Protein AF-A0A965Z569-F1 (afdb_monomer)

Radius of gyration: 33.49 Å; Cα contacts (8 Å, |Δi|>4): 2003; chains: 1; bounding box: 75×60×114 Å

Sequence (851 aa):
MKFLPSAARVALIMALFSPAAFAASNPAESRVYFSPFPAQPEQVRVKRDVVQWRLADEYFDEGFAMDGEPAPILVGTSQQIQRVNQTLSISMKTLGPVRGFEAQFPNICAPAPRALPKAAINITNGYHDEESVGALLTQFETNYPALAKKIQIGSTTWGRPIWALKISDHVAVEEPEPRVVIDAGIHAREYVGPEVALDIIWQLLTGYTTNAASAAWVDGMEIYVIPCLNPDGRYFCDTVDPDWRKNGRDNNRSGTMTFSSDGVDLNRNSSFDWGYDNSGSSSYIGDVDYRGPSPASEPEIQAYDALLQRVRPSLTLSIHSYWGLFYGPYGNFGIEMPSPDPFRALGDYIAEVCTNEDQSAYTFVSGPEFEYSVNGDRVDANYGLYGILAYGIEIGTISHSNQRTNYPVLRDKLVPGVRRGWQRFLAAAHTNWPKVRGWTLDTTTGQPAPVRIHSLNLTSRPNDEHWTSRADGFYECPLPTAGTYRLVFAPLDQPSLAVTQTLAVSSTARATNLAFGVAPVLGELGTGGILTWSNQSENGTALLEGAADLAGPWQPQLALASTGRVGQATLPANVAPFLRVRAAPRLFAANTNLVWIPSGAFQMGADASGNTNEAPASAIDVAGFAIDVREVTYTNWAMIRRWALTNGYHFATGQCGVVSGGGPATSSNHPVVKVGWYDAVKFCNARSQFEGLQPTYYTTAGQTNVYKSNVVNISATCVDWAANGYRLPTEAEWEKAARGGMTGREYPWGDSIAASNALYSSAGTSNVASFAANGYGVRDAAGNAAEWCWDWSGSYADRTAANPTGPATSAVRVVRGGSWSNAPAGLRCAARASLAPASSNTVVGLRCVRR

Solvent-accessible surface area (backbone atoms only — not comparable to full-atom values): 44683 Å² total; per-residue (Å²): 116,94,87,55,58,53,58,60,46,54,40,56,52,46,43,74,76,36,62,75,51,46,79,74,54,62,61,92,70,72,78,63,45,34,41,65,80,78,74,59,81,88,81,66,78,74,75,64,93,54,62,67,46,71,49,90,96,42,74,27,37,63,44,75,64,53,94,95,50,89,56,62,28,40,35,46,48,68,66,56,53,52,52,42,27,65,73,67,60,48,89,77,53,73,48,73,88,84,78,67,71,76,79,78,48,70,89,81,63,71,79,73,78,88,70,74,86,65,77,86,82,76,87,80,83,64,84,71,52,52,66,52,48,54,51,49,44,52,48,48,19,72,65,34,63,59,35,25,38,69,40,75,58,39,37,37,80,84,60,51,72,28,48,32,38,38,33,13,62,60,46,90,59,90,71,104,47,47,30,37,41,36,39,9,16,54,43,21,35,27,58,66,18,27,50,41,45,48,45,52,54,47,48,37,66,71,20,37,90,51,32,70,66,34,26,54,47,32,72,45,23,44,39,34,40,21,37,38,53,21,45,53,8,31,47,36,18,78,74,75,40,66,80,29,42,24,37,58,42,71,69,80,69,76,90,68,92,42,77,65,46,26,21,29,18,59,65,17,18,25,65,44,60,43,70,75,78,61,53,60,28,35,87,49,51,44,46,79,43,6,22,55,95,40,60,44,64,48,46,45,53,47,21,50,52,53,46,47,71,71,66,49,38,39,38,35,41,42,36,39,52,50,64,29,33,31,35,31,46,39,40,32,67,91,53,78,71,32,65,68,63,60,49,55,61,58,37,42,65,24,14,71,58,17,28,29,69,85,63,48,69,27,45,52,39,52,16,73,69,47,98,62,47,32,29,4,26,57,43,37,25,38,22,46,69,45,35,20,54,29,33,37,35,24,51,27,70,60,52,49,70,56,50,63,74,39,43,78,72,42,46,71,31,37,49,64,19,41,43,56,15,57,50,45,50,52,43,37,58,59,50,64,32,16,26,45,29,35,42,25,28,24,66,77,78,71,40,53,36,29,27,36,34,35,39,80,62,52,44,74,45,71,92,33,40,25,33,56,33,35,82,74,6,43,36,61,48,72,45,55,56,57,46,75,42,43,36,35,41,18,30,35,32,39,57,57,55,24,36,77,45,80,42,78,32,46,64,41,59,36,82,54,75,44,76,43,61,69,61,38,43,76,53,63,76,43,90,89,47,32,39,32,33,37,38,86,19,58,41,30,58,31,33,33,28,24,12,89,39,94,89,40,77,71,38,85,72,44,83,42,67,23,84,39,42,53,28,70,49,73,58,66,98,83,67,51,87,32,74,48,57,38,52,52,75,96,60,74,34,90,45,101,48,58,36,71,43,75,56,50,70,43,74,43,45,32,77,90,84,60,61,80,80,26,28,59,50,41,82,38,40,33,72,55,36,34,32,40,27,37,57,42,24,37,45,59,48,51,54,42,49,57,53,24,54,78,69,69,35,41,61,80,81,73,49,64,43,58,45,46,62,84,58,82,67,75,67,66,50,22,43,25,15,20,40,22,51,66,38,51,53,29,45,22,25,36,47,10,50,74,72,75,34,46,58,20,49,18,72,40,68,82,62,77,49,71,45,36,51,79,93,74,94,63,47,77,64,13,40,47,86,80,31,62,11,28,32,52,28,28,59,59,57,46,36,54,51,22,29,15,86,56,77,93,53,45,31,36,86,33,82,74,87,51,81,81,52,36,44,49,66,48,75,32,43,52,53,59,63,78,31,67,53,24,73,51,57,35,18,56,46,25,9,34,49,12,26,48,30,61,13,29,50,68,69,46,79,78,57,82,52,69,57,52,61,55,50,86,69,59,82,28,27,28,29,34,25,24,17,8,69,31,56,77,81,40,27,22,39,50,31,71,50,67,45,45,45,82,53,52,44,86,42,29,22,39,43,46,21,31,81

Mean predicted aligned error: 19.46 Å

Nearest PDB structures (foldseek):
  4djl-assembly1_A  TM=8.841E-01  e=8.732E-25  Thermoactinomyces vulgaris
  4iav-assembly1_A  TM=8.846E-01  e=1.156E-24  Thermoactinomyces vulgaris
  6f79-assembly1_A  TM=8.629E-01  e=2.265E-24  Thermoactinomyces vulgaris
  8qvo-assembly1_A  TM=8.537E-01  e=1.033E-24  Thermoactinomyces vulgaris
  7aqp-assembly1_A  TM=8.057E-01  e=2.025E-24  Thermoactinomyces vulgaris

Foldseek 3Di:
DQVDDQLVVQLVVVCVVDVVLSVPDDSVPQAAEEEADDDDPVVPPDFDPFVWDDQPNDTWGWDDDDPPHSDTHTYDHPVSVVVSCVVSVYDHDYDYDPPDPCVPCVPVDDDDPDDDPQPDQDLQPAQAALVRLVVSLVSLCVRQVQFWDKDFLFAFPVRHTFIKIKGANRSVDDDLAAEEEEEEALFQLQRLQLSLLVVVSCCLSVCCVRPPLSVLLRHGYTYIGGSHLANQQNVCCVPPNVNRTFHAAQQVPPPDDDLQAGGENQQQQAQFQRPVPCWAAHCHRRDSRNRDPARNPTRSSVSVVSCCQQRQHQEYEYEGADAQEKEADDLAPVDDFWPPHFQQQLRQVLQQQAAALVRDTYYYDYHVSDPTHHGNGDRHQCQQAALHRYMYDHWHRDDSVCCNVVPNSRSVRGSVRSVSSVSSVSVCSRKQAWKEKEFEAEPVPRFGQKWWKDWPRGDPPSVGNTHIAHPRRIDMHTGRAQAWIFMWTARQQGNQQIATDTDGIHSTYDYDYHYTFDFWAWDDQDPQQKTKTFDNHAFFKKFKWAAQDPVDPTHTQDIWTDRTGMGMDHHDPDGHPDIDIGRDDRAGGNDPFKFKQAWAWAFFFDDPQADPQRDDTDIATEHMWIWGLKAQWPLNQVVLVVQLVVVQAAAPVPDWFFFDQDDDRRDRQAHIAQHFQLNQLLSQQSQQVVVPWHRFAAQDLVQPHHSGYDDHDDFPSRGPQVTQTKGFAALVRLLSLQCLPDHPAFGLAGPDDDVQAEQALGRTADGMPSHAAHNRSRGLSAARAKAFHQEDRDHPVVRPDHNDRYDRDDQWTKIHRWYNNHDPNCRTSSHIDIDGSGGTDRRYGHIIMGD

Secondary structure (DSSP, 8-state):
-TTS-HHHHHHHHHHHH-HHHHTTS-TTT---EEE-PPS-TTTSSS-----EEEETTEEEEE-PPPTT-SSPPEE--HHHHHHHHHHHT--PEEPPP---GGGS-TTT-PPPP-PPPPP---S-SS---HHHHHHHHHHHHHH-TTTEEEEEEEE-TT-PEEEEEEE-TTTTS--SS-EEEEEE-SSTT-THHHHHHHHHHHHHHHHTTT-HHHHHHHSS-EEEEES-S-HHHHHHHHHT-TT--S-S--SS--SS--TTT----GGG--STTTTSSSSSSBSSTTSTTB--SSTT-SHHHHHHHHHHHHH--SEEEEEE-SSSEEEES---TTSPPPSS-SSHHHHHHHHTT-B-TTSPBPEEEEGGGSSS---S-HHHHHHHHH--EEEEEE--SS-HHHHHHTHHHHHHHHHHHTHHHHHHHHHIIIIIS-EEEEEEEETTT-SB--EEEEETTT-S-TTTS-EE--TTSEEEEE-SSSEEEEEEEEETT-GGG-EEEEEEE-SSPEE--EEE-PPPEEEEEETTTEEEEE-SSTT-EEEEEEESSTT---EEEEEEE-SSSEEEEEPPTT--SEEEEEEPPS---SSTTEEEEPPEEEEES-SSSS-GGG-S-EEEEE--EEEESSPPBHHHHHHHHHHHHHTT---SS---B--BSSS-S--TTSBPBS--HHHHHHHHHHHHHHTTPPP-BBSSTT--SB-SS------GGGB-TT-SS-BPPPHHHHHHHHHTT-SS-SBTTBS---TTT---SSSSB--TT-S---TTS---SSSSSEEEEEEEP--STT--SSS----S--SSEEEES--TTS-GGGSSTT-EEEE-TT---TTEE---EE-

Structure (mmCIF, N/CA/C/O backbone):
data_AF-A0A965Z569-F1
#
_entry.id   AF-A0A965Z569-F1
#
loop_
_atom_site.group_PDB
_atom_site.id
_atom_site.type_symbol
_atom_site.label_atom_id
_atom_site.label_alt_id
_atom_site.label_comp_id
_atom_site.label_asym_id
_atom_site.label_entity_id
_atom_site.label_seq_id
_atom_site.pdbx_PDB_ins_code
_atom_site.Cartn_x
_atom_site.Cartn_y
_atom_site.Cartn_z
_atom_site.occupancy
_atom_site.B_iso_or_equiv
_atom_site.auth_seq_id
_atom_site.auth_comp_id
_atom_site.auth_asym_id
_atom_site.auth_atom_id
_atom_site.pdbx_PDB_model_num
ATOM 1 N N . MET A 1 1 ? -7.607 -29.139 -54.595 1.00 50.00 1 MET A N 1
ATOM 2 C CA . MET A 1 1 ? -8.784 -28.342 -55.029 1.00 50.00 1 MET A CA 1
ATOM 3 C C . MET A 1 1 ? -9.061 -28.372 -56.540 1.00 50.00 1 MET A C 1
ATOM 5 O O . MET A 1 1 ? -10.229 -28.438 -56.895 1.00 50.00 1 MET A O 1
ATOM 9 N N . LYS A 1 2 ? -8.059 -28.369 -57.440 1.00 43.22 2 LYS A N 1
ATOM 10 C CA . LYS A 1 2 ? -8.247 -28.244 -58.911 1.00 43.22 2 LYS A CA 1
ATOM 11 C C . LYS A 1 2 ? -9.023 -29.369 -59.635 1.00 43.22 2 LYS A C 1
ATOM 13 O O . LYS A 1 2 ? -9.322 -29.205 -60.812 1.00 43.22 2 LYS A O 1
ATOM 18 N N . PHE A 1 3 ? -9.391 -30.456 -58.956 1.00 46.47 3 PHE A N 1
ATOM 19 C CA . PHE A 1 3 ? -10.164 -31.573 -59.529 1.00 46.47 3 PHE A CA 1
ATOM 20 C C . PHE A 1 3 ? -11.635 -31.617 -59.073 1.00 46.47 3 PHE A C 1
ATOM 22 O O . PHE A 1 3 ? -12.387 -32.477 -59.512 1.00 46.47 3 PHE A O 1
ATOM 29 N N . LEU A 1 4 ? -12.062 -30.689 -58.206 1.00 45.03 4 LEU A N 1
ATOM 30 C CA . LEU A 1 4 ? -13.451 -30.599 -57.734 1.00 45.03 4 LEU A CA 1
ATOM 31 C C . LEU A 1 4 ? -14.305 -29.725 -58.676 1.00 45.03 4 LEU A C 1
ATOM 33 O O . LEU A 1 4 ? -13.758 -28.774 -59.238 1.00 45.03 4 LEU A O 1
ATOM 37 N N . PRO A 1 5 ? -15.621 -29.962 -58.821 1.00 54.00 5 PRO A N 1
ATOM 38 C CA . PRO A 1 5 ? -16.543 -29.019 -59.464 1.00 54.00 5 PRO A CA 1
ATOM 39 C C . PRO A 1 5 ? -16.586 -27.669 -58.726 1.00 54.00 5 PRO A C 1
ATOM 41 O O . PRO A 1 5 ? -16.381 -27.627 -57.512 1.00 54.00 5 PRO A O 1
ATOM 44 N N . SER A 1 6 ? -16.877 -26.565 -59.423 1.00 50.25 6 SER A N 1
ATOM 45 C CA . SER A 1 6 ? -16.793 -25.197 -58.871 1.00 50.25 6 SER A CA 1
ATOM 46 C C . SER A 1 6 ? -17.605 -25.002 -57.582 1.00 50.25 6 SER A C 1
ATOM 48 O O . SER A 1 6 ? -17.094 -24.421 -56.629 1.00 50.25 6 SER A O 1
ATOM 50 N N . ALA A 1 7 ? -18.814 -25.569 -57.503 1.00 48.38 7 ALA A N 1
ATOM 51 C CA . ALA A 1 7 ? -19.654 -25.506 -56.302 1.00 48.38 7 ALA A CA 1
ATOM 52 C C . ALA A 1 7 ? -19.030 -26.237 -55.094 1.00 48.38 7 ALA A C 1
ATOM 54 O O . ALA A 1 7 ? -19.058 -25.734 -53.974 1.00 48.38 7 ALA A O 1
ATOM 55 N N . ALA A 1 8 ? -18.378 -27.383 -55.321 1.00 49.09 8 ALA A N 1
ATOM 56 C CA . ALA A 1 8 ? -17.707 -28.143 -54.265 1.00 49.09 8 ALA A CA 1
ATOM 57 C C . ALA A 1 8 ? -16.430 -27.448 -53.756 1.00 49.09 8 ALA A C 1
ATOM 59 O O . ALA A 1 8 ? -16.046 -27.630 -52.603 1.00 49.09 8 ALA A O 1
ATOM 60 N N . ARG A 1 9 ? -15.778 -26.620 -54.589 1.00 56.59 9 ARG A N 1
ATOM 61 C CA . ARG A 1 9 ? -14.643 -25.784 -54.154 1.00 56.59 9 ARG A CA 1
ATOM 62 C C . ARG A 1 9 ? -15.101 -24.659 -53.234 1.00 56.59 9 ARG A C 1
ATOM 64 O O . ARG A 1 9 ? -14.472 -24.453 -52.205 1.00 56.59 9 ARG A O 1
ATOM 71 N N . VAL A 1 10 ? -16.193 -23.977 -53.583 1.00 52.72 10 VAL A N 1
ATOM 72 C CA . VAL A 1 10 ? -16.781 -22.911 -52.753 1.00 52.72 10 VAL A CA 1
ATOM 73 C C . VAL A 1 10 ? -17.240 -23.473 -51.407 1.00 52.72 10 VAL A C 1
ATOM 75 O O . VAL A 1 10 ? -16.910 -22.908 -50.371 1.00 52.72 10 VAL A O 1
ATOM 78 N N . ALA A 1 11 ? -17.894 -24.636 -51.406 1.00 49.19 11 ALA A N 1
ATOM 79 C CA . ALA A 1 11 ? -18.316 -25.307 -50.180 1.00 49.19 11 ALA A CA 1
ATOM 80 C C . ALA A 1 11 ? -17.133 -25.653 -49.250 1.00 49.19 11 ALA A C 1
ATOM 82 O O . ALA A 1 11 ? -17.176 -25.367 -48.057 1.00 49.19 11 ALA A O 1
ATOM 83 N N . LEU A 1 12 ? -16.043 -26.203 -49.798 1.00 52.66 12 LEU A N 1
ATOM 84 C CA . LEU A 1 12 ? -14.842 -26.536 -49.023 1.00 52.66 12 LEU A CA 1
ATOM 85 C C . LEU A 1 12 ? -14.156 -25.290 -48.437 1.00 52.66 12 LEU A C 1
ATOM 87 O O . LEU A 1 12 ? -13.636 -25.334 -47.328 1.00 52.66 12 LEU A O 1
ATOM 91 N N . ILE A 1 13 ? -14.166 -24.184 -49.182 1.00 56.62 13 ILE A N 1
ATOM 92 C CA . ILE A 1 13 ? -13.632 -22.888 -48.754 1.00 56.62 13 ILE A CA 1
ATOM 93 C C . ILE A 1 13 ? -14.461 -22.329 -47.582 1.00 56.62 13 ILE A C 1
ATOM 95 O O . ILE A 1 13 ? -13.896 -21.964 -46.558 1.00 56.62 13 ILE A O 1
ATOM 99 N N . MET A 1 14 ? -15.794 -22.361 -47.6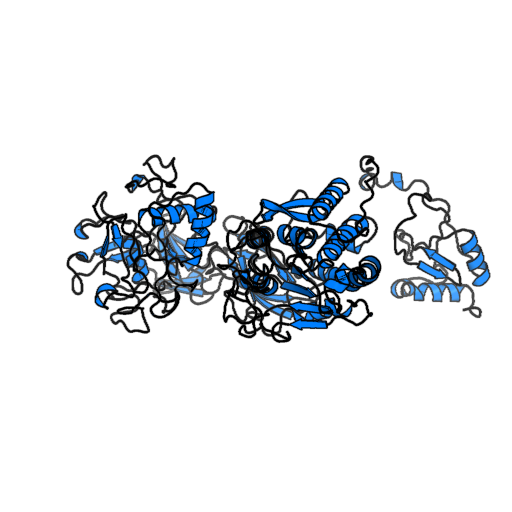69 1.00 51.59 14 MET A N 1
ATOM 100 C CA . MET A 1 14 ? -16.684 -21.889 -46.595 1.00 51.59 14 MET A CA 1
ATOM 101 C C . MET A 1 14 ? -16.578 -22.732 -45.313 1.00 51.59 14 MET A C 1
ATOM 103 O O . MET A 1 14 ? -16.583 -22.183 -44.212 1.00 51.59 14 MET A O 1
ATOM 107 N N . ALA A 1 15 ? -16.412 -24.053 -45.443 1.00 48.72 15 ALA A N 1
ATOM 108 C CA . ALA A 1 15 ? -16.213 -24.957 -44.308 1.00 48.72 15 ALA A CA 1
ATOM 109 C C . ALA A 1 15 ? -14.900 -24.699 -43.540 1.00 48.72 15 ALA A C 1
ATOM 111 O O . ALA A 1 15 ? -14.835 -24.959 -42.340 1.00 48.72 15 ALA A O 1
ATOM 112 N N . LEU A 1 16 ? -13.868 -24.177 -44.215 1.00 50.25 16 LEU A N 1
ATOM 113 C CA . LEU A 1 16 ? -12.583 -23.815 -43.605 1.00 50.25 16 LEU A CA 1
ATOM 114 C C . LEU A 1 16 ? -12.619 -22.457 -42.883 1.00 50.25 16 LEU A C 1
ATOM 116 O O . LEU A 1 16 ? -11.802 -22.236 -41.994 1.00 50.25 16 LEU A O 1
ATOM 120 N N . PHE A 1 17 ? -13.546 -21.565 -43.245 1.00 51.03 17 PHE A N 1
ATOM 121 C CA . PHE A 1 17 ? -13.627 -20.207 -42.693 1.00 51.03 17 PHE A CA 1
ATOM 122 C C . PHE A 1 17 ? -14.552 -20.083 -41.474 1.00 51.03 17 PHE A C 1
ATOM 124 O O . PHE A 1 17 ? -14.293 -19.264 -40.598 1.00 51.03 17 PHE A O 1
ATOM 131 N N . SER A 1 18 ? -15.608 -20.900 -41.378 1.00 46.41 18 SER A N 1
ATOM 132 C CA . SER A 1 18 ? -16.453 -21.006 -40.178 1.00 46.41 18 SER A CA 1
ATOM 133 C C . SER A 1 18 ? -17.260 -22.313 -40.204 1.00 46.41 18 SER A C 1
ATOM 135 O O . SER A 1 18 ? -18.275 -22.402 -40.906 1.00 46.41 18 SER A O 1
ATOM 137 N N . PRO A 1 19 ? -16.861 -23.343 -39.431 1.00 45.53 19 PRO A N 1
ATOM 138 C CA . PRO A 1 19 ? -17.552 -24.635 -39.422 1.00 45.53 19 PRO A CA 1
ATOM 139 C C . PRO A 1 19 ? -19.033 -24.526 -39.022 1.00 45.53 19 PRO A C 1
ATOM 141 O O . PRO A 1 19 ? -19.867 -25.288 -39.509 1.00 45.53 19 PRO A O 1
ATOM 144 N N . ALA A 1 20 ? -19.370 -23.548 -38.171 1.00 41.41 20 ALA A N 1
ATOM 145 C CA . ALA A 1 20 ? -20.728 -23.309 -37.686 1.00 41.41 20 ALA A CA 1
ATOM 146 C C . ALA A 1 20 ? -21.648 -22.675 -38.749 1.00 41.41 20 ALA A C 1
ATOM 148 O O . ALA A 1 20 ? -22.824 -23.027 -38.817 1.00 41.41 20 ALA A O 1
ATOM 149 N N . ALA A 1 21 ? -21.126 -21.798 -39.615 1.00 41.94 21 ALA A N 1
ATOM 150 C CA . ALA A 1 21 ? -21.900 -21.186 -40.703 1.00 41.94 21 ALA A CA 1
ATOM 151 C C . ALA A 1 21 ? -22.148 -22.164 -41.870 1.00 41.94 21 ALA A C 1
ATOM 153 O O . ALA A 1 21 ? -23.176 -22.099 -42.550 1.00 41.94 21 ALA A O 1
ATOM 154 N N . PHE A 1 22 ? -21.227 -23.111 -42.080 1.00 43.03 22 PHE A N 1
ATOM 155 C CA . PHE A 1 22 ? -21.341 -24.127 -43.126 1.00 43.03 22 PHE A CA 1
ATOM 156 C C . PHE A 1 22 ? -22.473 -25.132 -42.866 1.00 43.03 22 PHE A C 1
ATOM 158 O O . PHE A 1 22 ? -23.153 -25.548 -43.799 1.00 43.03 22 PHE A O 1
ATOM 165 N N . ALA A 1 23 ? -22.733 -25.471 -41.600 1.00 46.44 23 ALA A N 1
ATOM 166 C CA . ALA A 1 23 ? -23.830 -26.367 -41.231 1.00 46.44 23 ALA A CA 1
ATOM 167 C C . ALA A 1 23 ? -25.230 -25.770 -41.501 1.00 46.44 23 ALA A C 1
ATOM 169 O O . ALA A 1 23 ? -26.208 -26.515 -41.547 1.00 46.44 23 ALA A O 1
ATOM 170 N N . ALA A 1 24 ? -25.331 -24.447 -41.686 1.00 40.94 24 ALA A N 1
ATOM 171 C CA . ALA A 1 24 ? -26.596 -23.718 -41.763 1.00 40.94 24 ALA A CA 1
ATOM 172 C C . ALA A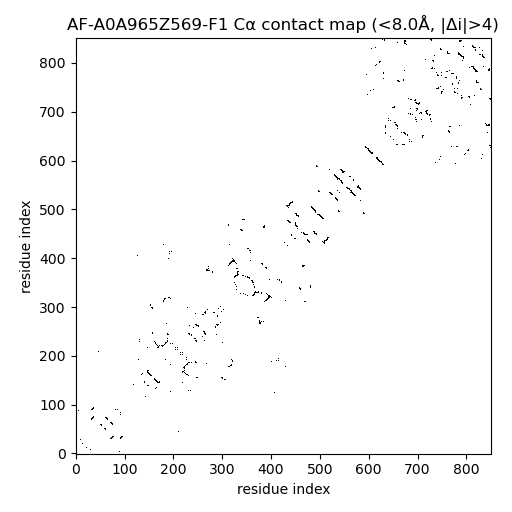 1 24 ? -27.014 -23.273 -43.180 1.00 40.94 24 ALA A C 1
ATOM 174 O O . ALA A 1 24 ? -28.109 -22.736 -43.333 1.00 40.94 24 ALA A O 1
ATOM 175 N N . SER A 1 25 ? -26.194 -23.470 -44.222 1.00 44.62 25 SER A N 1
ATOM 176 C CA . SER A 1 25 ? -26.481 -22.925 -45.562 1.00 44.62 25 SER A CA 1
ATOM 177 C C . SER A 1 25 ? -26.389 -23.955 -46.693 1.00 44.62 25 SER A C 1
ATOM 179 O O . SER A 1 25 ? -25.554 -24.856 -46.690 1.00 44.62 25 SER A O 1
ATOM 181 N N . ASN A 1 26 ? -27.279 -23.819 -47.684 1.00 44.97 26 ASN A N 1
ATOM 182 C CA . ASN A 1 26 ? -27.281 -24.625 -48.903 1.00 44.97 26 ASN A CA 1
ATOM 183 C C . ASN A 1 26 ? -26.082 -24.211 -49.788 1.00 44.97 26 ASN A C 1
ATOM 185 O O . ASN A 1 26 ? -26.042 -23.062 -50.235 1.00 44.97 26 ASN A O 1
ATOM 189 N N . PRO A 1 27 ? -25.112 -25.099 -50.084 1.00 42.34 27 PRO A N 1
ATOM 190 C CA . PRO A 1 27 ? -23.855 -24.736 -50.754 1.00 42.34 27 PRO A CA 1
ATOM 191 C C . PRO A 1 27 ? -24.016 -24.211 -52.192 1.00 42.34 27 PRO A C 1
ATOM 193 O O . PRO A 1 27 ? -23.062 -23.680 -52.760 1.00 42.34 27 PRO A O 1
ATOM 196 N N . ALA A 1 28 ? -25.204 -24.338 -52.791 1.00 41.56 28 ALA A N 1
ATOM 197 C CA . ALA A 1 28 ? -25.525 -23.737 -54.086 1.00 41.56 28 ALA A CA 1
ATOM 198 C C . ALA A 1 28 ? -25.873 -22.233 -54.006 1.00 41.56 28 ALA A C 1
ATOM 200 O O . ALA A 1 28 ? -25.882 -21.564 -55.039 1.00 41.56 28 ALA A O 1
ATOM 201 N N . GLU A 1 29 ? -26.138 -21.693 -52.810 1.00 41.81 29 GLU A N 1
ATOM 202 C CA . GLU A 1 29 ? -26.567 -20.300 -52.601 1.00 41.81 29 GLU A CA 1
ATOM 203 C C . GLU A 1 29 ? -25.577 -19.452 -51.787 1.00 41.81 29 GLU A C 1
ATOM 205 O O . GLU A 1 29 ? -25.767 -18.241 -51.675 1.00 41.81 29 GLU A O 1
ATOM 210 N N . SER A 1 30 ? -24.498 -20.040 -51.262 1.00 43.00 30 SER A N 1
ATOM 211 C CA . SER A 1 30 ? -23.474 -19.326 -50.490 1.00 43.00 30 SER A CA 1
ATOM 212 C C . SER A 1 30 ? -22.739 -18.296 -51.365 1.00 43.00 30 SER A C 1
ATOM 214 O O . SER A 1 30 ? -22.009 -18.649 -52.295 1.00 43.00 30 SER A O 1
ATOM 216 N N . ARG A 1 31 ? -22.932 -17.002 -51.078 1.00 47.94 31 ARG A N 1
ATOM 217 C CA . ARG A 1 31 ? -22.317 -15.878 -51.804 1.00 47.94 31 ARG A CA 1
ATOM 218 C C . ARG A 1 31 ? -21.105 -15.356 -51.034 1.00 47.94 31 ARG A C 1
ATOM 220 O O . ARG A 1 31 ? -21.214 -15.056 -49.855 1.00 47.94 31 ARG A O 1
ATOM 227 N N . VAL A 1 32 ? -19.968 -15.206 -51.715 1.00 47.66 32 VAL A N 1
ATOM 228 C CA . VAL A 1 32 ? -18.795 -14.482 -51.194 1.00 47.66 32 VAL A CA 1
ATOM 229 C C . VAL A 1 32 ? -18.742 -13.126 -51.892 1.00 47.66 32 VAL A C 1
ATOM 231 O O . VAL A 1 32 ? -18.714 -13.068 -53.126 1.00 47.66 32 VAL A O 1
ATOM 234 N N . TYR A 1 33 ? -18.782 -12.046 -51.113 1.00 50.25 33 TYR A N 1
ATOM 235 C CA . TYR A 1 33 ? -18.854 -10.672 -51.610 1.00 50.25 33 TYR A CA 1
ATOM 236 C C . TYR A 1 33 ? -17.480 -9.987 -51.549 1.00 50.25 33 TYR A C 1
ATOM 238 O O . TYR A 1 33 ? -16.757 -10.143 -50.566 1.00 50.25 33 TYR A O 1
ATOM 246 N N . PHE A 1 34 ? -17.143 -9.203 -52.585 1.00 50.84 34 PHE A N 1
ATOM 247 C CA . PHE A 1 34 ? -15.884 -8.447 -52.674 1.00 50.84 34 PHE A CA 1
ATOM 248 C C . PHE A 1 34 ? -16.104 -6.970 -53.035 1.00 50.84 34 PHE A C 1
ATOM 250 O O . PHE A 1 34 ? -16.943 -6.675 -53.891 1.00 50.84 34 PHE A O 1
ATOM 257 N N . SER A 1 35 ? -15.320 -6.056 -52.445 1.00 43.09 35 SER A N 1
ATOM 258 C CA . SER A 1 35 ? -15.370 -4.602 -52.711 1.00 43.09 35 SER A CA 1
ATOM 259 C C . SER A 1 35 ? -14.021 -4.052 -53.223 1.00 43.09 35 SER A C 1
ATOM 261 O O . SER A 1 35 ? -12.996 -4.339 -52.603 1.00 43.09 35 SER A O 1
ATOM 263 N N . PRO A 1 36 ? -13.991 -3.255 -54.319 1.00 38.34 36 PRO A N 1
ATOM 264 C CA . PRO A 1 36 ? -12.748 -2.810 -54.963 1.00 38.34 36 PRO A CA 1
ATOM 265 C C . PRO A 1 36 ? -12.221 -1.407 -54.571 1.00 38.34 36 PRO A C 1
ATOM 267 O O . PRO A 1 36 ? -11.292 -0.936 -55.228 1.00 38.34 36 PRO A O 1
ATOM 270 N N . PHE A 1 37 ? -12.768 -0.706 -53.565 1.00 36.66 37 PHE A N 1
ATOM 271 C CA . PHE A 1 37 ? -12.292 0.647 -53.202 1.00 36.66 37 PHE A CA 1
ATOM 272 C C . PHE A 1 37 ? -11.365 0.685 -51.972 1.00 36.66 37 PHE A C 1
ATOM 274 O O . PHE A 1 37 ? -11.731 0.146 -50.929 1.00 36.66 37 PHE A O 1
ATOM 281 N N . PRO A 1 38 ? -10.221 1.396 -52.053 1.00 36.16 38 PRO A N 1
ATOM 282 C CA . PRO A 1 38 ? -9.395 1.737 -50.902 1.00 36.16 38 PRO A CA 1
ATOM 283 C C . PRO A 1 38 ? -9.953 2.980 -50.190 1.00 36.16 38 PRO A C 1
ATOM 285 O O . PRO A 1 38 ? -10.240 3.994 -50.832 1.00 36.16 38 PRO A O 1
ATOM 288 N N . ALA A 1 39 ? -10.051 2.944 -48.859 1.00 34.72 39 ALA A N 1
ATOM 289 C CA . ALA A 1 39 ? -10.023 4.184 -48.087 1.00 34.72 39 ALA A CA 1
ATOM 290 C C . ALA A 1 39 ? -8.678 4.893 -48.367 1.00 34.72 39 ALA A C 1
ATOM 292 O O . ALA A 1 39 ? -7.659 4.236 -48.576 1.00 34.72 39 ALA A O 1
ATOM 293 N N . GLN A 1 40 ? -8.705 6.221 -48.483 1.00 30.11 40 GLN A N 1
ATOM 294 C CA . GLN A 1 40 ? -7.616 7.104 -48.938 1.00 30.11 40 GLN A CA 1
ATOM 295 C C . GLN A 1 40 ? -6.188 6.626 -48.545 1.00 30.11 40 GLN A C 1
ATOM 297 O O . GLN A 1 40 ? -5.965 6.298 -47.376 1.00 30.11 40 GLN A O 1
ATOM 302 N N . PRO A 1 41 ? -5.186 6.637 -49.459 1.00 29.59 41 PRO A N 1
ATOM 303 C CA . PRO A 1 41 ? -3.866 6.020 -49.233 1.00 29.59 41 PRO A CA 1
ATOM 304 C C . PRO A 1 41 ? -3.048 6.590 -48.064 1.00 29.59 41 PRO A C 1
ATOM 306 O O . PRO A 1 41 ? -2.113 5.935 -47.604 1.00 29.59 41 PRO A O 1
ATOM 309 N N . GLU A 1 42 ? -3.396 7.780 -47.573 1.00 32.06 42 GLU A N 1
ATOM 310 C CA . GLU A 1 42 ? -2.705 8.461 -46.469 1.00 32.06 42 GLU A CA 1
ATOM 311 C C . GLU A 1 42 ? -3.404 8.278 -45.106 1.00 32.06 42 GLU A C 1
ATOM 313 O O . GLU A 1 42 ? -2.869 8.691 -44.083 1.00 32.06 42 GLU A O 1
ATOM 318 N N . GLN A 1 43 ? -4.559 7.598 -45.063 1.00 32.00 43 GLN A N 1
ATOM 319 C CA . GLN A 1 43 ? -5.296 7.279 -43.827 1.00 32.00 43 GLN A CA 1
ATOM 320 C C . GLN A 1 43 ? -5.358 5.776 -43.505 1.00 32.00 43 GLN A C 1
ATOM 322 O O . GLN A 1 43 ? -5.911 5.395 -42.479 1.00 32.00 43 GLN A O 1
ATOM 327 N N . VAL A 1 44 ? -4.763 4.918 -44.342 1.00 31.89 44 VAL A N 1
ATOM 328 C CA . VAL A 1 44 ? -4.718 3.453 -44.126 1.00 31.89 44 VAL A CA 1
ATOM 329 C C . VAL A 1 44 ? -3.282 2.916 -44.018 1.00 31.89 44 VAL A C 1
ATOM 331 O O . VAL A 1 44 ? -3.066 1.749 -43.709 1.00 31.89 44 VAL A O 1
ATOM 334 N N . ARG A 1 45 ? -2.252 3.752 -44.199 1.00 31.36 45 ARG A N 1
ATOM 335 C CA . ARG A 1 45 ? -0.847 3.320 -44.092 1.00 31.36 45 ARG A CA 1
ATOM 336 C C . ARG A 1 45 ? -0.225 3.566 -42.721 1.00 31.36 45 ARG A C 1
ATOM 338 O O . ARG A 1 45 ? 0.854 4.129 -42.660 1.00 31.36 45 ARG A O 1
ATOM 345 N N . VAL A 1 46 ? -0.833 3.080 -41.642 1.00 31.00 46 VAL A N 1
ATOM 346 C CA . VAL A 1 46 ? -0.061 2.529 -40.511 1.00 31.00 46 VAL A CA 1
ATOM 347 C C . VAL A 1 46 ? -0.968 1.697 -39.596 1.00 31.00 46 VAL A C 1
ATOM 349 O O . VAL A 1 46 ? -1.931 2.218 -39.052 1.00 31.00 46 VAL A O 1
ATOM 352 N N . LYS A 1 47 ? -0.584 0.428 -39.389 1.00 36.34 47 LYS A N 1
ATOM 353 C CA . LYS A 1 47 ? -1.096 -0.543 -38.399 1.00 36.34 47 LYS A CA 1
ATOM 354 C C . LYS A 1 47 ? -2.556 -1.023 -38.540 1.00 36.34 47 LYS A C 1
ATOM 356 O O . LYS A 1 47 ? -3.475 -0.382 -38.044 1.00 36.34 47 LYS A O 1
ATOM 361 N N . ARG A 1 48 ? -2.727 -2.263 -39.022 1.00 31.62 48 ARG A N 1
ATOM 362 C CA . ARG A 1 48 ? -3.596 -3.280 -38.395 1.00 31.62 48 ARG A CA 1
ATOM 363 C C . ARG A 1 48 ? -3.239 -4.682 -38.890 1.00 31.62 48 ARG A C 1
ATOM 365 O O . ARG A 1 48 ? -3.024 -4.862 -40.086 1.00 31.62 48 ARG A O 1
ATOM 372 N N . ASP A 1 49 ? -3.226 -5.646 -37.971 1.00 36.06 49 ASP A N 1
ATOM 373 C CA . ASP A 1 49 ? -3.464 -7.056 -38.283 1.00 36.06 49 ASP A CA 1
ATOM 374 C C . ASP A 1 49 ? -4.904 -7.158 -38.797 1.00 36.06 49 ASP A C 1
ATOM 376 O O . ASP A 1 49 ? -5.848 -7.386 -38.041 1.00 36.06 49 ASP A O 1
ATOM 380 N N . VAL A 1 50 ? -5.099 -6.881 -40.082 1.00 41.03 50 VAL A N 1
ATOM 381 C CA . VAL A 1 50 ? -6.300 -7.345 -40.761 1.00 41.03 50 VAL A CA 1
ATOM 382 C C . VAL A 1 50 ? -6.153 -8.858 -40.863 1.00 41.03 50 VAL A C 1
ATOM 384 O O . VAL A 1 50 ? -5.072 -9.330 -41.219 1.00 41.03 50 VAL A O 1
ATOM 387 N N . VAL A 1 51 ? -7.186 -9.634 -40.518 1.00 43.91 51 VAL A N 1
ATOM 388 C CA . VAL A 1 51 ? -7.145 -11.077 -40.785 1.00 43.91 51 VAL A CA 1
ATOM 389 C C . VAL A 1 51 ? -6.977 -11.228 -42.294 1.00 43.91 51 VAL A C 1
ATOM 391 O O . VAL A 1 51 ? -7.876 -10.908 -43.072 1.00 43.91 51 VAL A O 1
ATOM 394 N N . GLN A 1 52 ? -5.768 -11.617 -42.701 1.00 47.47 52 GLN A N 1
ATOM 395 C CA . GLN A 1 52 ? -5.421 -11.785 -44.099 1.00 47.47 52 GLN A CA 1
ATOM 396 C C . GLN A 1 52 ? -5.779 -13.197 -44.525 1.00 47.47 52 GLN A C 1
ATOM 398 O O . GLN A 1 52 ? -5.143 -14.183 -44.148 1.00 47.47 52 GLN A O 1
ATOM 403 N N . TRP A 1 53 ? -6.807 -13.283 -45.349 1.00 50.94 53 TRP A N 1
ATOM 404 C CA . TRP A 1 53 ? -7.295 -14.523 -45.909 1.00 50.94 53 TRP A CA 1
ATOM 405 C C . TRP A 1 53 ? -6.547 -14.821 -47.200 1.00 50.94 53 TRP A C 1
ATOM 407 O O . TRP A 1 53 ? -6.587 -14.047 -48.159 1.00 50.94 53 TRP A O 1
ATOM 417 N N . ARG A 1 54 ? -5.861 -15.964 -47.248 1.00 61.06 54 ARG A N 1
ATOM 418 C CA . ARG A 1 54 ? -5.208 -16.429 -48.473 1.00 61.06 54 ARG A CA 1
ATOM 419 C C . ARG A 1 54 ? -6.181 -17.258 -49.309 1.00 61.06 54 ARG A C 1
ATOM 421 O O . ARG A 1 54 ? -6.620 -18.327 -48.886 1.00 61.06 54 ARG A O 1
ATOM 428 N N . LEU A 1 55 ? -6.461 -16.804 -50.528 1.00 60.47 55 LEU A N 1
ATOM 429 C CA . LEU A 1 55 ? -7.236 -17.528 -51.538 1.00 60.47 55 LEU A CA 1
ATOM 430 C C . LEU A 1 55 ? -6.360 -17.749 -52.771 1.00 60.47 55 LEU A C 1
ATOM 432 O O . LEU A 1 55 ? -5.941 -16.801 -53.431 1.00 60.47 55 LEU A O 1
ATOM 436 N N . ALA A 1 56 ? -6.090 -19.018 -53.090 1.00 69.19 56 ALA A N 1
ATOM 437 C CA . ALA A 1 56 ? -5.026 -19.389 -54.025 1.00 69.19 56 ALA A CA 1
ATOM 438 C C . ALA A 1 56 ? -3.681 -18.745 -53.617 1.00 69.19 56 ALA A C 1
ATOM 440 O O . ALA A 1 56 ? -3.196 -18.995 -52.512 1.00 69.19 56 ALA A O 1
ATOM 441 N N . ASP A 1 57 ? -3.092 -17.922 -54.483 1.00 67.69 57 ASP A N 1
ATOM 442 C CA . ASP A 1 57 ? -1.821 -17.227 -54.238 1.00 67.69 57 ASP A CA 1
ATOM 443 C C . ASP A 1 57 ? -2.003 -15.733 -53.928 1.00 67.69 57 ASP A C 1
ATOM 445 O O . ASP A 1 57 ? -1.040 -14.975 -53.942 1.00 67.69 57 ASP A O 1
ATOM 449 N N . GLU A 1 58 ? -3.234 -15.309 -53.632 1.00 64.50 58 GLU A N 1
ATOM 450 C CA . GLU A 1 58 ? -3.584 -13.921 -53.327 1.00 64.50 58 GLU A CA 1
ATOM 451 C C . GLU A 1 58 ? -4.056 -13.771 -51.879 1.00 64.50 58 GLU A C 1
ATOM 453 O O . GLU A 1 58 ? -4.689 -14.671 -51.320 1.00 64.50 58 GLU A O 1
ATOM 458 N N . TYR A 1 59 ? -3.764 -12.614 -51.289 1.00 59.19 59 TYR A N 1
ATOM 459 C CA . TYR A 1 59 ? -4.158 -12.250 -49.930 1.00 59.19 59 TYR A CA 1
ATOM 460 C C . TYR A 1 59 ? -5.255 -11.186 -49.965 1.00 59.19 59 TYR A C 1
ATOM 462 O O . TYR A 1 59 ? -5.172 -10.231 -50.743 1.00 59.19 59 TYR A O 1
ATOM 470 N N . PHE A 1 60 ? -6.268 -11.371 -49.122 1.00 59.31 60 PHE A N 1
ATOM 471 C CA . PHE A 1 60 ? -7.423 -10.491 -48.987 1.00 59.31 60 PHE A CA 1
ATOM 472 C C . PHE A 1 60 ? -7.613 -10.090 -47.536 1.00 59.31 60 PHE A C 1
ATOM 474 O O . PHE A 1 60 ? -7.447 -10.902 -46.631 1.00 59.31 60 PHE A O 1
ATOM 481 N N . ASP A 1 61 ? -8.022 -8.851 -47.347 1.00 52.84 61 ASP A N 1
ATOM 482 C CA . ASP A 1 61 ? -8.283 -8.267 -46.043 1.00 52.84 61 ASP A CA 1
ATOM 483 C C . ASP A 1 61 ? -9.744 -8.550 -45.642 1.00 52.84 61 ASP A C 1
ATOM 485 O O . ASP A 1 61 ? -10.652 -8.389 -46.460 1.00 52.84 61 ASP A O 1
ATOM 489 N N . GLU A 1 62 ? -10.009 -8.995 -44.412 1.00 53.19 62 GLU A N 1
ATOM 490 C CA . GLU A 1 62 ? -11.385 -9.145 -43.912 1.00 53.19 62 GLU A CA 1
ATOM 491 C C . GLU A 1 62 ? -12.066 -7.786 -43.681 1.00 53.19 62 GLU A C 1
ATOM 493 O O . GLU A 1 62 ? -11.515 -6.897 -43.032 1.00 53.19 62 GLU A O 1
ATOM 498 N N . GLY A 1 63 ? -13.283 -7.630 -44.197 1.00 53.12 63 GLY A N 1
ATOM 499 C CA . GLY A 1 63 ? -14.179 -6.499 -43.965 1.00 53.12 63 GLY A CA 1
ATOM 500 C C . GLY A 1 63 ? -15.360 -6.858 -43.055 1.00 53.12 63 GLY A C 1
ATOM 501 O O . GLY A 1 63 ? -15.553 -8.007 -42.669 1.00 53.12 63 GLY A O 1
ATOM 502 N N . PHE A 1 64 ? -16.181 -5.862 -42.714 1.00 43.22 64 PHE A N 1
ATOM 503 C CA . PHE A 1 64 ? -17.326 -6.023 -41.807 1.00 43.22 64 PHE A CA 1
ATOM 504 C C . PHE A 1 64 ? -18.383 -7.015 -42.345 1.00 43.22 64 PHE A C 1
ATOM 506 O O . PHE A 1 64 ? -18.674 -7.029 -43.543 1.00 43.22 64 PHE A O 1
ATOM 513 N N . ALA A 1 65 ? -18.984 -7.819 -41.459 1.00 45.38 65 ALA A N 1
ATOM 514 C CA . ALA A 1 65 ? -20.137 -8.665 -41.782 1.00 45.38 65 ALA A CA 1
ATOM 515 C C . ALA A 1 65 ? -21.404 -7.804 -41.960 1.00 45.38 65 ALA A C 1
ATOM 517 O O . ALA A 1 65 ? -21.612 -6.855 -41.205 1.00 45.38 65 ALA A O 1
ATOM 518 N N . MET A 1 66 ? -22.246 -8.114 -42.954 1.00 43.59 66 MET A N 1
ATOM 519 C CA . MET A 1 66 ? -23.542 -7.438 -43.122 1.00 43.59 66 MET A CA 1
ATOM 520 C C . MET A 1 66 ? -24.630 -8.164 -42.334 1.00 43.59 66 MET A C 1
ATOM 522 O O . MET A 1 66 ? -24.682 -9.394 -42.343 1.00 43.59 66 MET A O 1
ATOM 526 N N . ASP A 1 67 ? -25.534 -7.408 -41.711 1.00 37.34 67 ASP A N 1
ATOM 527 C CA . ASP A 1 67 ? -26.706 -7.977 -41.043 1.00 37.34 67 ASP A CA 1
ATOM 528 C C . ASP A 1 67 ? -27.529 -8.837 -42.017 1.00 37.34 67 ASP A C 1
ATOM 530 O O . ASP A 1 67 ? -27.955 -8.382 -43.080 1.00 37.34 67 ASP A O 1
ATOM 534 N N . GLY A 1 68 ? -27.750 -10.099 -41.638 1.00 46.97 68 GLY A N 1
ATOM 535 C CA . GLY A 1 68 ? -28.506 -11.081 -42.421 1.00 46.97 68 GLY A CA 1
ATOM 536 C C . GLY A 1 68 ? -27.687 -11.922 -43.407 1.00 46.97 68 GLY A C 1
ATOM 537 O O . GLY A 1 68 ? -28.262 -12.810 -44.035 1.00 46.97 68 GLY A O 1
ATOM 538 N N . GLU A 1 69 ? -26.372 -11.707 -43.525 1.00 47.44 69 GLU A N 1
ATOM 539 C CA . GLU A 1 69 ? -25.487 -12.519 -44.371 1.00 47.44 69 GLU A CA 1
ATOM 540 C C . GLU A 1 69 ? -24.514 -13.350 -43.508 1.00 47.44 69 GLU A C 1
ATOM 542 O O . GLU A 1 69 ? -23.829 -12.805 -42.643 1.00 47.44 69 GLU A O 1
ATOM 547 N N . PRO A 1 70 ? -24.414 -14.677 -43.714 1.00 44.59 70 PRO A N 1
ATOM 548 C CA . PRO A 1 70 ? -23.696 -15.571 -42.801 1.00 44.59 70 PRO A CA 1
ATOM 549 C C . PRO A 1 70 ? -22.159 -15.566 -42.957 1.00 44.59 70 PRO A C 1
ATOM 551 O O . PRO A 1 70 ? -21.501 -16.438 -42.388 1.00 44.59 70 PRO A O 1
ATOM 554 N N . ALA A 1 71 ? -21.570 -14.644 -43.733 1.00 50.84 71 ALA A N 1
ATOM 555 C CA . ALA A 1 71 ? -20.143 -14.655 -44.081 1.00 50.84 71 ALA A CA 1
ATOM 556 C C . ALA A 1 71 ? -19.501 -13.247 -44.139 1.00 50.84 71 ALA A C 1
ATOM 558 O O . ALA A 1 71 ? -20.183 -12.290 -44.516 1.00 50.84 71 ALA A O 1
ATOM 559 N N . PRO A 1 72 ? -18.193 -13.112 -43.823 1.00 50.28 72 PRO A N 1
ATOM 560 C CA . PRO A 1 72 ? -17.470 -11.840 -43.911 1.00 50.28 72 PRO A CA 1
ATOM 561 C C . PRO A 1 72 ? -17.249 -11.383 -45.365 1.00 50.28 72 PRO A C 1
ATOM 563 O O . PRO A 1 72 ? -17.143 -12.200 -46.285 1.00 50.28 72 PRO A O 1
ATOM 566 N N . ILE A 1 73 ? -17.159 -10.065 -45.583 1.00 58.25 73 ILE A N 1
ATOM 567 C CA . ILE A 1 73 ? -16.809 -9.476 -46.889 1.00 58.25 73 ILE A CA 1
ATOM 568 C C . ILE A 1 73 ? -15.288 -9.481 -47.035 1.00 58.25 73 ILE A C 1
ATOM 570 O O . ILE A 1 73 ? -14.595 -8.994 -46.154 1.00 58.25 73 ILE A O 1
ATOM 574 N N . LEU A 1 74 ? -14.756 -9.954 -48.162 1.00 57.06 74 LEU A N 1
ATOM 575 C CA . LEU A 1 74 ? -13.315 -9.907 -48.430 1.00 57.06 74 LEU A CA 1
ATOM 576 C C . LEU A 1 74 ? -12.960 -8.679 -49.280 1.00 57.06 74 LEU A C 1
ATOM 578 O O . LEU A 1 74 ? -13.560 -8.423 -50.326 1.00 57.06 74 LEU A O 1
ATOM 582 N N . VAL A 1 75 ? -11.970 -7.906 -48.845 1.00 56.09 75 VAL A N 1
ATOM 583 C CA . VAL A 1 75 ? -11.534 -6.664 -49.490 1.00 56.09 75 VAL A CA 1
ATOM 584 C C . VAL A 1 75 ? -10.240 -6.922 -50.260 1.00 56.09 75 VAL A C 1
ATOM 586 O O . VAL A 1 75 ? -9.254 -7.418 -49.720 1.00 56.09 75 VAL A O 1
ATOM 589 N N . GLY A 1 76 ? -10.246 -6.608 -51.557 1.00 56.59 76 GLY A N 1
ATOM 590 C CA . GLY A 1 76 ? -9.093 -6.795 -52.435 1.00 56.59 76 GLY A CA 1
ATOM 591 C C . GLY A 1 76 ? -9.281 -6.114 -53.785 1.00 56.59 76 GLY A C 1
ATOM 592 O O . GLY A 1 76 ? -10.386 -5.730 -54.170 1.00 56.59 76 GLY A O 1
ATOM 593 N N . THR A 1 77 ? -8.191 -5.937 -54.528 1.00 58.47 77 THR A N 1
ATOM 594 C CA . THR A 1 77 ? -8.242 -5.222 -55.810 1.00 58.47 77 THR A CA 1
ATOM 595 C C . THR A 1 77 ? -8.958 -6.038 -56.891 1.00 58.47 77 THR A C 1
ATOM 597 O O . THR A 1 77 ? -8.908 -7.271 -56.916 1.00 58.47 77 THR A O 1
ATOM 600 N N . SER A 1 78 ? -9.551 -5.352 -57.874 1.00 59.59 78 SER A N 1
ATOM 601 C CA . SER A 1 78 ? -10.211 -5.994 -59.023 1.00 59.59 78 SER A CA 1
ATOM 602 C C . SER A 1 78 ? -9.301 -6.968 -59.787 1.00 59.59 78 SER A C 1
ATOM 604 O O . SER A 1 78 ? -9.783 -7.950 -60.348 1.00 59.59 78 SER A O 1
ATOM 606 N N . GLN A 1 79 ? -7.983 -6.734 -59.793 1.00 65.25 79 GLN A N 1
ATOM 607 C CA . GLN A 1 79 ? -7.007 -7.617 -60.440 1.00 65.25 79 GLN A CA 1
ATOM 608 C C . GLN A 1 79 ? -6.745 -8.901 -59.639 1.00 65.25 79 GLN A C 1
ATOM 610 O O . GLN A 1 79 ? -6.643 -9.973 -60.234 1.00 65.25 79 GLN A O 1
ATOM 615 N N . GLN A 1 80 ? -6.681 -8.823 -58.305 1.00 63.38 80 GLN A N 1
ATOM 616 C CA . GLN A 1 80 ? -6.544 -10.004 -57.441 1.00 63.38 80 GLN A CA 1
ATOM 617 C C . GLN A 1 80 ? -7.770 -10.914 -57.569 1.00 63.38 80 GLN A C 1
ATOM 619 O O . GLN A 1 80 ? -7.641 -12.125 -57.735 1.00 63.38 80 GLN A O 1
ATOM 624 N N . ILE A 1 81 ? -8.964 -10.317 -57.619 1.00 65.50 81 ILE A N 1
ATOM 625 C CA . ILE A 1 81 ? -10.232 -11.030 -57.832 1.00 65.50 81 ILE A CA 1
ATOM 626 C C . ILE A 1 81 ? -10.238 -11.754 -59.188 1.00 65.50 81 ILE A C 1
ATOM 628 O O . ILE A 1 81 ? -10.619 -12.923 -59.266 1.00 65.50 81 ILE A O 1
ATOM 632 N N . GLN A 1 82 ? -9.774 -11.102 -60.262 1.00 67.75 82 GLN A N 1
ATOM 633 C CA . GLN A 1 82 ? -9.665 -11.735 -61.583 1.00 67.75 82 GLN A CA 1
ATOM 634 C C . GLN A 1 82 ? -8.699 -12.927 -61.582 1.00 67.75 82 GLN A C 1
ATOM 636 O O . GLN A 1 82 ? -9.026 -13.971 -62.150 1.00 67.75 82 GLN A O 1
ATOM 641 N N . ARG A 1 83 ? -7.549 -12.814 -60.904 1.00 72.62 83 ARG A N 1
ATOM 642 C CA . ARG A 1 83 ? -6.569 -13.907 -60.799 1.00 72.62 83 ARG A CA 1
ATOM 643 C C . ARG A 1 83 ? -7.085 -15.082 -59.970 1.00 72.62 83 ARG A C 1
ATOM 645 O O . ARG A 1 83 ? -6.878 -16.230 -60.367 1.00 72.62 83 ARG A O 1
ATOM 652 N N . VAL A 1 84 ? -7.822 -14.834 -58.887 1.00 67.69 84 VAL A N 1
ATOM 653 C CA . VAL A 1 84 ? -8.470 -15.901 -58.101 1.00 67.69 84 VAL A CA 1
ATOM 654 C C . VAL A 1 84 ? -9.568 -16.600 -58.904 1.00 67.69 84 VAL A C 1
ATOM 656 O O . VAL A 1 84 ? -9.587 -17.832 -58.949 1.00 67.69 84 VAL A O 1
ATOM 659 N N . ASN A 1 85 ? -10.426 -15.848 -59.604 1.00 67.25 85 ASN A N 1
ATOM 660 C CA . ASN A 1 85 ? -11.462 -16.414 -60.477 1.00 67.25 85 ASN A CA 1
ATOM 661 C C . ASN A 1 85 ? -10.855 -17.325 -61.562 1.00 67.25 85 ASN A C 1
ATOM 663 O O . ASN A 1 85 ? -11.345 -18.434 -61.780 1.00 67.25 85 ASN A O 1
ATOM 667 N N . GLN A 1 86 ? -9.750 -16.904 -62.189 1.00 71.94 86 GLN A N 1
ATOM 668 C CA . GLN A 1 86 ? -9.023 -17.706 -63.182 1.00 71.94 86 GLN A CA 1
ATOM 669 C C . GLN A 1 86 ? -8.366 -18.951 -62.562 1.00 71.94 86 GLN A C 1
ATOM 671 O O . GLN A 1 86 ? -8.494 -20.051 -63.101 1.00 71.94 86 GLN A O 1
ATOM 676 N N . THR A 1 87 ? -7.702 -18.802 -61.412 1.00 69.50 87 THR A N 1
ATOM 677 C CA . THR A 1 87 ? -6.917 -19.874 -60.771 1.00 69.50 87 THR A CA 1
ATOM 678 C C . THR A 1 87 ? -7.792 -20.962 -60.153 1.00 69.50 87 THR A C 1
ATOM 680 O O . THR A 1 87 ? -7.452 -22.148 -60.211 1.00 69.50 87 THR A O 1
ATOM 683 N N . LEU A 1 88 ? -8.924 -20.574 -59.559 1.00 62.94 88 LEU A N 1
ATOM 684 C CA . LEU A 1 88 ? -9.857 -21.492 -58.904 1.00 62.94 88 LEU A CA 1
ATOM 685 C C . LEU A 1 88 ? -11.033 -21.902 -59.802 1.00 62.94 88 LEU A C 1
ATOM 687 O O . LEU A 1 88 ? -11.764 -22.822 -59.427 1.00 62.94 88 LEU A O 1
ATOM 691 N N . SER A 1 89 ? -11.176 -21.299 -60.988 1.00 64.31 89 SER A N 1
ATOM 692 C CA . SER A 1 89 ? -12.280 -21.533 -61.935 1.00 64.31 89 SER A CA 1
ATOM 693 C C . SER A 1 89 ? -13.660 -21.322 -61.290 1.00 64.31 89 SER A C 1
ATOM 695 O O . SER A 1 89 ? -14.562 -22.160 -61.405 1.00 64.31 89 SER A O 1
ATOM 697 N N . ILE A 1 90 ? -13.793 -20.208 -60.565 1.00 60.59 90 ILE A N 1
ATOM 698 C CA . ILE A 1 90 ? -15.018 -19.760 -59.882 1.00 60.59 90 ILE A CA 1
ATOM 699 C C . ILE A 1 90 ? -15.456 -18.391 -60.423 1.00 60.59 90 ILE A C 1
ATOM 701 O O . ILE A 1 90 ? -14.653 -17.677 -61.021 1.00 60.59 90 ILE A O 1
ATOM 705 N N . SER A 1 91 ? -16.726 -18.028 -60.218 1.00 56.94 91 SER A N 1
ATOM 706 C CA . SER A 1 91 ? -17.296 -16.750 -60.666 1.00 56.94 91 SER A CA 1
ATOM 707 C C . SER A 1 91 ? -17.822 -15.959 -59.463 1.00 56.94 91 SER A C 1
ATOM 709 O O . SER A 1 91 ? -18.968 -16.131 -59.053 1.00 56.94 91 SER A O 1
ATOM 711 N N . MET A 1 92 ? -16.965 -15.135 -58.854 1.00 57.78 92 MET A N 1
ATOM 712 C CA . MET A 1 92 ? -17.299 -14.340 -57.660 1.00 57.78 92 MET A CA 1
ATOM 713 C C . MET A 1 92 ? -18.028 -13.029 -58.014 1.00 57.78 92 MET A C 1
ATOM 715 O O . MET A 1 92 ? -17.765 -12.437 -59.063 1.00 57.78 92 MET A O 1
ATOM 719 N N . LYS A 1 93 ? -18.935 -12.563 -57.140 1.00 53.44 93 LYS A N 1
ATOM 720 C CA . LYS A 1 93 ? -19.755 -11.353 -57.347 1.00 53.44 93 LYS A CA 1
ATOM 721 C C . LYS A 1 93 ? -19.123 -10.145 -56.641 1.00 53.44 93 LYS A C 1
ATOM 723 O O . LYS A 1 93 ? -18.852 -10.198 -55.445 1.00 53.44 93 LYS A O 1
ATOM 728 N N . THR A 1 94 ? -18.911 -9.050 -57.367 1.00 54.84 94 THR A N 1
ATOM 729 C CA . THR A 1 94 ? -18.402 -7.783 -56.819 1.00 54.84 94 THR A CA 1
ATOM 730 C C . THR A 1 94 ? -19.547 -6.857 -56.413 1.00 54.84 94 THR A C 1
ATOM 732 O O . THR A 1 94 ? -20.525 -6.703 -57.148 1.00 54.84 94 THR A O 1
ATOM 735 N N . LEU A 1 95 ? -19.431 -6.227 -55.244 1.00 50.22 95 LEU A N 1
ATOM 736 C CA . LEU A 1 95 ? -20.291 -5.117 -54.840 1.00 50.22 95 LEU A CA 1
ATOM 737 C C . LEU A 1 95 ? -19.663 -3.814 -55.352 1.00 50.22 95 LEU A C 1
ATOM 739 O O . LEU A 1 95 ? -18.458 -3.594 -55.225 1.00 50.22 95 LEU A O 1
ATOM 743 N N . GLY A 1 96 ? -20.470 -2.964 -55.990 1.00 45.25 96 GLY A N 1
ATOM 744 C CA . GLY A 1 96 ? -20.042 -1.618 -56.378 1.00 45.25 96 GLY A CA 1
ATOM 745 C C . GLY A 1 96 ? -19.758 -0.729 -55.154 1.00 45.25 96 GLY A C 1
ATOM 746 O O . GLY A 1 96 ? -20.028 -1.139 -54.026 1.00 45.25 96 GLY A O 1
ATOM 747 N N . PRO A 1 97 ? -19.235 0.498 -55.345 1.00 41.34 97 PRO A N 1
ATOM 748 C CA . PRO A 1 97 ? -18.952 1.421 -54.245 1.00 41.34 97 PRO A CA 1
ATOM 749 C C . PRO A 1 97 ? -20.205 1.682 -53.400 1.00 41.34 97 PRO A C 1
ATOM 751 O O . PRO A 1 97 ? -21.184 2.241 -53.896 1.00 41.34 97 PRO A O 1
ATOM 754 N N . VAL A 1 98 ? -20.162 1.309 -52.120 1.00 42.16 98 VAL A N 1
ATOM 755 C CA . VAL A 1 98 ? -21.243 1.558 -51.157 1.00 42.16 98 VAL A CA 1
ATOM 756 C C . VAL A 1 98 ? -21.194 3.034 -50.743 1.00 42.16 98 VAL A C 1
ATOM 758 O O . VAL A 1 98 ? -20.544 3.400 -49.769 1.00 42.16 98 VAL A O 1
ATOM 761 N N . ARG A 1 99 ? -21.817 3.926 -51.522 1.00 31.78 99 ARG A N 1
ATOM 762 C CA . ARG A 1 99 ? -21.982 5.343 -51.142 1.00 31.78 99 ARG A CA 1
ATOM 763 C C . ARG A 1 99 ? -23.216 5.500 -50.250 1.00 31.78 99 ARG A C 1
ATOM 765 O O . ARG A 1 99 ? -24.284 5.036 -50.634 1.00 31.78 99 ARG A O 1
ATOM 772 N N . GLY A 1 100 ? -23.086 6.208 -49.123 1.00 38.06 100 GLY A N 1
ATOM 773 C CA . GLY A 1 100 ? -24.225 6.661 -48.303 1.00 38.06 100 GLY A CA 1
ATOM 774 C C . GLY A 1 100 ? -24.369 6.053 -46.901 1.00 38.06 100 GLY A C 1
ATOM 775 O O . GLY A 1 100 ? -25.338 6.374 -46.221 1.00 38.06 100 GLY A O 1
ATOM 776 N N . PHE A 1 101 ? -23.422 5.230 -46.438 1.00 38.53 101 PHE A N 1
ATOM 777 C CA . PHE A 1 101 ? -23.470 4.609 -45.101 1.00 38.53 101 PHE A CA 1
ATOM 778 C C . PHE A 1 101 ? -23.391 5.639 -43.949 1.00 38.53 101 PHE A C 1
ATOM 780 O O . PHE A 1 101 ? -24.010 5.468 -42.903 1.00 38.53 101 PHE A O 1
ATOM 787 N N . GLU A 1 102 ? -22.715 6.770 -44.180 1.00 36.34 102 GLU A N 1
ATOM 788 C CA . GLU A 1 102 ? -22.542 7.885 -43.228 1.00 36.34 102 GLU A CA 1
ATOM 789 C C . GLU A 1 102 ? -23.864 8.586 -42.853 1.00 36.34 102 GLU A C 1
ATOM 791 O O . GLU A 1 102 ? -23.972 9.181 -41.784 1.00 36.34 102 GLU A O 1
ATOM 796 N N . ALA A 1 103 ? -24.893 8.501 -43.705 1.00 36.84 103 ALA A N 1
ATOM 797 C CA . ALA A 1 103 ? -26.173 9.180 -43.494 1.00 36.84 103 ALA A CA 1
ATOM 798 C C . ALA A 1 103 ? -27.150 8.408 -42.584 1.00 36.84 103 ALA A C 1
ATOM 800 O O . ALA A 1 103 ? -28.160 8.973 -42.167 1.00 36.84 103 ALA A O 1
ATOM 801 N N . GLN A 1 104 ? -26.880 7.131 -42.278 1.00 36.22 104 GLN A N 1
ATOM 802 C CA . GLN A 1 104 ? -27.800 6.263 -41.524 1.00 36.22 104 GLN A CA 1
ATOM 803 C C . GLN A 1 104 ? -27.466 6.123 -40.027 1.00 36.22 104 GLN A C 1
ATOM 805 O O . GLN A 1 104 ? -28.321 5.660 -39.276 1.00 36.22 104 GLN A O 1
ATOM 810 N N . PHE A 1 105 ? -26.293 6.582 -39.561 1.00 37.00 105 PHE A N 1
ATOM 811 C CA . PHE A 1 105 ? -25.869 6.470 -38.151 1.00 37.00 105 PHE A CA 1
ATOM 812 C C . PHE A 1 105 ? -25.157 7.737 -37.619 1.00 37.00 105 PHE A C 1
ATOM 814 O O . PHE A 1 105 ? -23.969 7.701 -37.293 1.00 37.00 105 PHE A O 1
ATOM 821 N N . PRO A 1 106 ? -25.858 8.880 -37.481 1.00 33.59 106 PRO A N 1
ATOM 822 C CA . PRO A 1 106 ? -25.238 10.163 -37.123 1.00 33.59 106 PRO A CA 1
ATOM 823 C C . PRO A 1 106 ? -24.643 10.229 -35.702 1.00 33.59 106 PRO A C 1
ATOM 825 O O . PRO A 1 106 ? -23.792 11.075 -35.446 1.00 33.59 106 PRO A O 1
ATOM 828 N N . ASN A 1 107 ? -25.020 9.324 -34.790 1.00 30.11 107 ASN A N 1
ATOM 829 C CA . ASN A 1 107 ? -24.526 9.324 -33.403 1.00 30.11 107 ASN A CA 1
ATOM 830 C C . ASN A 1 107 ? -23.206 8.550 -33.200 1.00 30.11 107 ASN A C 1
ATOM 832 O O . ASN A 1 107 ? -22.676 8.557 -32.095 1.00 30.11 107 ASN A O 1
ATOM 836 N N . ILE A 1 108 ? -22.667 7.900 -34.242 1.00 33.50 108 ILE A N 1
ATOM 837 C CA . ILE A 1 108 ? -21.391 7.151 -34.190 1.00 33.50 108 ILE A CA 1
ATOM 838 C C . ILE A 1 108 ? -20.262 7.913 -34.922 1.00 33.50 108 ILE A C 1
ATOM 840 O O . ILE A 1 108 ? -19.086 7.589 -34.781 1.00 33.50 108 ILE A O 1
ATOM 844 N N . CYS A 1 109 ? -20.587 8.976 -35.667 1.00 29.16 109 CYS A N 1
ATOM 845 C CA . CYS A 1 109 ? -19.633 9.726 -36.494 1.00 29.16 109 CYS A CA 1
ATOM 846 C C . CYS A 1 109 ? -19.669 11.245 -36.259 1.00 29.16 109 CYS A C 1
ATOM 848 O O . CYS A 1 109 ? -19.590 12.020 -37.212 1.00 29.16 109 CYS A O 1
ATOM 850 N N . ALA A 1 110 ? -19.743 11.703 -35.006 1.00 25.28 110 ALA A N 1
ATOM 851 C CA . ALA A 1 110 ? -19.343 13.080 -34.722 1.00 25.28 110 ALA A CA 1
ATOM 852 C C . ALA A 1 110 ? -17.830 13.207 -35.011 1.00 25.28 110 ALA A C 1
ATOM 854 O O . ALA A 1 110 ? -17.043 12.480 -34.400 1.00 25.28 110 ALA A O 1
ATOM 855 N N . PRO A 1 111 ? -17.380 14.074 -35.939 1.00 28.75 111 PRO A N 1
ATOM 856 C CA . PRO A 1 111 ? -15.956 14.264 -36.151 1.00 28.75 111 PRO A CA 1
ATOM 857 C C . PRO A 1 111 ? -15.366 14.883 -34.884 1.00 28.75 111 PRO A C 1
ATOM 859 O O . PRO A 1 111 ? -15.788 15.961 -34.458 1.00 28.75 111 PRO A O 1
ATOM 862 N N . ALA A 1 112 ? -14.379 14.209 -34.288 1.00 31.84 112 ALA A N 1
ATOM 863 C CA . ALA A 1 112 ? -13.546 14.824 -33.266 1.00 31.84 112 ALA A CA 1
ATOM 864 C C . ALA A 1 112 ? -12.981 16.147 -33.824 1.00 31.84 112 ALA A C 1
ATOM 866 O O . ALA A 1 112 ? -12.597 16.198 -35.001 1.00 31.84 112 ALA A O 1
ATOM 867 N N . PRO A 1 113 ? -12.942 17.229 -33.025 1.00 27.95 113 PRO A N 1
ATOM 868 C CA . PRO A 1 113 ? -12.402 18.505 -33.471 1.00 27.95 113 PRO A CA 1
ATOM 869 C C . PRO A 1 113 ? -10.993 18.295 -34.033 1.00 27.95 113 PRO A C 1
ATOM 871 O O . PRO A 1 113 ? -10.167 17.604 -33.439 1.00 27.95 113 PRO A O 1
ATOM 874 N N . ARG A 1 114 ? -10.751 18.858 -35.221 1.00 29.36 114 ARG A N 1
ATOM 875 C CA . ARG A 1 114 ? -9.523 18.701 -36.009 1.00 29.36 114 ARG A CA 1
ATOM 876 C C . ARG A 1 114 ? -8.301 19.096 -35.170 1.00 29.36 114 ARG A C 1
ATOM 878 O O . ARG A 1 114 ? -7.986 20.277 -35.055 1.00 29.36 114 ARG A O 1
ATOM 885 N N . ALA A 1 115 ? -7.634 18.103 -34.584 1.00 34.56 115 ALA A N 1
ATOM 886 C CA . ALA A 1 115 ? -6.416 18.296 -33.813 1.00 34.56 115 ALA A CA 1
ATOM 887 C C . ALA A 1 115 ? -5.262 18.698 -34.744 1.00 34.56 115 ALA A C 1
ATOM 889 O O . ALA A 1 115 ? -5.119 18.171 -35.850 1.00 34.56 115 ALA A O 1
ATOM 890 N N . LEU A 1 116 ? -4.438 19.640 -34.283 1.00 30.48 116 LEU A N 1
ATOM 891 C CA . LEU A 1 116 ? -3.123 19.924 -34.857 1.00 30.48 116 LEU A CA 1
ATOM 892 C C . LEU A 1 116 ? -2.302 18.616 -34.946 1.00 30.48 116 LEU A C 1
ATOM 894 O O . LEU A 1 116 ? -2.535 17.710 -34.139 1.00 30.48 116 LEU A O 1
ATOM 898 N N . PRO A 1 117 ? -1.360 18.474 -35.899 1.00 41.50 117 PRO A N 1
ATOM 899 C CA . PRO A 1 117 ? -0.537 17.270 -35.988 1.00 41.50 117 PRO A CA 1
ATOM 900 C C . PRO A 1 117 ? 0.190 17.037 -34.656 1.00 41.50 117 PRO A C 1
ATOM 902 O O . PRO A 1 117 ? 0.936 17.900 -34.194 1.00 41.50 117 PRO A O 1
ATOM 905 N N . LYS A 1 118 ? -0.067 15.880 -34.030 1.00 54.06 118 LYS A N 1
ATOM 906 C CA . LYS A 1 118 ? 0.584 15.452 -32.783 1.00 54.06 118 LYS A CA 1
ATOM 907 C C . LYS A 1 118 ? 2.102 15.485 -32.981 1.00 54.06 118 LYS A C 1
ATOM 909 O O . LYS A 1 118 ? 2.589 14.994 -34.000 1.00 54.06 118 LYS A O 1
ATOM 914 N N . ALA A 1 119 ? 2.845 16.050 -32.029 1.00 58.66 119 ALA A N 1
ATOM 915 C CA . ALA A 1 119 ? 4.305 16.046 -32.094 1.00 58.66 119 ALA A CA 1
ATOM 916 C C . ALA A 1 119 ? 4.815 14.595 -32.148 1.00 58.66 119 ALA A C 1
ATOM 918 O O . ALA A 1 119 ? 4.276 13.731 -31.452 1.00 58.66 119 ALA A O 1
ATOM 919 N N . ALA A 1 120 ? 5.825 14.315 -32.977 1.00 67.56 120 ALA A N 1
ATOM 920 C CA . ALA A 1 120 ? 6.406 12.980 -33.071 1.00 67.56 120 ALA A CA 1
ATOM 921 C C . ALA A 1 120 ? 7.084 12.620 -31.740 1.00 67.56 120 ALA A C 1
ATOM 923 O O . ALA A 1 120 ? 8.116 13.188 -31.396 1.00 67.56 120 ALA A O 1
ATOM 924 N N . ILE A 1 121 ? 6.495 11.686 -30.995 1.00 74.06 121 ILE A N 1
ATOM 925 C CA . ILE A 1 121 ? 7.113 11.126 -29.793 1.00 74.06 121 ILE A CA 1
ATOM 926 C C . ILE A 1 121 ? 8.163 10.104 -30.262 1.00 74.06 121 ILE A C 1
ATOM 928 O O . ILE A 1 121 ? 7.880 9.276 -31.130 1.00 74.06 121 ILE A O 1
ATOM 932 N N . ASN A 1 122 ? 9.372 10.156 -29.707 1.00 77.06 122 ASN A N 1
ATOM 933 C CA . ASN A 1 122 ? 10.434 9.193 -29.988 1.00 77.06 122 ASN A CA 1
ATOM 934 C C . ASN A 1 122 ? 10.926 8.592 -28.671 1.00 77.06 122 ASN A C 1
ATOM 936 O O . ASN A 1 122 ? 11.540 9.292 -27.876 1.00 77.06 122 ASN A O 1
ATOM 940 N N . ILE A 1 123 ? 10.641 7.306 -28.467 1.00 80.94 123 ILE A N 1
ATOM 941 C CA . ILE A 1 123 ? 11.049 6.544 -27.277 1.00 80.94 123 ILE A CA 1
ATOM 942 C C . ILE A 1 123 ? 12.203 5.571 -27.564 1.00 80.94 123 ILE A C 1
ATOM 944 O O . ILE A 1 123 ? 12.455 4.670 -26.771 1.00 80.94 123 ILE A O 1
ATOM 948 N N . THR A 1 124 ? 12.854 5.669 -28.727 1.00 77.06 124 THR A N 1
ATOM 949 C CA . THR A 1 124 ? 13.898 4.726 -29.173 1.00 77.06 124 THR A CA 1
ATOM 950 C C . THR A 1 124 ? 15.239 5.411 -29.445 1.00 77.06 124 THR A C 1
ATOM 952 O O . THR A 1 124 ? 16.115 4.816 -30.071 1.00 77.06 124 THR A O 1
ATOM 955 N N . ASN A 1 125 ? 15.408 6.672 -29.034 1.00 71.19 125 ASN A N 1
ATOM 956 C CA . ASN A 1 125 ? 16.599 7.474 -29.322 1.00 71.19 125 ASN A CA 1
ATOM 957 C C . ASN A 1 125 ? 17.541 7.590 -28.117 1.00 71.19 125 ASN A C 1
ATOM 959 O O . ASN A 1 125 ? 17.833 8.687 -27.648 1.00 71.19 125 ASN A O 1
ATOM 963 N N . GLY A 1 126 ? 18.021 6.453 -27.628 1.00 75.00 126 GLY A N 1
ATOM 964 C CA . GLY A 1 126 ? 18.875 6.380 -26.441 1.00 75.00 126 GLY A CA 1
ATOM 965 C C . GLY A 1 126 ? 18.093 6.059 -25.170 1.00 75.00 126 GLY A C 1
ATOM 966 O O . GLY A 1 126 ? 16.862 6.028 -25.165 1.00 75.00 126 GLY A O 1
ATOM 967 N N . TYR A 1 127 ? 18.826 5.750 -24.101 1.00 82.94 127 TYR A N 1
ATOM 968 C CA . TYR A 1 127 ? 18.222 5.649 -22.779 1.00 82.94 127 TYR A CA 1
ATOM 969 C C . TYR A 1 127 ? 17.823 7.046 -22.308 1.00 82.94 127 TYR A C 1
ATOM 971 O O . TYR A 1 127 ? 18.624 7.975 -22.395 1.00 82.94 127 TYR A O 1
ATOM 979 N N . HIS A 1 128 ? 16.609 7.190 -21.786 1.00 84.62 128 HIS A N 1
ATOM 980 C CA . HIS A 1 128 ? 16.069 8.494 -21.388 1.00 84.62 128 HIS A CA 1
ATOM 981 C C . HIS A 1 128 ? 16.419 8.800 -19.938 1.00 84.62 128 HIS A C 1
ATOM 983 O O . HIS A 1 128 ? 16.092 7.988 -19.076 1.00 84.62 128 HIS A O 1
ATOM 989 N N . ASP A 1 129 ? 17.087 9.923 -19.669 1.00 84.75 129 ASP A N 1
ATOM 990 C CA . ASP A 1 129 ? 17.336 10.440 -18.311 1.00 84.75 129 ASP A CA 1
ATOM 991 C C . ASP A 1 129 ? 16.035 10.868 -17.603 1.00 84.75 129 ASP A C 1
ATOM 993 O O . ASP A 1 129 ? 14.935 10.791 -18.165 1.00 84.75 129 ASP A O 1
ATOM 997 N N . GLU A 1 130 ? 16.130 11.273 -16.336 1.00 86.50 130 GLU A N 1
ATOM 998 C CA . GLU A 1 130 ? 14.957 11.602 -15.525 1.00 86.50 130 GLU A CA 1
ATOM 999 C C . GLU A 1 130 ? 14.176 12.813 -16.063 1.00 86.50 130 GLU A C 1
ATOM 1001 O O . GLU A 1 130 ? 12.941 12.845 -15.984 1.00 86.50 130 GLU A O 1
ATOM 1006 N N . GLU A 1 131 ? 14.870 13.787 -16.661 1.00 84.88 131 GLU A N 1
ATOM 1007 C CA . GLU A 1 131 ? 14.245 14.962 -17.274 1.00 84.88 131 GLU A CA 1
ATOM 1008 C C . GLU A 1 131 ? 13.516 14.592 -18.570 1.00 84.88 131 GLU A C 1
ATOM 1010 O O . GLU A 1 131 ? 12.356 14.973 -18.771 1.00 84.88 131 GLU A O 1
ATOM 1015 N N . SER A 1 132 ? 14.156 13.788 -19.421 1.00 85.00 132 SER A N 1
ATOM 1016 C CA . SER A 1 132 ? 13.609 13.301 -20.688 1.00 85.00 132 SER A CA 1
ATOM 1017 C C . SER A 1 132 ? 12.396 12.405 -20.466 1.00 85.00 132 SER A C 1
ATOM 1019 O O . SER A 1 132 ? 11.398 12.548 -21.176 1.00 85.00 132 SER A O 1
ATOM 1021 N N . VAL A 1 133 ? 12.418 11.538 -19.445 1.00 90.12 133 VAL A N 1
ATOM 1022 C CA . VAL A 1 133 ? 11.235 10.775 -19.011 1.00 90.12 133 VAL A CA 1
ATOM 1023 C C . VAL A 1 133 ? 10.096 11.733 -18.662 1.00 90.12 133 VAL A C 1
ATOM 1025 O O . VAL A 1 133 ? 8.986 11.599 -19.184 1.00 90.12 133 VAL A O 1
ATOM 1028 N N . GLY A 1 134 ? 10.362 12.748 -17.835 1.00 88.50 134 GLY A N 1
ATOM 1029 C CA . GLY A 1 134 ? 9.373 13.763 -17.482 1.00 88.50 134 GLY A CA 1
ATOM 1030 C C . GLY A 1 134 ? 8.806 14.495 -18.704 1.00 88.50 134 GLY A C 1
ATOM 1031 O O . GLY A 1 134 ? 7.590 14.707 -18.779 1.00 88.50 134 GLY A O 1
ATOM 1032 N N . ALA A 1 135 ? 9.656 14.857 -19.665 1.00 86.25 135 ALA A N 1
ATOM 1033 C CA . ALA A 1 135 ? 9.261 15.523 -20.902 1.00 86.25 135 ALA A CA 1
ATOM 1034 C C . ALA A 1 135 ? 8.407 14.617 -21.804 1.00 86.25 135 ALA A C 1
ATOM 1036 O O . ALA A 1 135 ? 7.393 15.074 -22.335 1.00 86.25 135 ALA A O 1
ATOM 1037 N N . LEU A 1 136 ? 8.757 13.334 -21.934 1.00 91.12 136 LEU A N 1
ATOM 1038 C CA . LEU A 1 136 ? 7.979 12.351 -22.691 1.00 91.12 136 LEU A CA 1
ATOM 1039 C C . LEU A 1 136 ? 6.578 12.170 -22.109 1.00 91.12 136 LEU A C 1
ATOM 1041 O O . LEU A 1 136 ? 5.608 12.168 -22.862 1.00 91.12 136 LEU A O 1
ATOM 1045 N N . LEU A 1 137 ? 6.439 12.093 -20.782 1.00 97.12 137 LEU A N 1
ATOM 1046 C CA . LEU A 1 137 ? 5.119 12.005 -20.148 1.00 97.12 137 LEU A CA 1
ATOM 1047 C C . LEU A 1 137 ? 4.254 13.239 -20.435 1.00 97.12 137 LEU A C 1
ATOM 1049 O O . LEU A 1 137 ? 3.067 13.098 -20.724 1.00 97.12 137 LEU A O 1
ATOM 1053 N N . THR A 1 138 ? 4.850 14.437 -20.432 1.00 95.38 138 THR A N 1
ATOM 1054 C CA . THR A 1 138 ? 4.151 15.668 -20.838 1.00 95.38 138 THR A CA 1
ATOM 1055 C C . THR A 1 138 ? 3.722 15.606 -22.309 1.00 95.38 138 THR A C 1
ATOM 1057 O O . THR A 1 138 ? 2.618 16.029 -22.656 1.00 95.38 138 THR A O 1
ATOM 1060 N N . GLN A 1 139 ? 4.567 15.063 -23.193 1.00 91.62 139 GLN A N 1
ATOM 1061 C CA . GLN A 1 139 ? 4.217 14.883 -24.604 1.00 91.62 139 GLN A CA 1
ATOM 1062 C C . GLN A 1 139 ? 3.089 13.863 -24.791 1.00 91.62 139 GLN A C 1
ATOM 1064 O O . GLN A 1 139 ? 2.190 14.111 -25.593 1.00 91.62 139 GLN A O 1
ATOM 1069 N N . PHE A 1 140 ? 3.091 12.748 -24.052 1.00 95.38 140 PHE A N 1
ATOM 1070 C CA . PHE A 1 140 ? 2.004 11.767 -24.080 1.00 95.38 140 PHE A CA 1
ATOM 1071 C C . PHE A 1 140 ? 0.674 12.383 -23.639 1.00 95.38 140 PHE A C 1
ATOM 1073 O O . PHE A 1 140 ? -0.306 12.256 -24.367 1.00 95.38 140 PHE A O 1
ATOM 1080 N N . GLU A 1 141 ? 0.644 13.104 -22.518 1.00 96.00 141 GLU A N 1
ATOM 1081 C CA . GLU A 1 141 ? -0.548 13.833 -22.060 1.00 96.00 141 GLU A CA 1
ATOM 1082 C C . GLU A 1 141 ? -1.014 14.869 -23.096 1.00 96.00 141 GLU A C 1
ATOM 1084 O O . GLU A 1 141 ? -2.186 14.904 -23.456 1.00 96.00 141 GLU A O 1
ATOM 1089 N N . THR A 1 142 ? -0.094 15.652 -23.667 1.00 93.88 142 THR A N 1
ATOM 1090 C CA . THR A 1 142 ? -0.426 16.660 -24.693 1.00 93.88 142 THR A CA 1
ATOM 1091 C C . THR A 1 142 ? -1.009 16.027 -25.960 1.00 93.88 142 THR A C 1
ATOM 1093 O O . THR A 1 142 ? -1.943 16.557 -26.561 1.00 93.88 142 THR A O 1
ATOM 1096 N N . ASN A 1 143 ? -0.465 14.884 -26.381 1.00 88.62 143 ASN A N 1
ATOM 1097 C CA . ASN A 1 143 ? -0.884 14.184 -27.592 1.00 88.62 143 ASN A CA 1
ATOM 1098 C C . ASN A 1 143 ? -2.135 13.316 -27.382 1.00 88.62 143 ASN A C 1
ATOM 1100 O O . ASN A 1 143 ? -2.827 13.007 -28.357 1.00 88.62 143 ASN A O 1
ATOM 1104 N N . TYR A 1 144 ? -2.426 12.893 -26.153 1.00 93.88 144 TYR A N 1
ATOM 1105 C CA . TYR A 1 144 ? -3.549 12.019 -25.808 1.00 93.88 144 TYR A CA 1
ATOM 1106 C C . TYR A 1 144 ? -4.299 12.527 -24.562 1.00 93.88 144 TYR A C 1
ATOM 1108 O O . TYR A 1 144 ? -4.497 11.758 -23.628 1.00 93.88 144 TYR A O 1
ATOM 1116 N N . PRO A 1 145 ? -4.778 13.785 -24.531 1.00 94.56 145 PRO A N 1
ATOM 1117 C CA . PRO A 1 145 ? -5.296 14.409 -23.306 1.00 94.56 145 PRO A CA 1
ATOM 1118 C C . PRO A 1 145 ? -6.599 13.787 -22.791 1.00 94.56 145 PRO A C 1
ATOM 1120 O O . PRO A 1 145 ? -6.955 13.975 -21.633 1.00 94.56 145 PRO A O 1
ATOM 1123 N N . ALA A 1 146 ? -7.321 13.056 -23.646 1.00 93.19 146 ALA A N 1
ATOM 1124 C CA . ALA A 1 146 ? -8.492 12.282 -23.242 1.00 93.19 146 ALA A CA 1
ATOM 1125 C C . ALA A 1 146 ? -8.119 10.953 -22.567 1.00 93.19 146 ALA A C 1
ATOM 1127 O O . ALA A 1 146 ? -8.907 10.441 -21.789 1.00 93.19 146 ALA A O 1
ATOM 1128 N N . LEU A 1 147 ? -6.929 10.415 -22.862 1.00 95.31 147 LEU A N 1
ATOM 1129 C CA . LEU A 1 147 ? -6.519 9.075 -22.442 1.00 95.31 147 LEU A CA 1
ATOM 1130 C C . LEU A 1 147 ? -5.392 9.071 -21.411 1.00 95.31 147 LEU A C 1
ATOM 1132 O O . LEU A 1 147 ? -5.176 8.061 -20.758 1.00 95.31 147 LEU A O 1
ATOM 1136 N N . ALA A 1 148 ? -4.618 10.152 -21.312 1.00 97.81 148 ALA A N 1
ATOM 1137 C CA . ALA A 1 148 ? -3.379 10.213 -20.549 1.00 97.81 148 ALA A CA 1
ATOM 1138 C C . ALA A 1 148 ? -3.331 11.465 -19.673 1.00 97.81 148 ALA A C 1
ATOM 1140 O O . ALA A 1 148 ? -3.599 12.568 -20.145 1.00 97.81 148 ALA A O 1
ATOM 1141 N N . LYS A 1 149 ? -2.929 11.290 -18.411 1.00 98.25 149 LYS A N 1
ATOM 1142 C CA . LYS A 1 149 ? -2.751 12.380 -17.449 1.00 98.25 149 LYS A CA 1
ATOM 1143 C C . LYS A 1 149 ? -1.472 12.187 -16.657 1.00 98.25 149 LYS A C 1
ATOM 1145 O O . LYS A 1 149 ? -1.286 11.154 -16.006 1.00 98.25 149 LYS A O 1
ATOM 1150 N N . LYS A 1 150 ? -0.595 13.187 -16.687 1.00 98.12 150 LYS A N 1
ATOM 1151 C CA . LYS A 1 150 ? 0.652 13.168 -15.923 1.00 98.12 150 LYS A CA 1
ATOM 1152 C C . LYS A 1 150 ? 0.354 13.577 -14.486 1.00 98.12 150 LYS A C 1
ATOM 1154 O O . LYS A 1 150 ? -0.228 14.628 -14.227 1.00 98.12 150 LYS A O 1
ATOM 1159 N N . ILE A 1 151 ? 0.755 12.740 -13.535 1.00 97.00 151 ILE A N 1
ATOM 1160 C CA . ILE A 1 151 ? 0.535 12.975 -12.108 1.00 97.00 151 ILE A CA 1
ATOM 1161 C C . ILE A 1 151 ? 1.864 12.972 -11.363 1.00 97.00 151 ILE A C 1
ATOM 1163 O O . ILE A 1 151 ? 2.706 12.098 -11.568 1.00 97.00 151 ILE A O 1
ATOM 1167 N N . GLN A 1 152 ? 2.055 13.951 -10.483 1.00 96.88 152 GLN A N 1
ATOM 1168 C CA . GLN A 1 152 ? 3.147 13.924 -9.518 1.00 96.88 152 GLN A CA 1
ATOM 1169 C C . GLN A 1 152 ? 2.694 13.104 -8.314 1.00 96.88 152 GLN A C 1
ATOM 1171 O O . GLN A 1 152 ? 1.718 13.469 -7.657 1.00 96.88 152 GLN A O 1
ATOM 1176 N N . ILE A 1 153 ? 3.381 12.002 -8.026 1.00 95.19 153 ILE A N 1
ATOM 1177 C CA . ILE A 1 153 ? 3.034 11.128 -6.892 1.00 95.19 153 ILE A CA 1
ATOM 1178 C C . ILE A 1 153 ? 3.781 11.516 -5.612 1.00 95.19 153 ILE A C 1
ATOM 1180 O O . ILE A 1 153 ? 3.362 11.170 -4.513 1.00 95.19 153 ILE A O 1
ATOM 1184 N N . GLY A 1 154 ? 4.863 12.279 -5.753 1.00 91.25 154 GLY A N 1
ATOM 1185 C CA . GLY A 1 154 ? 5.645 12.822 -4.654 1.00 91.25 154 GLY A CA 1
ATOM 1186 C C . GLY A 1 154 ? 6.890 13.535 -5.161 1.00 91.25 154 GLY A C 1
ATOM 1187 O O . GLY A 1 154 ? 6.976 13.908 -6.336 1.00 91.25 154 GLY A O 1
ATOM 1188 N N . SER A 1 155 ? 7.853 13.713 -4.267 1.00 88.25 155 SER A N 1
ATOM 1189 C CA . SER A 1 155 ? 9.160 14.280 -4.583 1.00 88.25 155 SER A CA 1
ATOM 1190 C C . SER A 1 155 ? 10.262 13.444 -3.948 1.00 88.25 155 SER A C 1
ATOM 1192 O O . SER A 1 155 ? 10.060 12.872 -2.879 1.00 88.25 155 SER A O 1
ATOM 1194 N N . THR A 1 156 ? 11.414 13.393 -4.604 1.00 86.62 156 THR A N 1
ATOM 1195 C CA . THR A 1 156 ? 12.623 12.726 -4.120 1.00 86.62 156 THR A CA 1
ATOM 1196 C C . THR A 1 156 ? 13.271 13.483 -2.961 1.00 86.62 156 THR A C 1
ATOM 1198 O O . THR A 1 156 ? 12.840 14.578 -2.580 1.00 86.62 156 THR A O 1
ATOM 1201 N N . THR A 1 157 ? 14.359 12.929 -2.427 1.00 80.94 157 THR A N 1
ATOM 1202 C CA . THR A 1 157 ? 15.182 13.578 -1.395 1.00 80.94 157 THR A CA 1
ATOM 1203 C C . THR A 1 157 ? 15.707 14.957 -1.822 1.00 80.94 157 THR A C 1
ATOM 1205 O O . THR A 1 157 ? 15.753 15.870 -0.997 1.00 80.94 157 THR A O 1
ATOM 1208 N N . TRP A 1 158 ? 16.043 15.151 -3.102 1.00 81.56 158 TRP A N 1
ATOM 1209 C CA . TRP A 1 158 ? 16.471 16.446 -3.657 1.00 81.56 158 TRP A CA 1
ATOM 1210 C C . TRP A 1 158 ? 15.309 17.306 -4.169 1.00 81.56 158 TRP A C 1
ATOM 1212 O O . TRP A 1 158 ? 15.523 18.363 -4.762 1.00 81.56 158 TRP A O 1
ATOM 1222 N N . GLY A 1 159 ? 14.067 16.872 -3.952 1.00 79.94 159 GLY A N 1
ATOM 1223 C CA . GLY A 1 159 ? 12.876 17.602 -4.369 1.00 79.94 159 GLY A CA 1
ATOM 1224 C C . GLY A 1 159 ? 12.496 17.412 -5.839 1.00 79.94 159 GLY A C 1
ATOM 1225 O O . GLY A 1 159 ? 11.552 18.066 -6.290 1.00 79.94 159 GLY A O 1
ATOM 1226 N N . ARG A 1 160 ? 13.161 16.516 -6.589 1.00 87.44 160 ARG A N 1
ATOM 1227 C CA . ARG A 1 160 ? 12.750 16.193 -7.963 1.00 87.44 160 ARG A CA 1
ATOM 1228 C C . ARG A 1 160 ? 11.367 15.541 -7.940 1.00 87.44 160 ARG A C 1
ATOM 1230 O O . ARG A 1 160 ? 11.101 14.706 -7.079 1.00 87.44 160 ARG A O 1
ATOM 1237 N N . PRO A 1 161 ? 10.459 15.908 -8.850 1.00 86.38 161 PRO A N 1
ATOM 1238 C CA . PRO A 1 161 ? 9.142 15.292 -8.907 1.00 86.38 161 PRO A CA 1
ATOM 1239 C C . PRO A 1 161 ? 9.239 13.827 -9.347 1.00 86.38 161 PRO A C 1
ATOM 1241 O O . PRO A 1 161 ? 9.942 13.501 -10.301 1.00 86.38 161 PRO A O 1
ATOM 1244 N N . ILE A 1 162 ? 8.478 12.959 -8.682 1.00 97.62 162 ILE A N 1
ATOM 1245 C CA . ILE A 1 162 ? 8.286 11.569 -9.102 1.00 97.62 162 ILE A CA 1
ATOM 1246 C C . ILE A 1 162 ? 6.996 11.518 -9.915 1.00 97.62 162 ILE A C 1
ATOM 1248 O O . ILE A 1 162 ? 5.921 11.863 -9.411 1.00 97.62 162 ILE A O 1
ATOM 1252 N N . TRP A 1 163 ? 7.105 11.121 -11.180 1.00 98.31 163 TRP A N 1
ATOM 1253 C CA . TRP A 1 163 ? 5.997 11.153 -12.128 1.00 98.31 163 TRP A CA 1
ATOM 1254 C C . TRP A 1 163 ? 5.406 9.769 -12.369 1.00 98.31 163 TRP A C 1
ATOM 1256 O O . TRP A 1 163 ? 6.134 8.808 -12.603 1.00 98.31 163 TRP A O 1
ATOM 1266 N N . ALA A 1 164 ? 4.079 9.710 -12.424 1.00 98.69 164 ALA A N 1
ATOM 1267 C CA . ALA A 1 164 ? 3.355 8.624 -13.064 1.00 98.69 164 ALA A CA 1
ATOM 1268 C C . ALA A 1 164 ? 2.509 9.165 -14.224 1.00 98.69 164 ALA A C 1
ATOM 1270 O O . ALA A 1 164 ? 2.133 10.341 -14.241 1.00 98.69 164 ALA A O 1
ATOM 1271 N N . LEU A 1 165 ? 2.172 8.302 -15.178 1.00 98.75 165 LEU A N 1
ATOM 1272 C CA . LEU A 1 165 ? 1.145 8.563 -16.180 1.00 98.75 165 LEU A CA 1
ATOM 1273 C C . LEU A 1 165 ? -0.067 7.683 -15.873 1.00 98.75 165 LEU A C 1
ATOM 1275 O O . LEU A 1 165 ? 0.056 6.459 -15.870 1.00 98.75 165 LEU A O 1
ATOM 1279 N N . LYS A 1 166 ? -1.218 8.308 -15.603 1.00 98.56 166 LYS A N 1
ATOM 1280 C CA . LYS A 1 166 ? -2.516 7.620 -15.581 1.00 98.56 166 LYS A CA 1
ATOM 1281 C C . LYS A 1 166 ? -2.985 7.463 -17.026 1.00 98.56 166 LYS A C 1
ATOM 1283 O O . LYS A 1 166 ? -2.995 8.457 -17.752 1.00 98.56 166 LYS A O 1
ATOM 1288 N N . ILE A 1 167 ? -3.371 6.251 -17.413 1.00 98.50 167 ILE A N 1
ATOM 1289 C CA . ILE A 1 167 ? -3.954 5.917 -18.713 1.00 98.50 167 ILE A CA 1
ATOM 1290 C C . ILE A 1 167 ? -5.336 5.285 -18.489 1.00 98.50 167 ILE A C 1
ATOM 1292 O O . ILE A 1 167 ? -5.428 4.316 -17.739 1.00 98.50 167 ILE A O 1
ATOM 1296 N N . SER A 1 168 ? -6.382 5.852 -19.094 1.00 95.88 168 SER A N 1
ATOM 1297 C CA . SER A 1 168 ? -7.788 5.389 -19.039 1.00 95.88 168 SER A CA 1
ATOM 1298 C C . SER A 1 168 ? -8.623 6.188 -20.050 1.00 95.88 168 SER A C 1
ATOM 1300 O O . SER A 1 168 ? -8.252 7.319 -20.364 1.00 95.88 168 SER A O 1
ATOM 1302 N N . ASP A 1 169 ? -9.726 5.642 -20.560 1.00 91.19 169 ASP A N 1
ATOM 1303 C CA . ASP A 1 169 ? -10.660 6.343 -21.455 1.00 91.19 169 ASP A CA 1
ATOM 1304 C C . ASP A 1 169 ? -11.373 7.548 -20.798 1.00 91.19 169 ASP A C 1
ATOM 1306 O O . ASP A 1 169 ? -11.644 8.541 -21.482 1.00 91.19 169 ASP A O 1
ATOM 1310 N N . HIS A 1 170 ? -11.562 7.536 -19.470 1.00 89.19 170 HIS A N 1
ATOM 1311 C CA . HIS A 1 170 ? -11.999 8.693 -18.674 1.00 89.19 170 HIS A CA 1
ATOM 1312 C C . HIS A 1 170 ? -10.946 9.152 -17.661 1.00 89.19 170 HIS A C 1
ATOM 1314 O O . HIS A 1 170 ? -11.214 9.385 -16.479 1.00 89.19 170 HIS A O 1
ATOM 1320 N N . VAL A 1 171 ? -9.737 9.428 -18.151 1.00 91.94 171 VAL A N 1
ATOM 1321 C CA . VAL A 1 171 ? -8.558 9.782 -17.341 1.00 91.94 171 VAL A CA 1
ATOM 1322 C C . VAL A 1 171 ? -8.753 10.920 -16.312 1.00 91.94 171 VAL A C 1
ATOM 1324 O O . VAL A 1 171 ? -7.992 11.045 -15.345 1.00 91.94 171 VAL A O 1
ATOM 1327 N N . ALA A 1 172 ? -9.751 11.786 -16.507 1.00 86.94 172 ALA A N 1
ATOM 1328 C CA . ALA A 1 172 ? -10.040 12.924 -15.637 1.00 86.94 172 ALA A CA 1
ATOM 1329 C C . ALA A 1 172 ? -10.793 12.562 -14.346 1.00 86.94 172 ALA A C 1
ATOM 1331 O O . ALA A 1 172 ? -10.711 13.326 -13.379 1.00 86.94 172 ALA A O 1
ATOM 1332 N N . VAL A 1 173 ? -11.505 11.436 -14.326 1.00 83.81 173 VAL A N 1
ATOM 1333 C CA . VAL A 1 173 ? -12.309 10.970 -13.189 1.00 83.81 173 VAL A CA 1
ATOM 1334 C C . VAL A 1 173 ? -11.796 9.620 -12.704 1.00 83.81 173 VAL A C 1
ATOM 1336 O O . VAL A 1 173 ? -10.910 9.033 -13.313 1.00 83.81 173 VAL A O 1
ATOM 1339 N N . GLU A 1 174 ? -12.261 9.191 -11.538 1.00 80.12 174 GLU A N 1
ATOM 1340 C CA . GLU A 1 174 ? -11.922 7.889 -10.969 1.00 80.12 174 GLU A CA 1
ATOM 1341 C C . GLU A 1 174 ? -13.138 6.976 -11.122 1.00 80.12 174 GLU A C 1
ATOM 1343 O O . GLU A 1 174 ? -14.235 7.342 -10.694 1.00 80.12 174 GLU A O 1
ATOM 1348 N N . GLU A 1 175 ? -12.945 5.811 -11.735 1.00 76.50 175 GLU A N 1
ATOM 1349 C CA . GLU A 1 175 ? -14.037 4.919 -12.139 1.00 76.50 175 GLU A CA 1
ATOM 1350 C C . GLU A 1 175 ? -13.986 3.558 -11.432 1.00 76.50 175 GLU A C 1
ATOM 1352 O O . GLU A 1 175 ? -12.944 3.161 -10.899 1.00 76.50 175 GLU A O 1
ATOM 1357 N N . PRO A 1 176 ? -15.097 2.797 -11.380 1.00 72.31 176 PRO A N 1
ATOM 1358 C CA . PRO A 1 176 ? -15.138 1.425 -10.870 1.00 72.31 176 PRO A CA 1
ATOM 1359 C C . PRO A 1 176 ? -14.528 0.389 -11.804 1.00 72.31 176 PRO A C 1
ATOM 1361 O O . PRO A 1 176 ? -15.116 -0.655 -12.084 1.00 72.31 176 PRO A O 1
ATOM 1364 N N . GLU A 1 177 ? -13.305 0.677 -12.221 1.00 81.94 177 GLU A N 1
ATOM 1365 C CA . GLU A 1 177 ? -12.486 -0.180 -13.051 1.00 81.94 177 GLU A CA 1
ATOM 1366 C C . GLU A 1 177 ? -11.370 -0.854 -12.242 1.00 81.94 177 GLU A C 1
ATOM 1368 O O . GLU A 1 177 ? -10.934 -0.324 -11.209 1.00 81.94 177 GLU A O 1
ATOM 1373 N N . PRO A 1 178 ? -10.887 -2.024 -12.701 1.00 82.69 178 PRO A N 1
ATOM 1374 C CA . PRO A 1 178 ? -9.618 -2.578 -12.264 1.00 82.69 178 PRO A CA 1
ATOM 1375 C C . PRO A 1 178 ? -8.492 -1.556 -12.396 1.00 82.69 178 PRO A C 1
ATOM 1377 O O . PRO A 1 178 ? -8.434 -0.771 -13.343 1.00 82.69 178 PRO A O 1
ATOM 1380 N N . ARG A 1 179 ? -7.567 -1.596 -11.440 1.00 89.88 179 ARG A N 1
ATOM 1381 C CA . ARG A 1 179 ? -6.434 -0.674 -11.392 1.00 89.88 179 ARG A CA 1
ATOM 1382 C C . ARG A 1 179 ? -5.140 -1.444 -11.346 1.00 89.88 179 ARG A C 1
ATOM 1384 O O . ARG A 1 179 ? -5.016 -2.420 -10.600 1.00 89.88 179 ARG A O 1
ATOM 1391 N N . VAL A 1 180 ? -4.171 -0.964 -12.108 1.00 95.25 180 VAL A N 1
ATOM 1392 C CA . VAL A 1 180 ? -2.845 -1.567 -12.209 1.00 95.25 180 VAL A CA 1
ATOM 1393 C C . VAL A 1 180 ? -1.799 -0.496 -11.968 1.00 95.25 180 VAL A C 1
ATOM 1395 O O . VAL A 1 180 ? -1.916 0.613 -12.489 1.00 95.25 180 VAL A O 1
ATOM 1398 N N . VAL A 1 181 ? -0.768 -0.831 -11.195 1.00 98.44 181 VAL A N 1
ATOM 1399 C CA . VAL A 1 181 ? 0.411 0.024 -11.025 1.00 98.44 181 VAL A CA 1
ATOM 1400 C C . VAL A 1 181 ? 1.634 -0.708 -11.565 1.00 98.44 181 VAL A C 1
ATOM 1402 O O . VAL A 1 181 ? 1.910 -1.841 -11.182 1.00 98.44 181 VAL A O 1
ATOM 1405 N N . ILE A 1 182 ? 2.352 -0.061 -12.474 1.00 98.81 182 ILE A N 1
ATOM 1406 C CA . ILE A 1 182 ? 3.598 -0.556 -13.056 1.00 98.81 182 ILE A CA 1
ATOM 1407 C C . ILE A 1 182 ? 4.684 0.452 -12.715 1.00 98.81 182 ILE A C 1
ATOM 1409 O O . ILE A 1 182 ? 4.527 1.636 -13.011 1.00 98.81 182 ILE A O 1
ATOM 1413 N N . ASP A 1 183 ? 5.778 0.006 -12.115 1.00 98.69 183 ASP A N 1
ATOM 1414 C CA . ASP A 1 183 ? 6.912 0.863 -11.784 1.00 98.69 183 ASP A CA 1
ATOM 1415 C C . ASP A 1 183 ? 8.218 0.348 -12.371 1.00 98.69 183 ASP A C 1
ATOM 1417 O O . ASP A 1 183 ? 8.375 -0.834 -12.659 1.00 98.69 183 ASP A O 1
ATOM 1421 N N . ALA A 1 184 ? 9.139 1.277 -12.596 1.00 98.62 184 ALA A N 1
ATOM 1422 C CA . ALA A 1 184 ? 10.470 1.005 -13.095 1.00 98.62 184 ALA A CA 1
ATOM 1423 C C . ALA A 1 184 ? 11.477 2.006 -12.524 1.00 98.62 184 ALA A C 1
ATOM 1425 O O . ALA A 1 184 ? 11.128 3.089 -12.036 1.00 98.62 184 ALA A O 1
ATOM 1426 N N . GLY A 1 185 ? 12.759 1.650 -12.619 1.00 97.75 185 GLY A N 1
ATOM 1427 C CA . GLY A 1 185 ? 13.851 2.546 -12.249 1.00 97.75 185 GLY A CA 1
ATOM 1428 C C . GLY A 1 185 ? 13.871 2.878 -10.759 1.00 97.75 185 GLY A C 1
ATOM 1429 O O . GLY A 1 185 ? 14.208 4.000 -10.392 1.00 97.75 185 GLY A O 1
ATOM 1430 N N . ILE A 1 186 ? 13.476 1.932 -9.901 1.00 98.44 186 ILE A N 1
ATOM 1431 C CA . ILE A 1 186 ? 13.706 2.021 -8.453 1.00 98.44 186 ILE A CA 1
ATOM 1432 C C . ILE A 1 186 ? 15.207 1.921 -8.139 1.00 98.44 186 ILE A C 1
ATOM 1434 O O . ILE A 1 186 ? 15.726 2.678 -7.317 1.00 98.44 186 ILE A O 1
ATOM 1438 N N . HIS A 1 187 ? 15.934 1.070 -8.870 1.00 98.06 187 HIS A N 1
ATOM 1439 C CA . HIS A 1 187 ? 17.389 1.117 -8.938 1.00 98.06 187 HIS A CA 1
ATOM 1440 C C . HIS A 1 187 ? 17.825 1.925 -10.155 1.00 98.06 187 HIS A C 1
ATOM 1442 O O . HIS A 1 187 ? 17.396 1.670 -11.280 1.00 98.06 187 HIS A O 1
ATOM 1448 N N . ALA A 1 188 ? 18.713 2.887 -9.936 1.00 95.62 188 ALA A N 1
ATOM 1449 C CA . ALA A 1 188 ? 19.057 3.870 -10.957 1.00 95.62 188 ALA A CA 1
ATOM 1450 C C . ALA A 1 188 ? 19.801 3.290 -12.173 1.00 95.62 188 ALA A C 1
ATOM 1452 O O . ALA A 1 188 ? 19.478 3.634 -13.308 1.00 95.62 188 ALA A O 1
ATOM 1453 N N . ARG A 1 189 ? 20.742 2.366 -11.945 1.00 94.38 189 ARG A N 1
ATOM 1454 C CA . ARG A 1 189 ? 21.551 1.712 -12.992 1.00 94.38 189 ARG A CA 1
ATOM 1455 C C . ARG A 1 189 ? 20.808 0.710 -13.877 1.00 94.38 189 ARG A C 1
ATOM 1457 O O . ARG A 1 189 ? 21.414 0.102 -14.756 1.00 94.38 189 ARG A O 1
ATOM 1464 N N . GLU A 1 190 ? 19.520 0.483 -13.650 1.00 95.25 190 GLU A N 1
ATOM 1465 C CA . GLU A 1 190 ? 18.706 -0.486 -14.394 1.00 95.25 190 GLU A CA 1
ATOM 1466 C C . GLU A 1 190 ? 18.039 0.195 -15.601 1.00 95.25 190 GLU A C 1
ATOM 1468 O O . GLU A 1 190 ? 16.818 0.273 -15.711 1.00 95.25 190 GLU A O 1
ATOM 1473 N N . TYR A 1 191 ? 18.871 0.716 -16.514 1.00 91.62 191 TYR A N 1
ATOM 1474 C CA . TYR A 1 191 ? 18.481 1.606 -17.621 1.00 91.62 191 TYR A CA 1
ATOM 1475 C C . TYR A 1 191 ? 17.367 1.053 -18.532 1.00 91.62 191 TYR A C 1
ATOM 1477 O O . TYR A 1 191 ? 16.579 1.829 -19.068 1.00 91.62 191 TYR A O 1
ATOM 1485 N N . VAL A 1 192 ? 17.269 -0.271 -18.713 1.00 92.31 192 VAL A N 1
ATOM 1486 C CA . VAL A 1 192 ? 16.247 -0.890 -19.579 1.00 92.31 192 VAL A CA 1
ATOM 1487 C C . VAL A 1 192 ? 14.844 -0.874 -18.968 1.00 92.31 192 VAL A C 1
ATOM 1489 O O . VAL A 1 192 ? 13.862 -0.855 -19.709 1.00 92.31 192 VAL A O 1
ATOM 1492 N N . GLY A 1 193 ? 14.724 -0.836 -17.638 1.00 94.75 193 GLY A N 1
ATOM 1493 C CA . GLY A 1 193 ? 13.428 -0.839 -16.959 1.00 94.75 193 GLY A CA 1
ATOM 1494 C C . GLY A 1 193 ? 12.547 0.352 -17.362 1.00 94.75 193 GLY A C 1
ATOM 1495 O O . GLY A 1 193 ? 11.436 0.139 -17.859 1.00 94.75 193 GLY A O 1
ATOM 1496 N N . PRO A 1 194 ? 13.040 1.602 -17.235 1.00 95.75 194 PRO A N 1
ATOM 1497 C CA . PRO A 1 194 ? 12.337 2.792 -17.716 1.00 95.75 194 PRO A CA 1
ATOM 1498 C C . PRO A 1 194 ? 11.919 2.717 -19.192 1.00 95.75 194 PRO A C 1
ATOM 1500 O O . PRO A 1 194 ? 10.834 3.171 -19.551 1.00 95.75 194 PRO A O 1
ATOM 1503 N N . GLU A 1 195 ? 12.728 2.095 -20.055 1.00 92.94 195 GLU A N 1
ATOM 1504 C CA . GLU A 1 195 ? 12.410 1.937 -21.481 1.00 92.94 195 GLU A CA 1
ATOM 1505 C C . GLU A 1 195 ? 11.235 0.986 -21.724 1.00 92.94 195 GLU A C 1
ATOM 1507 O O . GLU A 1 195 ? 10.407 1.243 -22.600 1.00 92.94 195 GLU A O 1
ATOM 1512 N N . VAL A 1 196 ? 11.124 -0.095 -20.943 1.00 96.38 196 VAL A N 1
ATOM 1513 C CA . VAL A 1 196 ? 9.958 -0.990 -20.992 1.00 96.38 196 VAL A CA 1
ATOM 1514 C C . VAL A 1 196 ? 8.707 -0.264 -20.503 1.00 96.38 196 VAL A C 1
ATOM 1516 O O . VAL A 1 196 ? 7.663 -0.364 -21.146 1.00 96.38 196 VAL A O 1
ATOM 1519 N N . ALA A 1 197 ? 8.805 0.524 -19.429 1.00 98.38 197 ALA A N 1
ATOM 1520 C CA . ALA A 1 197 ? 7.690 1.343 -18.952 1.00 98.38 197 ALA A CA 1
ATOM 1521 C C . ALA A 1 197 ? 7.217 2.358 -20.016 1.00 98.38 197 ALA A C 1
ATOM 1523 O O . ALA A 1 197 ? 6.014 2.515 -20.238 1.00 98.38 197 ALA A O 1
ATOM 1524 N N . LEU A 1 198 ? 8.148 2.999 -20.732 1.00 96.38 198 LEU A N 1
ATOM 1525 C CA . LEU A 1 198 ? 7.830 3.887 -21.855 1.00 96.38 198 LEU A CA 1
ATOM 1526 C C . LEU A 1 198 ? 7.237 3.134 -23.062 1.00 96.38 198 LEU A C 1
ATOM 1528 O O . LEU A 1 198 ? 6.319 3.659 -23.695 1.00 96.38 198 LEU A O 1
ATOM 1532 N N . ASP A 1 199 ? 7.696 1.912 -23.372 1.00 94.62 199 ASP A N 1
ATOM 1533 C CA . ASP A 1 199 ? 7.077 1.064 -24.409 1.00 94.62 199 ASP A CA 1
ATOM 1534 C C . ASP A 1 199 ? 5.636 0.706 -24.039 1.00 94.62 199 ASP A C 1
ATOM 1536 O O . ASP A 1 199 ? 4.763 0.830 -24.890 1.00 94.62 199 ASP A O 1
ATOM 1540 N N . ILE A 1 200 ? 5.349 0.354 -22.782 1.00 98.12 200 ILE A N 1
ATOM 1541 C CA . ILE A 1 200 ? 3.978 0.082 -22.318 1.00 98.12 200 ILE A CA 1
ATOM 1542 C C . ILE A 1 200 ? 3.074 1.292 -22.583 1.00 98.12 200 ILE A C 1
ATOM 1544 O O . ILE A 1 200 ? 2.045 1.158 -23.250 1.00 98.12 200 ILE A O 1
ATOM 1548 N N . ILE A 1 201 ? 3.486 2.484 -22.136 1.00 98.50 201 ILE A N 1
ATOM 1549 C CA . ILE A 1 201 ? 2.748 3.738 -22.367 1.00 98.50 201 ILE A CA 1
ATOM 1550 C C . ILE A 1 201 ? 2.517 3.961 -23.867 1.00 98.50 201 ILE A C 1
ATOM 1552 O O . ILE A 1 201 ? 1.397 4.233 -24.308 1.00 98.50 201 ILE A O 1
ATOM 1556 N N . TRP A 1 202 ? 3.573 3.818 -24.667 1.00 93.62 202 TRP A N 1
ATOM 1557 C CA . TRP A 1 202 ? 3.513 4.005 -26.110 1.00 93.62 202 TRP A CA 1
ATOM 1558 C C . TRP A 1 202 ? 2.553 3.028 -26.791 1.00 93.62 202 TRP A C 1
ATOM 1560 O O . TRP A 1 202 ? 1.749 3.442 -27.630 1.00 93.62 202 TRP A O 1
ATOM 1570 N N . GLN A 1 203 ? 2.626 1.737 -26.459 1.00 92.12 203 GLN A N 1
ATOM 1571 C CA . GLN A 1 203 ? 1.782 0.703 -27.055 1.00 92.12 203 GLN A CA 1
ATOM 1572 C C . GLN A 1 203 ? 0.312 0.916 -26.691 1.00 92.12 203 GLN A C 1
ATOM 1574 O O . GLN A 1 203 ? -0.535 0.788 -27.570 1.00 92.12 203 GLN A O 1
ATOM 1579 N N . LEU A 1 204 ? 0.005 1.298 -25.448 1.00 94.06 204 LEU A N 1
ATOM 1580 C CA . LEU A 1 204 ? -1.366 1.589 -25.020 1.00 94.06 204 LEU A CA 1
ATOM 1581 C C . LEU A 1 204 ? -1.942 2.801 -25.765 1.00 94.06 204 LEU A C 1
ATOM 1583 O O . LEU A 1 204 ? -2.990 2.696 -26.398 1.00 94.06 204 LEU A O 1
ATOM 1587 N N . LEU A 1 205 ? -1.227 3.929 -25.775 1.00 93.44 205 LEU A N 1
ATOM 1588 C CA . LEU A 1 205 ? -1.746 5.181 -26.337 1.00 93.44 205 LEU A CA 1
ATOM 1589 C C . LEU A 1 205 ? -1.760 5.195 -27.871 1.00 93.44 205 LEU A C 1
ATOM 1591 O O . LEU A 1 205 ? -2.748 5.600 -28.483 1.00 93.44 205 LEU A O 1
ATOM 1595 N N . THR A 1 206 ? -0.686 4.731 -28.520 1.00 85.62 206 THR A N 1
ATOM 1596 C CA . THR A 1 206 ? -0.648 4.653 -29.995 1.00 85.62 206 THR A CA 1
ATOM 1597 C C . THR A 1 206 ? -1.476 3.486 -30.530 1.00 85.62 206 THR A C 1
ATOM 1599 O O . THR A 1 206 ? -1.960 3.530 -31.663 1.00 85.62 206 THR A O 1
ATOM 1602 N N . GLY A 1 207 ? -1.636 2.437 -29.720 1.00 80.62 207 GLY A N 1
ATOM 1603 C CA . GLY A 1 207 ? -2.445 1.268 -30.028 1.00 80.62 207 GLY A CA 1
ATOM 1604 C C . GLY A 1 207 ? -3.937 1.494 -29.827 1.00 80.62 207 GLY A C 1
ATOM 1605 O O . GLY A 1 207 ? -4.700 0.802 -30.479 1.00 80.62 207 GLY A O 1
ATOM 1606 N N . TYR A 1 208 ? -4.372 2.470 -29.026 1.00 82.00 208 TYR A N 1
ATOM 1607 C CA . TYR A 1 208 ? -5.784 2.653 -28.659 1.00 82.00 208 TYR A CA 1
ATOM 1608 C C . TYR A 1 208 ? -6.773 2.574 -29.838 1.00 82.00 208 TYR A C 1
ATOM 1610 O O . TYR A 1 208 ? -7.773 1.875 -29.777 1.00 82.00 208 TYR A O 1
ATOM 1618 N N . THR A 1 209 ? -6.469 3.215 -30.971 1.00 76.00 209 THR A N 1
ATOM 1619 C CA . THR A 1 209 ? -7.355 3.193 -32.156 1.00 76.00 209 THR A CA 1
ATOM 1620 C C . THR A 1 209 ? -7.064 2.055 -33.140 1.00 76.00 209 THR A C 1
ATOM 1622 O O . THR A 1 209 ? -7.878 1.772 -34.021 1.00 76.00 209 THR A O 1
ATOM 1625 N N . THR A 1 210 ? -5.914 1.387 -33.018 1.00 70.25 210 THR A N 1
ATOM 1626 C CA . THR A 1 210 ? -5.402 0.427 -34.017 1.00 70.25 210 THR A CA 1
ATOM 1627 C C . THR A 1 210 ? -5.320 -1.012 -33.503 1.00 70.25 210 THR A C 1
ATOM 1629 O O . THR A 1 210 ? -5.407 -1.946 -34.296 1.00 70.25 210 THR A O 1
ATOM 1632 N N . ASN A 1 211 ? -5.248 -1.227 -32.192 1.00 78.81 211 ASN A N 1
ATOM 1633 C CA . ASN A 1 211 ? -5.108 -2.515 -31.526 1.00 78.81 211 ASN A CA 1
ATOM 1634 C C . ASN A 1 211 ? -6.279 -2.731 -30.554 1.00 78.81 211 ASN A C 1
ATOM 1636 O O . ASN A 1 211 ? -6.441 -1.988 -29.590 1.00 78.81 211 ASN A O 1
ATOM 1640 N N . ALA A 1 212 ? -7.080 -3.769 -30.804 1.00 78.06 212 ALA A N 1
ATOM 1641 C CA . ALA A 1 212 ? -8.280 -4.052 -30.018 1.00 78.06 212 ALA A CA 1
ATOM 1642 C C . ALA A 1 212 ? -7.984 -4.417 -28.552 1.00 78.06 212 ALA A C 1
ATOM 1644 O O . ALA A 1 212 ? -8.786 -4.097 -27.683 1.00 78.06 212 ALA A O 1
ATOM 1645 N N . ALA A 1 213 ? -6.842 -5.050 -28.262 1.00 81.31 213 ALA A N 1
ATOM 1646 C CA . ALA A 1 213 ? -6.452 -5.360 -26.888 1.00 81.31 213 ALA A CA 1
ATOM 1647 C C . ALA A 1 213 ? -6.053 -4.089 -26.125 1.00 81.31 213 ALA A C 1
ATOM 1649 O O . ALA A 1 213 ? -6.504 -3.892 -25.004 1.00 81.31 213 ALA A O 1
ATOM 1650 N N . SER A 1 214 ? -5.276 -3.196 -26.750 1.00 80.12 214 SER A N 1
ATOM 1651 C CA . SER A 1 214 ? -4.941 -1.892 -26.166 1.00 80.12 214 SER A CA 1
ATOM 1652 C C . SER A 1 214 ? -6.185 -1.046 -25.904 1.00 80.12 214 SER A C 1
ATOM 1654 O O . SER A 1 214 ? -6.279 -0.465 -24.831 1.00 80.12 214 SER A O 1
ATOM 1656 N N . ALA A 1 215 ? -7.137 -1.010 -26.844 1.00 78.19 215 ALA A N 1
ATOM 1657 C CA . ALA A 1 215 ? -8.425 -0.345 -26.647 1.00 78.19 215 ALA A CA 1
ATOM 1658 C C . ALA A 1 215 ? -9.158 -0.926 -25.433 1.00 78.19 215 ALA A C 1
ATOM 1660 O O . ALA A 1 215 ? -9.418 -0.211 -24.477 1.00 78.19 215 ALA A O 1
ATOM 1661 N N . ALA A 1 216 ? -9.355 -2.249 -25.411 1.00 80.25 216 ALA A N 1
ATOM 1662 C CA . ALA A 1 216 ? -10.062 -2.930 -24.329 1.00 80.25 216 ALA A CA 1
ATOM 1663 C C . ALA A 1 216 ? -9.410 -2.738 -22.950 1.00 80.25 216 ALA A C 1
ATOM 1665 O O . ALA A 1 216 ? -10.108 -2.707 -21.946 1.00 80.25 216 ALA A O 1
ATOM 1666 N N . TRP A 1 217 ? -8.081 -2.633 -22.879 1.00 90.12 217 TRP A N 1
ATOM 1667 C CA . TRP A 1 217 ? -7.395 -2.364 -21.616 1.00 90.12 217 TRP A CA 1
ATOM 1668 C C . TRP A 1 217 ? -7.539 -0.919 -21.152 1.00 90.12 217 TRP A C 1
ATOM 1670 O O . TRP A 1 217 ? -7.612 -0.701 -19.953 1.00 90.12 217 TRP A O 1
ATOM 1680 N N . VAL A 1 218 ? -7.549 0.048 -22.070 1.00 90.31 218 VAL A N 1
ATOM 1681 C CA . VAL A 1 218 ? -7.699 1.474 -21.739 1.00 90.31 218 VAL A CA 1
ATOM 1682 C C . VAL A 1 218 ? -9.157 1.828 -21.428 1.00 90.31 218 VAL A C 1
ATOM 1684 O O . VAL A 1 218 ? -9.380 2.654 -20.556 1.00 90.31 218 VAL A O 1
ATOM 1687 N N . ASP A 1 219 ? -10.114 1.183 -22.101 1.00 84.88 219 ASP A N 1
ATOM 1688 C CA . ASP A 1 219 ? -11.568 1.346 -21.904 1.00 84.88 219 ASP A CA 1
ATOM 1689 C C . ASP A 1 219 ? -12.114 0.593 -20.678 1.00 84.88 219 ASP A C 1
ATOM 1691 O O . ASP A 1 219 ? -13.315 0.616 -20.420 1.00 84.88 219 ASP A O 1
ATOM 1695 N N . GLY A 1 220 ? -11.283 -0.224 -20.030 1.00 81.69 220 GLY A N 1
ATOM 1696 C CA . GLY A 1 220 ? -11.741 -1.147 -18.993 1.00 81.69 220 GLY A CA 1
ATOM 1697 C C . GLY A 1 220 ? -10.831 -1.227 -17.780 1.00 81.69 220 GLY A C 1
ATOM 1698 O O . GLY A 1 220 ? -11.011 -2.145 -16.975 1.00 81.69 220 GLY A O 1
ATOM 1699 N N . MET A 1 221 ? -9.821 -0.357 -17.678 1.00 89.69 221 MET A N 1
ATOM 1700 C CA . MET A 1 221 ? -8.890 -0.271 -16.551 1.00 89.69 221 MET A CA 1
ATOM 1701 C C . MET A 1 221 ? -8.305 1.136 -16.409 1.00 89.69 221 MET A C 1
ATOM 1703 O O . MET A 1 221 ? -7.987 1.804 -17.393 1.00 89.69 221 MET A O 1
ATOM 1707 N N . GLU A 1 222 ? -7.936 1.488 -15.175 1.00 94.25 222 GLU A N 1
ATOM 1708 C CA . GLU A 1 222 ? -7.026 2.605 -14.922 1.00 94.25 222 GLU A CA 1
ATOM 1709 C C . GLU A 1 222 ? -5.598 2.082 -14.713 1.00 94.25 222 GLU A C 1
ATOM 1711 O O . GLU A 1 222 ? -5.278 1.398 -13.732 1.00 94.25 222 GLU A O 1
ATOM 1716 N N . ILE A 1 223 ? -4.710 2.425 -15.644 1.00 98.38 223 ILE A N 1
ATOM 1717 C CA . ILE A 1 223 ? -3.324 1.955 -15.663 1.00 98.38 223 ILE A CA 1
ATOM 1718 C C . ILE A 1 223 ? -2.413 3.104 -15.237 1.00 98.38 223 ILE A C 1
ATOM 1720 O O . ILE A 1 223 ? -2.367 4.150 -15.882 1.00 98.38 223 ILE A O 1
ATOM 1724 N N . TYR A 1 224 ? -1.659 2.911 -14.159 1.00 98.62 224 TYR A N 1
ATOM 1725 C CA . TYR A 1 224 ? -0.684 3.876 -13.660 1.00 98.62 224 TYR A CA 1
ATOM 1726 C C . TYR A 1 224 ? 0.721 3.354 -13.938 1.00 98.62 224 TYR A C 1
ATOM 1728 O O . TYR A 1 224 ? 1.099 2.296 -13.440 1.00 98.62 224 TYR A O 1
ATOM 1736 N N . VAL A 1 225 ? 1.508 4.101 -14.710 1.00 98.88 225 VAL A N 1
ATOM 1737 C CA . VAL A 1 225 ? 2.895 3.732 -15.029 1.00 98.88 225 VAL A CA 1
ATOM 1738 C C . VAL A 1 225 ? 3.851 4.766 -14.443 1.00 98.88 225 VAL A C 1
ATOM 1740 O O . VAL A 1 225 ? 3.708 5.951 -14.738 1.00 98.88 225 VAL A O 1
ATOM 1743 N N . ILE A 1 226 ? 4.821 4.328 -13.636 1.00 98.88 226 ILE A N 1
ATOM 1744 C CA . ILE A 1 226 ? 5.905 5.127 -13.042 1.00 98.88 226 ILE A CA 1
ATOM 1745 C C . ILE A 1 226 ? 7.217 4.730 -13.738 1.00 98.88 226 ILE A C 1
ATOM 1747 O O . ILE A 1 226 ? 7.849 3.760 -13.326 1.00 98.88 226 ILE A O 1
ATOM 1751 N N . PRO A 1 227 ? 7.664 5.437 -14.792 1.00 98.38 227 PRO A N 1
ATOM 1752 C CA . PRO A 1 227 ? 8.849 5.005 -15.534 1.00 98.38 227 PRO A CA 1
ATOM 1753 C C . PRO A 1 227 ? 10.168 5.206 -14.778 1.00 98.38 227 PRO A C 1
ATOM 1755 O O . PRO A 1 227 ? 11.162 4.577 -15.120 1.00 98.38 227 PRO A O 1
ATOM 1758 N N . CYS A 1 228 ? 10.203 6.100 -13.786 1.00 98.06 228 CYS A N 1
ATOM 1759 C CA . CYS A 1 228 ? 11.393 6.370 -12.983 1.00 98.06 228 CYS A CA 1
ATOM 1760 C C . CYS A 1 228 ? 10.986 6.705 -11.542 1.00 98.06 228 CYS A C 1
ATOM 1762 O O . CYS A 1 228 ? 10.616 7.841 -11.240 1.00 98.06 228 CYS A O 1
ATOM 1764 N N . LEU A 1 229 ? 11.024 5.700 -10.660 1.00 98.56 229 LEU A N 1
ATOM 1765 C CA . LEU A 1 229 ? 10.728 5.867 -9.232 1.00 98.56 229 LEU A CA 1
ATOM 1766 C C . LEU A 1 229 ? 11.881 6.540 -8.465 1.00 98.56 229 LEU A C 1
ATOM 1768 O O . LEU A 1 229 ? 11.637 7.228 -7.475 1.00 98.56 229 LEU A O 1
ATOM 1772 N N . ASN A 1 230 ? 13.120 6.412 -8.955 1.00 98.50 230 ASN A N 1
ATOM 1773 C CA . ASN A 1 230 ? 14.318 7.019 -8.373 1.00 98.50 230 ASN A CA 1
ATOM 1774 C C . ASN A 1 230 ? 14.973 8.091 -9.284 1.00 98.50 230 ASN A C 1
ATOM 1776 O O . ASN A 1 230 ? 16.091 7.878 -9.767 1.00 98.50 230 ASN A O 1
ATOM 1780 N N . PRO A 1 231 ? 14.324 9.254 -9.525 1.00 96.06 231 PRO A N 1
ATOM 1781 C CA . PRO A 1 231 ? 14.898 10.328 -10.342 1.00 96.06 231 PRO A CA 1
ATOM 1782 C C . PRO A 1 231 ? 16.267 10.827 -9.863 1.00 96.06 231 PRO A C 1
ATOM 1784 O O . PRO A 1 231 ? 17.140 11.092 -10.683 1.00 96.06 231 PRO A O 1
ATOM 1787 N N . ASP A 1 232 ? 16.483 10.937 -8.547 1.00 93.50 232 ASP A N 1
ATOM 1788 C CA . ASP A 1 232 ? 17.770 11.392 -8.003 1.00 93.50 232 ASP A CA 1
ATOM 1789 C C . ASP A 1 232 ? 18.887 10.393 -8.296 1.00 93.50 232 ASP A C 1
ATOM 1791 O O . ASP A 1 232 ? 19.948 10.770 -8.785 1.00 93.50 232 ASP A O 1
ATOM 1795 N N . GLY A 1 233 ? 18.649 9.108 -8.020 1.00 94.44 233 GLY A N 1
ATOM 1796 C CA . GLY A 1 233 ? 19.610 8.065 -8.340 1.00 94.44 233 GLY A CA 1
ATOM 1797 C C . GLY A 1 233 ? 19.904 8.026 -9.835 1.00 94.44 233 GLY A C 1
ATOM 1798 O O . GLY A 1 233 ? 21.063 7.868 -10.216 1.00 94.44 233 GLY A O 1
ATOM 1799 N N . ARG A 1 234 ? 18.881 8.205 -10.685 1.00 91.69 234 ARG A N 1
ATOM 1800 C CA . ARG A 1 234 ? 19.066 8.220 -12.138 1.00 91.69 234 ARG A CA 1
ATOM 1801 C C . ARG A 1 234 ? 19.982 9.360 -12.587 1.00 91.69 234 ARG A C 1
ATOM 1803 O O . ARG A 1 234 ? 20.928 9.107 -13.327 1.00 91.69 234 ARG A O 1
ATOM 1810 N N . TYR A 1 235 ? 19.775 10.560 -12.055 1.00 89.25 235 TYR A N 1
ATOM 1811 C CA . TYR A 1 235 ? 20.676 11.689 -12.270 1.00 89.25 235 TYR A CA 1
ATOM 1812 C C . TYR A 1 235 ? 22.127 11.356 -11.874 1.00 89.25 235 TYR A C 1
ATOM 1814 O O . TYR A 1 235 ? 23.063 11.677 -12.607 1.00 89.25 235 TYR A O 1
ATOM 1822 N N . PHE A 1 236 ? 22.346 10.684 -10.735 1.00 86.62 236 PHE A N 1
ATOM 1823 C CA . PHE A 1 236 ? 23.698 10.298 -10.301 1.00 86.62 236 PHE A CA 1
ATOM 1824 C C . PHE A 1 236 ? 24.325 9.204 -11.158 1.00 86.62 236 PHE A C 1
ATOM 1826 O O . PHE A 1 236 ? 25.534 9.238 -11.377 1.00 86.62 236 PHE A O 1
ATOM 1833 N N . CYS A 1 237 ? 23.519 8.293 -11.694 1.00 86.56 237 CYS A N 1
ATOM 1834 C CA . CYS A 1 237 ? 23.952 7.363 -12.731 1.00 86.56 237 CYS A CA 1
ATOM 1835 C C . CYS A 1 237 ? 24.528 8.100 -13.950 1.00 86.56 237 CYS A C 1
ATOM 1837 O O . CYS A 1 237 ? 25.613 7.780 -14.430 1.00 86.56 237 CYS A O 1
ATOM 1839 N N . ASP A 1 238 ? 23.835 9.137 -14.414 1.00 82.88 238 ASP A N 1
ATOM 1840 C CA . ASP A 1 238 ? 24.214 9.844 -15.639 1.00 82.88 238 ASP A CA 1
ATOM 1841 C C . ASP A 1 238 ? 25.332 10.886 -15.429 1.00 82.88 238 ASP A C 1
ATOM 1843 O O . ASP A 1 238 ? 26.019 11.250 -16.385 1.00 82.88 238 ASP A O 1
ATOM 1847 N N . THR A 1 239 ? 25.558 11.352 -14.193 1.00 82.88 239 THR A N 1
ATOM 1848 C CA . THR A 1 239 ? 26.479 12.474 -13.909 1.00 82.88 239 THR A CA 1
ATOM 1849 C C . THR A 1 239 ? 27.636 12.171 -12.958 1.00 82.88 239 THR A C 1
ATOM 1851 O O . THR A 1 239 ? 28.620 12.912 -12.969 1.00 82.88 239 THR A O 1
ATOM 1854 N N . VAL A 1 240 ? 27.547 11.123 -12.133 1.00 81.81 240 VAL A N 1
ATOM 1855 C CA . VAL A 1 240 ? 28.523 10.841 -11.064 1.00 81.81 240 VAL A CA 1
ATOM 1856 C C . VAL A 1 240 ? 29.157 9.468 -11.231 1.00 81.81 240 VAL A C 1
ATOM 1858 O O . VAL A 1 240 ? 30.365 9.375 -11.437 1.00 81.81 240 VAL A O 1
ATOM 1861 N N . ASP A 1 241 ? 28.358 8.410 -11.132 1.00 84.94 241 ASP A N 1
ATOM 1862 C CA . ASP A 1 241 ? 28.824 7.029 -11.203 1.00 84.94 241 ASP A CA 1
ATOM 1863 C C . ASP A 1 241 ? 27.765 6.195 -11.921 1.00 84.94 241 ASP A C 1
ATOM 1865 O O . ASP A 1 241 ? 26.665 6.026 -11.394 1.00 84.94 241 ASP A O 1
ATOM 1869 N N . PRO A 1 242 ? 28.065 5.635 -13.098 1.00 86.12 242 PRO A N 1
ATOM 1870 C CA . PRO A 1 242 ? 27.053 4.972 -13.898 1.00 86.12 242 PRO A CA 1
ATOM 1871 C C . PRO A 1 242 ? 26.643 3.598 -13.337 1.00 86.12 242 PRO A C 1
ATOM 1873 O O . PRO A 1 242 ? 25.720 2.975 -13.871 1.00 86.12 242 PRO A O 1
ATOM 1876 N N . ASP A 1 243 ? 27.286 3.129 -12.261 1.00 87.69 243 ASP A N 1
ATOM 1877 C CA . ASP A 1 243 ? 26.889 1.944 -11.498 1.00 87.69 243 ASP A CA 1
ATOM 1878 C C . ASP A 1 243 ? 26.089 2.301 -10.223 1.00 87.69 243 ASP A C 1
ATOM 1880 O O . ASP A 1 243 ? 25.774 1.414 -9.413 1.00 87.69 243 ASP A O 1
ATOM 1884 N N . TRP A 1 244 ? 25.696 3.575 -10.062 1.00 93.19 244 TRP A N 1
ATOM 1885 C CA . TRP A 1 244 ? 24.858 4.055 -8.962 1.00 93.19 244 TRP A CA 1
ATOM 1886 C C . TRP A 1 244 ? 23.520 3.311 -8.902 1.00 93.19 244 TRP A C 1
ATOM 1888 O O . TRP A 1 244 ? 22.748 3.272 -9.854 1.00 93.19 244 TRP A O 1
ATOM 1898 N N . ARG A 1 245 ? 23.210 2.705 -7.756 1.00 95.00 245 ARG A N 1
ATOM 1899 C CA . ARG A 1 245 ? 21.971 1.928 -7.562 1.00 95.00 245 ARG A CA 1
ATOM 1900 C C . ARG A 1 245 ? 20.934 2.680 -6.733 1.00 95.00 245 ARG A C 1
ATOM 1902 O O . ARG A 1 245 ? 19.751 2.651 -7.062 1.00 95.00 245 ARG A O 1
ATOM 1909 N N . LYS A 1 246 ? 21.398 3.297 -5.647 1.00 97.69 246 LYS A N 1
ATOM 1910 C CA . LYS A 1 246 ? 20.609 3.818 -4.524 1.00 97.69 246 LYS A CA 1
ATOM 1911 C C . LYS A 1 246 ? 19.933 5.159 -4.852 1.00 97.69 246 LYS A C 1
ATOM 1913 O O . LYS A 1 246 ? 20.076 5.678 -5.958 1.00 97.69 246 LYS A O 1
ATOM 1918 N N . ASN A 1 247 ? 19.164 5.725 -3.924 1.00 97.06 247 ASN A N 1
ATOM 1919 C CA . ASN A 1 247 ? 18.608 7.077 -4.082 1.00 97.06 247 ASN A CA 1
ATOM 1920 C C . ASN A 1 247 ? 19.640 8.190 -3.809 1.00 97.06 247 ASN A C 1
ATOM 1922 O O . ASN A 1 247 ? 20.832 7.925 -3.653 1.00 97.06 247 ASN A O 1
ATOM 1926 N N . GLY A 1 248 ? 19.175 9.443 -3.758 1.00 90.50 248 GLY A N 1
ATOM 1927 C CA . GLY A 1 248 ? 20.003 10.635 -3.558 1.00 90.50 248 GLY A CA 1
ATOM 1928 C C . GLY A 1 248 ? 20.236 11.077 -2.115 1.00 90.50 248 GLY A C 1
ATOM 1929 O O . GLY A 1 248 ? 20.469 12.263 -1.881 1.00 90.50 248 GLY A O 1
ATOM 1930 N N . ARG A 1 249 ? 20.120 10.190 -1.124 1.00 91.12 249 ARG A N 1
ATOM 1931 C CA . ARG A 1 249 ? 20.293 10.565 0.284 1.00 91.12 249 ARG A CA 1
ATOM 1932 C C . ARG A 1 249 ? 21.758 10.829 0.644 1.00 91.12 249 ARG A C 1
ATOM 1934 O O . ARG A 1 249 ? 22.569 9.919 0.581 1.00 91.12 249 ARG A O 1
ATOM 1941 N N . ASP A 1 250 ? 22.070 12.026 1.136 1.00 87.00 250 ASP A N 1
ATOM 1942 C CA . ASP A 1 250 ? 23.384 12.335 1.724 1.00 87.00 250 ASP A CA 1
ATOM 1943 C C . ASP A 1 250 ? 23.443 11.769 3.154 1.00 87.00 250 ASP A C 1
ATOM 1945 O O . ASP A 1 250 ? 22.891 12.347 4.101 1.00 87.00 250 ASP A O 1
ATOM 1949 N N . ASN A 1 251 ? 24.039 10.586 3.312 1.00 84.38 251 ASN A N 1
ATOM 1950 C CA . ASN A 1 251 ? 24.048 9.882 4.595 1.00 84.38 251 ASN A CA 1
ATOM 1951 C C . ASN A 1 251 ? 25.070 10.498 5.554 1.00 84.38 251 ASN A C 1
ATOM 1953 O O . ASN A 1 251 ? 24.814 10.580 6.760 1.00 84.38 251 ASN A O 1
ATOM 1957 N N . ASN A 1 252 ? 26.222 10.920 5.023 1.00 83.69 252 ASN A N 1
ATOM 1958 C CA . ASN A 1 252 ? 27.337 11.447 5.809 1.00 83.69 252 ASN A CA 1
ATOM 1959 C C . ASN A 1 252 ? 27.282 12.977 5.990 1.00 83.69 252 ASN A C 1
ATOM 1961 O O . ASN A 1 252 ? 28.038 13.519 6.799 1.00 83.69 252 ASN A O 1
ATOM 1965 N N . ARG A 1 253 ? 26.350 13.656 5.306 1.00 86.19 253 ARG A N 1
ATOM 1966 C CA . ARG A 1 253 ? 26.153 15.116 5.313 1.00 86.19 253 ARG A CA 1
ATOM 1967 C C . ARG A 1 253 ? 27.378 15.882 4.823 1.00 86.19 253 ARG A C 1
ATOM 1969 O O . ARG A 1 253 ? 27.645 16.989 5.295 1.00 86.19 253 ARG A O 1
ATOM 1976 N N . SER A 1 254 ? 28.144 15.285 3.917 1.00 83.62 254 SER A N 1
ATOM 1977 C CA . SER A 1 254 ? 29.331 15.915 3.337 1.00 83.62 254 SER A CA 1
ATOM 1978 C C . SER A 1 254 ? 28.980 16.952 2.269 1.00 83.62 254 SER A C 1
ATOM 1980 O O . SER A 1 254 ? 29.833 17.761 1.902 1.00 83.62 254 SER A O 1
ATOM 1982 N N . GLY A 1 255 ? 27.745 16.931 1.752 1.00 81.88 255 GLY A N 1
ATOM 1983 C CA . GLY A 1 255 ? 27.323 17.726 0.602 1.00 81.88 255 GLY A CA 1
ATOM 1984 C C . GLY A 1 255 ? 27.889 17.233 -0.734 1.00 81.88 255 GLY A C 1
ATOM 1985 O O . GLY A 1 255 ? 27.643 17.869 -1.756 1.00 81.88 255 GLY A O 1
ATOM 1986 N N . THR A 1 256 ? 28.641 16.126 -0.749 1.00 83.44 256 THR A N 1
ATOM 1987 C CA . THR A 1 256 ? 29.210 15.513 -1.957 1.00 83.44 256 THR A CA 1
ATOM 1988 C C . THR A 1 256 ? 28.743 14.069 -2.060 1.00 83.44 256 THR A C 1
ATOM 1990 O O . THR A 1 256 ? 29.019 13.271 -1.174 1.00 83.44 256 THR A O 1
ATOM 1993 N N . MET A 1 257 ? 28.073 13.723 -3.158 1.00 85.56 257 MET A N 1
ATOM 1994 C CA . MET A 1 257 ? 27.521 12.380 -3.336 1.00 85.56 257 MET A CA 1
ATOM 1995 C C . MET A 1 257 ? 28.584 11.376 -3.761 1.00 85.56 257 MET A C 1
ATOM 1997 O O . MET A 1 257 ? 29.236 11.549 -4.791 1.00 85.56 257 MET A O 1
ATOM 2001 N N . THR A 1 258 ? 28.724 10.304 -2.981 1.00 87.25 258 THR A N 1
ATOM 2002 C CA . THR A 1 258 ? 29.660 9.209 -3.252 1.00 87.25 258 THR A CA 1
ATOM 2003 C C . THR A 1 258 ? 28.991 7.849 -3.094 1.00 87.25 258 THR A C 1
ATOM 2005 O O . THR A 1 258 ? 28.274 7.603 -2.126 1.00 87.25 258 THR A O 1
ATOM 2008 N N . PHE A 1 259 ? 29.264 6.927 -4.021 1.00 85.31 259 PHE A N 1
ATOM 2009 C CA . PHE A 1 259 ? 28.622 5.607 -4.031 1.00 85.31 259 PHE A CA 1
ATOM 2010 C C . PHE A 1 259 ? 28.856 4.821 -2.728 1.00 85.31 259 PHE A C 1
ATOM 2012 O O . PHE A 1 259 ? 27.965 4.134 -2.233 1.00 85.31 259 PHE A O 1
ATOM 2019 N N . SER A 1 260 ? 30.052 4.957 -2.147 1.00 88.00 260 SER A N 1
ATOM 2020 C CA . SER A 1 260 ? 30.490 4.230 -0.951 1.00 88.00 260 SER A CA 1
ATOM 2021 C C . SER A 1 260 ? 30.007 4.815 0.375 1.00 88.00 260 SER A C 1
ATOM 2023 O O . SER A 1 260 ? 30.302 4.240 1.419 1.00 88.00 260 SER A O 1
ATOM 2025 N N . SER A 1 261 ? 29.320 5.959 0.373 1.00 89.12 261 SER A N 1
ATOM 2026 C CA . SER A 1 261 ? 28.826 6.578 1.611 1.00 89.12 261 SER A CA 1
ATOM 2027 C C . SER A 1 261 ? 27.354 6.951 1.550 1.00 89.12 261 SER A C 1
ATOM 2029 O O . SER A 1 261 ? 26.702 6.960 2.591 1.00 89.12 261 SER A O 1
ATOM 2031 N N . ASP A 1 262 ? 26.815 7.222 0.364 1.00 92.44 262 ASP A N 1
ATOM 2032 C CA . ASP A 1 262 ? 25.530 7.896 0.196 1.00 92.44 262 ASP A CA 1
ATOM 2033 C C . ASP A 1 262 ? 24.497 7.026 -0.514 1.00 92.44 262 ASP A C 1
ATOM 2035 O O . ASP A 1 262 ? 24.809 6.004 -1.123 1.00 92.44 262 ASP A O 1
ATOM 2039 N N . GLY A 1 263 ? 23.238 7.427 -0.387 1.00 95.88 263 GLY A N 1
ATOM 2040 C CA . GLY A 1 263 ? 22.069 6.740 -0.906 1.00 95.88 263 GLY A CA 1
ATOM 2041 C C . GLY A 1 263 ? 21.579 5.601 -0.014 1.00 95.88 263 GLY A C 1
ATOM 2042 O O . GLY A 1 263 ? 22.330 5.003 0.762 1.00 95.88 263 GLY A O 1
ATOM 2043 N N . VAL A 1 264 ? 20.295 5.292 -0.166 1.00 97.50 264 VAL A N 1
ATOM 2044 C CA . VAL A 1 264 ? 19.582 4.137 0.396 1.00 97.50 264 VAL A CA 1
ATOM 2045 C C . VAL A 1 264 ? 19.077 3.260 -0.747 1.00 97.50 264 VAL A C 1
ATOM 2047 O O . VAL A 1 264 ? 18.605 3.779 -1.763 1.00 97.50 264 VAL A O 1
ATOM 2050 N N . ASP A 1 265 ? 19.189 1.940 -0.600 1.00 98.31 265 ASP A N 1
ATOM 2051 C CA . ASP A 1 265 ? 18.531 1.004 -1.508 1.00 98.31 265 ASP A CA 1
ATOM 2052 C C . ASP A 1 265 ? 17.020 1.067 -1.259 1.00 98.31 265 ASP A C 1
ATOM 2054 O O . ASP A 1 265 ? 16.506 0.621 -0.229 1.00 98.31 265 ASP A O 1
ATOM 2058 N N . LEU A 1 266 ? 16.306 1.668 -2.211 1.00 98.19 266 LEU A N 1
ATOM 2059 C CA . LEU A 1 266 ? 14.861 1.836 -2.147 1.00 98.19 266 LEU A CA 1
ATOM 2060 C C . LEU A 1 266 ? 14.140 0.484 -2.091 1.00 98.19 266 LEU A C 1
ATOM 2062 O O . LEU A 1 266 ? 13.145 0.365 -1.380 1.00 98.19 266 LEU A O 1
ATOM 2066 N N . ASN A 1 267 ? 14.681 -0.557 -2.733 1.00 97.56 267 ASN A N 1
ATOM 2067 C CA . ASN A 1 267 ? 14.120 -1.906 -2.689 1.00 97.56 267 ASN A CA 1
ATOM 2068 C C . ASN A 1 267 ? 14.597 -2.713 -1.467 1.00 97.56 267 ASN A C 1
ATOM 2070 O O . ASN A 1 267 ? 14.584 -3.941 -1.492 1.00 97.56 267 ASN A O 1
ATOM 2074 N N . ARG A 1 268 ? 15.063 -2.027 -0.417 1.00 96.50 268 ARG A N 1
ATOM 2075 C CA . ARG A 1 268 ? 15.281 -2.545 0.947 1.00 96.50 268 ARG A CA 1
ATOM 2076 C C . ARG A 1 268 ? 14.607 -1.674 2.009 1.00 96.50 268 ARG A C 1
ATOM 2078 O O . ARG A 1 268 ? 14.721 -1.941 3.203 1.00 96.50 268 ARG A O 1
ATOM 2085 N N . ASN A 1 269 ? 13.939 -0.595 1.597 1.00 95.75 269 ASN A N 1
ATOM 2086 C CA . ASN A 1 269 ? 13.427 0.436 2.491 1.00 95.75 269 ASN A CA 1
ATOM 2087 C C . ASN A 1 269 ? 11.920 0.321 2.771 1.00 95.75 269 ASN A C 1
ATOM 2089 O O . ASN A 1 269 ? 11.383 1.158 3.494 1.00 95.75 269 ASN A O 1
ATOM 2093 N N . SER A 1 270 ? 11.219 -0.695 2.260 1.00 89.44 270 SER A N 1
ATOM 2094 C CA . SER A 1 270 ? 9.812 -0.926 2.612 1.00 89.44 270 SER A CA 1
ATOM 2095 C C . SER A 1 270 ? 9.632 -1.120 4.115 1.00 89.44 270 SER A C 1
ATOM 2097 O O . SER A 1 270 ? 10.533 -1.579 4.806 1.00 89.44 270 SER A O 1
ATOM 2099 N N . SER A 1 271 ? 8.450 -0.780 4.635 1.00 85.00 271 SER A N 1
ATOM 2100 C CA . SER A 1 271 ? 8.136 -1.000 6.054 1.00 85.00 271 SER A CA 1
ATOM 2101 C C . SER A 1 271 ? 7.837 -2.460 6.400 1.00 85.00 271 SER A C 1
ATOM 2103 O O . SER A 1 271 ? 8.013 -2.860 7.552 1.00 85.00 271 SER A O 1
ATOM 2105 N N . PHE A 1 272 ? 7.416 -3.248 5.410 1.00 82.94 272 PHE A N 1
ATOM 2106 C CA . PHE A 1 272 ? 7.243 -4.686 5.545 1.00 82.94 272 PHE A CA 1
ATOM 2107 C C . PHE A 1 272 ? 8.599 -5.358 5.711 1.00 82.94 272 PHE A C 1
ATOM 2109 O O . PHE A 1 272 ? 9.492 -5.141 4.896 1.00 82.94 272 PHE A O 1
ATOM 2116 N N . ASP A 1 273 ? 8.735 -6.153 6.770 1.00 83.56 273 ASP A N 1
ATOM 2117 C CA . ASP A 1 273 ? 9.906 -6.999 7.012 1.00 83.56 273 ASP A CA 1
ATOM 2118 C C . ASP A 1 273 ? 11.263 -6.261 7.040 1.00 83.56 273 ASP A C 1
ATOM 2120 O O . ASP A 1 273 ? 12.331 -6.831 6.848 1.00 83.56 273 ASP A O 1
ATOM 2124 N N . TRP A 1 274 ? 11.250 -4.956 7.305 1.00 88.25 274 TRP A N 1
ATOM 2125 C CA . TRP A 1 274 ? 12.454 -4.133 7.255 1.00 88.25 274 TRP A CA 1
ATOM 2126 C C . TRP A 1 274 ? 13.524 -4.593 8.253 1.00 88.25 274 TRP A C 1
ATOM 2128 O O . TRP A 1 274 ? 13.311 -4.540 9.468 1.00 88.25 274 TRP A O 1
ATOM 2138 N N . GLY A 1 275 ? 14.703 -4.976 7.752 1.00 84.81 275 GLY A N 1
ATOM 2139 C CA . GLY A 1 275 ? 15.852 -5.323 8.591 1.00 84.81 275 GLY A CA 1
ATOM 2140 C C . GLY A 1 275 ? 15.606 -6.518 9.517 1.00 84.81 275 GLY A C 1
ATOM 2141 O O . GLY A 1 275 ? 16.144 -6.529 10.624 1.00 84.81 275 GLY A O 1
ATOM 2142 N N . TYR A 1 276 ? 14.795 -7.483 9.074 1.00 81.06 276 TYR A N 1
ATOM 2143 C CA . TYR A 1 276 ? 14.359 -8.647 9.850 1.00 81.06 276 TYR A CA 1
ATOM 2144 C C . TYR A 1 276 ? 15.513 -9.431 10.496 1.00 81.06 276 TYR A C 1
ATOM 2146 O O . TYR A 1 276 ? 15.506 -9.659 11.706 1.00 81.06 276 TYR A O 1
ATOM 2154 N N . ASP A 1 277 ? 16.524 -9.808 9.711 1.00 76.06 277 ASP A N 1
ATOM 2155 C CA . ASP A 1 277 ? 17.615 -10.695 10.146 1.00 76.06 277 ASP A CA 1
ATOM 2156 C C . ASP A 1 277 ? 19.006 -10.281 9.624 1.00 76.06 277 ASP A C 1
ATOM 2158 O O . ASP A 1 277 ? 19.962 -11.049 9.722 1.00 76.06 277 ASP A O 1
ATOM 2162 N N . ASN A 1 278 ? 19.145 -9.055 9.099 1.00 80.25 278 ASN A N 1
ATOM 2163 C CA . ASN A 1 278 ? 20.336 -8.570 8.376 1.00 80.25 278 ASN A CA 1
ATOM 2164 C C . ASN A 1 278 ? 20.749 -9.434 7.165 1.00 80.25 278 ASN A C 1
ATOM 2166 O O . ASN A 1 278 ? 21.848 -9.249 6.645 1.00 80.25 278 ASN A O 1
ATOM 2170 N N . SER A 1 279 ? 19.906 -10.366 6.716 1.00 82.44 279 SER A N 1
ATOM 2171 C CA . SER A 1 279 ? 20.121 -11.134 5.494 1.00 82.44 279 SER A CA 1
ATOM 2172 C C . SER A 1 279 ? 19.482 -10.400 4.323 1.00 82.44 279 SER A C 1
ATOM 2174 O O . SER A 1 279 ? 18.393 -9.847 4.452 1.00 82.44 279 SER A O 1
ATOM 2176 N N . GLY A 1 280 ? 20.169 -10.320 3.186 1.00 85.69 280 GLY A N 1
ATOM 2177 C CA . GLY A 1 280 ? 19.623 -9.677 1.990 1.00 85.69 280 GLY A CA 1
ATOM 2178 C C . GLY A 1 280 ? 19.479 -8.156 2.039 1.00 85.69 280 GLY A C 1
ATOM 2179 O O . GLY A 1 280 ? 19.042 -7.582 1.047 1.00 85.69 280 GLY A O 1
ATOM 2180 N N . SER A 1 281 ? 19.825 -7.498 3.149 1.00 91.44 281 SER A N 1
ATOM 2181 C CA . SER A 1 281 ? 19.903 -6.040 3.284 1.00 91.44 281 SER A CA 1
ATOM 2182 C C . SER A 1 281 ? 20.929 -5.652 4.353 1.00 91.44 281 SER A C 1
ATOM 2184 O O . SER A 1 281 ? 21.158 -6.410 5.303 1.00 91.44 281 SER A O 1
ATOM 2186 N N . SER A 1 282 ? 21.484 -4.436 4.290 1.00 93.12 282 SER A N 1
ATOM 2187 C CA . SER A 1 282 ? 22.541 -3.986 5.212 1.00 93.12 282 SER A CA 1
ATOM 2188 C C . SER A 1 282 ? 22.168 -2.765 6.066 1.00 93.12 282 SER A C 1
ATOM 2190 O O . SER A 1 282 ? 21.455 -1.867 5.623 1.00 93.12 282 SER A O 1
ATOM 2192 N N . SER A 1 283 ? 22.680 -2.700 7.306 1.00 91.94 283 SER A N 1
ATOM 2193 C CA . SER A 1 283 ? 22.651 -1.495 8.164 1.00 91.94 283 SER A CA 1
ATOM 2194 C C . SER A 1 283 ? 23.821 -0.544 7.922 1.00 91.94 283 SER A C 1
ATOM 2196 O O . SER A 1 283 ? 23.838 0.546 8.497 1.00 91.94 283 SER A O 1
ATOM 2198 N N . TYR A 1 284 ? 24.825 -0.949 7.148 1.00 92.44 284 TYR A N 1
ATOM 2199 C CA . TYR A 1 284 ? 26.024 -0.151 6.927 1.00 92.44 284 TYR A CA 1
ATOM 2200 C C . TYR A 1 284 ? 25.813 0.789 5.740 1.00 92.44 284 TYR A C 1
ATOM 2202 O O . TYR A 1 284 ? 25.510 0.351 4.638 1.00 92.44 284 TYR A O 1
ATOM 2210 N N . ILE A 1 285 ? 25.988 2.095 5.967 1.00 89.38 285 ILE A N 1
ATOM 2211 C CA . ILE A 1 285 ? 25.643 3.157 4.999 1.00 89.38 285 ILE A CA 1
ATOM 2212 C C . ILE A 1 285 ? 26.358 3.035 3.644 1.00 89.38 285 ILE A C 1
ATOM 2214 O O . ILE A 1 285 ? 25.846 3.512 2.631 1.00 89.38 285 ILE A O 1
ATOM 2218 N N . GLY A 1 286 ? 27.539 2.413 3.634 1.00 86.56 286 GLY A N 1
ATOM 2219 C CA . GLY A 1 286 ? 28.355 2.253 2.436 1.00 86.56 286 GLY A CA 1
ATOM 2220 C C . GLY A 1 286 ? 28.003 1.043 1.584 1.00 86.56 286 GLY A C 1
ATOM 2221 O O . GLY A 1 286 ? 28.482 0.943 0.456 1.00 86.56 286 GLY A O 1
ATOM 2222 N N . ASP A 1 287 ? 27.148 0.153 2.084 1.00 92.81 287 ASP A N 1
ATOM 2223 C CA . ASP A 1 287 ? 26.758 -1.031 1.338 1.00 92.81 287 ASP A CA 1
ATOM 2224 C C . ASP A 1 287 ? 25.734 -0.674 0.252 1.00 92.81 287 ASP A C 1
ATOM 2226 O O . ASP A 1 287 ? 24.953 0.286 0.352 1.00 92.81 287 ASP A O 1
ATOM 2230 N N . VAL A 1 288 ? 25.766 -1.450 -0.831 1.00 92.56 288 VAL A N 1
ATOM 2231 C CA . VAL A 1 288 ? 24.909 -1.251 -2.008 1.00 92.56 288 VAL A CA 1
ATOM 2232 C C . VAL A 1 288 ? 23.437 -1.546 -1.712 1.00 92.56 288 VAL A C 1
ATOM 2234 O O . VAL A 1 288 ? 22.564 -0.961 -2.345 1.00 92.56 288 VAL A O 1
ATOM 2237 N N . ASP A 1 289 ? 23.184 -2.403 -0.727 1.00 93.44 289 ASP A N 1
ATOM 2238 C CA . ASP A 1 289 ? 21.886 -2.837 -0.210 1.00 93.44 289 ASP A CA 1
ATOM 2239 C C . ASP A 1 289 ? 21.568 -2.187 1.153 1.00 93.44 289 ASP A C 1
ATOM 2241 O O . ASP A 1 289 ? 20.801 -2.728 1.957 1.00 93.44 289 ASP A O 1
ATOM 2245 N N . TYR A 1 290 ? 22.165 -1.020 1.436 1.00 95.69 290 TYR A N 1
ATOM 2246 C CA . TYR A 1 290 ? 21.879 -0.258 2.649 1.00 95.69 290 TYR A CA 1
ATOM 2247 C C . TYR A 1 290 ? 20.390 0.096 2.728 1.00 95.69 290 TYR A C 1
ATOM 2249 O O . TYR A 1 290 ? 19.890 0.907 1.949 1.00 95.69 290 TYR A O 1
ATOM 2257 N N . ARG A 1 291 ? 19.691 -0.460 3.721 1.00 94.56 291 ARG A N 1
ATOM 2258 C CA . ARG A 1 291 ? 18.226 -0.372 3.875 1.00 94.56 291 ARG A CA 1
ATOM 2259 C C . ARG A 1 291 ? 17.698 0.957 4.411 1.00 94.56 291 ARG A C 1
ATOM 2261 O O . ARG A 1 291 ? 16.491 1.109 4.606 1.00 94.56 291 ARG A O 1
ATOM 2268 N N . GLY A 1 292 ? 18.584 1.906 4.698 1.00 91.38 292 GLY A N 1
ATOM 2269 C CA . GLY A 1 292 ? 18.241 3.192 5.297 1.00 91.38 292 GLY A CA 1
ATOM 2270 C C . GLY A 1 292 ? 18.242 3.186 6.829 1.00 91.38 292 GLY A C 1
ATOM 2271 O O . GLY A 1 292 ? 18.546 2.176 7.464 1.00 91.38 292 GLY A O 1
ATOM 2272 N N . PRO A 1 293 ? 17.957 4.338 7.458 1.00 86.06 293 PRO A N 1
ATOM 2273 C CA . PRO A 1 293 ? 17.987 4.487 8.916 1.00 86.06 293 PRO A CA 1
ATOM 2274 C C . PRO A 1 293 ? 16.721 3.997 9.635 1.00 86.06 293 PRO A C 1
ATOM 2276 O O . PRO A 1 293 ? 16.747 3.835 10.854 1.00 86.06 293 PRO A O 1
ATOM 2279 N N . SER A 1 294 ? 15.606 3.824 8.923 1.00 83.25 294 SER A N 1
ATOM 2280 C CA . SER A 1 294 ? 14.333 3.340 9.470 1.00 83.25 294 SER A CA 1
ATOM 2281 C C . SER A 1 294 ? 13.449 2.790 8.341 1.00 83.25 294 SER A C 1
ATOM 2283 O O . SER A 1 294 ? 13.647 3.193 7.193 1.00 83.25 294 SER A O 1
ATOM 2285 N N . PRO A 1 295 ? 12.442 1.946 8.638 1.00 82.81 295 PRO A N 1
ATOM 2286 C CA . PRO A 1 295 ? 11.462 1.520 7.639 1.00 82.81 295 PRO A CA 1
ATOM 2287 C C . PRO A 1 295 ? 10.782 2.725 6.985 1.00 82.81 295 PRO A C 1
ATOM 2289 O O . PRO A 1 295 ? 10.439 3.691 7.676 1.00 82.81 295 PRO A O 1
ATOM 2292 N N . ALA A 1 296 ? 10.595 2.657 5.667 1.00 84.81 296 ALA A N 1
ATOM 2293 C CA . ALA A 1 296 ? 10.031 3.709 4.823 1.00 84.81 296 ALA A CA 1
ATOM 2294 C C . ALA A 1 296 ? 10.632 5.095 5.115 1.00 84.81 296 ALA A C 1
ATOM 2296 O O . ALA A 1 296 ? 9.914 6.093 5.191 1.00 84.81 296 ALA A O 1
ATOM 2297 N N . SER A 1 297 ? 11.946 5.179 5.354 1.00 85.25 297 SER A N 1
ATOM 2298 C CA . SER A 1 297 ? 12.627 6.450 5.628 1.00 85.25 297 SER A CA 1
ATOM 2299 C C . SER A 1 297 ? 12.672 7.371 4.414 1.00 85.25 297 SER A C 1
ATOM 2301 O O . SER A 1 297 ? 12.667 8.598 4.594 1.00 85.25 297 SER A O 1
ATOM 2303 N N . GLU A 1 298 ? 12.705 6.787 3.216 1.00 93.12 298 GLU A N 1
ATOM 2304 C CA . GLU A 1 298 ? 12.934 7.494 1.964 1.00 93.12 298 GLU A CA 1
ATOM 2305 C C . GLU A 1 298 ? 11.630 8.080 1.394 1.00 93.12 298 GLU A C 1
ATOM 2307 O O . GLU A 1 298 ? 10.591 7.409 1.382 1.00 93.12 298 GLU A O 1
ATOM 2312 N N . PRO A 1 299 ? 11.644 9.348 0.942 1.00 84.12 299 PRO A N 1
ATOM 2313 C CA . PRO A 1 299 ? 10.453 10.006 0.414 1.00 84.12 299 PRO A CA 1
ATOM 2314 C C . PRO A 1 299 ? 9.932 9.349 -0.873 1.00 84.12 299 PRO A C 1
ATOM 2316 O O . PRO A 1 299 ? 8.726 9.381 -1.115 1.00 84.12 299 PRO A O 1
ATOM 2319 N N . GLU A 1 300 ? 10.797 8.694 -1.653 1.00 97.56 300 GLU A N 1
ATOM 2320 C CA . GLU A 1 300 ? 10.407 7.932 -2.842 1.00 97.56 300 GLU A CA 1
ATOM 2321 C C . GLU A 1 300 ? 9.492 6.749 -2.476 1.00 97.56 300 GLU A C 1
ATOM 2323 O O . GLU A 1 300 ? 8.441 6.561 -3.092 1.00 97.56 300 GLU A O 1
ATOM 2328 N N . ILE A 1 301 ? 9.830 6.009 -1.412 1.00 95.69 301 ILE A N 1
ATOM 2329 C CA . ILE A 1 301 ? 9.003 4.902 -0.903 1.00 95.69 301 ILE A CA 1
ATOM 2330 C C . ILE A 1 301 ? 7.700 5.417 -0.297 1.00 95.69 301 ILE A C 1
ATOM 2332 O O . ILE A 1 301 ? 6.635 4.864 -0.564 1.00 95.69 301 ILE A O 1
ATOM 2336 N N . GLN A 1 302 ? 7.750 6.522 0.452 1.00 88.88 302 GLN A N 1
ATOM 2337 C CA . GLN A 1 302 ? 6.545 7.147 1.010 1.00 88.88 302 GLN A CA 1
ATOM 2338 C C . GLN A 1 302 ? 5.565 7.588 -0.089 1.00 88.88 302 GLN A C 1
ATOM 2340 O O . GLN A 1 302 ? 4.356 7.410 0.059 1.00 88.88 302 GLN A O 1
ATOM 2345 N N . ALA A 1 303 ? 6.074 8.145 -1.192 1.00 87.62 303 ALA A N 1
ATOM 2346 C CA . ALA A 1 303 ? 5.265 8.554 -2.338 1.00 87.62 303 ALA A CA 1
ATOM 2347 C C . ALA A 1 303 ? 4.607 7.355 -3.039 1.00 87.62 303 ALA A C 1
ATOM 2349 O O . ALA A 1 303 ? 3.422 7.405 -3.379 1.00 87.62 303 ALA A O 1
ATOM 2350 N N . TYR A 1 304 ? 5.356 6.264 -3.216 1.00 96.94 304 TYR A N 1
ATOM 2351 C CA . TYR A 1 304 ? 4.845 5.028 -3.801 1.00 96.94 304 TYR A CA 1
ATOM 2352 C C . TYR A 1 304 ? 3.754 4.383 -2.929 1.00 96.94 304 TYR A C 1
ATOM 2354 O O . TYR A 1 304 ? 2.663 4.088 -3.417 1.00 96.94 304 TYR A O 1
ATOM 2362 N N . ASP A 1 305 ? 3.990 4.249 -1.621 1.00 87.56 305 ASP A N 1
ATOM 2363 C CA . ASP A 1 305 ? 3.009 3.689 -0.682 1.00 87.56 305 ASP A CA 1
ATOM 2364 C C . ASP A 1 305 ? 1.731 4.542 -0.615 1.00 87.56 305 ASP A C 1
ATOM 2366 O O . ASP A 1 305 ? 0.618 4.006 -0.596 1.00 87.56 305 ASP A O 1
ATOM 2370 N N . ALA A 1 306 ? 1.862 5.873 -0.642 1.00 83.75 306 ALA A N 1
ATOM 2371 C CA . ALA A 1 306 ? 0.716 6.779 -0.702 1.00 83.75 306 ALA A CA 1
ATOM 2372 C C . ALA A 1 306 ? -0.102 6.593 -1.993 1.00 83.75 306 ALA A C 1
ATOM 2374 O O . ALA A 1 306 ? -1.336 6.641 -1.956 1.00 83.75 306 ALA A O 1
ATOM 2375 N N . LEU A 1 307 ? 0.559 6.335 -3.130 1.00 91.50 307 LEU A N 1
ATOM 2376 C CA . LEU A 1 307 ? -0.125 6.008 -4.379 1.00 91.50 307 LEU A CA 1
ATOM 2377 C C . LEU A 1 307 ? -0.901 4.694 -4.257 1.00 91.50 307 LEU A C 1
ATOM 2379 O O . LEU A 1 307 ? -2.088 4.678 -4.584 1.00 91.50 307 LEU A O 1
ATOM 2383 N N . LEU A 1 308 ? -0.276 3.618 -3.769 1.00 89.69 308 LEU A N 1
ATOM 2384 C CA . LEU A 1 308 ? -0.939 2.316 -3.632 1.00 89.69 308 LEU A CA 1
ATOM 2385 C C . LEU A 1 308 ? -2.142 2.376 -2.686 1.00 89.69 308 LEU A C 1
ATOM 2387 O O . LEU A 1 308 ? -3.191 1.807 -2.985 1.00 89.69 308 LEU A O 1
ATOM 2391 N N . GLN A 1 309 ? -2.040 3.120 -1.584 1.00 83.81 309 GLN A N 1
ATOM 2392 C CA . GLN A 1 309 ? -3.150 3.309 -0.645 1.00 83.81 309 GLN A CA 1
ATOM 2393 C C . GLN A 1 309 ? -4.310 4.113 -1.245 1.00 83.81 309 GLN A C 1
ATOM 2395 O O . GLN A 1 309 ? -5.470 3.847 -0.919 1.00 83.81 309 GLN A O 1
ATOM 2400 N N . ARG A 1 310 ? -4.010 5.082 -2.121 1.00 82.88 310 ARG A N 1
ATOM 2401 C CA . ARG A 1 310 ? -5.018 5.888 -2.823 1.00 82.88 310 ARG A CA 1
ATOM 2402 C C . ARG A 1 310 ? -5.697 5.104 -3.944 1.00 82.88 310 ARG A C 1
ATOM 2404 O O . ARG A 1 310 ? -6.914 5.165 -4.083 1.00 82.88 310 ARG A O 1
ATOM 2411 N N . VAL A 1 311 ? -4.906 4.405 -4.754 1.00 87.00 311 VAL A N 1
ATOM 2412 C CA . VAL A 1 311 ? -5.364 3.739 -5.981 1.00 87.00 311 VAL A CA 1
ATOM 2413 C C . VAL A 1 311 ? -5.973 2.372 -5.671 1.00 87.00 311 VAL A C 1
ATOM 2415 O O . VAL A 1 311 ? -7.009 2.053 -6.246 1.00 87.00 311 VAL A O 1
ATOM 2418 N N . ARG A 1 312 ? -5.393 1.610 -4.731 1.00 85.94 312 ARG A N 1
ATOM 2419 C CA . ARG A 1 312 ? -5.748 0.214 -4.402 1.00 85.94 312 ARG A CA 1
ATOM 2420 C C . ARG A 1 312 ? -5.744 -0.696 -5.643 1.00 85.94 312 ARG A C 1
ATOM 2422 O O . ARG A 1 312 ? -6.795 -1.223 -6.007 1.00 85.94 312 ARG A O 1
ATOM 2429 N N . PRO A 1 313 ? -4.595 -0.842 -6.331 1.00 89.69 313 PRO A N 1
ATOM 2430 C CA . PRO A 1 313 ? -4.520 -1.689 -7.514 1.00 89.69 313 PRO A CA 1
ATOM 2431 C C . PRO A 1 313 ? -4.690 -3.165 -7.162 1.00 89.69 313 PRO A C 1
ATOM 2433 O O . PRO A 1 313 ? -4.327 -3.604 -6.074 1.00 89.69 313 PRO A O 1
ATOM 2436 N N . SER A 1 314 ? -5.219 -3.938 -8.103 1.00 83.19 314 SER A N 1
ATOM 2437 C CA . SER A 1 314 ? -5.379 -5.387 -7.945 1.00 83.19 314 SER A CA 1
ATOM 2438 C C . SER A 1 314 ? -4.080 -6.131 -8.248 1.00 83.19 314 SER A C 1
ATOM 2440 O O . SER A 1 314 ? -3.807 -7.166 -7.639 1.00 83.19 314 SER A O 1
ATOM 2442 N N . LEU A 1 315 ? -3.281 -5.601 -9.179 1.00 91.50 315 LEU A N 1
ATOM 2443 C CA . LEU A 1 315 ? -1.982 -6.139 -9.566 1.00 91.50 315 LEU A CA 1
ATOM 2444 C C . LEU A 1 315 ? -0.926 -5.028 -9.623 1.00 91.50 315 LEU A C 1
ATOM 2446 O O . LEU A 1 315 ? -1.214 -3.907 -10.057 1.00 91.50 315 LEU A O 1
ATOM 2450 N N . THR A 1 316 ? 0.311 -5.368 -9.253 1.00 96.75 316 THR A N 1
ATOM 2451 C CA . THR A 1 316 ? 1.488 -4.510 -9.467 1.00 96.75 316 THR A CA 1
ATOM 2452 C C . THR A 1 316 ? 2.587 -5.244 -10.222 1.00 96.75 316 THR A C 1
ATOM 2454 O O . THR A 1 316 ? 2.810 -6.427 -9.961 1.00 96.75 316 THR A O 1
ATOM 2457 N N . LEU A 1 317 ? 3.299 -4.531 -11.096 1.00 98.19 317 LEU A N 1
ATOM 2458 C CA . LEU A 1 317 ? 4.504 -5.019 -11.771 1.00 98.19 317 LEU A CA 1
ATOM 2459 C C . LEU A 1 317 ? 5.675 -4.068 -11.499 1.00 98.19 317 LEU A C 1
ATOM 2461 O O . LEU A 1 317 ? 5.638 -2.926 -11.954 1.00 98.19 317 LEU A O 1
ATOM 2465 N N . SER A 1 318 ? 6.707 -4.547 -10.803 1.00 98.06 318 SER A N 1
ATOM 2466 C CA . SER A 1 318 ? 7.949 -3.799 -10.581 1.00 98.06 318 SER A CA 1
ATOM 2467 C C . SER A 1 318 ? 9.034 -4.273 -11.549 1.00 98.06 318 SER A C 1
ATOM 2469 O O . SER A 1 318 ? 9.346 -5.464 -11.634 1.00 98.06 318 SER A O 1
ATOM 2471 N N . ILE A 1 319 ? 9.561 -3.347 -12.346 1.00 98.50 319 ILE A N 1
ATOM 2472 C CA . ILE A 1 319 ? 10.465 -3.639 -13.455 1.00 98.50 319 ILE A CA 1
ATOM 2473 C C . ILE A 1 319 ? 11.908 -3.360 -13.046 1.00 98.50 319 ILE A C 1
ATOM 2475 O O . ILE A 1 319 ? 12.307 -2.207 -12.850 1.0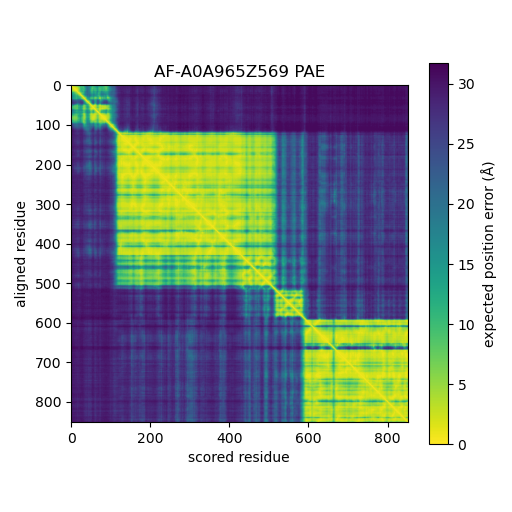0 98.50 319 ILE A O 1
ATOM 2479 N N . HIS A 1 320 ? 12.691 -4.432 -13.028 1.00 97.19 320 HIS A N 1
ATOM 2480 C CA . HIS A 1 320 ? 14.113 -4.464 -12.737 1.00 97.19 320 HIS A CA 1
ATOM 2481 C C . HIS A 1 320 ? 14.922 -5.037 -13.908 1.00 97.19 320 HIS A C 1
ATOM 2483 O O . HIS A 1 320 ? 14.403 -5.475 -14.940 1.00 97.19 320 HIS A O 1
ATOM 2489 N N . SER A 1 321 ? 16.236 -5.001 -13.753 1.00 94.06 321 SER A N 1
ATOM 2490 C CA . SER A 1 321 ? 17.181 -5.805 -14.526 1.00 94.06 321 SER A CA 1
ATOM 2491 C C . SER A 1 321 ? 18.341 -6.164 -13.607 1.00 94.06 321 SER A C 1
ATOM 2493 O O . SER A 1 321 ? 18.561 -5.476 -12.617 1.00 94.06 321 SER A O 1
ATOM 2495 N N . TYR A 1 322 ? 19.151 -7.181 -13.871 1.00 92.19 322 TYR A N 1
ATOM 2496 C CA . TYR A 1 322 ? 18.997 -8.229 -14.882 1.00 92.19 322 TYR A CA 1
ATOM 2497 C C . TYR A 1 322 ? 18.670 -9.543 -14.171 1.00 92.19 322 TYR A C 1
ATOM 2499 O O . TYR A 1 322 ? 18.568 -9.522 -12.952 1.00 92.19 322 TYR A O 1
ATOM 2507 N N . TRP A 1 323 ? 18.505 -10.637 -14.921 1.00 90.88 323 TRP A N 1
ATOM 2508 C CA . TRP A 1 323 ? 18.643 -12.071 -14.578 1.00 90.88 323 TRP A CA 1
ATOM 2509 C C . TRP A 1 323 ? 17.738 -12.975 -15.442 1.00 90.88 323 TRP A C 1
ATOM 2511 O O . TRP A 1 323 ? 17.927 -14.188 -15.468 1.00 90.88 323 TRP A O 1
ATOM 2521 N N . GLY A 1 324 ? 16.804 -12.408 -16.209 1.00 94.12 324 GLY A N 1
ATOM 2522 C CA . GLY A 1 324 ? 15.999 -13.138 -17.189 1.00 94.12 324 GLY A CA 1
ATOM 2523 C C . GLY A 1 324 ? 14.859 -13.940 -16.564 1.00 94.12 324 GLY A C 1
ATOM 2524 O O . GLY A 1 324 ? 14.574 -15.055 -17.004 1.00 94.12 324 GLY A O 1
ATOM 2525 N N . LEU A 1 325 ? 14.221 -13.391 -15.526 1.00 94.06 325 LEU A N 1
ATOM 2526 C CA . LEU A 1 325 ? 13.161 -14.064 -14.772 1.00 94.06 325 LEU A CA 1
ATOM 2527 C C . LEU A 1 325 ? 12.011 -13.125 -14.391 1.00 94.06 325 LEU A C 1
ATOM 2529 O O . LEU A 1 325 ? 12.159 -11.904 -14.361 1.00 94.06 325 LEU A O 1
ATOM 2533 N N . PHE A 1 326 ? 10.850 -13.711 -14.111 1.00 95.50 326 PHE A N 1
ATOM 2534 C CA . PHE A 1 326 ? 9.791 -13.086 -13.322 1.00 95.50 326 PHE A CA 1
ATOM 2535 C C . PHE A 1 326 ? 9.818 -13.658 -11.913 1.00 95.50 326 PHE A C 1
ATOM 2537 O O . PHE A 1 326 ? 10.215 -14.804 -11.711 1.00 95.50 326 PHE A O 1
ATOM 2544 N N . TYR A 1 327 ? 9.345 -12.886 -10.945 1.00 94.44 327 TYR A N 1
ATOM 2545 C CA . TYR A 1 327 ? 9.283 -13.344 -9.571 1.00 94.44 327 TYR A CA 1
ATOM 2546 C C . TYR A 1 327 ? 8.080 -12.817 -8.806 1.00 94.44 327 TYR A C 1
ATOM 2548 O O . TYR A 1 327 ? 7.461 -11.825 -9.195 1.00 94.44 327 TYR A O 1
ATOM 2556 N N . GLY A 1 328 ? 7.747 -13.510 -7.722 1.00 93.06 328 GLY A N 1
ATOM 2557 C CA . GLY A 1 328 ? 6.728 -13.105 -6.763 1.00 93.06 328 GLY A CA 1
ATOM 2558 C C . GLY A 1 328 ? 7.211 -13.249 -5.317 1.00 93.06 328 GLY A C 1
ATOM 2559 O O . GLY A 1 328 ? 8.281 -13.822 -5.086 1.00 93.06 328 GLY A O 1
ATOM 2560 N N . PRO A 1 329 ? 6.422 -12.749 -4.351 1.00 90.88 329 PRO A N 1
ATOM 2561 C CA . PRO A 1 329 ? 6.707 -12.869 -2.924 1.00 90.88 329 PRO A CA 1
ATOM 2562 C C . PRO A 1 329 ? 6.859 -14.327 -2.466 1.00 90.88 329 PRO A C 1
ATOM 2564 O O . PRO A 1 329 ? 6.469 -15.248 -3.183 1.00 90.88 329 PRO A O 1
ATOM 2567 N N . TYR A 1 330 ? 7.364 -14.599 -1.264 1.00 88.38 330 TYR A N 1
ATOM 2568 C CA . TYR A 1 330 ? 8.103 -13.694 -0.386 1.00 88.38 330 TYR A CA 1
ATOM 2569 C C . TYR A 1 330 ? 9.597 -13.926 -0.564 1.00 88.38 330 TYR A C 1
ATOM 2571 O O . TYR A 1 330 ? 10.069 -15.056 -0.426 1.00 88.38 330 TYR A O 1
ATOM 2579 N N . GLY A 1 331 ? 10.343 -12.865 -0.838 1.00 86.81 331 GLY A N 1
ATOM 2580 C CA . GLY A 1 331 ? 11.791 -12.912 -0.954 1.00 86.81 331 GLY A CA 1
ATOM 2581 C C . GLY A 1 331 ? 12.506 -13.264 0.357 1.00 86.81 331 GLY A C 1
ATOM 2582 O O . GLY A 1 331 ? 13.627 -13.771 0.310 1.00 86.81 331 GLY A O 1
ATOM 2583 N N . ASN A 1 332 ? 11.877 -13.064 1.523 1.00 84.56 332 ASN A N 1
ATOM 2584 C CA . ASN A 1 332 ? 12.432 -13.515 2.805 1.00 84.56 332 ASN A CA 1
ATOM 2585 C C . ASN A 1 332 ? 12.138 -15.003 3.071 1.00 84.56 332 ASN A C 1
ATOM 2587 O O . ASN A 1 332 ? 10.996 -15.396 3.314 1.00 84.56 332 ASN A O 1
ATOM 2591 N N . PHE A 1 333 ? 13.184 -15.828 3.169 1.00 83.62 333 PHE A N 1
ATOM 2592 C CA . PHE A 1 333 ? 13.062 -17.272 3.434 1.00 83.62 333 PHE A CA 1
ATOM 2593 C C . PHE A 1 333 ? 12.535 -17.617 4.836 1.00 83.62 333 PHE A C 1
ATOM 2595 O O . PHE A 1 333 ? 12.101 -18.742 5.082 1.00 83.62 333 PHE A O 1
ATOM 2602 N N . GLY A 1 334 ? 12.571 -16.665 5.771 1.00 78.81 334 GLY A N 1
ATOM 2603 C CA . GLY A 1 334 ? 11.938 -16.775 7.084 1.00 78.81 334 GLY A CA 1
ATOM 2604 C C . GLY A 1 334 ? 10.417 -16.591 7.055 1.00 78.81 334 GLY A C 1
ATOM 2605 O O . GLY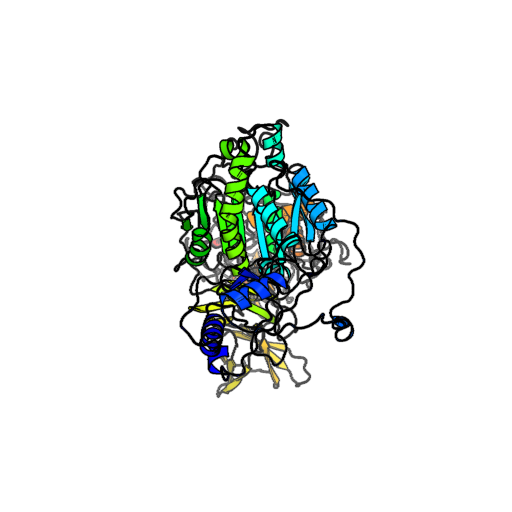 A 1 334 ? 9.765 -16.738 8.094 1.00 78.81 334 GLY A O 1
ATOM 2606 N N . ILE A 1 335 ? 9.837 -16.255 5.898 1.00 78.69 335 ILE A N 1
ATOM 2607 C CA . ILE A 1 335 ? 8.400 -16.069 5.719 1.00 78.69 335 ILE A CA 1
ATOM 2608 C C . ILE A 1 335 ? 7.790 -17.288 5.030 1.00 78.69 335 ILE A C 1
ATOM 2610 O O . ILE A 1 335 ? 8.186 -17.690 3.941 1.00 78.69 335 ILE A O 1
ATOM 2614 N N . GLU A 1 336 ? 6.790 -17.881 5.682 1.00 79.00 336 GLU A N 1
ATOM 2615 C CA . GLU A 1 336 ? 6.054 -19.013 5.130 1.00 79.00 336 GLU A CA 1
ATOM 2616 C C . GLU A 1 336 ? 5.099 -18.551 4.024 1.00 79.00 336 GLU A C 1
ATOM 2618 O O . GLU A 1 336 ? 4.162 -17.783 4.270 1.00 79.00 336 GLU A O 1
ATOM 2623 N N . MET A 1 337 ? 5.333 -19.059 2.813 1.00 78.38 337 MET A N 1
ATOM 2624 C CA . MET A 1 337 ? 4.474 -18.837 1.654 1.00 78.38 337 MET A CA 1
ATOM 2625 C C . MET A 1 337 ? 3.070 -19.410 1.862 1.00 78.38 337 MET A C 1
ATOM 2627 O O . MET A 1 337 ? 2.937 -20.519 2.390 1.00 78.38 337 MET A O 1
ATOM 2631 N N . PRO A 1 338 ? 2.010 -18.724 1.398 1.00 77.69 338 PRO A N 1
ATOM 2632 C CA . PRO A 1 338 ? 0.686 -19.320 1.376 1.00 77.69 338 PRO A CA 1
ATOM 2633 C C . PRO A 1 338 ? 0.646 -20.588 0.519 1.00 77.69 338 PRO A C 1
ATOM 2635 O O . PRO A 1 338 ? 1.345 -20.702 -0.487 1.00 77.69 338 PRO A O 1
ATOM 2638 N N . SER A 1 339 ? -0.203 -21.539 0.913 1.00 76.50 339 SER A N 1
ATOM 2639 C CA . SER A 1 339 ? -0.393 -22.801 0.198 1.00 76.50 339 SER A CA 1
ATOM 2640 C C . SER A 1 339 ? -1.857 -22.969 -0.220 1.00 76.50 339 SER A C 1
ATOM 2642 O O . SER A 1 339 ? -2.730 -22.982 0.654 1.00 76.50 339 SER A O 1
ATOM 2644 N N . PRO A 1 340 ? -2.153 -23.127 -1.527 1.00 79.69 340 PRO A N 1
ATOM 2645 C CA . PRO A 1 340 ? -1.217 -23.091 -2.661 1.00 79.69 340 PRO A CA 1
ATOM 2646 C C . PRO A 1 340 ? -0.610 -21.696 -2.903 1.00 79.69 340 PRO A C 1
ATOM 2648 O O . PRO A 1 340 ? -1.232 -20.696 -2.546 1.00 79.69 340 PRO A O 1
ATOM 2651 N N . ASP A 1 341 ? 0.561 -21.648 -3.552 1.00 85.19 341 ASP A N 1
ATOM 2652 C CA . ASP A 1 341 ? 1.232 -20.394 -3.924 1.00 85.19 341 ASP A CA 1
ATOM 2653 C C . ASP A 1 341 ? 0.314 -19.538 -4.822 1.00 85.19 341 ASP A C 1
ATOM 2655 O O . ASP A 1 341 ? -0.049 -19.977 -5.925 1.00 85.19 341 ASP A O 1
ATOM 2659 N N . PRO A 1 342 ? -0.078 -18.328 -4.378 1.00 82.62 342 PRO A N 1
ATOM 2660 C CA . PRO A 1 342 ? -0.999 -17.493 -5.123 1.00 82.62 342 PRO A CA 1
ATOM 2661 C C . PRO A 1 342 ? -0.398 -16.885 -6.404 1.00 82.62 342 PRO A C 1
ATOM 2663 O O . PRO A 1 342 ? -1.162 -16.418 -7.252 1.00 82.62 342 PRO A O 1
ATOM 2666 N N . PHE A 1 343 ? 0.931 -16.897 -6.570 1.00 89.00 343 PHE A N 1
ATOM 2667 C CA . PHE A 1 343 ? 1.629 -16.217 -7.668 1.00 89.00 343 PHE A CA 1
ATOM 2668 C C . PHE A 1 343 ? 2.022 -17.145 -8.822 1.00 89.00 343 PHE A C 1
ATOM 2670 O O . PHE A 1 343 ? 2.041 -16.707 -9.974 1.00 89.00 343 PHE A O 1
ATOM 2677 N N . ARG A 1 344 ? 2.288 -18.430 -8.541 1.00 90.75 344 ARG A N 1
ATOM 2678 C CA . ARG A 1 344 ? 2.841 -19.396 -9.509 1.00 90.75 344 ARG A CA 1
ATOM 2679 C C . ARG A 1 344 ? 2.118 -19.433 -10.848 1.00 90.75 344 ARG A C 1
ATOM 2681 O O . ARG A 1 344 ? 2.741 -19.252 -11.886 1.00 90.75 344 ARG A O 1
ATOM 2688 N N . ALA A 1 345 ? 0.803 -19.640 -10.836 1.00 88.75 345 ALA A N 1
ATOM 2689 C CA . ALA A 1 345 ? 0.050 -19.896 -12.063 1.00 88.75 345 ALA A CA 1
ATOM 2690 C C . ALA A 1 345 ? 0.072 -18.706 -13.041 1.00 88.75 345 ALA A C 1
ATOM 2692 O O . ALA A 1 345 ? 0.248 -18.899 -14.244 1.00 88.75 345 ALA A O 1
ATOM 2693 N N . LEU A 1 346 ? -0.107 -17.478 -12.539 1.00 88.19 346 LEU A N 1
ATOM 2694 C CA . LEU A 1 346 ? -0.045 -16.277 -13.376 1.00 88.19 346 LEU A CA 1
ATOM 2695 C C . LEU A 1 346 ? 1.403 -15.940 -13.740 1.00 88.19 346 LEU A C 1
ATOM 2697 O O . LEU A 1 346 ? 1.665 -15.543 -14.873 1.00 88.19 346 LEU A O 1
ATOM 2701 N N . GLY A 1 347 ? 2.334 -16.137 -12.806 1.00 92.94 347 GLY A N 1
ATOM 2702 C CA . GLY A 1 347 ? 3.763 -15.965 -13.027 1.00 92.94 347 GLY A CA 1
ATOM 2703 C C . GLY A 1 347 ? 4.283 -16.810 -14.190 1.00 92.94 347 GLY A C 1
ATOM 2704 O O . GLY A 1 347 ? 4.844 -16.258 -15.137 1.00 92.94 347 GLY A O 1
ATOM 2705 N N . ASP A 1 348 ? 4.014 -18.118 -14.177 1.00 93.56 348 ASP A N 1
ATOM 2706 C CA . ASP A 1 348 ? 4.378 -19.045 -15.257 1.00 93.56 348 ASP A CA 1
ATOM 2707 C C . ASP A 1 348 ? 3.731 -18.632 -16.586 1.00 93.56 348 ASP A C 1
ATOM 2709 O O . ASP A 1 348 ? 4.404 -18.546 -17.616 1.00 93.56 348 ASP A O 1
ATOM 2713 N N . TYR A 1 349 ? 2.435 -18.288 -16.555 1.00 90.44 349 TYR A N 1
ATOM 2714 C CA . TYR A 1 349 ? 1.706 -17.808 -17.729 1.00 90.44 349 TYR A CA 1
ATOM 2715 C C . TYR A 1 349 ? 2.312 -16.522 -18.309 1.00 90.44 349 TYR A C 1
ATOM 2717 O O . TYR A 1 349 ? 2.288 -16.318 -19.519 1.00 90.44 349 TYR A O 1
ATOM 2725 N N . ILE A 1 350 ? 2.865 -15.626 -17.499 1.00 93.31 350 ILE A N 1
ATOM 2726 C CA . ILE A 1 350 ? 3.520 -14.414 -18.002 1.00 93.31 350 ILE A CA 1
ATOM 2727 C C . ILE A 1 350 ? 4.926 -14.731 -18.531 1.00 93.31 350 ILE A C 1
ATOM 2729 O O . ILE A 1 350 ? 5.291 -14.274 -19.620 1.00 93.31 350 ILE A O 1
ATOM 2733 N N . ALA A 1 351 ? 5.706 -15.510 -17.781 1.00 96.12 351 ALA A N 1
ATOM 2734 C CA . ALA A 1 351 ? 7.108 -15.782 -18.076 1.00 96.12 351 ALA A CA 1
ATOM 2735 C C . ALA A 1 351 ? 7.297 -16.599 -19.363 1.00 96.12 351 ALA A C 1
ATOM 2737 O O . ALA A 1 351 ? 8.196 -16.292 -20.144 1.00 96.12 351 ALA A O 1
ATOM 2738 N N . GLU A 1 352 ? 6.419 -17.569 -19.652 1.00 94.69 352 GLU A N 1
ATOM 2739 C CA . GLU A 1 352 ? 6.593 -18.505 -20.778 1.00 94.69 352 GLU A CA 1
ATOM 2740 C C . GLU A 1 352 ? 6.616 -17.851 -22.176 1.00 94.69 352 GLU A C 1
ATOM 2742 O O . GLU A 1 352 ? 7.044 -18.472 -23.149 1.00 94.69 352 GLU A O 1
ATOM 2747 N N . VAL A 1 353 ? 6.150 -16.602 -22.308 1.00 94.25 353 VAL A N 1
ATOM 2748 C CA . VAL A 1 353 ? 6.177 -15.840 -23.574 1.00 94.25 353 VAL A CA 1
ATOM 2749 C C . VAL A 1 353 ? 7.254 -14.768 -23.630 1.00 94.25 353 VAL A C 1
ATOM 2751 O O . VAL A 1 353 ? 7.334 -14.051 -24.633 1.00 94.25 353 VAL A O 1
ATOM 2754 N N . CYS A 1 354 ? 8.047 -14.634 -22.571 1.00 95.38 354 CYS A N 1
ATOM 2755 C CA . CYS A 1 354 ? 9.151 -13.694 -22.525 1.00 95.38 354 CYS A CA 1
ATOM 2756 C C . CYS A 1 354 ? 10.439 -14.345 -23.023 1.00 95.38 354 CYS A C 1
ATOM 2758 O O . CYS A 1 354 ? 10.712 -15.516 -22.754 1.00 95.38 354 CYS A O 1
ATOM 2760 N N . THR A 1 355 ? 11.248 -13.565 -23.734 1.00 95.50 355 THR A N 1
ATOM 2761 C CA . THR A 1 355 ? 12.541 -14.011 -24.261 1.00 95.50 355 THR A CA 1
ATOM 2762 C C . THR A 1 355 ? 13.646 -13.033 -23.908 1.00 95.50 355 THR A C 1
ATOM 2764 O O . THR A 1 355 ? 13.465 -11.819 -24.035 1.00 95.50 355 THR A O 1
ATOM 2767 N N . ASN A 1 356 ? 14.801 -13.558 -23.517 1.00 93.69 356 ASN A N 1
ATOM 2768 C CA . ASN A 1 356 ? 16.019 -12.784 -23.313 1.00 93.69 356 ASN A CA 1
ATOM 2769 C C . ASN A 1 356 ? 16.620 -12.340 -24.658 1.00 93.69 356 ASN A C 1
ATOM 2771 O O . ASN A 1 356 ? 16.176 -12.718 -25.744 1.00 93.69 356 ASN A O 1
ATOM 2775 N N . GLU A 1 357 ? 17.664 -11.527 -24.590 1.00 90.88 357 GLU A N 1
ATOM 2776 C CA . GLU A 1 357 ? 18.445 -11.027 -25.721 1.00 90.88 357 GLU A CA 1
ATOM 2777 C C . GLU A 1 357 ? 19.105 -12.123 -26.580 1.00 90.88 357 GLU A C 1
ATOM 2779 O O . GLU A 1 357 ? 19.439 -11.885 -27.748 1.00 90.88 357 GLU A O 1
ATOM 2784 N N . ASP A 1 358 ? 19.283 -13.317 -26.017 1.00 91.12 358 ASP A N 1
ATOM 2785 C CA . ASP A 1 358 ? 19.771 -14.528 -26.681 1.00 91.12 358 ASP A CA 1
ATOM 2786 C C . ASP A 1 358 ? 18.634 -15.479 -27.109 1.00 91.12 358 ASP A C 1
ATOM 2788 O O . ASP A 1 358 ? 18.900 -16.561 -27.624 1.00 91.12 358 ASP A O 1
ATOM 2792 N N . GLN A 1 359 ? 17.376 -15.047 -26.948 1.00 90.12 359 GLN A N 1
ATOM 2793 C CA . GLN A 1 359 ? 16.140 -15.797 -27.197 1.00 90.12 359 GLN A CA 1
ATOM 2794 C C . GLN A 1 359 ? 15.838 -16.932 -26.207 1.00 90.12 359 GLN A C 1
ATOM 2796 O O . GLN A 1 359 ? 14.852 -17.645 -26.404 1.00 90.12 359 GLN A O 1
ATOM 2801 N N . SER A 1 360 ? 16.620 -17.092 -25.134 1.00 93.62 360 SER A N 1
ATOM 2802 C CA . SER A 1 360 ? 16.265 -18.014 -24.051 1.00 93.62 360 SER A CA 1
ATOM 2803 C C . SER A 1 360 ? 14.967 -17.576 -23.362 1.00 93.62 360 SER A C 1
ATOM 2805 O O . SER A 1 360 ? 14.654 -16.384 -23.291 1.00 93.62 360 SER A O 1
ATOM 2807 N N . ALA A 1 361 ? 14.178 -18.546 -22.900 1.00 92.94 361 ALA A N 1
ATOM 2808 C CA . ALA A 1 361 ? 12.903 -18.284 -22.241 1.00 92.94 361 ALA A CA 1
ATOM 2809 C C . ALA A 1 361 ? 13.109 -17.779 -20.808 1.00 92.94 361 ALA A C 1
ATOM 2811 O O . ALA A 1 361 ? 14.041 -18.205 -20.125 1.00 92.94 361 ALA A O 1
ATOM 2812 N N . TYR A 1 362 ? 12.206 -16.916 -20.346 1.00 96.38 362 TYR A N 1
ATOM 2813 C CA . TYR A 1 362 ? 12.136 -16.557 -18.931 1.00 96.38 362 TYR A CA 1
ATOM 2814 C C . TYR A 1 362 ? 11.535 -17.710 -18.128 1.00 96.38 362 TYR A C 1
ATOM 2816 O O . TYR A 1 362 ? 10.768 -18.528 -18.642 1.00 96.38 362 TYR A O 1
ATOM 2824 N N . THR A 1 363 ? 11.838 -17.723 -16.836 1.00 94.12 363 THR A N 1
ATOM 2825 C CA . THR A 1 363 ? 11.154 -18.565 -15.850 1.00 94.12 363 THR A CA 1
ATOM 2826 C C . THR A 1 363 ? 10.485 -17.687 -14.801 1.00 94.12 363 THR A C 1
ATOM 2828 O O . THR A 1 363 ? 10.837 -16.515 -14.654 1.00 94.12 363 THR A O 1
ATOM 2831 N N . PHE A 1 364 ? 9.492 -18.235 -14.103 1.00 95.38 364 PHE A N 1
ATOM 2832 C CA . PHE A 1 364 ? 8.932 -17.612 -12.913 1.00 95.38 364 PHE A CA 1
ATOM 2833 C C . PHE A 1 364 ? 9.473 -18.305 -11.665 1.00 95.38 364 PHE A C 1
ATOM 2835 O O . PHE A 1 364 ? 9.480 -19.535 -11.603 1.00 95.38 364 PHE A O 1
ATOM 2842 N N . VAL A 1 365 ? 9.877 -17.520 -10.668 1.00 92.88 365 VAL A N 1
ATOM 2843 C CA . VAL A 1 365 ? 10.320 -18.019 -9.361 1.00 92.88 365 VAL A CA 1
ATOM 2844 C C . VAL A 1 365 ? 9.456 -17.444 -8.241 1.00 92.88 365 VAL A C 1
ATOM 2846 O O . VAL A 1 365 ? 9.165 -16.249 -8.205 1.00 92.88 365 VAL A O 1
ATOM 2849 N N . SER A 1 366 ? 9.030 -18.298 -7.315 1.00 84.38 366 SER A N 1
ATOM 2850 C CA . SER A 1 366 ? 8.283 -17.876 -6.123 1.00 84.38 366 SER A CA 1
ATOM 2851 C C . SER A 1 366 ? 9.193 -17.855 -4.901 1.00 84.38 366 SER A C 1
ATOM 2853 O O . SER A 1 366 ? 9.831 -18.871 -4.619 1.00 84.38 366 SER A O 1
ATOM 2855 N N . GLY A 1 367 ? 9.208 -16.752 -4.153 1.00 75.12 367 GLY A N 1
ATOM 2856 C CA . GLY A 1 367 ? 9.852 -16.615 -2.844 1.00 75.12 367 GLY A CA 1
ATOM 2857 C C . GLY A 1 367 ? 11.130 -17.442 -2.606 1.00 75.12 367 GLY A C 1
ATOM 2858 O O . GLY A 1 367 ? 12.180 -17.070 -3.119 1.00 75.12 367 GLY A O 1
ATOM 2859 N N . PRO A 1 368 ? 11.076 -18.575 -1.871 1.00 70.25 368 PRO A N 1
ATOM 2860 C CA . PRO A 1 368 ? 12.245 -19.395 -1.510 1.00 70.25 368 PRO A CA 1
ATOM 2861 C C . PRO A 1 368 ? 12.975 -20.063 -2.687 1.00 70.25 368 PRO A C 1
ATOM 2863 O O . PRO A 1 368 ? 14.025 -20.668 -2.487 1.00 70.25 368 PRO A O 1
ATOM 2866 N N . GLU A 1 369 ? 12.429 -19.986 -3.901 1.00 82.75 369 GLU A N 1
ATOM 2867 C CA . GLU A 1 369 ? 13.111 -20.405 -5.130 1.00 82.75 369 GLU A CA 1
ATOM 2868 C C . GLU A 1 369 ? 14.169 -19.386 -5.590 1.00 82.75 369 GLU A C 1
ATOM 2870 O O . GLU A 1 369 ? 14.956 -19.694 -6.486 1.00 82.75 369 GLU A O 1
ATOM 2875 N N . PHE A 1 370 ? 14.211 -18.190 -4.987 1.00 78.25 370 PHE A N 1
ATOM 2876 C CA . PHE A 1 370 ? 15.301 -17.242 -5.204 1.00 78.25 370 PHE A CA 1
ATOM 2877 C C . PHE A 1 370 ? 16.641 -17.803 -4.718 1.00 78.25 370 PHE A C 1
ATOM 2879 O O . PHE A 1 370 ? 16.717 -18.577 -3.768 1.00 78.25 370 PHE A O 1
ATOM 2886 N N . GLU A 1 371 ? 17.735 -17.349 -5.329 1.00 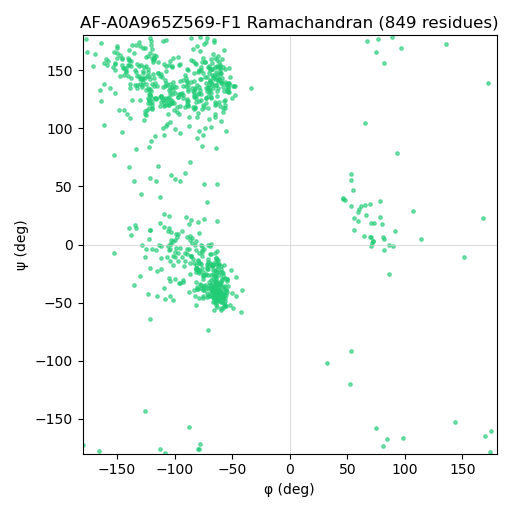76.88 371 GLU A N 1
ATOM 2887 C CA . GLU A 1 371 ? 19.083 -17.762 -4.916 1.00 76.88 371 GLU A CA 1
ATOM 2888 C C . GLU A 1 371 ? 19.509 -17.176 -3.559 1.00 76.88 371 GLU A C 1
ATOM 2890 O O . GLU A 1 371 ? 20.455 -17.666 -2.939 1.00 76.88 371 GLU A O 1
ATOM 2895 N N . TYR A 1 372 ? 18.834 -16.124 -3.087 1.00 82.56 372 TYR A N 1
ATOM 2896 C CA . TYR A 1 372 ? 19.161 -15.443 -1.840 1.00 82.56 372 TYR A CA 1
ATOM 2897 C C . TYR A 1 372 ? 17.929 -14.801 -1.197 1.00 82.56 372 TYR A C 1
ATOM 2899 O O . TYR A 1 372 ? 17.004 -14.376 -1.883 1.00 82.56 372 TYR A O 1
ATOM 2907 N N . SER A 1 373 ? 17.950 -14.718 0.135 1.00 87.00 373 SER A N 1
ATOM 2908 C CA . SER A 1 373 ? 16.905 -14.048 0.912 1.00 87.00 373 SER A CA 1
ATOM 2909 C C . SER A 1 373 ? 17.001 -12.532 0.735 1.00 87.00 373 SER A C 1
ATOM 2911 O O . SER A 1 373 ? 18.111 -11.996 0.682 1.00 87.00 373 SER A O 1
ATOM 2913 N N . VAL A 1 374 ? 15.866 -11.835 0.699 1.00 87.81 374 VAL A N 1
ATOM 2914 C CA . VAL A 1 374 ? 15.769 -10.365 0.749 1.00 87.81 374 VAL A CA 1
ATOM 2915 C C . VAL A 1 374 ? 14.779 -9.934 1.821 1.00 87.81 374 VAL A C 1
ATOM 2917 O O . VAL A 1 374 ? 13.889 -10.692 2.179 1.00 87.81 374 VAL A O 1
ATOM 2920 N N . ASN A 1 375 ? 14.936 -8.719 2.349 1.00 87.38 375 ASN A N 1
ATOM 2921 C CA . ASN A 1 375 ? 13.949 -8.121 3.242 1.00 87.38 375 ASN A CA 1
ATOM 2922 C C . ASN A 1 375 ? 13.807 -6.616 2.975 1.00 87.38 375 ASN A C 1
ATOM 2924 O O . ASN A 1 375 ? 14.739 -5.961 2.492 1.00 87.38 375 ASN A O 1
ATOM 2928 N N . GLY A 1 376 ? 12.620 -6.074 3.254 1.00 89.38 376 GLY A N 1
ATOM 2929 C CA . GLY A 1 376 ? 12.288 -4.680 2.956 1.00 89.38 376 GLY A CA 1
ATOM 2930 C C . GLY A 1 376 ? 12.121 -4.358 1.465 1.00 89.38 376 GLY A C 1
ATOM 2931 O O . GLY A 1 376 ? 12.193 -3.180 1.105 1.00 89.38 376 GLY A O 1
ATOM 2932 N N . ASP A 1 377 ? 11.916 -5.347 0.592 1.00 93.00 377 ASP A N 1
ATOM 2933 C CA . ASP A 1 377 ? 11.673 -5.121 -0.837 1.00 93.00 377 ASP A CA 1
ATOM 2934 C C . ASP A 1 377 ? 10.219 -4.722 -1.140 1.00 93.00 377 ASP A C 1
ATOM 2936 O O . ASP A 1 377 ? 9.345 -4.682 -0.266 1.00 93.00 377 ASP A O 1
ATOM 2940 N N . ARG A 1 378 ? 9.965 -4.309 -2.385 1.00 92.12 378 ARG A N 1
ATOM 2941 C CA . ARG A 1 378 ? 8.661 -3.805 -2.823 1.00 92.12 378 ARG A CA 1
ATOM 2942 C C . ARG A 1 378 ? 7.657 -4.890 -3.148 1.00 92.12 378 ARG A C 1
ATOM 2944 O O . ARG A 1 378 ? 6.473 -4.670 -2.902 1.00 92.12 378 ARG A O 1
ATOM 2951 N N . VAL A 1 379 ? 8.092 -6.001 -3.729 1.00 93.69 379 VAL A N 1
ATOM 2952 C CA . VAL A 1 379 ? 7.181 -7.056 -4.179 1.00 93.69 379 VAL A CA 1
ATOM 2953 C C . VAL A 1 379 ? 6.549 -7.712 -2.953 1.00 93.69 379 VAL A C 1
ATOM 2955 O O . VAL A 1 379 ? 5.319 -7.793 -2.876 1.00 93.69 379 VAL A O 1
ATOM 2958 N N . ASP A 1 380 ? 7.357 -7.998 -1.931 1.00 91.06 380 ASP A N 1
ATOM 2959 C CA . ASP A 1 380 ? 6.887 -8.486 -0.634 1.00 91.06 380 ASP A CA 1
ATOM 2960 C C . ASP A 1 380 ? 5.978 -7.473 0.059 1.00 91.06 380 ASP A C 1
ATOM 2962 O O . ASP A 1 380 ? 4.900 -7.830 0.525 1.00 91.06 380 ASP A O 1
ATOM 2966 N N . ALA A 1 381 ? 6.358 -6.191 0.095 1.00 89.38 381 ALA A N 1
ATOM 2967 C CA . ALA A 1 381 ? 5.551 -5.159 0.743 1.00 89.38 381 ALA A CA 1
ATOM 2968 C C . ALA A 1 381 ? 4.196 -4.932 0.056 1.00 89.38 381 ALA A C 1
ATOM 2970 O O . ALA A 1 381 ? 3.190 -4.720 0.735 1.00 89.38 381 ALA A O 1
ATOM 2971 N N . ASN A 1 382 ? 4.146 -4.990 -1.278 1.00 91.81 382 ASN A N 1
ATOM 2972 C CA . ASN A 1 382 ? 2.906 -4.825 -2.034 1.00 91.81 382 ASN A CA 1
ATOM 2973 C C . ASN A 1 382 ? 1.887 -5.914 -1.673 1.00 91.81 382 ASN A C 1
ATOM 2975 O O . ASN A 1 382 ? 0.700 -5.616 -1.516 1.00 91.81 382 ASN A O 1
ATOM 2979 N N . TYR A 1 383 ? 2.344 -7.150 -1.473 1.00 87.31 383 TYR A N 1
ATOM 2980 C CA . TYR A 1 383 ? 1.473 -8.233 -1.033 1.00 87.31 383 TYR A CA 1
ATOM 2981 C C . TYR A 1 383 ? 1.239 -8.227 0.484 1.00 87.31 383 TYR A C 1
ATOM 2983 O O . TYR A 1 383 ? 0.097 -8.188 0.932 1.00 87.31 383 TYR A O 1
ATOM 2991 N N . GLY A 1 384 ? 2.299 -8.192 1.284 1.00 80.31 384 GLY A N 1
ATOM 2992 C CA . GLY A 1 384 ? 2.245 -8.331 2.738 1.00 80.31 384 GLY A CA 1
ATOM 2993 C C . GLY A 1 384 ? 1.651 -7.137 3.495 1.00 80.31 384 GLY A C 1
ATOM 2994 O O . GLY A 1 384 ? 1.240 -7.299 4.639 1.00 80.31 384 GLY A O 1
ATOM 2995 N N . LEU A 1 385 ? 1.586 -5.936 2.902 1.00 77.75 385 LEU A N 1
ATOM 2996 C CA . LEU A 1 385 ? 0.904 -4.780 3.517 1.00 77.75 385 LEU A CA 1
ATOM 2997 C C . LEU A 1 385 ? -0.448 -4.463 2.886 1.00 77.75 385 LEU A C 1
ATOM 2999 O O . LEU A 1 385 ? -1.302 -3.868 3.548 1.00 77.75 385 LEU A O 1
ATOM 3003 N N . TYR A 1 386 ? -0.623 -4.773 1.599 1.00 79.56 386 TYR A N 1
ATOM 3004 C CA . TYR A 1 386 ? -1.772 -4.298 0.822 1.00 79.56 386 TYR A CA 1
ATOM 3005 C C . TYR A 1 386 ? -2.581 -5.419 0.155 1.00 79.56 386 TYR A C 1
ATOM 3007 O O . TYR A 1 386 ? -3.611 -5.129 -0.461 1.00 79.56 386 TYR A O 1
ATOM 3015 N N . GLY A 1 387 ? -2.133 -6.672 0.266 1.00 78.56 387 GLY A N 1
ATOM 3016 C CA . GLY A 1 387 ? -2.744 -7.847 -0.354 1.00 78.56 387 GLY A CA 1
ATOM 3017 C C . GLY A 1 387 ? -2.602 -7.892 -1.873 1.00 78.56 387 GLY A C 1
ATOM 3018 O O . GLY A 1 387 ? -3.198 -8.746 -2.511 1.00 78.56 387 GLY A O 1
ATOM 3019 N N . ILE A 1 388 ? -1.858 -6.977 -2.494 1.00 86.31 388 ILE A N 1
ATOM 3020 C CA . ILE A 1 388 ? -1.821 -6.838 -3.954 1.00 86.31 388 ILE A CA 1
ATOM 3021 C C . ILE A 1 388 ? -1.081 -8.033 -4.557 1.00 86.31 388 ILE A C 1
ATOM 3023 O O . ILE A 1 388 ? -0.004 -8.386 -4.079 1.00 86.31 388 ILE A O 1
ATOM 3027 N N . LEU A 1 389 ? -1.609 -8.631 -5.634 1.00 87.75 389 LEU A N 1
ATOM 3028 C CA . LEU A 1 389 ? -0.828 -9.616 -6.381 1.00 87.75 389 LEU A CA 1
ATOM 3029 C C . LEU A 1 389 ? 0.327 -8.914 -7.093 1.00 87.75 389 LEU A C 1
ATOM 3031 O O . LEU A 1 389 ? 0.143 -8.261 -8.124 1.00 87.75 389 LEU A O 1
ATOM 3035 N N . ALA A 1 390 ? 1.507 -9.027 -6.496 1.00 92.25 390 ALA A N 1
ATOM 3036 C CA . ALA A 1 390 ? 2.698 -8.319 -6.909 1.00 92.25 390 ALA A CA 1
ATOM 3037 C C . ALA A 1 390 ? 3.657 -9.237 -7.661 1.00 92.25 390 ALA A C 1
ATOM 3039 O O . ALA A 1 390 ? 3.922 -10.356 -7.230 1.00 92.25 390 ALA A O 1
ATOM 3040 N N . TYR A 1 391 ? 4.184 -8.733 -8.773 1.00 95.69 391 TYR A N 1
ATOM 3041 C CA . TYR A 1 391 ? 5.182 -9.413 -9.584 1.00 95.69 391 TYR A CA 1
ATOM 3042 C C . TYR A 1 391 ? 6.365 -8.483 -9.815 1.00 95.69 391 TYR A C 1
ATOM 3044 O O . TYR A 1 391 ? 6.191 -7.282 -10.032 1.00 95.69 391 TYR A O 1
ATOM 3052 N N . GLY A 1 392 ? 7.560 -9.052 -9.804 1.00 96.00 392 GLY A N 1
ATOM 3053 C CA . GLY A 1 392 ? 8.764 -8.412 -10.300 1.00 96.00 392 GLY A CA 1
ATOM 3054 C C . GLY A 1 392 ? 9.231 -9.055 -11.602 1.00 96.00 392 GLY A C 1
ATOM 3055 O O . GLY A 1 392 ? 8.934 -10.219 -11.876 1.00 96.00 392 GLY A O 1
ATOM 3056 N N . ILE A 1 393 ? 9.963 -8.299 -12.414 1.00 96.62 393 ILE A N 1
ATOM 3057 C CA . ILE A 1 393 ? 10.687 -8.821 -13.579 1.00 96.62 393 ILE A CA 1
ATOM 3058 C C . ILE A 1 393 ? 12.138 -8.371 -13.518 1.00 96.62 393 ILE A C 1
ATOM 3060 O O . ILE A 1 393 ? 12.406 -7.202 -13.277 1.00 96.62 393 ILE A O 1
ATOM 3064 N N . GLU A 1 394 ? 13.054 -9.287 -13.797 1.00 95.19 394 GLU A N 1
ATOM 3065 C CA . GLU A 1 394 ? 14.473 -9.028 -13.993 1.00 95.19 394 GLU A CA 1
ATOM 3066 C C . GLU A 1 394 ? 14.823 -9.163 -15.482 1.00 95.19 394 GLU A C 1
ATOM 3068 O O . GLU A 1 394 ? 14.931 -10.270 -16.014 1.00 95.19 394 GLU A O 1
ATOM 3073 N N . ILE A 1 395 ? 14.967 -8.039 -16.189 1.00 96.25 395 ILE A N 1
ATOM 3074 C CA . ILE A 1 395 ? 15.107 -8.023 -17.651 1.00 96.25 395 ILE A CA 1
ATOM 3075 C C . ILE A 1 395 ? 16.513 -8.419 -18.118 1.00 96.25 395 ILE A C 1
ATOM 3077 O O . ILE A 1 395 ? 17.502 -7.745 -17.819 1.00 96.25 395 ILE A O 1
ATOM 3081 N N . GLY A 1 396 ? 16.562 -9.432 -18.982 1.00 94.38 396 GLY A N 1
ATOM 3082 C CA . GLY A 1 396 ? 17.745 -9.878 -19.716 1.00 94.38 396 GLY A CA 1
ATOM 3083 C C . GLY A 1 396 ? 18.725 -10.648 -18.844 1.00 94.38 396 GLY A C 1
ATOM 3084 O O . GLY A 1 396 ? 18.640 -10.597 -17.627 1.00 94.38 396 GLY A O 1
ATOM 3085 N N . THR A 1 397 ? 19.688 -11.343 -19.438 1.00 93.75 397 THR A N 1
ATOM 3086 C CA . THR A 1 397 ? 20.707 -12.106 -18.678 1.00 93.75 397 THR A CA 1
ATOM 3087 C C . THR A 1 397 ? 22.053 -11.390 -18.594 1.00 93.75 397 THR A C 1
ATOM 3089 O O . THR A 1 397 ? 22.890 -11.688 -17.744 1.00 93.75 397 THR A O 1
ATOM 3092 N N . ILE A 1 398 ? 22.261 -10.412 -19.470 1.00 89.31 398 ILE A N 1
ATOM 3093 C CA . ILE A 1 398 ? 23.467 -9.597 -19.543 1.00 89.31 398 ILE A CA 1
ATOM 3094 C C . ILE A 1 398 ? 23.477 -8.511 -18.457 1.00 89.31 398 ILE A C 1
ATOM 3096 O O . ILE A 1 398 ? 22.460 -7.878 -18.185 1.00 89.31 398 ILE A O 1
ATOM 3100 N N . SER A 1 399 ? 24.661 -8.235 -17.899 1.00 88.56 399 SER A N 1
ATOM 3101 C CA . SER A 1 399 ? 24.874 -7.229 -16.851 1.00 88.56 399 SER A CA 1
ATOM 3102 C C . SER A 1 399 ? 24.402 -5.818 -17.222 1.00 88.56 399 SER A C 1
ATOM 3104 O O . SER A 1 399 ? 24.506 -5.398 -18.377 1.00 88.56 399 SER A O 1
ATOM 3106 N N . HIS A 1 400 ? 24.003 -5.025 -16.218 1.00 85.50 400 HIS A N 1
ATOM 3107 C CA . HIS A 1 400 ? 23.562 -3.627 -16.385 1.00 85.50 400 HIS A CA 1
ATOM 3108 C C . HIS A 1 400 ? 24.540 -2.775 -17.195 1.00 85.50 400 HIS A C 1
ATOM 3110 O O . HIS A 1 400 ? 24.138 -2.017 -18.071 1.00 85.50 400 HIS A O 1
ATOM 3116 N N . SER A 1 401 ? 25.841 -2.934 -16.941 1.00 83.25 401 SER A N 1
ATOM 3117 C CA . SER A 1 401 ? 26.905 -2.213 -17.646 1.00 83.25 401 SER A CA 1
ATOM 3118 C C . SER A 1 401 ? 26.898 -2.481 -19.153 1.00 83.25 401 SER A C 1
ATOM 3120 O O . SER A 1 401 ? 27.040 -1.556 -19.957 1.00 83.25 401 SER A O 1
ATOM 3122 N N . ASN A 1 402 ? 26.685 -3.734 -19.549 1.00 82.19 402 ASN A N 1
ATOM 3123 C CA . ASN A 1 402 ? 26.592 -4.141 -20.945 1.00 82.19 402 ASN A CA 1
ATOM 3124 C C . ASN A 1 402 ? 25.258 -3.718 -21.573 1.00 82.19 402 ASN A C 1
ATOM 3126 O O . ASN A 1 402 ? 25.258 -3.258 -22.716 1.00 82.19 402 ASN A O 1
ATOM 3130 N N . GLN A 1 403 ? 24.147 -3.809 -20.828 1.00 80.31 403 GLN A N 1
ATOM 3131 C CA . GLN A 1 403 ? 22.845 -3.275 -21.249 1.00 80.31 403 GLN A CA 1
ATOM 3132 C C . GLN A 1 403 ? 22.920 -1.764 -21.527 1.00 80.31 403 GLN A C 1
ATOM 3134 O O . GLN A 1 403 ? 22.414 -1.306 -22.553 1.00 80.31 403 GLN A O 1
ATOM 3139 N N . ARG A 1 404 ? 23.607 -1.001 -20.664 1.00 82.38 404 ARG A N 1
ATOM 3140 C CA . ARG A 1 404 ? 23.832 0.451 -20.782 1.00 82.38 404 ARG A CA 1
ATOM 3141 C C . ARG A 1 404 ? 24.652 0.812 -22.025 1.00 82.38 404 ARG A C 1
ATOM 3143 O O . ARG A 1 404 ? 24.288 1.704 -22.784 1.00 82.38 404 ARG A O 1
ATOM 3150 N N . THR A 1 405 ? 25.770 0.118 -22.234 1.00 80.19 405 THR A N 1
ATOM 3151 C CA . THR A 1 405 ? 26.771 0.462 -23.266 1.00 80.19 405 THR A CA 1
ATOM 3152 C C . THR A 1 405 ? 26.412 0.006 -24.681 1.00 80.19 405 THR A C 1
ATOM 3154 O O . THR A 1 405 ? 26.899 0.598 -25.641 1.00 80.19 405 THR A O 1
ATOM 3157 N N . ASN A 1 406 ? 25.524 -0.981 -24.835 1.00 78.38 406 ASN A N 1
ATOM 3158 C CA . ASN A 1 406 ? 25.108 -1.519 -26.138 1.00 78.38 406 ASN A CA 1
ATOM 3159 C C . ASN A 1 406 ? 23.637 -1.206 -26.466 1.00 78.38 406 ASN A C 1
ATOM 3161 O O . ASN A 1 406 ? 22.919 -2.056 -27.000 1.00 78.38 406 ASN A O 1
ATOM 3165 N N . TYR A 1 407 ? 23.196 0.017 -26.145 1.00 69.50 407 TYR A N 1
ATOM 3166 C CA . TYR A 1 407 ? 21.794 0.450 -26.200 1.00 69.50 407 TYR A CA 1
ATOM 3167 C C . TYR A 1 407 ? 21.016 -0.009 -27.449 1.00 69.50 407 TYR A C 1
ATOM 3169 O O . TYR A 1 407 ? 20.025 -0.716 -27.266 1.00 69.50 407 TYR A O 1
ATOM 3177 N N . PRO A 1 408 ? 21.421 0.300 -28.704 1.00 63.34 408 PRO A N 1
ATOM 3178 C CA . PRO A 1 408 ? 20.559 0.013 -29.854 1.00 63.34 408 PRO A CA 1
ATOM 3179 C C . PRO A 1 408 ? 20.366 -1.490 -30.069 1.00 63.34 408 PRO A C 1
ATOM 3181 O O . PRO A 1 408 ? 19.295 -1.946 -30.444 1.00 63.34 408 PRO A O 1
ATOM 3184 N N . VAL A 1 409 ? 21.409 -2.280 -29.802 1.00 73.75 409 VAL A N 1
ATOM 3185 C CA . VAL A 1 409 ? 21.413 -3.720 -30.086 1.00 73.75 409 VAL A CA 1
ATOM 3186 C C . VAL A 1 409 ? 20.673 -4.506 -29.008 1.00 73.75 409 VAL A C 1
ATOM 3188 O O . VAL A 1 409 ? 19.999 -5.485 -29.326 1.00 73.75 409 VAL A O 1
ATOM 3191 N N . LEU A 1 410 ? 20.809 -4.109 -27.740 1.00 81.69 410 LEU A N 1
ATOM 3192 C CA . LEU A 1 410 ? 20.190 -4.829 -26.628 1.00 81.69 410 LEU A CA 1
ATOM 3193 C C . LEU A 1 410 ? 18.764 -4.359 -26.353 1.00 81.69 410 LEU A C 1
ATOM 3195 O O . LEU A 1 410 ? 17.896 -5.209 -26.173 1.00 81.69 410 LEU A O 1
ATOM 3199 N N . ARG A 1 411 ? 18.466 -3.054 -26.409 1.00 82.56 411 ARG A N 1
ATOM 3200 C CA . ARG A 1 411 ? 17.094 -2.557 -26.205 1.00 82.56 411 ARG A CA 1
ATOM 3201 C C . ARG A 1 411 ? 16.115 -3.174 -27.202 1.00 82.56 411 ARG A C 1
ATOM 3203 O O . ARG A 1 411 ? 15.049 -3.634 -26.797 1.00 82.56 411 ARG A O 1
ATOM 3210 N N . ASP A 1 412 ? 16.489 -3.225 -28.480 1.00 81.94 412 ASP A N 1
ATOM 3211 C CA . ASP A 1 412 ? 15.629 -3.738 -29.556 1.00 81.94 412 ASP A CA 1
ATOM 3212 C C . ASP A 1 412 ? 15.385 -5.251 -29.475 1.00 81.94 412 ASP A C 1
ATOM 3214 O O . ASP A 1 412 ? 14.525 -5.781 -30.178 1.00 81.94 412 ASP A O 1
ATOM 3218 N N . LYS A 1 413 ? 16.089 -5.949 -28.580 1.00 87.44 413 LYS A N 1
ATOM 3219 C CA . LYS A 1 413 ? 15.809 -7.343 -28.230 1.00 87.44 413 LYS A CA 1
ATOM 3220 C C . LYS A 1 413 ? 15.058 -7.457 -26.907 1.00 87.44 413 LYS A C 1
ATOM 3222 O O . LYS A 1 413 ? 14.038 -8.134 -26.851 1.00 87.44 413 LYS A O 1
ATOM 3227 N N . LEU A 1 414 ? 15.529 -6.763 -25.873 1.00 89.56 414 LEU A N 1
ATOM 3228 C CA . LEU A 1 414 ? 15.003 -6.841 -24.510 1.00 89.56 414 LEU A CA 1
ATOM 3229 C C . LEU A 1 414 ? 13.576 -6.289 -24.405 1.00 89.56 414 LEU A C 1
ATOM 3231 O O . LEU A 1 414 ? 12.692 -6.977 -23.899 1.00 89.56 414 LEU A O 1
ATOM 3235 N N . VAL A 1 415 ? 13.319 -5.086 -24.935 1.00 89.81 415 VAL A N 1
ATOM 3236 C CA . VAL A 1 415 ? 11.996 -4.444 -24.836 1.00 89.81 415 VAL A CA 1
ATOM 3237 C C . VAL A 1 415 ? 10.926 -5.253 -25.588 1.00 89.81 415 VAL A C 1
ATOM 3239 O O . VAL A 1 415 ? 9.890 -5.560 -24.996 1.00 89.81 415 VAL A O 1
ATOM 3242 N N . PRO A 1 416 ? 11.134 -5.680 -26.854 1.00 88.31 416 PRO A N 1
ATOM 3243 C CA . PRO A 1 416 ? 10.193 -6.589 -27.509 1.00 88.31 416 PRO A CA 1
ATOM 3244 C C . PRO A 1 416 ? 10.109 -7.969 -26.850 1.00 88.31 416 PRO A C 1
ATOM 3246 O O . PRO A 1 416 ? 9.028 -8.558 -26.853 1.00 88.31 416 PRO A O 1
ATOM 3249 N N . GLY A 1 417 ? 11.215 -8.463 -26.286 1.00 90.12 417 GLY A N 1
ATOM 3250 C CA . GLY A 1 417 ? 11.312 -9.777 -25.653 1.00 90.12 417 GLY A CA 1
ATOM 3251 C C . GLY A 1 417 ? 10.386 -9.944 -24.453 1.00 90.12 417 GLY A C 1
ATOM 3252 O O . GLY A 1 417 ? 9.816 -11.015 -24.279 1.00 90.12 417 GLY A O 1
ATOM 3253 N N . VAL A 1 418 ? 10.141 -8.879 -23.687 1.00 95.94 418 VAL A N 1
ATOM 3254 C CA . VAL A 1 418 ? 9.209 -8.900 -22.541 1.00 95.94 418 VAL A CA 1
ATOM 3255 C C . VAL A 1 418 ? 7.798 -8.419 -22.892 1.00 95.94 418 VAL A C 1
ATOM 3257 O O . VAL A 1 418 ? 6.894 -8.459 -22.054 1.00 95.94 418 VAL A O 1
ATOM 3260 N N . ARG A 1 419 ? 7.569 -7.983 -24.143 1.00 93.44 419 ARG A N 1
ATOM 3261 C CA . ARG A 1 419 ? 6.317 -7.330 -24.551 1.00 93.44 419 ARG A CA 1
ATOM 3262 C C . ARG A 1 419 ? 5.094 -8.213 -24.365 1.00 93.44 419 ARG A C 1
ATOM 3264 O O . ARG A 1 419 ? 4.078 -7.778 -23.832 1.00 93.44 419 ARG A O 1
ATOM 3271 N N . ARG A 1 420 ? 5.197 -9.470 -24.792 1.00 91.06 420 ARG A N 1
ATOM 3272 C CA . ARG A 1 420 ? 4.095 -10.431 -24.659 1.00 91.06 420 ARG A CA 1
ATOM 3273 C C . ARG A 1 420 ? 3.797 -10.765 -23.197 1.00 91.06 420 ARG A C 1
ATOM 3275 O O . ARG A 1 420 ? 2.639 -11.015 -22.873 1.00 91.06 420 ARG A O 1
ATOM 3282 N N . GLY A 1 421 ? 4.804 -10.718 -22.324 1.00 92.12 421 GLY A N 1
ATOM 3283 C CA . GLY A 1 421 ? 4.636 -10.940 -20.890 1.00 92.12 421 GLY A CA 1
ATOM 3284 C C . GLY A 1 421 ? 3.797 -9.856 -20.233 1.00 92.12 421 GLY A C 1
ATOM 3285 O O . GLY A 1 421 ? 2.743 -10.152 -19.671 1.00 92.12 421 GLY A O 1
ATOM 3286 N N . TRP A 1 422 ? 4.194 -8.585 -20.362 1.00 95.25 422 TRP A N 1
ATOM 3287 C CA . TRP A 1 422 ? 3.401 -7.505 -19.763 1.00 95.25 422 TRP A CA 1
ATOM 3288 C C . TRP A 1 422 ? 2.008 -7.381 -20.406 1.00 95.25 422 TRP A C 1
ATOM 3290 O O . TRP A 1 422 ? 1.050 -6.998 -19.738 1.00 95.25 422 TRP A O 1
ATOM 3300 N N . GLN A 1 423 ? 1.842 -7.774 -21.676 1.00 93.38 423 GLN A N 1
ATOM 3301 C CA . GLN A 1 423 ? 0.523 -7.873 -22.314 1.00 93.38 423 GLN A CA 1
ATOM 3302 C C . GLN A 1 423 ? -0.362 -8.940 -21.653 1.00 93.38 423 GLN A C 1
ATOM 3304 O O . GLN A 1 423 ? -1.547 -8.698 -21.427 1.00 93.38 423 GLN A O 1
ATOM 3309 N N . ARG A 1 424 ? 0.195 -10.108 -21.299 1.00 91.44 424 ARG A N 1
ATOM 3310 C CA . ARG A 1 424 ? -0.522 -11.137 -20.525 1.00 91.44 424 ARG A CA 1
ATOM 3311 C C . ARG A 1 424 ? -0.855 -10.666 -19.113 1.00 91.44 424 ARG A C 1
ATOM 3313 O O . ARG A 1 424 ? -1.958 -10.929 -18.643 1.00 91.44 424 ARG A O 1
ATOM 3320 N N . PHE A 1 425 ? 0.046 -9.916 -18.483 1.00 93.69 425 PHE A N 1
ATOM 3321 C CA . PHE A 1 425 ? -0.201 -9.279 -17.191 1.00 93.69 425 PHE A CA 1
ATOM 3322 C C . PHE A 1 425 ? -1.400 -8.313 -17.243 1.00 93.69 425 PHE A C 1
ATOM 3324 O O . PHE A 1 425 ? -2.327 -8.447 -16.446 1.00 93.69 425 PHE A O 1
ATOM 3331 N N . LEU A 1 426 ? -1.456 -7.407 -18.229 1.00 92.81 426 LEU A N 1
ATOM 3332 C CA . LEU A 1 426 ? -2.609 -6.510 -18.413 1.00 92.81 426 LEU A CA 1
ATOM 3333 C C . LEU A 1 426 ? -3.892 -7.271 -18.772 1.00 92.81 426 LEU A C 1
ATOM 3335 O O . LEU A 1 426 ? -4.970 -6.945 -18.280 1.00 92.81 426 LEU A O 1
ATOM 3339 N N . ALA A 1 427 ? -3.793 -8.326 -19.582 1.00 86.94 427 ALA A N 1
ATOM 3340 C CA . ALA A 1 427 ? -4.933 -9.178 -19.905 1.00 86.94 427 ALA A CA 1
ATOM 3341 C C . ALA A 1 427 ? -5.526 -9.859 -18.656 1.00 86.94 427 ALA A C 1
ATOM 3343 O O . ALA A 1 427 ? -6.751 -9.905 -18.500 1.00 86.94 427 ALA A O 1
ATOM 3344 N N . ALA A 1 428 ? -4.666 -10.354 -17.761 1.00 84.44 428 ALA A N 1
ATOM 3345 C CA . ALA A 1 428 ? -5.059 -10.931 -16.479 1.00 84.44 428 ALA A CA 1
ATOM 3346 C C . ALA A 1 428 ? -5.713 -9.882 -15.563 1.00 84.44 428 ALA A C 1
ATOM 3348 O O . ALA A 1 428 ? -6.777 -10.130 -14.985 1.00 84.44 428 ALA A O 1
ATOM 3349 N N . ALA A 1 429 ? -5.125 -8.684 -15.495 1.00 85.81 429 ALA A N 1
ATOM 3350 C CA . ALA A 1 429 ? -5.667 -7.568 -14.731 1.00 85.81 429 ALA A CA 1
ATOM 3351 C C . ALA A 1 429 ? -7.023 -7.071 -15.253 1.00 85.81 429 ALA A C 1
ATOM 3353 O O . ALA A 1 429 ? -7.861 -6.699 -14.445 1.00 85.81 429 ALA A O 1
ATOM 3354 N N . HIS A 1 430 ? -7.296 -7.142 -16.557 1.00 79.75 430 HIS A N 1
ATOM 3355 C CA . HIS A 1 430 ? -8.580 -6.728 -17.123 1.00 79.75 430 HIS A CA 1
ATOM 3356 C C . HIS A 1 430 ? -9.701 -7.711 -16.737 1.00 79.75 430 HIS A C 1
ATOM 3358 O O . HIS A 1 430 ? -10.511 -7.437 -15.851 1.00 79.75 430 HIS A O 1
ATOM 3364 N N . THR A 1 431 ? -9.738 -8.907 -17.330 1.00 69.56 431 THR A N 1
ATOM 3365 C CA . THR A 1 431 ? -10.824 -9.886 -17.083 1.00 69.56 431 THR A CA 1
ATOM 3366 C C . THR A 1 431 ? -10.432 -11.355 -17.276 1.00 69.56 431 THR A C 1
ATOM 3368 O O . THR A 1 431 ? -11.214 -12.235 -16.909 1.00 69.56 431 THR A O 1
ATOM 3371 N N . ASN A 1 432 ? -9.230 -11.644 -17.787 1.00 62.81 432 ASN A N 1
ATOM 3372 C CA . ASN A 1 432 ? -8.844 -12.997 -18.209 1.00 62.81 432 ASN A CA 1
ATOM 3373 C C . ASN A 1 432 ? -8.274 -13.876 -17.084 1.00 62.81 432 ASN A C 1
ATOM 3375 O O . ASN A 1 432 ? -7.790 -14.971 -17.365 1.00 62.81 432 ASN A O 1
ATOM 3379 N N . TRP A 1 433 ? -8.309 -13.410 -15.833 1.00 72.81 433 TRP A N 1
ATOM 3380 C CA . TRP A 1 433 ? -7.819 -14.158 -14.676 1.00 72.81 433 TRP A CA 1
ATOM 3381 C C . TRP A 1 433 ? -8.903 -14.329 -13.603 1.00 72.81 433 TRP A C 1
ATOM 3383 O O . TRP A 1 433 ? -9.711 -13.407 -13.416 1.00 72.81 433 TRP A O 1
ATOM 3393 N N . PRO A 1 434 ? -8.936 -15.468 -12.879 1.00 74.25 434 PRO A N 1
ATOM 3394 C CA . PRO A 1 434 ? -9.831 -15.673 -11.746 1.00 74.25 434 PRO A CA 1
ATOM 3395 C C . PRO A 1 434 ? -9.765 -14.516 -10.747 1.00 74.25 434 PRO A C 1
ATOM 3397 O O . PRO A 1 434 ? -8.701 -14.135 -10.263 1.00 74.25 434 PRO A O 1
ATOM 3400 N N . LYS A 1 435 ? -10.926 -13.938 -10.443 1.00 76.44 435 LYS A N 1
ATOM 3401 C CA . LYS A 1 435 ? -11.057 -12.817 -9.507 1.00 76.44 435 LYS A CA 1
ATOM 3402 C C . LYS A 1 435 ? -12.475 -12.707 -8.966 1.00 76.44 435 LYS A C 1
ATOM 3404 O O . LYS A 1 435 ? -13.438 -13.100 -9.635 1.00 76.44 435 LYS A O 1
ATOM 3409 N N . VAL A 1 436 ? -12.602 -12.121 -7.780 1.00 75.50 436 VAL A N 1
ATOM 3410 C CA . VAL A 1 436 ? -13.878 -11.678 -7.209 1.00 75.50 436 VAL A CA 1
ATOM 3411 C C . VAL A 1 436 ? -13.886 -10.162 -7.180 1.00 75.50 436 VAL A C 1
ATOM 3413 O O . VAL A 1 436 ? -12.991 -9.550 -6.603 1.00 75.50 436 VAL A O 1
ATOM 3416 N N . ARG A 1 437 ? -14.917 -9.561 -7.771 1.00 77.06 437 ARG A N 1
ATOM 3417 C CA . ARG A 1 437 ? -15.117 -8.114 -7.721 1.00 77.06 437 ARG A CA 1
ATOM 3418 C C . ARG A 1 437 ? -16.546 -7.755 -7.360 1.00 77.06 437 ARG A C 1
ATOM 3420 O O . ARG A 1 437 ? -17.474 -8.523 -7.631 1.00 77.06 437 ARG A O 1
ATOM 3427 N N . GLY A 1 438 ? -16.732 -6.573 -6.803 1.00 72.25 438 GLY A N 1
ATOM 3428 C CA . GLY A 1 438 ? -18.055 -6.060 -6.490 1.00 72.25 438 GLY A CA 1
ATOM 3429 C C . GLY A 1 438 ? -17.993 -4.811 -5.638 1.00 72.25 438 GLY A C 1
ATOM 3430 O O . GLY A 1 438 ? -16.948 -4.184 -5.497 1.00 72.25 438 GLY A O 1
ATOM 3431 N N . TRP A 1 439 ? -19.139 -4.476 -5.065 1.00 68.50 439 TRP A N 1
ATOM 3432 C CA . TRP A 1 439 ? -19.290 -3.341 -4.168 1.00 68.50 439 TRP A CA 1
ATOM 3433 C C . TRP A 1 439 ? -19.584 -3.804 -2.755 1.00 68.50 439 TRP A C 1
ATOM 3435 O O . TRP A 1 439 ? -20.300 -4.790 -2.558 1.00 68.50 439 TRP A O 1
ATOM 3445 N N . THR A 1 440 ? -19.066 -3.058 -1.790 1.00 64.44 440 THR A N 1
ATOM 3446 C CA . THR A 1 440 ? -19.399 -3.172 -0.380 1.00 64.44 440 THR A CA 1
ATOM 3447 C C . THR A 1 440 ? -20.134 -1.920 0.070 1.00 64.44 440 THR A C 1
ATOM 3449 O O . THR A 1 440 ? -19.636 -0.798 -0.024 1.00 64.44 440 THR A O 1
ATOM 3452 N N . LEU A 1 441 ? -21.365 -2.111 0.532 1.00 58.50 441 LEU A N 1
ATOM 3453 C CA . LEU A 1 441 ? -22.263 -1.026 0.917 1.00 58.50 441 LEU A CA 1
ATOM 3454 C C . LEU A 1 441 ? -22.771 -1.237 2.332 1.00 58.50 441 LEU A C 1
ATOM 3456 O O . LEU A 1 441 ? -22.921 -2.366 2.794 1.00 58.50 441 LEU A O 1
ATOM 3460 N N . ASP A 1 442 ? -23.097 -0.140 2.992 1.00 56.47 442 ASP A N 1
ATOM 3461 C CA . ASP A 1 442 ? -23.925 -0.130 4.174 1.00 56.47 442 ASP A CA 1
ATOM 3462 C C . ASP A 1 442 ? -25.405 -0.173 3.820 1.00 56.47 442 ASP A C 1
ATOM 3464 O O . ASP A 1 442 ? -25.934 0.773 3.249 1.00 56.47 442 ASP A O 1
ATOM 3468 N N . THR A 1 443 ? -26.122 -1.210 4.231 1.00 51.66 443 THR A N 1
ATOM 3469 C CA . THR A 1 443 ? -27.576 -1.278 4.046 1.00 51.66 443 THR A CA 1
ATOM 3470 C C . THR A 1 443 ? -28.357 -0.321 4.945 1.00 51.66 443 THR A C 1
ATOM 3472 O O . THR A 1 443 ? -29.523 -0.062 4.672 1.00 51.66 443 THR A O 1
ATOM 3475 N N . THR A 1 444 ? -27.747 0.204 6.009 1.00 47.62 444 THR A N 1
ATOM 3476 C CA . THR A 1 444 ? -28.371 1.158 6.940 1.00 47.62 444 THR A CA 1
ATOM 3477 C C . THR A 1 444 ? -28.304 2.586 6.407 1.00 47.62 444 THR A C 1
ATOM 3479 O O . THR A 1 444 ? -29.288 3.317 6.484 1.00 47.62 444 THR A O 1
ATOM 3482 N N . THR A 1 445 ? -27.151 2.999 5.873 1.00 49.03 445 THR A N 1
ATOM 3483 C CA . THR A 1 445 ? -26.929 4.372 5.379 1.00 49.03 445 THR A CA 1
ATOM 3484 C C . THR A 1 445 ? -26.946 4.494 3.854 1.00 49.03 445 THR A C 1
ATOM 3486 O O . THR A 1 445 ? -27.015 5.607 3.334 1.00 49.03 445 THR A O 1
ATOM 3489 N N . GLY A 1 446 ? -26.866 3.378 3.126 1.00 51.38 446 GLY A N 1
ATOM 3490 C CA . GLY A 1 446 ? -26.704 3.347 1.670 1.00 51.38 446 GLY A CA 1
ATOM 3491 C C . GLY A 1 446 ? -25.315 3.776 1.182 1.00 51.38 446 GLY A C 1
ATOM 3492 O O . GLY A 1 446 ? -25.097 3.831 -0.025 1.00 51.38 446 GLY A O 1
ATOM 3493 N N . GLN A 1 447 ? -24.387 4.100 2.088 1.00 62.09 447 GLN A N 1
ATOM 3494 C CA . GLN A 1 447 ? -23.047 4.580 1.749 1.00 62.09 447 GLN A CA 1
ATOM 3495 C C . GLN A 1 447 ? -22.073 3.422 1.496 1.00 62.09 447 GLN A C 1
ATOM 3497 O O . GLN A 1 447 ? -22.298 2.314 1.988 1.00 62.09 447 GLN A O 1
ATOM 3502 N N . PRO A 1 448 ? -20.963 3.658 0.777 1.00 64.19 448 PRO A N 1
ATOM 3503 C CA . PRO A 1 448 ? -19.836 2.736 0.739 1.00 64.19 448 PRO A CA 1
ATOM 3504 C C . PRO A 1 448 ? -19.406 2.246 2.122 1.00 64.19 448 PRO A C 1
ATOM 3506 O O . PRO A 1 448 ? -19.276 3.034 3.058 1.00 64.19 448 PRO A O 1
ATOM 3509 N N . ALA A 1 449 ? -19.140 0.948 2.242 1.00 64.62 449 ALA A N 1
ATOM 3510 C CA . ALA A 1 449 ? -18.602 0.341 3.455 1.00 64.62 449 ALA A CA 1
ATOM 3511 C C . ALA A 1 449 ? -17.286 -0.361 3.115 1.00 64.62 449 ALA A C 1
ATOM 3513 O O . ALA A 1 449 ? -17.316 -1.556 2.820 1.00 64.62 449 ALA A O 1
ATOM 3514 N N . PRO A 1 450 ? -16.143 0.348 3.087 1.00 74.50 450 PRO A N 1
ATOM 3515 C CA . PRO A 1 450 ? -14.876 -0.264 2.725 1.00 74.50 450 PRO A CA 1
ATOM 3516 C C . PRO A 1 450 ? -14.551 -1.466 3.615 1.00 74.50 450 PRO A C 1
ATOM 3518 O O . PRO A 1 450 ? -14.773 -1.426 4.824 1.00 74.50 450 PRO A O 1
ATOM 3521 N N . VAL A 1 451 ? -14.020 -2.534 3.032 1.00 68.44 451 VAL A N 1
ATOM 3522 C CA . VAL A 1 451 ? -13.735 -3.803 3.707 1.00 68.44 451 VAL A CA 1
ATOM 3523 C C . VAL A 1 451 ? -12.271 -4.195 3.568 1.00 68.44 451 VAL A C 1
ATOM 3525 O O . VAL A 1 451 ? -11.628 -3.961 2.546 1.00 68.44 451 VAL A O 1
ATOM 3528 N N . ARG A 1 452 ? -11.769 -4.880 4.587 1.00 79.25 452 ARG A N 1
ATOM 3529 C CA . ARG A 1 452 ? -10.645 -5.797 4.490 1.00 79.25 452 ARG A CA 1
ATOM 3530 C C . ARG A 1 452 ? -11.149 -7.145 3.986 1.00 79.25 452 ARG A C 1
ATOM 3532 O O . ARG A 1 452 ? -12.145 -7.658 4.489 1.00 79.25 452 ARG A O 1
ATOM 3539 N N . ILE A 1 453 ? -10.450 -7.732 3.028 1.00 75.12 453 ILE A N 1
ATOM 3540 C CA . ILE A 1 453 ? -10.784 -9.027 2.441 1.00 75.12 453 ILE A CA 1
ATOM 3541 C C . ILE A 1 453 ? -9.586 -9.941 2.644 1.00 75.12 453 ILE A C 1
ATOM 3543 O O . ILE A 1 453 ? -8.471 -9.553 2.324 1.00 75.12 453 ILE A O 1
ATOM 3547 N N . HIS A 1 454 ? -9.794 -11.142 3.165 1.00 74.88 454 HIS A N 1
ATOM 3548 C CA . HIS A 1 454 ? -8.766 -12.186 3.174 1.00 74.88 454 HIS A CA 1
ATOM 3549 C C . HIS A 1 454 ? -9.395 -13.538 2.849 1.00 74.88 454 HIS A C 1
ATOM 3551 O O . HIS A 1 454 ? -10.607 -13.729 2.989 1.00 74.88 454 HIS A O 1
ATOM 3557 N N . SER A 1 455 ? -8.579 -14.480 2.390 1.00 73.94 455 SER A N 1
ATOM 3558 C CA . SER A 1 455 ? -9.035 -15.808 1.990 1.00 73.94 455 SER A CA 1
ATOM 3559 C C . SER A 1 455 ? -8.650 -16.828 3.051 1.00 73.94 455 SER A C 1
ATOM 3561 O O . SER A 1 455 ? -7.473 -17.079 3.269 1.00 73.94 455 SER A O 1
ATOM 3563 N N . LEU A 1 456 ? -9.618 -17.519 3.656 1.00 69.75 456 LEU A N 1
ATOM 3564 C CA . LEU A 1 456 ? -9.307 -18.615 4.590 1.00 69.75 456 LEU A CA 1
ATOM 3565 C C . LEU A 1 456 ? -8.579 -19.785 3.910 1.00 69.75 456 LEU A C 1
ATOM 3567 O O . LEU A 1 456 ? -8.082 -20.677 4.589 1.00 69.75 456 LEU A O 1
ATOM 3571 N N . ASN A 1 457 ? -8.569 -19.812 2.575 1.00 68.56 457 ASN A N 1
ATOM 3572 C CA . ASN A 1 457 ? -7.937 -20.855 1.779 1.00 68.56 457 ASN A CA 1
ATOM 3573 C C . ASN A 1 457 ? -6.528 -20.497 1.294 1.00 68.56 457 ASN A C 1
ATOM 3575 O O . ASN A 1 457 ? -5.862 -21.388 0.787 1.00 68.56 457 ASN A O 1
ATOM 3579 N N . LEU A 1 458 ? -6.111 -19.227 1.367 1.00 64.44 458 LEU A N 1
ATOM 3580 C CA . LEU A 1 458 ? -4.876 -18.734 0.729 1.00 64.44 458 LEU A CA 1
ATOM 3581 C C . LEU A 1 458 ? -4.039 -17.852 1.655 1.00 64.44 458 LEU A C 1
ATOM 3583 O O . LEU A 1 458 ? -3.216 -17.081 1.178 1.00 64.44 458 LEU A O 1
ATOM 3587 N N . THR A 1 459 ? -4.289 -17.897 2.958 1.00 62.69 459 THR A N 1
ATOM 3588 C CA . THR A 1 459 ? -3.692 -16.946 3.888 1.00 62.69 459 THR A CA 1
ATOM 3589 C C . THR A 1 459 ? -2.977 -17.691 5.009 1.00 62.69 459 THR A C 1
ATOM 3591 O O . THR A 1 459 ? -3.623 -18.352 5.823 1.00 62.69 459 THR A O 1
ATOM 3594 N N . SER A 1 460 ? -1.647 -17.584 5.044 1.00 58.72 460 SER A N 1
ATOM 3595 C CA . SER A 1 460 ? -0.796 -18.055 6.144 1.00 58.72 460 SER A CA 1
ATOM 3596 C C . SER A 1 460 ? -0.674 -16.984 7.238 1.00 58.72 460 SER A C 1
ATOM 3598 O O . SER A 1 460 ? -0.500 -17.315 8.414 1.00 58.72 460 SER A O 1
ATOM 3600 N N . ARG A 1 461 ? -0.849 -15.697 6.885 1.00 63.62 461 ARG A N 1
ATOM 3601 C CA . ARG A 1 461 ? -0.753 -14.542 7.800 1.00 63.62 461 ARG A CA 1
ATOM 3602 C C . ARG A 1 461 ? -1.925 -13.565 7.630 1.00 63.62 461 ARG A C 1
ATOM 3604 O O . ARG A 1 461 ? -1.779 -12.526 6.997 1.00 63.62 461 ARG A O 1
ATOM 3611 N N . PRO A 1 462 ? -3.095 -13.810 8.247 1.00 50.53 462 PRO A N 1
ATOM 3612 C CA . PRO A 1 462 ? -4.316 -13.025 8.000 1.00 50.53 462 PRO A CA 1
ATOM 3613 C C . PRO A 1 462 ? -4.272 -11.554 8.422 1.00 50.53 462 PRO A C 1
ATOM 3615 O O . PRO A 1 462 ? -5.116 -10.767 7.992 1.00 50.53 462 PRO A O 1
ATOM 3618 N N . ASN A 1 463 ? -3.297 -11.164 9.243 1.00 52.53 463 ASN A N 1
ATOM 3619 C CA . ASN A 1 463 ? -3.089 -9.762 9.600 1.00 52.53 463 ASN A CA 1
ATOM 3620 C C . ASN A 1 463 ? -2.304 -8.981 8.536 1.00 52.53 463 ASN A C 1
ATOM 3622 O O . ASN A 1 463 ? -2.454 -7.761 8.481 1.00 52.53 463 ASN A O 1
ATOM 3626 N N . ASP A 1 464 ? -1.554 -9.683 7.687 1.00 55.38 464 ASP A N 1
ATOM 3627 C CA . ASP A 1 464 ? -0.649 -9.126 6.678 1.00 55.38 464 ASP A CA 1
ATOM 3628 C C . ASP A 1 464 ? -1.245 -9.341 5.269 1.00 55.38 464 ASP A C 1
ATOM 3630 O O . ASP A 1 464 ? -1.447 -8.405 4.505 1.00 55.38 464 ASP A O 1
ATOM 3634 N N . GLU A 1 465 ? -1.720 -10.552 4.981 1.00 67.75 465 GLU A N 1
ATOM 3635 C CA . GLU A 1 465 ? -2.221 -10.994 3.672 1.00 67.75 465 GLU A CA 1
ATOM 3636 C C . GLU A 1 465 ? -3.702 -10.667 3.480 1.00 67.75 465 GLU A C 1
ATOM 3638 O O . GLU A 1 465 ? -4.584 -11.535 3.511 1.00 67.75 465 GLU A O 1
ATOM 3643 N N . HIS A 1 466 ? -3.990 -9.378 3.320 1.00 71.06 466 HIS A N 1
ATOM 3644 C CA . HIS A 1 466 ? -5.350 -8.900 3.147 1.00 71.06 466 HIS A CA 1
ATOM 3645 C C . HIS A 1 466 ? -5.463 -7.805 2.091 1.00 71.06 466 HIS A C 1
ATOM 3647 O O . HIS A 1 466 ? -4.735 -6.816 2.096 1.00 71.06 466 HIS A O 1
ATOM 3653 N N . TRP A 1 467 ? -6.467 -7.931 1.229 1.00 75.06 467 TRP A N 1
ATOM 3654 C CA . TRP A 1 467 ? -6.882 -6.852 0.344 1.00 75.06 467 TRP A CA 1
ATOM 3655 C C . TRP A 1 467 ? -7.683 -5.824 1.126 1.00 75.06 467 TRP A C 1
ATOM 3657 O O . TRP A 1 467 ? -8.370 -6.134 2.101 1.00 75.06 467 TRP A O 1
ATOM 3667 N N . THR A 1 468 ? -7.651 -4.587 0.658 1.00 78.25 468 THR A N 1
ATOM 3668 C CA . THR A 1 468 ? -8.534 -3.535 1.152 1.00 78.25 468 THR A CA 1
ATOM 3669 C C . THR A 1 468 ? -9.309 -2.971 -0.022 1.00 78.25 468 THR A C 1
ATOM 3671 O O . THR A 1 468 ? -8.706 -2.566 -1.016 1.00 78.25 468 THR A O 1
ATOM 3674 N N . SER A 1 469 ? -10.637 -2.947 0.082 1.00 76.06 469 SER A N 1
ATOM 3675 C CA . SER A 1 469 ? -11.475 -2.295 -0.918 1.00 76.06 469 SER A CA 1
ATOM 3676 C C . SER A 1 469 ? -11.179 -0.799 -0.975 1.00 76.06 469 SER A C 1
ATOM 3678 O O . SER A 1 469 ? -10.640 -0.192 -0.045 1.00 76.06 469 SER A O 1
ATOM 3680 N N . ARG A 1 470 ? -11.600 -0.171 -2.062 1.00 74.62 470 ARG A N 1
ATOM 3681 C CA . ARG A 1 470 ? -11.529 1.275 -2.222 1.00 74.62 470 ARG A CA 1
ATOM 3682 C C . ARG A 1 470 ? -12.457 1.987 -1.238 1.00 74.62 470 ARG A C 1
ATOM 3684 O O . ARG A 1 470 ? -13.369 1.387 -0.664 1.00 74.62 470 ARG A O 1
ATOM 3691 N N . ALA A 1 471 ? -12.227 3.289 -1.074 1.00 71.81 471 ALA A N 1
ATOM 3692 C CA . ALA A 1 471 ? -13.042 4.154 -0.222 1.00 71.81 471 ALA A CA 1
ATOM 3693 C C . ALA A 1 471 ? -14.509 4.235 -0.683 1.00 71.81 471 ALA A C 1
ATOM 3695 O O . ALA A 1 471 ? -15.398 4.445 0.133 1.00 71.81 471 ALA A O 1
ATOM 3696 N N . ASP A 1 472 ? -14.764 4.021 -1.974 1.00 68.75 472 ASP A N 1
ATOM 3697 C CA . ASP A 1 472 ? -16.108 3.930 -2.546 1.00 68.75 472 ASP A CA 1
ATOM 3698 C C . ASP A 1 472 ? -16.726 2.523 -2.437 1.00 68.75 472 ASP A C 1
ATOM 3700 O O . ASP A 1 472 ? -17.832 2.291 -2.915 1.00 68.75 472 ASP A O 1
ATOM 3704 N N . GLY A 1 473 ? -16.056 1.592 -1.750 1.00 68.12 473 GLY A N 1
ATOM 3705 C CA . GLY A 1 473 ? -16.555 0.245 -1.483 1.00 68.12 473 GLY A CA 1
ATOM 3706 C C . GLY A 1 473 ? -16.359 -0.727 -2.643 1.00 68.12 473 GLY A C 1
ATOM 3707 O O . GLY A 1 473 ? -16.623 -1.918 -2.494 1.00 68.12 473 GLY A O 1
ATOM 3708 N N . PHE A 1 474 ? -15.868 -0.278 -3.797 1.00 76.00 474 PHE A N 1
ATOM 3709 C CA . PHE A 1 474 ? -15.511 -1.207 -4.860 1.00 76.00 474 PHE A CA 1
ATOM 3710 C C . PHE A 1 474 ? -14.268 -2.007 -4.465 1.00 76.00 474 PHE A C 1
ATOM 3712 O O . PHE A 1 474 ? -13.292 -1.471 -3.930 1.00 76.00 474 PHE A O 1
ATOM 3719 N N . TYR A 1 475 ? -14.293 -3.304 -4.733 1.00 76.88 475 TYR A N 1
ATOM 3720 C CA . TYR A 1 475 ? -13.163 -4.189 -4.511 1.00 76.88 475 TYR A CA 1
ATOM 3721 C C . TYR A 1 475 ? -12.951 -5.103 -5.705 1.00 76.88 475 TYR A C 1
ATOM 3723 O O . TYR A 1 475 ? -13.900 -5.519 -6.372 1.00 76.88 475 TYR A O 1
ATOM 3731 N N . GLU A 1 476 ? -11.693 -5.476 -5.906 1.00 76.69 476 GLU A N 1
ATOM 3732 C CA . GLU A 1 476 ? -11.296 -6.524 -6.827 1.00 76.69 476 GLU A CA 1
ATOM 3733 C C . GLU A 1 476 ? -10.148 -7.331 -6.209 1.00 76.69 476 GLU A C 1
ATOM 3735 O O . GLU A 1 476 ? -9.046 -6.828 -5.999 1.00 76.69 476 GLU A O 1
ATOM 3740 N N . CYS A 1 477 ? -10.452 -8.586 -5.891 1.00 77.38 477 CYS A N 1
ATOM 3741 C CA . CYS A 1 477 ? -9.577 -9.559 -5.255 1.00 77.38 477 CYS A CA 1
ATOM 3742 C C . CYS A 1 477 ? -9.227 -10.631 -6.302 1.00 77.38 477 CYS A C 1
ATOM 3744 O O . CYS A 1 477 ? -10.072 -11.485 -6.607 1.00 77.38 477 CYS A O 1
ATOM 3746 N N . PRO A 1 478 ? -8.044 -10.562 -6.932 1.00 75.50 478 PRO A N 1
ATOM 3747 C CA . PRO A 1 478 ? -7.586 -11.608 -7.837 1.00 75.50 478 PRO A CA 1
ATOM 3748 C C . PRO A 1 478 ? -7.264 -12.897 -7.066 1.00 75.50 478 PRO A C 1
ATOM 3750 O O . PRO A 1 478 ? -6.890 -12.868 -5.896 1.00 75.50 478 PRO A O 1
ATOM 3753 N N . LEU A 1 479 ? -7.438 -14.040 -7.727 1.00 77.88 479 LEU A N 1
ATOM 3754 C CA . LEU A 1 479 ? -7.298 -15.373 -7.145 1.00 77.88 479 LEU A CA 1
ATOM 3755 C C . LEU A 1 479 ? -6.331 -16.223 -7.980 1.00 77.88 479 LEU A C 1
ATOM 3757 O O . LEU A 1 479 ? -6.281 -16.049 -9.195 1.00 77.88 479 LEU A O 1
ATOM 3761 N N . PRO A 1 480 ? -5.591 -17.167 -7.373 1.00 74.75 480 PRO A N 1
ATOM 3762 C CA . PRO A 1 480 ? -4.581 -17.949 -8.080 1.00 74.75 480 PRO A CA 1
ATOM 3763 C C . PRO A 1 480 ? -5.137 -18.778 -9.228 1.00 74.75 480 PRO A C 1
ATOM 3765 O O . PRO A 1 480 ? -4.508 -18.888 -10.272 1.00 74.75 480 PRO A O 1
ATOM 3768 N N . THR A 1 481 ? -6.298 -19.400 -9.036 1.00 75.12 481 THR A N 1
ATOM 3769 C CA . THR A 1 481 ? -6.875 -20.335 -10.001 1.00 75.12 481 THR A CA 1
ATOM 3770 C C . THR A 1 481 ? -8.400 -20.311 -9.938 1.00 75.12 481 THR A C 1
ATOM 3772 O O . THR A 1 481 ? -9.015 -19.683 -9.075 1.00 75.12 481 THR A O 1
ATOM 3775 N N . ALA A 1 482 ? -9.044 -20.972 -10.900 1.00 77.50 482 ALA A N 1
ATOM 3776 C CA . ALA A 1 482 ? -10.463 -21.272 -10.784 1.00 77.50 482 ALA A CA 1
ATOM 3777 C C . ALA A 1 482 ? -10.664 -22.264 -9.628 1.00 77.50 482 ALA A C 1
ATOM 3779 O O . ALA A 1 482 ? -9.937 -23.250 -9.506 1.00 77.50 482 ALA A O 1
ATOM 3780 N N . GLY A 1 483 ? -11.655 -22.019 -8.780 1.00 75.00 483 GLY A N 1
ATOM 3781 C CA . GLY A 1 483 ? -11.828 -22.793 -7.560 1.00 75.00 483 GLY A CA 1
ATOM 3782 C C . GLY A 1 483 ? -12.931 -22.254 -6.667 1.00 75.00 483 GLY A C 1
ATOM 3783 O O . GLY A 1 483 ? -13.623 -21.297 -7.005 1.00 75.00 483 GLY A O 1
ATOM 3784 N N . THR A 1 484 ? -13.118 -22.894 -5.516 1.00 75.50 484 THR A N 1
ATOM 3785 C CA . THR A 1 484 ? -14.043 -22.411 -4.487 1.00 75.50 484 THR A CA 1
ATOM 3786 C C . THR A 1 484 ? -13.251 -21.812 -3.337 1.00 75.50 484 THR A C 1
ATOM 3788 O O . THR A 1 484 ? -12.442 -22.503 -2.725 1.00 75.50 484 THR A O 1
ATOM 3791 N N . TYR A 1 485 ? -13.515 -20.544 -3.033 1.00 72.19 485 TYR A N 1
ATOM 3792 C CA . TYR A 1 485 ? -12.796 -19.774 -2.024 1.00 72.19 485 TYR A CA 1
ATOM 3793 C C . TYR A 1 485 ? -13.739 -19.296 -0.926 1.00 72.19 485 TYR A C 1
ATOM 3795 O O . TYR A 1 485 ? -14.848 -18.834 -1.196 1.00 72.19 485 TYR A O 1
ATOM 3803 N N . ARG A 1 486 ? -13.288 -19.391 0.323 1.00 75.19 486 ARG A N 1
ATOM 3804 C CA . ARG A 1 486 ? -13.927 -18.809 1.501 1.00 75.19 486 ARG A CA 1
ATOM 3805 C C . ARG A 1 486 ? -13.279 -17.460 1.773 1.00 75.19 486 ARG A C 1
ATOM 3807 O O . ARG A 1 486 ? -12.226 -17.388 2.403 1.00 75.19 486 ARG A O 1
ATOM 3814 N N . LEU A 1 487 ? -13.912 -16.407 1.276 1.00 72.94 487 LEU A N 1
ATOM 3815 C CA . LEU A 1 487 ? -13.460 -15.037 1.465 1.00 72.94 487 LEU A CA 1
ATOM 3816 C C . LEU A 1 487 ? -14.167 -14.423 2.667 1.00 72.94 487 LEU A C 1
ATOM 3818 O O . LEU A 1 487 ? -15.393 -14.480 2.773 1.00 72.94 487 LEU A O 1
ATOM 3822 N N . VAL A 1 488 ? -13.387 -13.838 3.564 1.00 73.75 488 VAL A N 1
ATOM 3823 C CA . VAL A 1 488 ? -13.877 -13.075 4.707 1.00 73.75 488 VAL A CA 1
ATOM 3824 C C . VAL A 1 488 ? -13.824 -11.609 4.335 1.00 73.75 488 VAL A C 1
ATOM 3826 O O . VAL A 1 488 ? -12.749 -11.073 4.085 1.00 73.75 488 VAL A O 1
ATOM 3829 N N . PHE A 1 489 ? -14.983 -10.967 4.320 1.00 70.88 489 PHE A N 1
ATOM 3830 C CA . PHE A 1 489 ? -15.123 -9.537 4.098 1.00 70.88 489 PHE A CA 1
ATOM 3831 C C . PHE A 1 489 ? -15.420 -8.875 5.434 1.00 70.88 489 PHE A C 1
ATOM 3833 O O . PHE A 1 489 ? -16.524 -9.006 5.960 1.00 70.88 489 PHE A O 1
ATOM 3840 N N . ALA A 1 490 ? -14.432 -8.196 5.994 1.00 67.88 490 ALA A N 1
ATOM 3841 C CA . ALA A 1 490 ? -14.517 -7.499 7.264 1.00 67.88 490 ALA A CA 1
ATOM 3842 C C . ALA A 1 490 ? -14.593 -5.993 6.997 1.00 67.88 490 ALA A C 1
ATOM 3844 O O . ALA A 1 490 ? -13.603 -5.445 6.517 1.00 67.88 490 ALA A O 1
ATOM 3845 N N . PRO A 1 491 ? -15.714 -5.305 7.280 1.00 62.50 491 PRO A N 1
ATOM 3846 C CA . PRO A 1 491 ? -15.760 -3.847 7.218 1.00 62.50 491 PRO A CA 1
ATOM 3847 C C . PRO A 1 491 ? -14.564 -3.257 7.954 1.00 62.50 491 PRO A C 1
ATOM 3849 O O . PRO A 1 491 ? -14.285 -3.652 9.090 1.00 62.50 491 PRO A O 1
ATOM 3852 N N . LEU A 1 492 ? -13.835 -2.350 7.294 1.00 60.94 492 LEU A N 1
ATOM 3853 C CA . LEU A 1 492 ? -12.688 -1.679 7.901 1.00 60.94 492 LEU A CA 1
ATOM 3854 C C . LEU A 1 492 ? -13.103 -1.025 9.208 1.00 60.94 492 LEU A C 1
ATOM 3856 O O . LEU A 1 492 ? -12.267 -0.962 10.103 1.00 60.94 492 LEU A O 1
ATOM 3860 N N . ASP A 1 493 ? -14.376 -0.614 9.287 1.00 48.81 493 ASP A N 1
ATOM 3861 C CA . ASP A 1 493 ? -15.017 0.062 10.401 1.00 48.81 493 ASP A CA 1
ATOM 3862 C C . ASP A 1 493 ? -15.747 -0.779 11.403 1.00 48.81 493 ASP A C 1
ATOM 3864 O O . ASP A 1 493 ? -16.073 -0.267 12.462 1.00 48.81 493 ASP A O 1
ATOM 3868 N N . GLN A 1 494 ? -15.960 -2.053 11.122 1.00 49.94 494 GLN A N 1
ATOM 3869 C CA . GLN A 1 494 ? -16.507 -2.988 12.087 1.00 49.94 494 GLN A CA 1
ATOM 3870 C C . GLN A 1 494 ? -16.006 -4.387 11.741 1.00 49.94 494 GLN A C 1
ATOM 3872 O O . GLN A 1 494 ? -16.767 -5.194 11.202 1.00 49.94 494 GLN A O 1
ATOM 3877 N N . PRO A 1 495 ? -14.743 -4.726 12.061 1.00 55.78 495 PRO A N 1
ATOM 3878 C CA . PRO A 1 495 ? -14.205 -6.041 11.725 1.00 55.78 495 PRO A CA 1
ATOM 3879 C C . PRO A 1 495 ? -15.012 -7.200 12.333 1.00 55.78 495 PRO A C 1
ATOM 3881 O O . PRO A 1 495 ? -15.027 -8.294 11.780 1.00 55.78 495 PRO A O 1
ATOM 3884 N N . SER A 1 496 ? -15.734 -6.964 13.436 1.00 47.41 496 SER A N 1
ATOM 3885 C CA . SER A 1 496 ? -16.663 -7.926 14.052 1.00 47.41 496 SER A CA 1
ATOM 3886 C C . SER A 1 496 ? -17.909 -8.234 13.209 1.00 47.41 496 SER A C 1
ATOM 3888 O O . SER A 1 496 ? -18.564 -9.247 13.437 1.00 47.41 496 SER A O 1
ATOM 3890 N N . LEU A 1 497 ? -18.244 -7.402 12.219 1.00 52.97 497 LEU A N 1
ATOM 3891 C CA . LEU A 1 497 ? -19.300 -7.674 11.239 1.00 52.97 497 LEU A CA 1
ATOM 3892 C C . LEU A 1 497 ? -18.792 -8.453 10.022 1.00 52.97 497 LEU A C 1
ATOM 3894 O O . LEU A 1 497 ? -19.458 -8.473 8.985 1.00 52.97 497 LEU A O 1
ATOM 3898 N N . ALA A 1 498 ? -17.625 -9.088 10.130 1.00 60.03 498 ALA A N 1
ATOM 3899 C CA . ALA A 1 498 ? -17.072 -9.873 9.048 1.00 60.03 498 ALA A CA 1
ATOM 3900 C C . ALA A 1 498 ? -18.067 -10.921 8.531 1.00 60.03 498 ALA A C 1
ATOM 3902 O O . ALA A 1 498 ? -18.668 -11.687 9.288 1.00 60.03 498 ALA A O 1
ATOM 3903 N N . VAL A 1 499 ? -18.225 -10.959 7.212 1.00 59.06 499 VAL A N 1
ATOM 3904 C CA . VAL A 1 499 ? -19.048 -11.950 6.526 1.00 59.06 499 VAL A CA 1
ATOM 3905 C C . VAL A 1 499 ? -18.128 -12.879 5.761 1.00 59.06 499 VAL A C 1
ATOM 3907 O O . VAL A 1 499 ? -17.357 -12.446 4.907 1.00 59.06 499 VAL A O 1
ATOM 3910 N N . THR A 1 500 ? -18.249 -14.172 6.033 1.00 67.94 500 THR A N 1
ATOM 3911 C CA . THR A 1 500 ? -17.582 -15.200 5.239 1.00 67.94 500 THR A CA 1
ATOM 3912 C C . THR A 1 500 ? -18.494 -15.616 4.093 1.00 67.94 500 THR A C 1
ATOM 3914 O O . THR A 1 500 ? -19.601 -16.109 4.321 1.00 67.94 500 THR A O 1
ATOM 3917 N N . GLN A 1 501 ? -18.025 -15.462 2.857 1.00 61.06 501 GLN A N 1
ATOM 3918 C CA . GLN A 1 501 ? -18.687 -15.991 1.671 1.00 61.06 501 GLN A CA 1
ATOM 3919 C C . GLN A 1 501 ? -17.886 -17.132 1.070 1.00 61.06 501 GLN A C 1
ATOM 3921 O O . GLN A 1 501 ? -16.676 -17.039 0.897 1.00 61.06 501 GLN A O 1
ATOM 3926 N N . THR A 1 502 ? -18.589 -18.201 0.712 1.00 72.25 502 THR A N 1
ATOM 3927 C CA . THR A 1 502 ? -18.020 -19.282 -0.092 1.00 72.25 502 THR A CA 1
ATOM 3928 C C . THR A 1 502 ? -18.390 -19.032 -1.547 1.00 72.25 502 THR A C 1
ATOM 3930 O O . THR A 1 502 ? -19.565 -19.077 -1.912 1.00 72.25 502 THR A O 1
ATOM 3933 N N . LEU A 1 503 ? -17.392 -18.729 -2.370 1.00 67.00 503 LEU A N 1
ATOM 3934 C CA . LEU A 1 503 ? -17.559 -18.325 -3.757 1.00 67.00 503 LEU A CA 1
ATOM 3935 C C . LEU A 1 503 ? -16.851 -19.320 -4.672 1.00 67.00 503 LEU A C 1
ATOM 3937 O O . LEU A 1 503 ? -15.635 -19.455 -4.626 1.00 67.00 503 LEU A O 1
ATOM 3941 N N . ALA A 1 504 ? -17.614 -19.987 -5.533 1.00 66.62 504 ALA A N 1
ATOM 3942 C CA . ALA A 1 504 ? -17.075 -20.644 -6.718 1.00 66.62 504 ALA A CA 1
ATOM 3943 C C . ALA A 1 504 ? -16.689 -19.583 -7.759 1.00 66.62 504 ALA A C 1
ATOM 3945 O O . ALA A 1 504 ? -17.520 -18.738 -8.106 1.00 66.62 504 ALA A O 1
ATOM 3946 N N . VAL A 1 505 ? -15.450 -19.623 -8.234 1.00 68.44 505 VAL A N 1
ATOM 3947 C CA . VAL A 1 505 ? -14.862 -18.700 -9.206 1.00 68.44 505 VAL A CA 1
ATOM 3948 C C . VAL A 1 505 ? -14.377 -19.514 -10.401 1.00 68.44 505 VAL A C 1
ATOM 3950 O O . VAL A 1 505 ? -13.638 -20.484 -10.247 1.00 68.44 505 VAL A O 1
ATOM 3953 N N . SER A 1 506 ? -14.850 -19.148 -11.590 1.00 65.75 506 SER A N 1
ATOM 3954 C CA . SER A 1 506 ? -14.457 -19.746 -12.869 1.00 65.75 506 SER A CA 1
ATOM 3955 C C . SER A 1 506 ? -13.114 -19.200 -13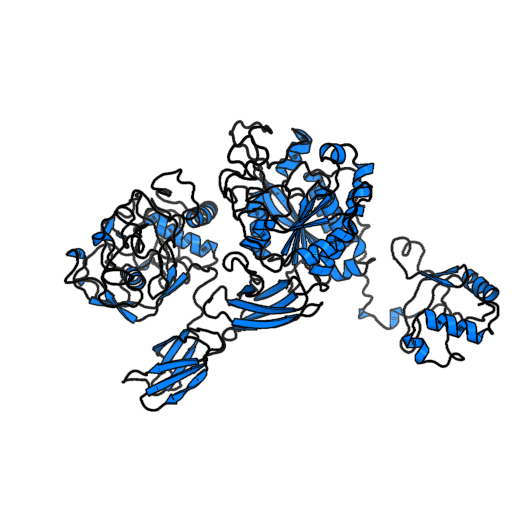.370 1.00 65.75 506 SER A C 1
ATOM 3957 O O . SER A 1 506 ? -12.485 -18.373 -12.716 1.00 65.75 506 SER A O 1
ATOM 3959 N N . SER A 1 507 ? -12.691 -19.612 -14.568 1.00 56.50 507 SER A N 1
ATOM 3960 C CA . SER A 1 507 ? -11.529 -19.037 -15.266 1.00 56.50 507 SER A CA 1
ATOM 3961 C C . SER A 1 507 ? -11.679 -17.545 -15.610 1.00 56.50 507 SER A C 1
ATOM 3963 O O . SER A 1 507 ? -10.694 -16.902 -15.949 1.00 56.50 507 SER A O 1
ATOM 3965 N N . THR A 1 508 ? -12.891 -16.987 -15.519 1.00 48.34 508 THR A N 1
ATOM 3966 C CA . THR A 1 508 ? -13.203 -15.557 -15.683 1.00 48.34 508 THR A CA 1
ATOM 3967 C C . THR A 1 508 ? -13.801 -14.956 -14.407 1.00 48.34 508 THR A C 1
ATOM 3969 O O . THR A 1 508 ? -14.344 -15.682 -13.567 1.00 48.34 508 THR A O 1
ATOM 3972 N N . ALA A 1 509 ? -13.735 -13.625 -14.291 1.00 46.81 509 ALA A N 1
ATOM 3973 C CA . ALA A 1 509 ? -14.199 -12.842 -13.142 1.00 46.81 509 ALA A CA 1
ATOM 3974 C C . ALA A 1 509 ? -15.630 -13.180 -12.679 1.00 46.81 509 ALA A C 1
ATOM 3976 O O . ALA A 1 509 ? -16.559 -13.253 -13.487 1.00 46.81 509 ALA A O 1
ATOM 3977 N N . ARG A 1 510 ? -15.830 -13.292 -11.357 1.00 44.47 510 ARG A N 1
ATOM 3978 C CA . ARG A 1 510 ? -17.158 -13.370 -10.731 1.00 44.47 510 ARG A CA 1
ATOM 3979 C C . ARG A 1 510 ? -17.525 -12.026 -10.100 1.00 44.47 510 ARG A C 1
ATOM 3981 O O . ARG A 1 510 ? -16.846 -11.560 -9.186 1.00 44.47 510 ARG A O 1
ATOM 3988 N N . ALA A 1 511 ? -18.640 -11.442 -10.536 1.00 45.69 511 ALA A N 1
ATOM 3989 C CA . ALA A 1 511 ? -19.244 -10.286 -9.878 1.00 45.69 511 ALA A CA 1
ATOM 3990 C C . ALA A 1 511 ? -20.088 -10.743 -8.674 1.00 45.69 511 ALA A C 1
ATOM 3992 O O . ALA A 1 511 ? -21.001 -11.552 -8.834 1.00 45.69 511 ALA A O 1
ATOM 3993 N N . THR A 1 512 ? -19.786 -10.252 -7.470 1.00 42.94 512 THR A N 1
ATOM 3994 C CA . THR A 1 512 ? -20.596 -10.497 -6.263 1.00 42.94 512 THR A CA 1
ATOM 3995 C C . THR A 1 512 ? -20.707 -9.205 -5.452 1.00 42.94 512 THR A C 1
ATOM 3997 O O . THR A 1 512 ? -19.738 -8.761 -4.844 1.00 42.94 512 THR A O 1
ATOM 4000 N N . ASN A 1 513 ? -21.890 -8.588 -5.430 1.00 34.16 513 ASN A N 1
ATOM 4001 C CA . ASN A 1 513 ? -22.143 -7.416 -4.588 1.00 34.16 513 ASN A CA 1
ATOM 4002 C C . ASN A 1 513 ? -22.441 -7.854 -3.152 1.00 34.16 513 ASN A C 1
ATOM 4004 O O . ASN A 1 513 ? -23.178 -8.819 -2.940 1.00 34.16 513 ASN A O 1
ATOM 4008 N N . LEU A 1 514 ? -21.877 -7.142 -2.177 1.00 37.78 514 LEU A N 1
ATOM 4009 C CA . LEU A 1 514 ? -22.016 -7.435 -0.757 1.00 37.78 514 LEU A CA 1
ATOM 4010 C C . LEU A 1 514 ? -22.621 -6.245 -0.029 1.00 37.78 514 LEU A C 1
ATOM 4012 O O . LEU A 1 514 ? -22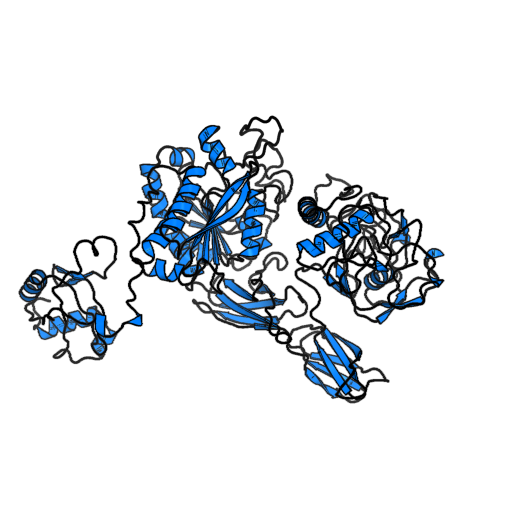.158 -5.112 -0.133 1.00 37.78 514 LEU A O 1
ATOM 4016 N N . ALA A 1 515 ? -23.665 -6.524 0.735 1.00 32.03 515 ALA A N 1
ATOM 4017 C CA . ALA A 1 515 ? -24.355 -5.534 1.534 1.00 32.03 515 ALA A CA 1
ATOM 4018 C C . ALA A 1 515 ? -24.105 -5.855 3.015 1.00 32.03 515 ALA A C 1
ATOM 4020 O O . ALA A 1 515 ? -24.377 -6.966 3.470 1.00 32.03 515 ALA A O 1
ATOM 4021 N N . PHE A 1 516 ? -23.546 -4.899 3.751 1.00 36.53 516 PHE A N 1
ATOM 4022 C CA . PHE A 1 516 ? -23.210 -5.001 5.169 1.00 36.53 516 PHE A CA 1
ATOM 4023 C C . PHE A 1 516 ? -24.201 -4.174 5.982 1.00 36.53 516 PHE A C 1
ATOM 4025 O O . PHE A 1 516 ? -24.491 -3.037 5.629 1.00 36.53 516 PHE A O 1
ATOM 4032 N N . GLY A 1 517 ? -24.678 -4.704 7.108 1.00 38.72 517 GLY A N 1
ATOM 4033 C CA . GLY A 1 517 ? -25.622 -3.993 7.981 1.00 38.72 517 GLY A CA 1
ATOM 4034 C C . GLY A 1 517 ? -27.058 -4.512 7.943 1.00 38.72 517 GLY A C 1
ATOM 4035 O O . GLY A 1 517 ? -27.993 -3.744 8.178 1.00 38.72 517 GLY A O 1
ATOM 4036 N N . VAL A 1 518 ? -27.274 -5.797 7.656 1.00 41.28 518 VAL A N 1
ATOM 4037 C CA . VAL A 1 518 ? -28.605 -6.373 7.864 1.00 41.28 518 VAL A CA 1
ATOM 4038 C C . VAL A 1 518 ? -28.908 -6.325 9.360 1.00 41.28 518 VAL A C 1
ATOM 4040 O O . VAL A 1 518 ? -28.149 -6.864 10.169 1.00 41.28 518 VAL A O 1
ATOM 4043 N N . ALA A 1 519 ? -29.997 -5.642 9.718 1.00 44.97 519 ALA A N 1
ATOM 4044 C CA . ALA A 1 519 ? -30.454 -5.558 11.094 1.00 44.97 519 ALA A CA 1
ATOM 4045 C C . ALA A 1 519 ? -30.612 -6.981 11.664 1.00 44.97 519 ALA A C 1
ATOM 4047 O O . ALA A 1 519 ? -31.157 -7.850 10.974 1.00 44.97 519 ALA A O 1
ATOM 4048 N N . PRO A 1 520 ? -30.144 -7.243 12.894 1.00 54.66 520 PRO A N 1
ATOM 4049 C CA . PRO A 1 520 ? -30.408 -8.510 13.555 1.00 54.66 520 PRO A CA 1
ATOM 4050 C C . PRO A 1 520 ? -31.917 -8.757 13.574 1.00 54.66 520 PRO A C 1
ATOM 4052 O O . PRO A 1 520 ? -32.695 -7.864 13.918 1.00 54.66 520 PRO A O 1
ATOM 4055 N N . VAL A 1 521 ? -32.337 -9.956 13.182 1.00 58.28 521 VAL A N 1
ATOM 4056 C CA . VAL A 1 521 ? -33.757 -10.318 13.172 1.00 58.28 521 VAL A CA 1
ATOM 4057 C C . VAL A 1 521 ? -34.097 -10.901 14.532 1.00 58.28 521 VAL A C 1
ATOM 4059 O O . VAL A 1 521 ? -33.445 -11.842 14.987 1.00 58.28 521 VAL A O 1
ATOM 4062 N N . LEU A 1 522 ? -35.105 -10.331 15.189 1.00 59.88 522 LEU A N 1
ATOM 4063 C CA . LEU A 1 522 ? -35.676 -10.907 16.400 1.00 59.88 522 LEU A CA 1
ATOM 4064 C C . LEU A 1 522 ? -36.306 -12.266 16.079 1.00 59.88 522 LEU A C 1
ATOM 4066 O O . LEU A 1 522 ? -37.109 -12.378 15.155 1.00 59.88 522 LEU A O 1
ATOM 4070 N N . GLY A 1 523 ? -35.918 -13.284 16.842 1.00 63.66 523 GLY A N 1
ATOM 4071 C CA . GLY A 1 523 ? -36.568 -14.589 16.858 1.00 63.66 523 GLY A CA 1
ATOM 4072 C C . GLY A 1 523 ? -37.730 -14.624 17.854 1.00 63.66 523 GLY A C 1
ATOM 4073 O O . GLY A 1 523 ? -38.294 -13.593 18.220 1.00 63.66 523 GLY A O 1
ATOM 4074 N N . GLU A 1 524 ? -38.093 -15.821 18.312 1.00 63.47 524 GLU A N 1
ATOM 4075 C CA . GLU A 1 524 ? -39.166 -16.005 19.292 1.00 63.47 524 GLU A CA 1
ATOM 4076 C C . GLU A 1 524 ? -38.742 -15.559 20.702 1.00 63.47 524 GLU A C 1
ATOM 4078 O O . GLU A 1 524 ? -37.594 -15.758 21.122 1.00 63.47 524 GLU A O 1
ATOM 4083 N N . LEU A 1 525 ? -39.698 -14.985 21.445 1.00 62.41 525 LEU A N 1
ATOM 4084 C CA . LEU A 1 525 ? -39.602 -14.797 22.891 1.00 62.41 525 LEU A CA 1
ATOM 4085 C C . LEU A 1 525 ? -40.128 -16.064 23.579 1.00 62.41 525 LEU A C 1
ATOM 4087 O O . LEU A 1 525 ? -41.335 -16.293 23.650 1.00 62.41 525 LEU A O 1
ATOM 4091 N N . GLY A 1 526 ? -39.210 -16.898 24.057 1.00 61.66 526 GLY A N 1
ATOM 4092 C CA . GLY A 1 526 ? -39.526 -18.171 24.696 1.00 61.66 526 GLY A CA 1
ATOM 4093 C C . GLY A 1 526 ? -40.016 -18.029 26.140 1.00 61.66 526 GLY A C 1
ATOM 4094 O O . GLY A 1 526 ? -39.847 -17.000 26.804 1.00 61.66 526 GLY A O 1
ATOM 4095 N N . THR A 1 527 ? -40.585 -19.113 26.670 1.00 61.34 527 THR A N 1
ATOM 4096 C CA . THR A 1 527 ? -40.937 -19.242 28.093 1.00 61.34 527 THR A CA 1
ATOM 4097 C C . THR A 1 527 ? -39.733 -18.946 28.992 1.00 61.34 527 THR A C 1
ATOM 4099 O O . THR A 1 527 ? -38.648 -19.476 28.768 1.00 61.34 527 THR A O 1
ATOM 4102 N N . GLY A 1 528 ? -39.926 -18.111 30.020 1.00 67.44 528 GLY A N 1
ATOM 4103 C CA . GLY A 1 528 ? -38.856 -17.694 30.939 1.00 67.44 528 GLY A CA 1
ATOM 4104 C C . GLY A 1 528 ? -38.114 -16.411 30.541 1.00 67.44 528 GLY A C 1
ATOM 4105 O O . GLY A 1 528 ? -37.082 -16.113 31.134 1.00 67.44 528 GLY A O 1
ATOM 4106 N N . GLY A 1 529 ? -38.621 -15.646 29.563 1.00 70.31 529 GLY A N 1
ATOM 4107 C CA . GLY A 1 529 ? -38.033 -14.361 29.160 1.00 70.31 529 GLY A CA 1
ATOM 4108 C C . GLY A 1 529 ? -36.802 -14.507 28.266 1.00 70.31 529 GLY A C 1
ATOM 4109 O O . GLY A 1 529 ? -35.958 -13.620 28.222 1.00 70.31 529 GLY A O 1
ATOM 4110 N N . ILE A 1 530 ? -36.671 -15.634 27.572 1.00 74.69 530 ILE A N 1
ATOM 4111 C CA . ILE A 1 530 ? -35.538 -15.913 26.694 1.00 74.69 530 ILE A CA 1
ATOM 4112 C C . ILE A 1 530 ? -35.791 -15.268 25.330 1.00 74.69 530 ILE A C 1
ATOM 4114 O O . ILE A 1 530 ? -36.717 -15.654 24.623 1.00 74.69 530 ILE A O 1
ATOM 4118 N N . LEU A 1 531 ? -34.945 -14.313 24.954 1.00 73.75 531 LEU A N 1
ATOM 4119 C CA . LEU A 1 531 ? -34.932 -13.691 23.637 1.00 73.75 531 LEU A CA 1
ATOM 4120 C C . LEU A 1 531 ? -33.936 -14.415 22.732 1.00 73.75 531 LEU A C 1
ATOM 4122 O O . LEU A 1 531 ? -32.770 -14.576 23.101 1.00 73.75 531 LEU A O 1
ATOM 4126 N N . THR A 1 532 ? -34.373 -14.787 21.532 1.00 74.38 532 THR A N 1
ATOM 4127 C CA . THR A 1 532 ? -33.480 -15.245 20.460 1.00 74.38 532 THR A CA 1
ATOM 4128 C C . THR A 1 532 ? -33.365 -14.184 19.372 1.00 74.38 532 THR A C 1
ATOM 4130 O O . THR A 1 532 ? -34.294 -13.411 19.137 1.00 74.38 532 THR A O 1
ATOM 4133 N N . TRP A 1 533 ? -32.216 -14.115 18.707 1.00 70.38 533 TRP A N 1
ATOM 4134 C CA . TRP A 1 533 ? -32.033 -13.280 17.520 1.00 70.38 533 TRP A CA 1
ATOM 4135 C C . TRP A 1 533 ? -31.075 -13.951 16.545 1.00 70.38 533 TRP A C 1
ATOM 4137 O O . TRP A 1 533 ? -30.215 -14.739 16.942 1.00 70.38 533 TRP A O 1
ATOM 4147 N N . SER A 1 534 ? -31.202 -13.618 15.264 1.00 62.56 534 SER A N 1
ATOM 4148 C CA . SER A 1 534 ? -30.252 -14.037 14.238 1.00 62.56 534 SER A CA 1
ATOM 4149 C C . SER A 1 534 ? -29.463 -12.852 13.694 1.00 62.56 534 SER A C 1
ATOM 4151 O O . SER A 1 534 ? -30.046 -11.865 13.238 1.00 62.56 534 SER A O 1
ATOM 4153 N N . ASN A 1 535 ? -28.140 -12.988 13.702 1.00 56.00 535 ASN A N 1
ATOM 4154 C CA . ASN A 1 535 ? -27.189 -12.104 13.043 1.00 56.00 535 ASN A CA 1
ATOM 4155 C C . ASN A 1 535 ? -26.909 -12.615 11.621 1.00 56.00 535 ASN A C 1
ATOM 4157 O O . ASN A 1 535 ? -26.873 -13.823 11.376 1.00 56.00 535 ASN A O 1
ATOM 4161 N N . GLN A 1 536 ? -26.683 -11.704 10.672 1.00 49.34 536 GLN A N 1
ATOM 4162 C CA . GLN A 1 536 ? -26.252 -12.091 9.321 1.00 49.34 536 GLN A CA 1
ATOM 4163 C C . GLN A 1 536 ? -24.747 -12.380 9.220 1.00 49.34 536 GLN A C 1
ATOM 4165 O O . GLN A 1 536 ? -24.337 -13.120 8.325 1.00 49.34 536 GLN A O 1
ATOM 4170 N N . SER A 1 537 ? -23.942 -11.875 10.161 1.00 45.16 537 SER A N 1
ATOM 4171 C CA . SER A 1 537 ? -22.542 -12.262 10.359 1.00 45.16 537 SER A CA 1
ATOM 4172 C C . SER A 1 537 ? -22.398 -13.329 11.452 1.00 45.16 537 SER A C 1
ATOM 4174 O O . SER A 1 537 ? -23.228 -13.449 12.357 1.00 45.16 537 SER A O 1
ATOM 4176 N N . GLU A 1 538 ? -21.326 -14.119 11.377 1.00 44.56 538 GLU A N 1
ATOM 4177 C CA . GLU A 1 538 ? -20.905 -14.976 12.487 1.00 44.56 538 GLU A CA 1
ATOM 4178 C C . GLU A 1 538 ? -20.311 -14.086 13.591 1.00 44.56 538 GLU A C 1
ATOM 4180 O O . GLU A 1 538 ? -19.408 -13.302 13.325 1.00 44.56 538 GLU A O 1
ATOM 4185 N N . ASN A 1 539 ? -20.811 -14.207 14.826 1.00 46.41 539 ASN A N 1
ATOM 4186 C CA . ASN A 1 539 ? -20.331 -13.467 16.007 1.00 46.41 539 ASN A CA 1
ATOM 4187 C C . ASN A 1 539 ? -20.623 -11.948 16.036 1.00 46.41 539 ASN A C 1
ATOM 4189 O O . ASN A 1 539 ? -19.829 -11.164 16.556 1.00 46.41 539 ASN A O 1
ATOM 4193 N N . GLY A 1 540 ? -21.772 -11.519 15.505 1.00 46.69 540 GLY A N 1
ATOM 4194 C CA . GLY A 1 540 ? -22.194 -10.114 15.543 1.00 46.69 540 GLY A CA 1
ATOM 4195 C C . GLY A 1 540 ? -22.584 -9.603 16.941 1.00 46.69 540 GLY A C 1
ATOM 4196 O O . GLY A 1 540 ? -23.153 -10.332 17.760 1.00 46.69 540 GLY A O 1
ATOM 4197 N N . THR A 1 541 ? -22.334 -8.316 17.193 1.00 49.47 541 THR A N 1
ATOM 4198 C CA . THR A 1 541 ? -22.850 -7.589 18.361 1.00 49.47 541 THR A CA 1
ATOM 4199 C C . THR A 1 541 ? -24.058 -6.735 17.977 1.00 49.47 541 THR A C 1
ATOM 4201 O O . THR A 1 541 ? -24.08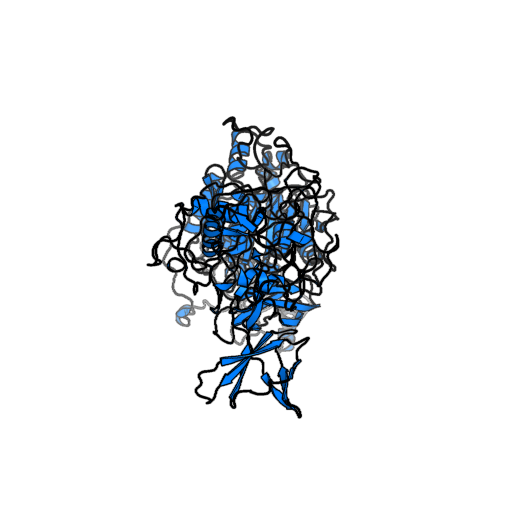6 -6.060 16.946 1.00 49.47 541 THR A O 1
ATOM 4204 N N . ALA A 1 542 ? -25.083 -6.766 18.818 1.00 56.84 542 ALA A N 1
ATOM 4205 C CA . ALA A 1 542 ? -26.322 -6.031 18.634 1.00 56.84 542 ALA A CA 1
ATOM 4206 C C . ALA A 1 542 ? -26.744 -5.355 19.941 1.00 56.84 542 ALA A C 1
ATOM 4208 O O . ALA A 1 542 ? -26.247 -5.676 21.020 1.00 56.84 542 ALA A O 1
ATOM 4209 N N . LEU A 1 543 ? -27.665 -4.404 19.849 1.00 59.00 543 LEU A N 1
ATOM 4210 C CA . LEU A 1 543 ? -28.234 -3.716 20.996 1.00 59.00 543 LEU A CA 1
ATOM 4211 C C . LEU A 1 543 ? -29.740 -3.951 21.026 1.00 59.00 543 LEU A C 1
ATOM 4213 O O . LEU A 1 543 ? -30.445 -3.616 20.073 1.00 59.00 543 LEU A O 1
ATOM 4217 N N . LEU A 1 544 ? -30.232 -4.509 22.127 1.00 65.56 544 LEU A N 1
ATOM 4218 C CA . LEU A 1 544 ? -31.649 -4.493 22.451 1.00 65.56 544 LEU A CA 1
ATOM 4219 C C . LEU A 1 544 ? -32.001 -3.090 22.943 1.00 65.56 544 LEU A C 1
ATOM 4221 O O . LEU A 1 544 ? -31.444 -2.629 23.939 1.00 65.56 544 LEU A O 1
ATOM 4225 N N . GLU A 1 545 ? -32.923 -2.425 22.259 1.00 67.62 545 GLU A N 1
ATOM 4226 C CA . GLU A 1 545 ? -33.492 -1.143 22.667 1.00 67.62 545 GLU A CA 1
ATOM 4227 C C . GLU A 1 545 ? -34.961 -1.326 23.058 1.00 67.62 545 GLU A C 1
ATOM 4229 O O . GLU A 1 545 ? -35.685 -2.113 22.445 1.00 67.62 545 GLU A O 1
ATOM 4234 N N . GLY A 1 546 ? -35.398 -0.574 24.065 1.00 72.88 546 GLY A N 1
ATOM 4235 C CA . GLY A 1 546 ? -36.746 -0.589 24.610 1.00 72.88 546 GLY A CA 1
ATOM 4236 C C . GLY A 1 546 ? -37.405 0.785 24.540 1.00 72.88 546 GLY A C 1
ATOM 4237 O O . GLY A 1 546 ? -36.735 1.806 24.703 1.00 72.88 546 GLY A O 1
ATOM 4238 N N . ALA A 1 547 ? -38.715 0.816 24.313 1.00 65.56 547 ALA A N 1
ATOM 4239 C CA . ALA A 1 547 ? -39.527 2.028 24.350 1.00 65.56 547 ALA A CA 1
ATOM 4240 C C . ALA A 1 547 ? -40.893 1.770 25.002 1.00 65.56 547 ALA A C 1
ATOM 4242 O O . ALA A 1 547 ? -41.410 0.651 24.988 1.00 65.56 547 ALA A O 1
ATOM 4243 N N . ALA A 1 548 ? -41.484 2.825 25.566 1.00 74.81 548 ALA A N 1
ATOM 4244 C CA . ALA A 1 548 ? -42.851 2.792 26.086 1.00 74.81 548 ALA A CA 1
ATOM 4245 C C . ALA A 1 548 ? -43.914 2.838 24.968 1.00 74.81 548 ALA A C 1
ATOM 4247 O O . ALA A 1 548 ? -45.043 2.415 25.194 1.00 74.81 548 ALA A O 1
ATOM 4248 N N . ASP A 1 549 ? -43.537 3.313 23.775 1.00 75.31 549 ASP A N 1
ATOM 4249 C CA . ASP A 1 549 ? -44.374 3.453 22.576 1.00 75.31 549 ASP A CA 1
ATOM 4250 C C . ASP A 1 549 ? -43.537 3.141 21.314 1.00 75.31 549 ASP A C 1
ATOM 4252 O O . ASP A 1 549 ? -42.324 3.373 21.303 1.00 75.31 549 ASP A O 1
ATOM 4256 N N . LEU A 1 550 ? -44.169 2.657 20.236 1.00 66.69 550 LEU A N 1
ATOM 4257 C CA . LEU A 1 550 ? -43.546 2.451 18.918 1.00 66.69 550 LEU A CA 1
ATOM 4258 C C . LEU A 1 550 ? -42.902 3.726 18.344 1.00 66.69 550 LEU A C 1
ATOM 4260 O O . LEU A 1 550 ? -41.917 3.638 17.606 1.00 66.69 550 LEU A O 1
ATOM 4264 N N . ALA A 1 551 ? -43.418 4.907 18.695 1.00 64.12 551 ALA A N 1
ATOM 4265 C CA . ALA A 1 551 ? -42.854 6.195 18.295 1.00 64.12 551 ALA A CA 1
ATOM 4266 C C . ALA A 1 551 ? -41.514 6.524 18.991 1.00 64.12 551 ALA A C 1
ATOM 4268 O O . ALA A 1 551 ? -40.799 7.431 18.561 1.00 64.12 551 ALA A O 1
ATOM 4269 N N . GLY A 1 552 ? -41.134 5.774 20.032 1.00 69.44 552 GLY A N 1
ATOM 4270 C CA . GLY A 1 552 ? -39.980 6.068 20.879 1.00 69.44 552 GLY A CA 1
ATOM 4271 C C . GLY A 1 552 ? -40.299 7.070 22.004 1.00 69.44 552 GLY A C 1
ATOM 4272 O O . GLY A 1 552 ? -41.464 7.349 22.275 1.00 69.44 552 GLY A O 1
ATOM 4273 N N . PRO A 1 553 ? -39.278 7.617 22.692 1.00 48.97 553 PRO A N 1
ATOM 4274 C CA . PRO A 1 553 ? -37.851 7.418 22.450 1.00 48.97 553 PRO A CA 1
ATOM 4275 C C . PRO A 1 553 ? -37.395 5.997 22.803 1.00 48.97 553 PRO A C 1
ATOM 4277 O O . PRO A 1 553 ? -37.824 5.413 23.794 1.00 48.97 553 PRO A O 1
ATOM 4280 N N . TRP A 1 554 ? -36.501 5.455 21.980 1.00 59.50 554 TRP A N 1
ATOM 4281 C CA . TRP A 1 554 ? -35.924 4.122 22.151 1.00 59.50 554 TRP A CA 1
ATOM 4282 C C . TRP A 1 554 ? -34.621 4.218 22.945 1.00 59.50 554 TRP A C 1
ATOM 4284 O O . TRP A 1 554 ? -33.734 4.980 22.565 1.00 59.50 554 TRP A O 1
ATOM 4294 N N . GLN A 1 555 ? -34.513 3.459 24.033 1.00 59.47 555 GLN A N 1
ATOM 4295 C CA . GLN A 1 555 ? -33.383 3.486 24.964 1.00 59.47 555 GLN A CA 1
ATOM 4296 C C . GLN A 1 555 ? -32.676 2.124 25.000 1.00 59.47 555 GLN A C 1
ATOM 4298 O O . GLN A 1 555 ? -33.360 1.102 24.956 1.00 59.47 555 GLN A O 1
ATOM 4303 N N . PRO A 1 556 ? -31.339 2.064 25.121 1.00 59.28 556 PRO A N 1
ATOM 4304 C CA . PRO A 1 556 ? -30.614 0.807 25.311 1.00 59.28 556 PRO A CA 1
ATOM 4305 C C . PRO A 1 556 ? -31.147 0.006 26.511 1.00 59.28 556 PRO A C 1
ATOM 4307 O O . PRO A 1 556 ? -31.435 0.573 27.563 1.00 59.28 556 PRO A O 1
ATOM 4310 N N . GLN A 1 557 ? -31.283 -1.311 26.360 1.00 57.84 557 GLN A N 1
ATOM 4311 C CA . GLN A 1 557 ? -31.746 -2.233 27.408 1.00 57.84 557 GLN A CA 1
ATOM 4312 C C . GLN A 1 557 ? -30.729 -3.341 27.684 1.00 57.84 557 GLN A C 1
ATOM 4314 O O . GLN A 1 557 ? -30.494 -3.681 28.841 1.00 57.84 557 GLN A O 1
ATOM 4319 N N . LEU A 1 558 ? -30.130 -3.917 26.636 1.00 59.25 558 LEU A N 1
ATOM 4320 C CA . LEU A 1 558 ? -29.195 -5.035 26.770 1.00 59.25 558 LEU A CA 1
ATOM 4321 C C . LEU A 1 558 ? -28.249 -5.111 25.566 1.00 59.25 558 LEU A C 1
ATOM 4323 O O . LEU A 1 558 ? -28.691 -5.030 24.422 1.00 59.25 558 LEU A O 1
ATOM 4327 N N . ALA A 1 559 ? -26.953 -5.304 25.812 1.00 57.75 559 ALA A N 1
ATOM 4328 C CA . ALA A 1 559 ? -26.012 -5.675 24.760 1.00 57.75 559 ALA A CA 1
ATOM 4329 C C . ALA A 1 559 ? -26.169 -7.166 24.436 1.00 57.75 559 ALA A C 1
ATOM 4331 O O . ALA A 1 559 ? -26.161 -8.012 25.329 1.00 57.75 559 ALA A O 1
ATOM 4332 N N . LEU A 1 560 ? -26.315 -7.478 23.155 1.00 58.34 560 LEU A N 1
ATOM 4333 C CA . LEU A 1 560 ? -26.527 -8.822 22.643 1.00 58.34 560 LEU A CA 1
ATOM 4334 C C . LEU A 1 560 ? -25.257 -9.273 21.917 1.00 58.34 560 LEU A C 1
ATOM 4336 O O . LEU A 1 560 ? -24.820 -8.631 20.963 1.00 58.34 560 LEU A O 1
ATOM 4340 N N . ALA A 1 561 ? -24.666 -10.377 22.364 1.00 53.81 561 ALA A N 1
ATOM 4341 C CA . ALA A 1 561 ? -23.513 -11.004 21.726 1.00 53.81 561 ALA A CA 1
ATOM 4342 C C . ALA A 1 561 ? -23.868 -12.449 21.371 1.00 53.81 561 ALA A C 1
ATOM 4344 O O . ALA A 1 561 ? -24.446 -13.158 22.196 1.00 53.81 561 ALA A O 1
ATOM 4345 N N . SER A 1 562 ? -23.565 -12.880 20.147 1.00 53.66 562 SER A N 1
ATOM 4346 C CA . SER A 1 562 ? -23.755 -14.270 19.727 1.00 53.66 562 SER A CA 1
ATOM 4347 C C . SER A 1 562 ? -22.413 -14.955 19.494 1.00 53.66 562 SER A C 1
ATOM 4349 O O . SER A 1 562 ? -21.463 -14.338 19.022 1.00 53.66 562 SER A O 1
ATOM 4351 N N . THR A 1 563 ? -22.347 -16.251 19.785 1.00 45.56 563 THR A N 1
ATOM 4352 C CA . THR A 1 563 ? -21.334 -17.162 19.245 1.00 45.56 563 THR A CA 1
ATOM 4353 C C . THR A 1 563 ? -21.978 -17.916 18.081 1.00 45.56 563 THR A C 1
ATOM 4355 O O . THR A 1 563 ? -22.763 -18.840 18.271 1.00 45.56 563 THR A O 1
ATOM 4358 N N . GLY A 1 564 ? -21.715 -17.471 16.852 1.00 47.44 564 GLY A N 1
ATOM 4359 C CA . GLY A 1 564 ? -22.384 -17.936 15.631 1.00 47.44 564 GLY A CA 1
ATOM 4360 C C . GLY A 1 564 ? -23.512 -17.014 15.150 1.00 47.44 564 GLY A C 1
ATOM 4361 O O . GLY A 1 564 ? -23.612 -15.860 15.572 1.00 47.44 564 GLY A O 1
ATOM 4362 N N . ARG A 1 565 ? -24.337 -17.505 14.213 1.00 57.84 565 ARG A N 1
ATOM 4363 C CA . ARG A 1 565 ? -25.409 -16.724 13.553 1.00 57.84 565 ARG A CA 1
ATOM 4364 C C . ARG A 1 565 ? -26.669 -16.543 14.395 1.00 57.84 565 ARG A C 1
ATOM 4366 O O . ARG A 1 565 ? -27.488 -15.698 14.062 1.00 57.84 565 ARG A O 1
ATOM 4373 N N . VAL A 1 566 ? -26.842 -17.321 15.459 1.00 58.69 566 VAL A N 1
ATOM 4374 C CA . VAL A 1 566 ? -27.997 -17.233 16.360 1.00 58.69 566 VAL A CA 1
ATOM 4375 C C . VAL A 1 566 ? -27.482 -16.956 17.763 1.00 58.69 566 VAL A C 1
ATOM 4377 O O . VAL A 1 566 ? -26.576 -17.640 18.233 1.00 58.69 566 VAL A O 1
ATOM 4380 N N . GLY A 1 567 ? -28.027 -15.929 18.405 1.00 65.06 567 GLY A N 1
ATOM 4381 C CA . GLY A 1 567 ? -27.752 -15.601 19.796 1.00 65.06 567 GLY A CA 1
ATOM 4382 C C . GLY A 1 567 ? -28.992 -15.770 20.662 1.00 65.06 567 GLY A C 1
ATOM 4383 O O . GLY A 1 567 ? -30.124 -15.738 20.173 1.00 65.06 567 GLY A O 1
ATOM 4384 N N . GLN A 1 568 ? -28.761 -15.964 21.958 1.00 74.38 568 GLN A N 1
ATOM 4385 C CA . GLN A 1 568 ? -29.809 -16.091 22.958 1.00 74.38 568 GLN A CA 1
ATOM 4386 C C . GLN A 1 568 ? -29.413 -15.328 24.224 1.00 74.38 568 GLN A C 1
ATOM 4388 O O . GLN A 1 568 ? -28.265 -15.392 24.659 1.00 74.38 568 GLN A O 1
ATOM 4393 N N . ALA A 1 569 ? -30.365 -14.615 24.822 1.00 69.81 569 ALA A N 1
ATOM 4394 C CA . ALA A 1 569 ? -30.165 -13.873 26.059 1.00 69.81 569 ALA A CA 1
ATOM 4395 C C . ALA A 1 569 ? -31.450 -13.865 26.884 1.00 69.81 569 ALA A C 1
ATOM 4397 O O . ALA A 1 569 ? -32.552 -13.799 26.341 1.00 69.81 569 ALA A O 1
ATOM 4398 N N . THR A 1 570 ? -31.308 -13.909 28.204 1.00 77.56 570 THR A N 1
ATOM 4399 C CA . THR A 1 570 ? -32.441 -13.749 29.116 1.00 77.56 570 THR A CA 1
ATOM 4400 C C . THR A 1 570 ? -32.721 -12.265 29.311 1.00 77.56 570 THR A C 1
ATOM 4402 O O . THR A 1 570 ? -31.826 -11.497 29.666 1.00 77.56 570 THR A O 1
ATOM 4405 N N . LEU A 1 571 ? -33.965 -11.862 29.079 1.00 67.75 571 LEU A N 1
ATOM 4406 C CA . LEU A 1 571 ? -34.427 -10.504 29.303 1.00 67.75 571 LEU A CA 1
ATOM 4407 C C . LEU A 1 571 ? -34.430 -10.163 30.806 1.00 67.75 571 LEU A C 1
ATOM 4409 O O . LEU A 1 571 ? -34.834 -10.993 31.624 1.00 67.75 571 LEU A O 1
ATOM 4413 N N . PRO A 1 572 ? -34.011 -8.945 31.194 1.00 67.06 572 PRO A N 1
ATOM 4414 C CA . PRO A 1 572 ? -34.113 -8.486 32.576 1.00 67.06 572 PRO A CA 1
ATOM 4415 C C . PRO A 1 572 ? -35.579 -8.357 33.026 1.00 67.06 572 PRO A C 1
ATOM 4417 O O . PRO A 1 572 ? -36.485 -8.234 32.214 1.00 67.06 572 PRO A O 1
ATOM 4420 N N . ALA A 1 573 ? -35.842 -8.345 34.334 1.00 66.12 573 ALA A N 1
ATOM 4421 C CA . ALA A 1 573 ? -37.214 -8.355 34.864 1.00 66.12 573 ALA A CA 1
ATOM 4422 C C . ALA A 1 573 ? -38.073 -7.122 34.484 1.00 66.12 573 ALA A C 1
ATOM 4424 O O . ALA A 1 573 ? -39.295 -7.191 34.559 1.00 66.12 573 ALA A O 1
ATOM 4425 N N . ASN A 1 574 ? -37.450 -6.015 34.057 1.00 68.00 574 ASN A N 1
ATOM 4426 C CA . ASN A 1 574 ? -38.101 -4.728 33.779 1.00 68.00 574 ASN A CA 1
ATOM 4427 C C . ASN A 1 574 ? -37.890 -4.277 32.323 1.00 68.00 574 ASN A C 1
ATOM 4429 O O . ASN A 1 574 ? -37.332 -3.208 32.079 1.00 68.00 574 ASN A O 1
ATOM 4433 N N . VAL A 1 575 ? -38.285 -5.099 31.350 1.00 61.41 575 VAL A N 1
ATOM 4434 C CA . VAL A 1 575 ? -38.127 -4.754 29.928 1.00 61.41 575 VAL A CA 1
ATOM 4435 C C . VAL A 1 575 ? -39.275 -3.874 29.438 1.00 61.41 575 VAL A C 1
ATOM 4437 O O . VAL A 1 575 ? -40.431 -4.073 29.809 1.00 61.41 575 VAL A O 1
ATOM 4440 N N . ALA A 1 576 ? -38.953 -2.896 28.592 1.00 70.12 576 ALA A N 1
ATOM 4441 C CA . ALA A 1 576 ? -39.934 -2.017 27.967 1.00 70.12 576 ALA A CA 1
ATOM 4442 C C . ALA A 1 576 ? -40.958 -2.790 27.096 1.00 70.12 576 ALA A C 1
ATOM 4444 O O . ALA A 1 576 ? -40.607 -3.816 26.509 1.00 70.12 576 ALA A O 1
ATOM 4445 N N . PRO A 1 577 ? -42.206 -2.294 26.963 1.00 72.00 577 PRO A N 1
ATOM 4446 C CA . PRO A 1 577 ? -43.277 -2.986 26.237 1.00 72.00 577 PRO A CA 1
ATOM 4447 C C . PRO A 1 577 ? -43.028 -3.102 24.728 1.00 72.00 577 PRO A C 1
ATOM 4449 O O . PRO A 1 577 ? -43.535 -4.028 24.099 1.00 72.00 577 PRO A O 1
ATOM 4452 N N . PHE A 1 578 ? -42.234 -2.198 24.148 1.00 70.94 578 PHE A N 1
ATOM 4453 C CA . PHE A 1 578 ? -41.784 -2.294 22.764 1.00 70.94 578 PHE A CA 1
ATOM 4454 C C . PHE A 1 578 ? -40.286 -2.531 22.727 1.00 70.94 578 PHE A C 1
ATOM 4456 O O . PHE A 1 578 ? -39.515 -1.774 23.316 1.00 70.94 578 PHE A O 1
ATOM 4463 N N . LEU A 1 579 ? -39.883 -3.573 22.004 1.00 70.69 579 LEU A N 1
ATOM 4464 C CA . LEU A 1 579 ? -38.492 -3.965 21.845 1.00 70.69 579 LEU A CA 1
ATOM 4465 C C . LEU A 1 579 ? -38.105 -3.950 20.380 1.00 70.69 579 LEU A C 1
ATOM 4467 O O . LEU A 1 579 ? -38.871 -4.369 19.513 1.00 70.69 579 LEU A O 1
ATOM 4471 N N . ARG A 1 580 ? -36.877 -3.521 20.115 1.00 67.12 580 ARG A N 1
ATOM 4472 C CA . ARG A 1 580 ? -36.225 -3.750 18.830 1.00 67.12 580 ARG A CA 1
ATOM 4473 C C . ARG A 1 580 ? -34.782 -4.138 19.055 1.00 67.12 580 ARG A C 1
ATOM 4475 O O . ARG A 1 580 ? -34.165 -3.729 20.036 1.00 67.12 580 ARG A O 1
ATOM 4482 N N . VAL A 1 581 ? -34.233 -4.878 18.107 1.00 61.81 581 VAL A N 1
ATOM 4483 C CA . VAL A 1 581 ? -32.799 -5.131 18.061 1.00 61.81 581 VAL A CA 1
ATOM 4484 C C . VAL A 1 581 ? -32.204 -4.284 16.954 1.00 61.81 581 VAL A C 1
ATOM 4486 O O . VAL A 1 581 ? -32.673 -4.291 15.818 1.00 61.81 581 VAL A O 1
ATOM 4489 N N . ARG A 1 582 ? -31.178 -3.518 17.306 1.00 54.62 582 ARG A N 1
ATOM 4490 C CA . ARG A 1 582 ? -30.403 -2.709 16.375 1.00 54.62 582 ARG A CA 1
ATOM 4491 C C . ARG A 1 582 ? -29.025 -3.345 16.214 1.00 54.62 582 ARG A C 1
ATOM 4493 O O . ARG A 1 582 ? -28.452 -3.819 17.195 1.00 54.62 582 ARG A O 1
ATOM 4500 N N . ALA A 1 583 ? -28.472 -3.331 15.002 1.00 51.12 583 ALA A N 1
ATOM 4501 C CA . ALA A 1 583 ? -27.036 -3.545 14.840 1.00 51.12 583 ALA A CA 1
ATOM 4502 C C . ALA A 1 583 ? -26.291 -2.530 15.725 1.00 51.12 583 ALA A C 1
ATOM 4504 O O . ALA A 1 583 ? -26.727 -1.375 15.825 1.00 51.12 583 ALA A O 1
ATOM 4505 N N . ALA A 1 584 ? -25.222 -2.951 16.408 1.00 46.25 584 ALA A N 1
ATOM 4506 C CA . ALA A 1 584 ? -24.428 -2.017 17.202 1.00 46.25 584 ALA A CA 1
ATOM 4507 C C . ALA A 1 584 ? -24.002 -0.824 16.310 1.00 46.25 584 ALA A C 1
ATOM 4509 O O . ALA A 1 584 ? -23.618 -1.051 15.159 1.00 46.25 584 ALA A O 1
ATOM 4510 N N . PRO A 1 585 ? -24.123 0.437 16.776 1.00 36.25 585 PRO A N 1
ATOM 4511 C CA . PRO A 1 585 ? -23.845 1.615 15.956 1.00 36.25 585 PRO A CA 1
ATOM 4512 C C . PRO A 1 585 ? -22.507 1.519 15.208 1.00 36.25 585 PRO A C 1
ATOM 4514 O O . PRO A 1 585 ? -21.507 1.131 15.809 1.00 36.25 585 PRO A O 1
ATOM 4517 N N . ARG A 1 586 ? -22.521 1.906 13.918 1.00 37.72 586 ARG A N 1
ATOM 4518 C CA . ARG A 1 586 ? -21.402 2.037 12.951 1.00 37.72 586 ARG A CA 1
ATOM 4519 C C . ARG A 1 586 ? -20.355 3.072 13.325 1.00 37.72 586 ARG A C 1
ATOM 4521 O O . ARG A 1 586 ? -20.010 3.970 12.566 1.00 37.72 586 ARG A O 1
ATOM 4528 N N . LEU A 1 587 ? -19.856 2.965 14.532 1.00 32.47 587 LEU A N 1
ATOM 4529 C CA . LEU A 1 587 ? -18.696 3.708 14.945 1.00 32.47 587 LEU A CA 1
ATOM 4530 C C . LEU A 1 587 ? -17.564 2.670 15.022 1.00 32.47 587 LEU A C 1
ATOM 4532 O O . LEU A 1 587 ? -17.780 1.559 15.497 1.00 32.47 587 LEU A O 1
ATOM 4536 N N . PHE A 1 588 ? -16.373 3.050 14.555 1.00 32.28 588 PHE A N 1
ATOM 4537 C CA . PHE A 1 588 ? -15.060 2.454 14.877 1.00 32.28 588 PHE A CA 1
ATOM 4538 C C . PHE A 1 588 ? -14.463 1.357 14.007 1.00 32.28 588 PHE A C 1
ATOM 4540 O O . PHE A 1 588 ? -14.316 0.225 14.462 1.00 32.28 588 PHE A O 1
ATOM 4547 N N . ALA A 1 589 ? -13.889 1.771 12.874 1.00 31.08 589 ALA A N 1
ATOM 4548 C CA . ALA A 1 589 ? -12.502 1.465 12.495 1.00 31.08 589 ALA A CA 1
ATOM 4549 C C . ALA A 1 589 ? -12.178 1.909 11.038 1.00 31.08 589 ALA A C 1
ATOM 4551 O O . ALA A 1 589 ? -12.923 1.813 10.085 1.00 31.08 589 ALA A O 1
ATOM 4552 N N . ALA A 1 590 ? -11.013 2.472 10.811 1.00 28.61 590 ALA A N 1
ATOM 4553 C CA . ALA A 1 590 ? -10.296 2.199 9.564 1.00 28.61 590 ALA A CA 1
ATOM 4554 C C . ALA A 1 590 ? -9.031 1.407 9.926 1.00 28.61 590 ALA A C 1
ATOM 4556 O O . ALA A 1 590 ? -8.054 1.363 9.195 1.00 28.61 590 ALA A O 1
ATOM 4557 N N . ASN A 1 591 ? -9.050 0.817 11.123 1.00 34.00 591 ASN A N 1
ATOM 4558 C CA . ASN A 1 591 ? -7.903 0.443 11.914 1.00 34.00 591 ASN A CA 1
ATOM 4559 C C . ASN A 1 591 ? -8.271 -0.802 12.712 1.00 34.00 591 ASN A C 1
ATOM 4561 O O . ASN A 1 591 ? -9.068 -0.729 13.645 1.00 34.00 591 ASN A O 1
ATOM 4565 N N . THR A 1 592 ? -7.599 -1.915 12.441 1.00 46.50 592 THR A N 1
ATOM 4566 C CA . THR A 1 592 ? -7.609 -3.143 13.259 1.00 46.50 592 THR A CA 1
ATOM 4567 C C . THR A 1 592 ? -7.028 -2.965 14.667 1.00 46.50 592 THR A C 1
ATOM 4569 O O . THR A 1 592 ? -6.611 -3.926 15.302 1.00 46.50 592 THR A O 1
ATOM 4572 N N . ASN A 1 593 ? -6.970 -1.731 15.161 1.00 68.06 593 ASN A N 1
ATOM 4573 C CA . ASN A 1 593 ? -6.313 -1.361 16.399 1.00 68.06 593 ASN A CA 1
ATOM 4574 C C . ASN A 1 593 ? -7.293 -0.919 17.484 1.00 68.06 593 ASN A C 1
ATOM 4576 O O . ASN A 1 593 ? -6.800 -0.624 18.556 1.00 68.06 593 ASN A O 1
ATOM 4580 N N . LEU A 1 594 ? -8.614 -0.873 17.263 1.00 70.94 594 LEU A N 1
ATOM 4581 C CA . LEU A 1 594 ? -9.596 -0.463 18.278 1.00 70.94 594 LEU A CA 1
ATOM 4582 C C . LEU A 1 594 ? -10.527 -1.615 18.684 1.00 70.94 594 LEU A C 1
ATOM 4584 O O . LEU A 1 594 ? -10.896 -2.440 17.853 1.00 70.94 594 LEU A O 1
ATOM 4588 N N . VAL A 1 595 ? -10.957 -1.627 19.945 1.00 66.44 595 VAL A N 1
ATOM 4589 C CA . VAL A 1 595 ? -12.013 -2.507 20.457 1.00 66.44 595 VAL A CA 1
ATOM 4590 C C . VAL A 1 595 ? -13.083 -1.704 21.188 1.00 66.44 595 VAL A C 1
ATOM 4592 O O . VAL A 1 595 ? -12.784 -0.715 21.858 1.00 66.44 595 VAL A O 1
ATOM 4595 N N . TRP A 1 596 ? -14.344 -2.106 21.031 1.00 76.56 596 TRP A N 1
ATOM 4596 C CA . TRP A 1 596 ? -15.489 -1.440 21.648 1.00 76.56 596 TRP A CA 1
ATOM 4597 C C . TRP A 1 596 ? -15.693 -1.891 23.095 1.00 76.56 596 TRP A C 1
ATOM 4599 O O . TRP A 1 596 ? -15.824 -3.083 23.372 1.00 76.56 596 TRP A O 1
ATOM 4609 N N . ILE A 1 597 ? -15.793 -0.924 24.003 1.00 74.94 597 ILE A N 1
ATOM 4610 C CA . ILE A 1 597 ? -16.153 -1.126 25.403 1.00 74.94 597 ILE A CA 1
ATOM 4611 C C . ILE A 1 597 ? -17.623 -0.717 25.578 1.00 74.94 597 ILE A C 1
ATOM 4613 O O . ILE A 1 597 ? -17.973 0.431 25.284 1.00 74.94 597 ILE A O 1
ATOM 4617 N N . PRO A 1 598 ? -18.507 -1.618 26.046 1.00 63.53 598 PRO A N 1
ATOM 4618 C CA . PRO A 1 598 ? -19.938 -1.338 26.132 1.00 63.53 598 PRO A CA 1
ATOM 4619 C C . PRO A 1 598 ? -20.250 -0.265 27.179 1.00 63.53 598 PRO A C 1
ATOM 4621 O O . PRO A 1 598 ? -19.559 -0.149 28.191 1.00 63.53 598 PRO A O 1
ATOM 4624 N N . SER A 1 599 ? -21.334 0.490 26.978 1.00 71.75 599 SER A N 1
ATOM 4625 C CA . SER A 1 599 ? -21.868 1.399 27.999 1.00 71.75 599 SER A CA 1
ATOM 4626 C C . SER A 1 599 ? -22.332 0.640 29.243 1.00 71.75 599 SER A C 1
ATOM 4628 O O . SER A 1 599 ? -22.735 -0.517 29.146 1.00 71.75 599 SER A O 1
ATOM 4630 N N . GLY A 1 600 ? -22.324 1.297 30.398 1.00 76.75 600 GLY A N 1
ATOM 4631 C CA . GLY A 1 600 ? -22.913 0.769 31.626 1.00 76.75 600 GLY A CA 1
ATOM 4632 C C . GLY A 1 600 ? -22.034 0.958 32.854 1.00 76.75 600 GLY A C 1
ATOM 4633 O O . GLY A 1 600 ? -20.860 1.342 32.758 1.00 76.75 600 GLY A O 1
ATOM 4634 N N . ALA A 1 601 ? -22.610 0.637 34.008 1.00 83.31 601 ALA A N 1
ATOM 4635 C CA . ALA A 1 601 ? -21.940 0.736 35.291 1.00 83.31 601 ALA A CA 1
ATOM 4636 C C . ALA A 1 601 ? -20.829 -0.311 35.445 1.00 83.31 601 ALA A C 1
ATOM 4638 O O . ALA A 1 601 ? -20.984 -1.472 35.065 1.00 83.31 601 ALA A O 1
ATOM 4639 N N . PHE A 1 602 ? -19.717 0.091 36.055 1.00 90.19 602 PHE A N 1
ATOM 4640 C CA . PHE A 1 602 ? -18.684 -0.818 36.545 1.00 90.19 602 PHE A CA 1
ATOM 4641 C C . PHE A 1 602 ? -18.193 -0.357 37.919 1.00 90.19 602 PHE A C 1
ATOM 4643 O O . PHE A 1 602 ? -18.337 0.811 38.281 1.00 90.19 602 PHE A O 1
ATOM 4650 N N . GLN A 1 603 ? -17.616 -1.272 38.696 1.00 90.94 603 GLN A N 1
ATOM 4651 C CA . GLN A 1 603 ? -17.005 -0.922 39.974 1.00 90.94 603 GLN A CA 1
ATOM 4652 C C . GLN A 1 603 ? -15.608 -0.341 39.729 1.00 90.94 603 GLN A C 1
ATOM 4654 O O . GLN A 1 603 ? -14.698 -1.068 39.326 1.00 90.94 603 GLN A O 1
ATOM 4659 N N . MET A 1 604 ? -15.457 0.961 39.963 1.00 91.12 604 MET A N 1
ATOM 4660 C CA . MET A 1 604 ? -14.188 1.682 39.900 1.00 91.12 604 MET A CA 1
ATOM 4661 C C . MET A 1 604 ? -13.534 1.719 41.284 1.00 91.12 604 MET A C 1
ATOM 4663 O O . MET A 1 604 ? -14.233 1.923 42.273 1.00 91.12 604 MET A O 1
ATOM 4667 N N . GLY A 1 605 ? -12.210 1.578 41.357 1.00 90.94 605 GLY A N 1
ATOM 4668 C CA . GLY A 1 605 ? -11.451 1.626 42.609 1.00 90.94 605 GLY A CA 1
ATOM 4669 C C . GLY A 1 605 ? -11.446 0.328 43.416 1.00 90.94 605 GLY A C 1
ATOM 4670 O O . GLY A 1 605 ? -11.894 -0.724 42.950 1.00 90.94 605 GLY A O 1
ATOM 4671 N N . ALA A 1 606 ? -10.879 0.397 44.622 1.00 88.75 606 ALA A N 1
ATOM 4672 C CA . ALA A 1 606 ? -10.750 -0.733 45.541 1.00 88.75 606 ALA A CA 1
ATOM 4673 C C . ALA A 1 606 ? -10.733 -0.269 47.010 1.00 88.75 606 ALA A C 1
ATOM 4675 O O . ALA A 1 606 ? -9.948 0.604 47.366 1.00 88.75 606 ALA A O 1
ATOM 4676 N N . ASP A 1 607 ? -11.554 -0.895 47.865 1.00 82.06 607 ASP A N 1
ATOM 4677 C CA . ASP A 1 607 ? -11.638 -0.568 49.303 1.00 82.06 607 ASP A CA 1
ATOM 4678 C C . ASP A 1 607 ? -10.720 -1.426 50.187 1.00 82.06 607 ASP A C 1
ATOM 4680 O O . ASP A 1 607 ? -10.248 -0.967 51.224 1.00 82.06 607 ASP A O 1
ATOM 4684 N N . ALA A 1 608 ? -10.481 -2.685 49.804 1.00 66.12 608 ALA A N 1
ATOM 4685 C CA . ALA A 1 608 ? -9.877 -3.697 50.681 1.00 66.12 608 ALA A CA 1
ATOM 4686 C C . ALA A 1 608 ? -8.458 -4.143 50.276 1.00 66.12 608 ALA A C 1
ATOM 4688 O O . ALA A 1 608 ? -7.796 -4.830 51.049 1.00 66.12 608 ALA A O 1
ATOM 4689 N N . SER A 1 609 ? -7.987 -3.778 49.078 1.00 59.66 609 SER A N 1
ATOM 4690 C CA . SER A 1 609 ? -6.770 -4.340 48.461 1.00 59.66 609 SER A CA 1
ATOM 4691 C C . SER A 1 609 ? -5.809 -3.294 47.869 1.00 59.66 609 SER A C 1
ATOM 4693 O O . SER A 1 609 ? -4.922 -3.651 47.095 1.00 59.66 609 SER A O 1
ATOM 4695 N N . GLY A 1 610 ? -5.971 -2.001 48.187 1.00 60.12 610 GLY A N 1
ATOM 4696 C CA . GLY A 1 610 ? -5.288 -0.908 47.479 1.00 60.12 610 GLY A CA 1
ATOM 4697 C C . GLY A 1 610 ? -4.694 0.209 48.335 1.00 60.12 610 GLY A C 1
ATOM 4698 O O . GLY A 1 610 ? -4.910 0.290 49.543 1.00 60.12 610 GLY A O 1
ATOM 4699 N N . ASN A 1 611 ? -3.928 1.088 47.678 1.00 67.62 611 ASN A N 1
ATOM 4700 C CA . ASN A 1 611 ? -3.463 2.347 48.262 1.00 67.62 611 ASN A CA 1
ATOM 4701 C C . ASN A 1 611 ? -4.663 3.263 48.557 1.00 67.62 611 ASN A C 1
ATOM 4703 O O . ASN A 1 611 ? -5.673 3.230 47.857 1.00 67.62 611 ASN A O 1
ATOM 4707 N N . THR A 1 612 ? -4.543 4.152 49.545 1.00 76.56 612 THR A N 1
ATOM 4708 C CA . THR A 1 612 ? -5.648 5.032 49.978 1.00 76.56 612 THR A CA 1
ATOM 4709 C C . THR A 1 612 ? -6.184 5.968 48.887 1.00 76.56 612 THR A C 1
ATOM 4711 O O . THR A 1 612 ? -7.296 6.471 49.009 1.00 76.56 612 THR A O 1
ATOM 4714 N N . ASN A 1 613 ? -5.430 6.199 47.807 1.00 84.25 613 ASN A N 1
ATOM 4715 C CA . ASN A 1 613 ? -5.835 7.029 46.668 1.00 84.25 613 ASN A CA 1
ATOM 4716 C C . ASN A 1 613 ? -6.719 6.299 45.633 1.00 84.25 613 ASN A C 1
ATOM 4718 O O . ASN A 1 613 ? -7.116 6.920 44.643 1.00 84.25 613 ASN A O 1
ATOM 4722 N N . GLU A 1 614 ? -7.013 5.016 45.854 1.00 88.31 614 GLU A N 1
ATOM 4723 C CA . GLU A 1 614 ? -7.850 4.148 45.008 1.00 88.31 614 GLU A CA 1
ATOM 4724 C C . GLU A 1 614 ? -9.252 3.920 45.606 1.00 88.31 614 GLU A C 1
ATOM 4726 O O . GLU A 1 614 ? -10.095 3.274 44.979 1.00 88.31 614 GLU A O 1
ATOM 4731 N N . ALA A 1 615 ? -9.491 4.457 46.807 1.00 87.62 615 ALA A N 1
ATOM 4732 C CA . ALA A 1 615 ? -10.729 4.358 47.570 1.00 87.62 615 ALA A CA 1
ATOM 4733 C C . ALA A 1 615 ? -11.496 5.703 47.582 1.00 87.62 615 ALA A C 1
ATOM 4735 O O . ALA A 1 615 ? -10.871 6.767 47.486 1.00 87.62 615 ALA A O 1
ATOM 4736 N N . PRO A 1 616 ? -12.832 5.693 47.751 1.00 89.31 616 PRO A N 1
ATOM 4737 C CA . PRO A 1 616 ? -13.677 4.506 47.893 1.00 89.31 616 PRO A CA 1
ATOM 4738 C C . PRO A 1 616 ? -13.970 3.825 46.550 1.00 89.31 616 PRO A C 1
ATOM 4740 O O . PRO A 1 616 ? -14.061 4.492 45.514 1.00 89.31 616 PRO A O 1
ATOM 4743 N N . ALA A 1 617 ? -14.173 2.508 46.568 1.00 88.75 617 ALA A N 1
ATOM 4744 C CA . ALA A 1 617 ? -14.699 1.792 45.419 1.00 88.75 617 ALA A CA 1
ATOM 4745 C C . ALA A 1 617 ? -16.162 2.194 45.191 1.00 88.75 617 ALA A C 1
ATOM 4747 O O . ALA A 1 617 ? -16.972 2.214 46.115 1.00 88.75 617 ALA A O 1
ATOM 4748 N N . SER A 1 618 ? -16.510 2.546 43.957 1.00 89.56 618 SER A N 1
ATOM 4749 C CA . SER A 1 618 ? -17.829 3.095 43.623 1.00 89.56 618 SER A CA 1
ATOM 4750 C C . SER A 1 618 ? -18.321 2.577 42.277 1.00 89.56 618 SER A C 1
ATOM 4752 O O . SER A 1 618 ? -17.530 2.323 41.369 1.00 89.56 618 SER A O 1
ATOM 4754 N N . ALA A 1 619 ? -19.638 2.424 42.132 1.00 89.88 619 ALA A N 1
ATOM 4755 C CA . ALA A 1 619 ? -20.252 2.111 40.846 1.00 89.88 619 ALA A CA 1
ATOM 4756 C C . ALA A 1 619 ? -20.288 3.374 39.972 1.00 89.88 619 ALA A C 1
ATOM 4758 O O . ALA A 1 619 ? -20.954 4.346 40.320 1.00 89.88 619 ALA A O 1
ATOM 4759 N N . ILE A 1 620 ? -19.579 3.351 38.843 1.00 90.31 620 ILE A N 1
ATOM 4760 C CA . ILE A 1 620 ? -19.476 4.473 37.906 1.00 90.31 620 ILE A CA 1
ATOM 4761 C C . ILE A 1 620 ? -20.084 4.067 36.574 1.00 90.31 620 ILE A C 1
ATOM 4763 O O . ILE A 1 620 ? -19.678 3.063 35.986 1.00 90.31 620 ILE A O 1
ATOM 4767 N N . ASP A 1 621 ? -21.030 4.864 36.082 1.00 85.81 621 ASP A N 1
ATOM 4768 C CA . ASP A 1 621 ? -21.569 4.691 34.738 1.00 85.81 621 ASP A CA 1
ATOM 4769 C C . ASP A 1 621 ? -20.662 5.356 33.699 1.00 85.81 621 ASP A C 1
ATOM 4771 O O . ASP A 1 621 ? -20.281 6.523 33.824 1.00 85.81 621 ASP A O 1
ATOM 4775 N N . VAL A 1 622 ? -20.298 4.592 32.672 1.00 86.56 622 VAL A N 1
ATOM 4776 C CA . VAL A 1 622 ? -19.428 5.027 31.575 1.00 86.56 622 VAL A CA 1
ATOM 4777 C C . VAL A 1 622 ? -20.114 4.667 30.268 1.00 86.56 622 VAL A C 1
ATOM 4779 O O . VAL A 1 622 ? -20.440 3.498 30.041 1.00 86.56 622 VAL A O 1
ATOM 4782 N N . ALA A 1 623 ? -20.313 5.663 29.410 1.00 80.12 623 ALA A N 1
ATOM 4783 C CA . ALA A 1 623 ? -20.833 5.515 28.058 1.00 80.12 623 ALA A CA 1
ATOM 4784 C C . ALA A 1 623 ? -19.935 4.591 27.229 1.00 80.12 623 ALA A C 1
ATOM 4786 O O . ALA A 1 623 ? -18.778 4.369 27.568 1.00 80.12 623 ALA A O 1
ATOM 4787 N N . GLY A 1 624 ? -20.466 4.037 26.142 1.00 75.56 624 GLY A N 1
ATOM 4788 C CA . GLY A 1 624 ? -19.662 3.204 25.256 1.00 75.56 624 GLY A CA 1
ATOM 4789 C C . GLY A 1 624 ? -18.580 4.027 24.553 1.00 75.56 624 GLY A C 1
ATOM 4790 O O . GLY A 1 624 ? -18.802 5.191 24.213 1.00 75.56 624 GLY A O 1
ATOM 4791 N N . PHE A 1 625 ? -17.411 3.429 24.353 1.00 80.75 625 PHE A N 1
ATOM 4792 C CA . PHE A 1 625 ? -16.289 4.035 23.633 1.00 80.75 625 PHE A CA 1
ATOM 4793 C C . PHE A 1 625 ? -15.438 2.944 22.984 1.00 80.75 625 PHE A C 1
ATOM 4795 O O . PHE A 1 625 ? -15.413 1.805 23.451 1.00 80.75 625 PHE A O 1
ATOM 4802 N N . ALA A 1 626 ? -14.713 3.291 21.925 1.00 77.94 626 ALA A N 1
ATOM 4803 C CA . ALA A 1 626 ? -13.669 2.432 21.389 1.00 77.94 626 ALA A CA 1
ATOM 4804 C C . ALA A 1 626 ? -12.310 2.830 21.957 1.00 77.94 626 ALA A C 1
ATOM 4806 O O . ALA A 1 626 ? -12.024 4.018 22.091 1.00 77.94 626 ALA A O 1
ATOM 4807 N N . ILE A 1 627 ? -11.471 1.847 22.266 1.00 89.69 627 ILE A N 1
ATOM 4808 C CA . ILE A 1 627 ? -10.119 2.025 22.807 1.00 89.69 627 ILE A CA 1
ATOM 4809 C C . ILE A 1 627 ? -9.109 1.255 21.978 1.00 89.69 627 ILE A C 1
ATOM 4811 O O . ILE A 1 627 ? -9.443 0.194 21.455 1.00 89.69 627 ILE A O 1
ATOM 4815 N N . ASP A 1 628 ? -7.879 1.760 21.870 1.00 90.56 628 ASP A N 1
ATOM 4816 C CA . ASP A 1 628 ? -6.816 0.989 21.239 1.00 90.56 628 ASP A CA 1
ATOM 4817 C C . ASP A 1 628 ? -6.633 -0.364 21.956 1.00 90.56 628 ASP A C 1
ATOM 4819 O O . ASP A 1 628 ? -6.547 -0.447 23.184 1.00 90.56 628 ASP A O 1
ATOM 4823 N N . VAL A 1 629 ? -6.570 -1.438 21.165 1.00 83.69 629 VAL A N 1
ATOM 4824 C CA . VAL A 1 629 ? -6.360 -2.825 21.606 1.00 83.69 629 VAL A CA 1
ATOM 4825 C C . VAL A 1 629 ? -5.037 -2.964 22.359 1.00 83.69 629 VAL A C 1
ATOM 4827 O O . VAL A 1 629 ? -4.931 -3.810 23.238 1.00 83.69 629 VAL A O 1
ATOM 4830 N N . ARG A 1 630 ? -4.039 -2.143 22.025 1.00 86.19 630 ARG A N 1
ATOM 4831 C CA . ARG A 1 630 ? -2.672 -2.138 22.568 1.00 86.19 630 ARG A CA 1
ATOM 4832 C C . ARG A 1 630 ? -2.184 -0.702 22.771 1.00 86.19 630 ARG A C 1
ATOM 4834 O O . ARG A 1 630 ? -2.792 0.222 22.231 1.00 86.19 630 ARG A O 1
ATOM 4841 N N . GLU A 1 631 ? -1.084 -0.508 23.492 1.00 92.12 631 GLU A N 1
ATOM 4842 C CA . GLU A 1 631 ? -0.451 0.811 23.590 1.00 92.12 631 GLU A CA 1
ATOM 4843 C C . GLU A 1 631 ? -0.010 1.317 22.207 1.00 92.12 631 GLU A C 1
ATOM 4845 O O . GLU A 1 631 ? 0.298 0.537 21.294 1.00 92.12 631 GLU A O 1
ATOM 4850 N N . VAL A 1 632 ? 0.067 2.641 22.045 1.00 90.62 632 VAL A N 1
ATOM 4851 C CA . VAL A 1 632 ? 0.619 3.248 20.828 1.00 90.62 632 VAL A CA 1
ATOM 4852 C C . VAL A 1 632 ? 2.078 2.820 20.684 1.00 90.62 632 VAL A C 1
ATOM 4854 O O . VAL A 1 632 ? 2.904 3.068 21.564 1.00 90.62 632 VAL A O 1
ATOM 4857 N N . THR A 1 633 ? 2.421 2.189 19.561 1.00 83.12 633 THR A N 1
ATOM 4858 C CA . THR A 1 633 ? 3.805 1.781 19.292 1.00 83.12 633 THR A CA 1
ATOM 4859 C C . THR A 1 633 ? 4.680 2.976 18.942 1.00 83.12 633 THR A C 1
ATOM 4861 O O . THR A 1 633 ? 4.199 3.989 18.429 1.00 83.12 633 THR A O 1
ATOM 4864 N N . TYR A 1 634 ? 5.993 2.840 19.135 1.00 77.50 634 TYR A N 1
ATOM 4865 C CA . TYR A 1 634 ? 6.953 3.846 18.676 1.00 77.50 634 TYR A CA 1
ATOM 4866 C C . TYR A 1 634 ? 6.819 4.140 17.174 1.00 77.50 634 TYR A C 1
ATOM 4868 O O . TYR A 1 634 ? 6.861 5.300 16.771 1.00 77.50 634 TYR A O 1
ATOM 4876 N N . THR A 1 635 ? 6.582 3.119 16.349 1.00 65.94 635 THR A N 1
ATOM 4877 C CA . THR A 1 635 ? 6.404 3.287 14.896 1.00 65.94 635 THR A CA 1
ATOM 4878 C C . THR A 1 635 ? 5.143 4.068 14.556 1.00 65.94 635 THR A C 1
ATOM 4880 O O . THR A 1 635 ? 5.202 5.009 13.764 1.00 65.94 635 THR A O 1
ATOM 4883 N N . ASN A 1 636 ? 4.011 3.741 15.190 1.00 73.06 636 ASN A N 1
ATOM 4884 C CA . ASN A 1 636 ? 2.782 4.507 14.998 1.00 73.06 636 ASN A CA 1
ATOM 4885 C C . ASN A 1 636 ? 2.968 5.957 15.464 1.00 73.06 636 ASN A C 1
ATOM 4887 O O . ASN A 1 636 ? 2.598 6.889 14.747 1.00 73.06 636 ASN A O 1
ATOM 4891 N N . TRP A 1 637 ? 3.628 6.148 16.611 1.00 82.12 637 TRP A N 1
ATOM 4892 C CA . TRP A 1 637 ? 3.968 7.472 17.110 1.00 82.12 637 TRP A CA 1
ATOM 4893 C C . TRP A 1 637 ? 4.797 8.276 16.103 1.00 82.12 637 TRP A C 1
ATOM 4895 O O . TRP A 1 637 ? 4.442 9.402 15.756 1.00 82.12 637 TRP A O 1
ATOM 4905 N N . ALA A 1 638 ? 5.898 7.696 15.621 1.00 70.56 638 ALA A N 1
ATOM 4906 C CA . ALA A 1 638 ? 6.833 8.338 14.706 1.00 70.56 638 ALA A CA 1
ATOM 4907 C C . ALA A 1 638 ? 6.169 8.721 13.375 1.00 70.56 638 ALA A C 1
ATOM 4909 O O . ALA A 1 638 ? 6.373 9.840 12.898 1.00 70.56 638 ALA A O 1
ATOM 4910 N N . MET A 1 639 ? 5.334 7.835 12.823 1.00 70.00 639 MET A N 1
ATOM 4911 C CA . MET A 1 639 ? 4.582 8.065 11.588 1.00 70.00 639 MET A CA 1
ATOM 4912 C C . MET A 1 639 ? 3.648 9.276 11.709 1.00 70.00 639 MET A C 1
ATOM 4914 O O . MET A 1 639 ? 3.774 10.243 10.954 1.00 70.00 639 MET A O 1
ATOM 4918 N N . ILE A 1 640 ? 2.756 9.270 12.704 1.00 73.38 640 ILE A N 1
ATOM 4919 C CA . ILE A 1 640 ? 1.797 10.364 12.906 1.00 73.38 640 ILE A CA 1
ATOM 4920 C C . ILE A 1 640 ? 2.522 11.652 13.294 1.00 73.38 640 ILE A C 1
ATOM 4922 O O . ILE A 1 640 ? 2.176 12.721 12.800 1.00 73.38 640 ILE A O 1
ATOM 4926 N N . ARG A 1 641 ? 3.561 11.581 14.137 1.00 79.12 641 ARG A N 1
ATOM 4927 C CA . ARG A 1 641 ? 4.360 12.754 14.515 1.00 79.12 641 ARG A CA 1
ATOM 4928 C C . ARG A 1 641 ? 5.023 13.396 13.298 1.00 79.12 641 ARG A C 1
ATOM 4930 O O . ARG A 1 641 ? 5.038 14.621 13.213 1.00 79.12 641 ARG A O 1
ATOM 4937 N N . ARG A 1 642 ? 5.552 12.608 12.356 1.00 67.69 642 ARG A N 1
ATOM 4938 C CA . ARG A 1 642 ? 6.162 13.125 11.120 1.00 67.69 642 ARG A CA 1
ATOM 4939 C C . ARG A 1 642 ? 5.138 13.877 10.269 1.00 67.69 642 ARG A C 1
ATOM 4941 O O . ARG A 1 642 ? 5.422 15.000 9.863 1.00 67.69 642 ARG A O 1
ATOM 4948 N N . TRP A 1 643 ? 3.942 13.316 10.084 1.00 81.56 643 TRP A N 1
ATOM 4949 C CA . TRP A 1 643 ? 2.836 14.018 9.424 1.00 81.56 643 TRP A CA 1
ATOM 4950 C C . TRP A 1 643 ? 2.400 15.276 10.193 1.00 81.56 643 TRP A C 1
ATOM 4952 O O . TRP A 1 643 ? 2.169 16.330 9.608 1.00 81.56 643 TRP A O 1
ATOM 4962 N N . ALA A 1 644 ? 2.330 15.204 11.520 1.00 69.62 644 ALA A N 1
ATOM 4963 C CA . ALA A 1 644 ? 1.891 16.313 12.357 1.00 69.62 644 ALA A CA 1
ATOM 4964 C C . ALA A 1 644 ? 2.821 17.530 12.217 1.00 69.62 644 ALA A C 1
ATOM 4966 O O . ALA A 1 644 ? 2.346 18.659 12.083 1.00 69.62 644 ALA A O 1
ATOM 4967 N N . LEU A 1 645 ? 4.140 17.299 12.194 1.00 70.62 645 LEU A N 1
ATOM 4968 C CA . LEU A 1 645 ? 5.146 18.353 12.036 1.00 70.62 645 LEU A CA 1
ATOM 4969 C C . LEU A 1 645 ? 5.009 19.098 10.698 1.00 70.62 645 LEU A C 1
ATOM 4971 O O . LEU A 1 645 ? 5.193 20.312 10.667 1.00 70.62 645 LEU A O 1
ATOM 4975 N N . THR A 1 646 ? 4.631 18.412 9.614 1.00 64.94 646 THR A N 1
ATOM 4976 C CA . THR A 1 646 ? 4.366 19.056 8.314 1.00 64.94 646 THR A CA 1
ATOM 4977 C C . THR A 1 646 ? 2.979 19.706 8.235 1.00 64.94 646 THR A C 1
ATOM 4979 O O . THR A 1 646 ? 2.742 20.535 7.363 1.00 64.94 646 THR A O 1
ATOM 4982 N N . ASN A 1 647 ? 2.081 19.398 9.178 1.00 74.00 647 ASN A N 1
ATOM 4983 C CA . ASN A 1 647 ? 0.703 19.905 9.248 1.00 74.00 647 ASN A CA 1
ATOM 4984 C C . ASN A 1 647 ? 0.476 20.905 10.403 1.00 74.00 647 ASN A C 1
ATOM 4986 O O . ASN A 1 647 ? -0.646 21.079 10.910 1.00 74.00 647 ASN A O 1
ATOM 4990 N N . GLY A 1 648 ? 1.553 21.588 10.809 1.00 80.25 648 GLY A N 1
ATOM 4991 C CA . GLY A 1 648 ? 1.528 22.722 11.735 1.00 80.25 648 GLY A CA 1
ATOM 4992 C C . GLY A 1 648 ? 1.425 22.356 13.217 1.00 80.25 648 GLY A C 1
ATOM 4993 O O . GLY A 1 648 ? 1.050 23.214 14.015 1.00 80.25 648 GLY A O 1
ATOM 4994 N N . TYR A 1 649 ? 1.713 21.107 13.598 1.00 90.12 649 TYR A N 1
ATOM 4995 C CA . TYR A 1 649 ? 1.839 20.719 15.004 1.00 90.12 649 TYR A CA 1
ATOM 4996 C C . TYR A 1 649 ? 3.248 20.980 15.529 1.00 90.12 649 TYR A C 1
ATOM 4998 O O . TYR A 1 649 ? 4.245 20.663 14.882 1.00 90.12 649 TYR A O 1
ATOM 5006 N N . HIS A 1 650 ? 3.321 21.466 16.766 1.00 89.38 650 HIS A N 1
ATOM 5007 C CA . HIS A 1 650 ? 4.568 21.611 17.506 1.00 89.38 650 HIS A CA 1
ATOM 5008 C C . HIS A 1 650 ? 4.450 20.894 18.853 1.00 89.38 650 HIS A C 1
ATOM 5010 O O . HIS A 1 650 ? 3.654 21.270 19.718 1.00 89.38 650 HIS A O 1
ATOM 5016 N N . PHE A 1 651 ? 5.245 19.840 19.026 1.00 85.44 651 PHE A N 1
ATOM 5017 C CA . PHE A 1 651 ? 5.315 19.066 20.265 1.00 85.44 651 PHE A CA 1
ATOM 5018 C C . PHE A 1 651 ? 6.168 19.815 21.298 1.00 85.44 651 PHE A C 1
ATOM 5020 O O . PHE A 1 651 ? 7.208 20.372 20.960 1.00 85.44 651 PHE A O 1
ATOM 5027 N N . ALA A 1 652 ? 5.689 19.862 22.539 1.00 80.81 652 ALA A N 1
ATOM 5028 C CA . ALA A 1 652 ? 6.231 20.623 23.654 1.00 80.81 652 ALA A CA 1
ATOM 5029 C C . ALA A 1 652 ? 7.642 20.172 24.043 1.00 80.81 652 ALA A C 1
ATOM 5031 O O . ALA A 1 652 ? 8.546 21.000 24.100 1.00 80.81 652 ALA A O 1
ATOM 5032 N N . THR A 1 653 ? 7.838 18.875 24.302 1.00 73.56 653 THR A N 1
ATOM 5033 C CA . THR A 1 653 ? 9.180 18.318 24.534 1.00 73.56 653 THR A CA 1
ATOM 5034 C C . THR A 1 653 ? 9.659 17.560 23.306 1.00 73.56 653 THR A C 1
ATOM 5036 O O . THR A 1 653 ? 10.858 17.511 23.036 1.00 73.56 653 THR A O 1
ATOM 5039 N N . GLY A 1 654 ? 8.729 16.950 22.557 1.00 61.31 654 GLY A N 1
ATOM 5040 C CA . GLY A 1 654 ? 9.046 16.104 21.412 1.00 61.31 654 GLY A CA 1
ATOM 5041 C C . GLY A 1 654 ? 9.814 14.837 21.792 1.00 61.31 654 GLY A C 1
ATOM 5042 O O . GLY A 1 654 ? 10.253 14.111 20.897 1.00 61.31 654 GLY A O 1
ATOM 5043 N N . GLN A 1 655 ? 9.977 14.576 23.093 1.00 69.00 655 GLN A N 1
ATOM 5044 C CA . GLN A 1 655 ? 10.628 13.383 23.598 1.00 69.00 655 GLN A CA 1
ATOM 5045 C C . GLN A 1 655 ? 9.722 12.180 23.351 1.00 69.00 655 GLN A C 1
ATOM 5047 O O . GLN A 1 655 ? 8.508 12.222 23.529 1.00 69.00 655 GLN A O 1
ATOM 5052 N N . CYS A 1 656 ? 10.337 11.115 22.865 1.00 74.00 656 CYS A N 1
ATOM 5053 C CA . CYS A 1 656 ? 9.728 9.816 22.653 1.00 74.00 656 CYS A CA 1
ATOM 5054 C C . CYS A 1 656 ? 10.862 8.795 22.533 1.00 74.00 656 CYS A C 1
ATOM 5056 O O . CYS A 1 656 ? 11.999 9.152 22.210 1.00 74.00 656 CYS A O 1
ATOM 5058 N N . GLY A 1 657 ? 10.589 7.530 22.815 1.00 65.62 657 GLY A N 1
ATOM 5059 C CA . GLY A 1 657 ? 11.579 6.477 22.637 1.00 65.62 657 GLY A CA 1
ATOM 5060 C C . GLY A 1 657 ? 11.059 5.104 23.016 1.00 65.62 657 GLY A C 1
ATOM 5061 O O . GLY A 1 657 ? 9.882 4.938 23.325 1.00 65.62 657 GLY A O 1
ATOM 5062 N N . VAL A 1 658 ? 11.985 4.152 23.015 1.00 64.81 658 VAL A N 1
ATOM 5063 C CA . VAL A 1 658 ? 11.806 2.763 23.448 1.00 64.81 658 VAL A CA 1
ATOM 5064 C C . VAL A 1 658 ? 12.825 2.475 24.555 1.00 64.81 658 VAL A C 1
ATOM 5066 O O . VAL A 1 658 ? 13.892 3.094 24.599 1.00 64.81 658 VAL A O 1
ATOM 5069 N N . VAL A 1 659 ? 12.498 1.561 25.469 1.00 71.06 659 VAL A N 1
ATOM 5070 C CA . VAL A 1 659 ? 13.432 1.054 26.488 1.00 71.06 659 VAL A CA 1
ATOM 5071 C C . VAL A 1 659 ? 13.442 -0.467 26.403 1.00 71.06 659 VAL A C 1
ATOM 5073 O O . VAL A 1 659 ? 12.466 -1.090 26.798 1.00 71.06 659 VAL A O 1
ATOM 5076 N N . SER A 1 660 ? 14.505 -1.073 25.880 1.00 65.25 660 SER A N 1
ATOM 5077 C CA . SER A 1 660 ? 14.670 -2.529 25.744 1.00 65.25 660 SER A CA 1
ATOM 5078 C C . SER A 1 660 ? 15.645 -3.062 26.802 1.00 65.25 660 SER A C 1
ATOM 5080 O O . SER A 1 660 ? 16.729 -2.517 26.994 1.00 65.25 660 SER A O 1
ATOM 5082 N N . GLY A 1 661 ? 15.278 -4.145 27.490 1.00 51.75 661 GLY A N 1
ATOM 5083 C CA . GLY A 1 661 ? 16.039 -4.703 28.619 1.00 51.75 661 GLY A CA 1
ATOM 5084 C C . GLY A 1 661 ? 17.328 -5.473 28.277 1.00 51.75 661 GLY A C 1
ATOM 5085 O O . GLY A 1 661 ? 17.741 -6.292 29.092 1.00 51.75 661 GLY A O 1
ATOM 5086 N N . GLY A 1 662 ? 17.961 -5.267 27.111 1.00 47.34 662 GLY A N 1
ATOM 5087 C CA . GLY A 1 662 ? 19.178 -6.023 26.750 1.00 47.34 662 GLY A CA 1
ATOM 5088 C C . GLY A 1 662 ? 19.694 -5.963 25.301 1.00 47.34 662 GLY A C 1
ATOM 5089 O O . GLY A 1 662 ? 20.408 -6.871 24.893 1.00 47.34 662 GLY A O 1
ATOM 5090 N N . GLY A 1 663 ? 19.370 -4.939 24.507 1.00 40.22 663 GLY A N 1
ATOM 5091 C CA . GLY A 1 663 ? 19.846 -4.794 23.118 1.00 40.22 663 GLY A CA 1
ATOM 5092 C C . GLY A 1 663 ? 19.390 -3.466 22.499 1.00 40.22 663 GLY A C 1
ATOM 5093 O O . GLY A 1 663 ? 18.538 -2.813 23.107 1.00 40.22 663 GLY A O 1
ATOM 5094 N N . PRO A 1 664 ? 19.950 -3.017 21.356 1.00 36.50 664 PRO A N 1
ATOM 5095 C CA . PRO A 1 664 ? 19.677 -1.689 20.801 1.00 36.50 664 PRO A CA 1
ATOM 5096 C C . PRO A 1 664 ? 18.173 -1.439 20.622 1.00 36.50 664 PRO A C 1
ATOM 5098 O O . PRO A 1 664 ? 17.420 -2.321 20.219 1.00 36.50 664 PRO A O 1
ATOM 5101 N N . ALA A 1 665 ? 17.745 -0.220 20.957 1.00 46.09 665 ALA A N 1
ATOM 5102 C CA . ALA A 1 665 ? 16.355 0.240 21.036 1.00 46.09 665 ALA A CA 1
ATOM 5103 C C . ALA A 1 665 ? 15.658 0.403 19.661 1.00 46.09 665 ALA A C 1
ATOM 5105 O O . ALA A 1 665 ? 14.897 1.348 19.459 1.00 46.09 665 ALA A O 1
ATOM 5106 N N . THR A 1 666 ? 15.951 -0.478 18.701 1.00 42.25 666 THR A N 1
ATOM 5107 C CA . THR A 1 666 ? 15.537 -0.392 17.290 1.00 42.25 666 THR A CA 1
ATOM 5108 C C . THR A 1 666 ? 14.374 -1.323 16.923 1.00 42.25 666 THR A C 1
ATOM 5110 O O . THR A 1 666 ? 14.062 -1.461 15.745 1.00 42.25 666 THR A O 1
ATOM 5113 N N . SER A 1 667 ? 13.694 -1.943 17.894 1.00 46.75 667 SER A N 1
ATOM 5114 C CA . SER A 1 667 ? 12.493 -2.754 17.647 1.00 46.75 667 SER A CA 1
ATOM 5115 C C . SER A 1 667 ? 11.245 -1.871 17.459 1.00 46.75 667 SER A C 1
ATOM 5117 O O . SER A 1 667 ? 10.755 -1.208 18.374 1.00 46.75 667 SER A O 1
ATOM 5119 N N . SER A 1 668 ? 10.696 -1.882 16.244 1.00 60.16 668 SER A N 1
ATOM 5120 C CA . SER A 1 668 ? 9.576 -1.058 15.756 1.00 60.16 668 SER A CA 1
ATOM 5121 C C . SER A 1 668 ? 8.199 -1.379 16.378 1.00 60.16 668 SER A C 1
ATOM 5123 O O . SER A 1 668 ? 7.210 -0.715 16.056 1.00 60.16 668 SER A O 1
ATOM 5125 N N . ASN A 1 669 ? 8.104 -2.345 17.298 1.00 73.06 669 ASN A N 1
ATOM 5126 C CA . ASN A 1 669 ? 6.832 -2.821 17.860 1.00 73.06 669 ASN A CA 1
ATOM 5127 C C . ASN A 1 669 ? 6.718 -2.680 19.395 1.00 73.06 669 ASN A C 1
ATOM 5129 O O . ASN A 1 669 ? 5.805 -3.231 20.000 1.00 73.06 669 ASN A O 1
ATOM 5133 N N . HIS A 1 670 ? 7.617 -1.935 20.043 1.00 84.69 670 HIS A N 1
ATOM 5134 C CA . HIS A 1 670 ? 7.499 -1.588 21.468 1.00 84.69 670 HIS A CA 1
ATOM 5135 C C . HIS A 1 670 ? 6.565 -0.383 21.685 1.00 84.69 670 HIS A C 1
ATOM 5137 O O . HIS A 1 670 ? 6.409 0.436 20.766 1.00 84.69 670 HIS A O 1
ATOM 5143 N N . PRO A 1 671 ? 5.964 -0.227 22.882 1.00 89.81 671 PRO A N 1
ATOM 5144 C CA . PRO A 1 671 ? 5.177 0.958 23.206 1.00 89.81 671 PRO A CA 1
ATOM 5145 C C . PRO A 1 671 ? 6.061 2.209 23.170 1.00 89.81 671 PRO A C 1
ATOM 5147 O O . PRO A 1 671 ? 7.216 2.189 23.610 1.00 89.81 671 PRO A O 1
ATOM 5150 N N . VAL A 1 672 ? 5.521 3.317 22.660 1.00 89.38 672 VAL A N 1
ATOM 5151 C CA . VAL A 1 672 ? 6.197 4.609 22.781 1.00 89.38 672 VAL A CA 1
ATOM 5152 C C . VAL A 1 672 ? 6.191 5.033 24.247 1.00 89.38 672 VAL A C 1
ATOM 5154 O O . VAL A 1 672 ? 5.143 5.104 24.882 1.00 89.38 672 VAL A O 1
ATOM 5157 N N . VAL A 1 673 ? 7.364 5.349 24.784 1.00 90.56 673 VAL A N 1
ATOM 5158 C CA . VAL A 1 673 ? 7.523 5.932 26.123 1.00 90.56 673 VAL A CA 1
ATOM 5159 C C . VAL A 1 673 ? 8.243 7.276 26.035 1.00 90.56 673 VAL A C 1
ATOM 5161 O O . VAL A 1 673 ? 8.644 7.705 24.951 1.00 90.56 673 VAL A O 1
ATOM 5164 N N . LYS A 1 674 ? 8.432 7.961 27.169 1.00 89.00 674 LYS A N 1
ATOM 5165 C CA . LYS A 1 674 ? 8.976 9.332 27.260 1.00 89.00 674 LYS A CA 1
ATOM 5166 C C . LYS A 1 674 ? 8.057 10.383 26.643 1.00 89.00 674 LYS A C 1
ATOM 5168 O O . LYS A 1 674 ? 8.530 11.447 26.263 1.00 89.00 674 LYS A O 1
ATOM 5173 N N . VAL A 1 675 ? 6.758 10.109 26.591 1.00 91.00 675 VAL A N 1
ATOM 5174 C CA . VAL A 1 675 ? 5.755 11.046 26.080 1.00 91.00 675 VAL A CA 1
ATOM 5175 C C . VAL A 1 675 ? 5.190 11.862 27.241 1.00 91.00 675 VAL A C 1
ATOM 5177 O O . VAL A 1 675 ? 4.770 11.290 28.242 1.00 91.00 675 VAL A O 1
ATOM 5180 N N . GLY A 1 676 ? 5.177 13.192 27.124 1.00 93.75 676 GLY A N 1
ATOM 5181 C CA . GLY A 1 676 ? 4.471 14.071 28.065 1.00 93.75 676 GLY A CA 1
ATOM 5182 C C . GLY A 1 676 ? 2.986 14.215 27.713 1.00 93.75 676 GLY A C 1
ATOM 5183 O O . GLY A 1 676 ? 2.596 14.046 26.558 1.00 93.75 676 GLY A O 1
ATOM 5184 N N . TRP A 1 677 ? 2.147 14.595 28.678 1.00 96.81 677 TRP A N 1
ATOM 5185 C CA . TRP A 1 677 ? 0.692 14.693 28.486 1.00 96.81 677 TRP A CA 1
ATOM 5186 C C . TRP A 1 677 ? 0.297 15.685 27.380 1.00 96.81 677 TRP A C 1
ATOM 5188 O O . TRP A 1 677 ? -0.567 15.387 26.556 1.00 96.81 677 TRP A O 1
ATOM 5198 N N . TYR A 1 678 ? 0.961 16.846 27.307 1.00 96.88 678 TYR A N 1
ATOM 5199 C CA . TYR A 1 678 ? 0.702 17.838 26.251 1.00 96.88 678 TYR A CA 1
ATOM 5200 C C . TYR A 1 678 ? 0.990 17.296 24.847 1.00 96.88 678 TYR A C 1
ATOM 5202 O O . TYR A 1 678 ? 0.296 17.643 23.892 1.00 96.88 678 TYR A O 1
ATOM 5210 N N . ASP A 1 679 ? 1.999 16.437 24.727 1.00 95.62 679 ASP A N 1
ATOM 5211 C CA . ASP A 1 679 ? 2.362 15.803 23.463 1.00 95.62 679 ASP A CA 1
ATOM 5212 C C . ASP A 1 679 ? 1.401 14.666 23.127 1.00 95.62 679 ASP A C 1
ATOM 5214 O O . ASP A 1 679 ? 1.022 14.516 21.968 1.00 95.62 679 ASP A O 1
ATOM 5218 N N . ALA A 1 680 ? 0.918 13.940 24.136 1.00 97.06 680 ALA A N 1
ATOM 5219 C CA . ALA A 1 680 ? -0.087 12.898 23.977 1.00 97.06 680 ALA A CA 1
ATOM 5220 C C . ALA A 1 680 ? -1.434 13.439 23.452 1.00 97.06 680 ALA A C 1
ATOM 5222 O O . ALA A 1 680 ? -2.022 12.856 22.541 1.00 97.06 680 ALA A O 1
ATOM 5223 N N . VAL A 1 681 ? -1.916 14.585 23.952 1.00 97.38 681 VAL A N 1
ATOM 5224 C CA . VAL A 1 681 ? -3.169 15.185 23.444 1.00 97.38 681 VAL A CA 1
ATOM 5225 C C . VAL A 1 681 ? -3.014 15.768 22.035 1.00 97.38 681 VAL A C 1
ATOM 5227 O O . VAL A 1 681 ? -3.907 15.607 21.201 1.00 97.38 681 VAL A O 1
ATOM 5230 N N . LYS A 1 682 ? -1.859 16.373 21.719 1.00 97.06 682 LYS A N 1
ATOM 5231 C CA . LYS A 1 682 ? -1.534 16.822 20.352 1.00 97.06 682 LYS A CA 1
ATOM 5232 C C . LYS A 1 682 ? -1.448 15.644 19.390 1.00 97.06 682 LYS A C 1
ATOM 5234 O O . LYS A 1 682 ? -1.953 15.736 18.276 1.00 97.06 682 LYS A O 1
ATOM 5239 N N . PHE A 1 683 ? -0.862 14.535 19.833 1.00 96.31 683 PHE A N 1
ATOM 5240 C CA . PHE A 1 683 ? -0.812 13.293 19.076 1.00 96.31 683 PHE A CA 1
ATOM 5241 C C . PHE A 1 683 ? -2.211 12.763 18.753 1.00 96.31 683 PHE A C 1
ATOM 5243 O O . PHE A 1 683 ? -2.473 12.430 17.603 1.00 96.31 683 PHE A O 1
ATOM 5250 N N . CYS A 1 684 ? -3.129 12.746 19.724 1.00 97.31 684 CYS A N 1
ATOM 5251 C CA . CYS A 1 684 ? -4.513 12.324 19.491 1.00 97.31 684 CYS A CA 1
ATOM 5252 C C . CYS A 1 684 ? -5.198 13.181 18.411 1.00 97.31 684 CYS A C 1
ATOM 5254 O O . CYS A 1 684 ? -5.800 12.649 17.477 1.00 97.31 684 CYS A O 1
ATOM 5256 N N . ASN A 1 685 ? -5.050 14.507 18.477 1.00 97.38 685 ASN A N 1
ATOM 5257 C CA . ASN A 1 685 ? -5.553 15.406 17.436 1.00 97.38 685 ASN A CA 1
ATOM 5258 C C . ASN A 1 685 ? -4.886 15.161 16.076 1.00 97.38 685 ASN A C 1
ATOM 5260 O O . ASN A 1 685 ? -5.573 15.099 15.058 1.00 97.38 685 ASN A O 1
ATOM 5264 N N . ALA A 1 686 ? -3.562 14.993 16.051 1.00 85.69 686 ALA A N 1
ATOM 5265 C CA . ALA A 1 686 ? -2.824 14.735 14.824 1.00 85.69 686 ALA A CA 1
ATOM 5266 C C . ALA A 1 686 ? -3.244 13.412 14.176 1.00 85.69 686 ALA A C 1
ATOM 5268 O O . ALA A 1 686 ? -3.506 13.390 12.980 1.00 85.69 686 ALA A O 1
ATOM 5269 N N . ARG A 1 687 ? -3.388 12.338 14.963 1.00 89.00 687 ARG A N 1
ATOM 5270 C CA . ARG A 1 687 ? -3.908 11.045 14.500 1.00 89.00 687 ARG A CA 1
ATOM 5271 C C . ARG A 1 687 ? -5.329 11.180 13.966 1.00 89.00 687 ARG A C 1
ATOM 5273 O O . ARG A 1 687 ? -5.633 10.616 12.924 1.00 89.00 687 ARG A O 1
ATOM 5280 N N . SER A 1 688 ? -6.174 11.968 14.636 1.00 84.25 688 SER A N 1
ATOM 5281 C CA . SER A 1 688 ? -7.536 12.246 14.161 1.00 84.25 688 SER A CA 1
ATOM 5282 C C . SER A 1 688 ? -7.500 12.833 12.755 1.00 84.25 688 SER A C 1
ATOM 5284 O O . SER A 1 688 ? -8.091 12.270 11.847 1.00 84.25 688 SER A O 1
ATOM 5286 N N . GLN A 1 689 ? -6.731 13.901 12.542 1.00 77.12 689 GLN A N 1
ATOM 5287 C CA . GLN A 1 689 ? -6.661 14.556 11.234 1.00 77.12 689 GLN A CA 1
ATOM 5288 C C . GLN A 1 689 ? -5.935 13.724 10.170 1.00 77.12 689 GLN A C 1
ATOM 5290 O O . GLN A 1 689 ? -6.334 13.763 9.010 1.00 77.12 689 GLN A O 1
ATOM 5295 N N . PHE A 1 690 ? -4.907 12.964 10.556 1.00 63.59 690 PHE A N 1
ATOM 5296 C CA . PHE A 1 690 ? -4.218 12.019 9.674 1.00 63.59 690 PHE A CA 1
ATOM 5297 C C . PHE A 1 690 ? -5.184 10.976 9.098 1.00 63.59 690 PHE A C 1
ATOM 5299 O O . PHE A 1 690 ? -5.081 10.615 7.932 1.00 63.59 690 PHE A O 1
ATOM 5306 N N . GLU A 1 691 ? -6.154 10.540 9.902 1.00 67.12 691 GLU A N 1
ATOM 5307 C CA . GLU A 1 691 ? -7.184 9.574 9.510 1.00 67.12 691 GLU A CA 1
ATOM 5308 C C . GLU A 1 691 ? -8.482 10.237 9.003 1.00 67.12 691 GLU A C 1
ATOM 5310 O O . GLU A 1 691 ? -9.504 9.569 8.860 1.00 67.12 691 GLU A O 1
ATOM 5315 N N . GLY A 1 692 ? -8.475 11.551 8.739 1.00 58.31 692 GLY A N 1
ATOM 5316 C CA . GLY A 1 692 ? -9.640 12.279 8.217 1.00 58.31 692 GLY A CA 1
ATOM 5317 C C . GLY A 1 692 ? -10.779 12.507 9.224 1.00 58.31 692 GLY A C 1
ATOM 5318 O O . GLY A 1 692 ? -11.906 12.790 8.823 1.00 58.31 692 GLY A O 1
ATOM 5319 N N . LEU A 1 693 ? -10.508 12.391 10.525 1.00 74.25 693 LEU A N 1
ATOM 5320 C CA . LEU A 1 693 ? -11.462 12.572 11.626 1.00 74.25 693 LEU A CA 1
ATOM 5321 C C . LEU A 1 693 ? -11.395 13.981 12.235 1.00 74.25 693 LEU A C 1
ATOM 5323 O O . LEU A 1 693 ? -10.397 14.702 12.112 1.00 74.25 693 LEU A O 1
ATOM 5327 N N . GLN A 1 694 ? -12.454 14.356 12.957 1.00 80.19 694 GLN A N 1
ATOM 5328 C CA . GLN A 1 694 ? -12.532 15.636 13.657 1.00 80.19 694 GLN A CA 1
ATOM 5329 C C . GLN A 1 694 ? -11.596 15.649 14.883 1.00 80.19 694 GLN A C 1
ATOM 5331 O O . GLN A 1 694 ? -11.633 14.714 15.676 1.00 80.19 694 GLN A O 1
ATOM 5336 N N . PRO A 1 695 ? -10.768 16.688 15.094 1.00 90.00 695 PRO A N 1
ATOM 5337 C CA . PRO A 1 695 ? -9.984 16.839 16.321 1.00 90.00 695 PRO A CA 1
ATOM 5338 C C . PRO A 1 695 ? -10.859 16.939 17.575 1.00 90.00 695 PRO A C 1
ATOM 5340 O O . PRO A 1 695 ? -11.913 17.565 17.549 1.00 90.00 695 PRO A O 1
ATOM 5343 N N . THR A 1 696 ? -10.372 16.409 18.695 1.00 96.69 696 THR A N 1
ATOM 5344 C CA . THR A 1 696 ? -11.101 16.426 19.976 1.00 96.69 696 THR A CA 1
ATOM 5345 C C . THR A 1 696 ? -10.681 17.601 20.865 1.00 96.69 696 THR A C 1
ATOM 5347 O O . THR A 1 696 ? -11.485 18.138 21.624 1.00 96.69 696 THR A O 1
ATOM 5350 N N . TYR A 1 697 ? -9.410 18.011 20.809 1.00 98.00 697 TYR A N 1
ATOM 5351 C CA . TYR A 1 697 ? -8.848 18.999 21.732 1.00 98.00 697 TYR A CA 1
ATOM 5352 C C . TYR A 1 697 ? -8.679 20.378 21.096 1.00 98.00 697 TYR A C 1
ATOM 5354 O O . TYR A 1 697 ? -8.018 20.530 20.065 1.00 98.00 697 TYR A O 1
ATOM 5362 N N . TYR A 1 698 ? -9.173 21.405 21.779 1.00 97.44 698 TYR A N 1
ATOM 5363 C CA . TYR A 1 698 ? -9.072 22.801 21.370 1.00 97.44 698 TYR A CA 1
ATOM 5364 C C . TYR A 1 698 ? -8.398 23.635 22.460 1.00 97.44 698 TYR A C 1
ATOM 5366 O O . TYR A 1 698 ? -8.290 23.216 23.611 1.00 97.44 698 TYR A O 1
ATOM 5374 N N . THR A 1 699 ? -7.899 24.821 22.114 1.00 95.25 699 THR A N 1
ATOM 5375 C CA . THR A 1 699 ? -7.222 25.698 23.088 1.00 95.25 699 THR A CA 1
ATOM 5376 C C . THR A 1 699 ? -8.188 26.540 23.921 1.00 95.25 699 THR A C 1
ATOM 5378 O O . THR A 1 699 ? -7.788 27.069 24.956 1.00 95.25 699 THR A O 1
ATOM 5381 N N . THR A 1 700 ? -9.453 26.656 23.506 1.00 92.19 700 THR A N 1
ATOM 5382 C CA . THR A 1 700 ? -10.489 27.453 24.179 1.00 92.19 700 THR A CA 1
ATOM 5383 C C . THR A 1 700 ? -11.842 26.740 24.167 1.00 92.19 700 THR A C 1
ATOM 5385 O O . THR A 1 700 ? -12.097 25.873 23.331 1.00 92.19 700 THR A O 1
ATOM 5388 N N . ALA A 1 701 ? -12.738 27.150 25.070 1.00 91.12 701 ALA A N 1
ATOM 5389 C CA . ALA A 1 701 ? -14.084 26.585 25.194 1.00 91.12 701 ALA A CA 1
ATOM 5390 C C . ALA A 1 701 ? -14.977 26.820 23.961 1.00 91.12 701 ALA A C 1
ATOM 5392 O O . ALA A 1 701 ? -15.980 26.140 23.798 1.00 91.12 701 ALA A O 1
ATOM 5393 N N . GLY A 1 702 ? -14.614 27.767 23.087 1.00 89.19 702 GLY A N 1
ATOM 5394 C CA . GLY A 1 702 ? -15.320 28.003 21.825 1.00 89.19 702 GLY A CA 1
ATOM 5395 C C . GLY A 1 702 ? -15.019 26.968 20.736 1.00 89.19 702 GLY A C 1
ATOM 5396 O O . GLY A 1 702 ? -15.633 27.039 19.681 1.00 89.19 702 GLY A O 1
ATOM 5397 N N . GLN A 1 703 ? -14.069 26.048 20.965 1.00 91.88 703 GLN A N 1
ATOM 5398 C CA . GLN A 1 703 ? -13.737 24.931 20.067 1.00 91.88 703 GLN A CA 1
ATOM 5399 C C . GLN A 1 703 ? -13.440 25.337 18.608 1.00 91.88 703 GLN A C 1
ATOM 5401 O O . GLN A 1 703 ? -13.702 24.604 17.662 1.00 91.88 703 GLN A O 1
ATOM 5406 N N . THR A 1 704 ? -12.845 26.516 18.410 1.00 89.12 704 THR A N 1
ATOM 5407 C CA . THR A 1 704 ? -12.460 27.023 17.080 1.00 89.12 704 THR A CA 1
ATOM 5408 C C . THR A 1 704 ? -10.999 26.743 16.735 1.00 89.12 704 THR A C 1
ATOM 5410 O O . THR A 1 704 ? -10.660 26.496 15.581 1.00 89.12 704 THR A O 1
ATOM 5413 N N . ASN A 1 705 ? -10.119 26.752 17.738 1.00 92.44 705 ASN A N 1
ATOM 5414 C CA . ASN A 1 705 ? -8.675 26.626 17.556 1.00 92.44 705 ASN A CA 1
ATOM 5415 C C . ASN A 1 705 ? -8.187 25.245 17.999 1.00 92.44 705 ASN A C 1
ATOM 5417 O O . ASN A 1 705 ? -8.054 24.985 19.198 1.00 92.44 705 ASN A O 1
ATOM 5421 N N . VAL A 1 706 ? -7.908 24.370 17.030 1.00 96.44 706 VAL A N 1
ATOM 5422 C CA . VAL A 1 706 ? -7.383 23.017 17.274 1.00 96.44 706 VAL A CA 1
ATOM 5423 C C . VAL A 1 706 ? -6.066 23.095 18.045 1.00 96.44 706 VAL A C 1
ATOM 5425 O O . VAL A 1 706 ? -5.176 23.891 17.728 1.00 96.44 706 VAL A O 1
ATOM 5428 N N . TYR A 1 707 ? -5.916 22.252 19.062 1.00 97.06 707 TYR A N 1
ATOM 5429 C CA . TYR A 1 707 ? -4.732 22.258 19.905 1.00 97.06 707 TYR A CA 1
ATOM 5430 C C . TYR A 1 707 ? -3.531 21.610 19.192 1.00 97.06 707 TYR A C 1
ATOM 5432 O O . TYR A 1 707 ? -3.368 20.391 19.223 1.00 97.06 707 TYR A O 1
ATOM 5440 N N . LYS A 1 708 ? -2.703 22.439 18.535 1.00 93.56 708 LYS A N 1
ATOM 5441 C CA . LYS A 1 708 ? -1.554 21.992 17.721 1.00 93.56 708 LYS A CA 1
ATOM 5442 C C . LYS A 1 708 ? -0.167 22.281 18.307 1.00 93.56 708 LYS A C 1
ATOM 5444 O O . LYS A 1 708 ? 0.727 21.451 18.166 1.00 93.56 708 LYS A O 1
ATOM 5449 N N . SER A 1 709 ? 0.023 23.430 18.963 1.00 83.31 709 SER A N 1
ATOM 5450 C CA . SER A 1 709 ? 1.386 23.974 19.153 1.00 83.31 709 SER A CA 1
ATOM 5451 C C . SER A 1 709 ? 1.695 24.497 20.554 1.00 83.31 709 SER A C 1
ATOM 5453 O O . SER A 1 709 ? 2.802 24.310 21.050 1.00 83.31 709 SER A O 1
ATOM 5455 N N . ASN A 1 710 ? 0.720 25.089 21.241 1.00 82.69 710 ASN A N 1
ATOM 5456 C CA . ASN A 1 710 ? 0.957 25.740 22.533 1.00 82.69 710 ASN A CA 1
ATOM 5457 C C . ASN A 1 710 ? 1.163 24.728 23.681 1.00 82.69 710 ASN A C 1
ATOM 5459 O O . ASN A 1 710 ? 0.988 23.522 23.504 1.00 82.69 710 ASN A O 1
ATOM 5463 N N . VAL A 1 711 ? 1.528 25.212 24.869 1.00 90.38 711 VAL A N 1
ATOM 5464 C CA . VAL A 1 711 ? 1.472 24.442 26.122 1.00 90.38 711 VAL A CA 1
ATOM 5465 C C . VAL A 1 711 ? 0.475 25.137 27.037 1.00 90.38 711 VAL A C 1
ATOM 5467 O O . VAL A 1 711 ? 0.790 26.109 27.714 1.00 90.38 711 VAL A O 1
ATOM 5470 N N . VAL A 1 712 ? -0.767 24.676 26.974 1.00 89.81 712 VAL A N 1
ATOM 5471 C CA . VAL A 1 712 ? -1.927 25.226 27.674 1.00 89.81 712 VAL A CA 1
ATOM 5472 C C . VAL A 1 712 ? -2.588 24.123 28.488 1.00 89.81 712 VAL A C 1
ATOM 5474 O O . VAL A 1 712 ? -2.861 23.030 27.981 1.00 89.81 712 VAL A O 1
ATOM 5477 N N . ASN A 1 713 ? -2.887 24.434 29.746 1.00 91.50 713 ASN A N 1
ATOM 5478 C CA . ASN A 1 713 ? -3.799 23.639 30.556 1.00 91.50 713 ASN A CA 1
ATOM 5479 C C . ASN A 1 713 ? -5.227 23.883 30.072 1.00 91.50 713 ASN A C 1
ATOM 5481 O O . ASN A 1 713 ? -5.833 24.903 30.391 1.00 91.50 713 ASN A O 1
ATOM 5485 N N . ILE A 1 714 ? -5.742 22.951 29.276 1.00 92.81 714 ILE A N 1
ATOM 5486 C CA . ILE A 1 714 ? -7.105 23.002 28.748 1.00 92.81 714 ILE A CA 1
ATOM 5487 C C . ILE A 1 714 ? -8.088 22.331 29.720 1.00 92.81 714 ILE A C 1
ATOM 5489 O O . ILE A 1 714 ? -7.786 21.283 30.303 1.00 92.81 714 ILE A O 1
ATOM 5493 N N . SER A 1 715 ? -9.252 22.954 29.919 1.00 92.94 715 SER A N 1
ATOM 5494 C CA . SER A 1 715 ? -10.365 22.426 30.719 1.00 92.94 715 SER A CA 1
ATOM 5495 C C . SER A 1 715 ? -11.243 21.479 29.899 1.00 92.94 715 SER A C 1
ATOM 5497 O O . SER A 1 715 ? -11.155 21.441 28.673 1.00 92.94 715 SER A O 1
ATOM 5499 N N . ALA A 1 716 ? -12.142 20.745 30.564 1.00 92.19 716 ALA A N 1
ATOM 5500 C CA . ALA A 1 716 ? -13.083 19.834 29.902 1.00 92.19 716 ALA A CA 1
ATOM 5501 C C . ALA A 1 716 ? -14.004 20.527 28.877 1.00 92.19 716 ALA A C 1
ATOM 5503 O O . ALA A 1 716 ? -14.463 19.879 27.945 1.00 92.19 716 ALA A O 1
ATOM 5504 N N . THR A 1 717 ? -14.238 21.838 29.008 1.00 93.88 717 THR A N 1
ATOM 5505 C CA . THR A 1 717 ? -15.001 22.652 28.043 1.00 93.88 717 THR A CA 1
ATOM 5506 C C . THR A 1 717 ? -14.270 22.879 26.717 1.00 93.88 717 THR A C 1
ATOM 5508 O O . THR A 1 717 ? -14.907 23.155 25.707 1.00 93.88 717 THR A O 1
ATOM 5511 N N . CYS A 1 718 ? -12.942 22.742 26.691 1.00 95.62 718 CYS A N 1
ATOM 5512 C CA . CYS A 1 718 ? -12.137 22.829 25.471 1.00 95.62 718 CYS A CA 1
ATOM 5513 C C . CYS A 1 718 ? -12.034 21.484 24.729 1.00 95.62 718 CYS A C 1
ATOM 5515 O O . CYS A 1 718 ? -11.277 21.371 23.764 1.00 95.62 718 CYS A O 1
ATOM 5517 N N . VAL A 1 719 ? -12.732 20.453 25.210 1.00 96.38 719 VAL A N 1
ATOM 5518 C CA . VAL A 1 719 ? -12.762 19.122 24.607 1.00 96.38 719 VAL A CA 1
ATOM 5519 C C . VAL A 1 719 ? -14.122 18.926 23.959 1.00 96.38 719 VAL A C 1
ATOM 5521 O O . VAL A 1 719 ? -15.150 19.051 24.626 1.00 96.38 719 VAL A O 1
ATOM 5524 N N . ASP A 1 720 ? -14.130 18.607 22.671 1.00 93.06 720 ASP A N 1
ATOM 5525 C CA . ASP A 1 720 ? -15.341 18.155 22.000 1.00 93.06 720 ASP A CA 1
ATOM 5526 C C . ASP A 1 720 ? -15.551 16.665 22.301 1.00 93.06 720 ASP A C 1
ATOM 5528 O O . ASP A 1 720 ? -15.024 15.780 21.631 1.00 93.06 720 ASP A O 1
ATOM 5532 N N . TRP A 1 721 ? -16.308 16.379 23.361 1.00 87.38 721 TRP A N 1
ATOM 5533 C CA . TRP A 1 721 ? -16.616 15.011 23.795 1.00 87.38 721 TRP A CA 1
ATOM 5534 C C . TRP A 1 721 ? -17.539 14.242 22.841 1.00 87.38 721 TRP A C 1
ATOM 5536 O O . TRP A 1 721 ? -17.772 13.049 23.070 1.00 87.38 721 TRP A O 1
ATOM 5546 N N . ALA A 1 722 ? -18.094 14.917 21.831 1.00 81.06 722 ALA A N 1
ATOM 5547 C CA . ALA A 1 722 ? -18.927 14.328 20.790 1.00 81.06 722 ALA A CA 1
ATOM 5548 C C . ALA A 1 722 ? -18.162 14.115 19.471 1.00 81.06 722 ALA A C 1
ATOM 5550 O O . ALA A 1 722 ? -18.682 13.433 18.589 1.00 81.06 722 ALA A O 1
ATOM 5551 N N . ALA A 1 723 ? -16.943 14.655 19.338 1.00 78.50 723 ALA A N 1
ATOM 5552 C CA . ALA A 1 723 ? -16.111 14.449 18.160 1.00 78.50 723 ALA A CA 1
ATOM 5553 C C . ALA A 1 723 ? -15.817 12.958 17.933 1.00 78.50 723 ALA A C 1
ATOM 5555 O O . ALA A 1 723 ? -15.568 12.193 18.867 1.00 78.50 723 ALA A O 1
ATOM 5556 N N . ASN A 1 724 ? -15.776 12.568 16.659 1.00 75.56 724 ASN A N 1
ATOM 5557 C CA . ASN A 1 724 ? -15.462 11.203 16.233 1.00 75.56 724 ASN A CA 1
ATOM 5558 C C . ASN A 1 724 ? -13.949 10.898 16.200 1.00 75.56 724 ASN A C 1
ATOM 5560 O O . ASN A 1 724 ? -13.547 9.819 15.757 1.00 75.56 724 ASN A O 1
ATOM 5564 N N . GLY A 1 725 ? -13.108 11.851 16.611 1.00 81.50 725 GLY A N 1
ATOM 5565 C CA . GLY A 1 725 ? -11.658 11.714 16.656 1.00 81.50 725 GLY A CA 1
ATOM 5566 C C . GLY A 1 725 ? -11.126 11.082 17.933 1.00 81.50 725 GLY A C 1
ATOM 5567 O O . GLY A 1 725 ? -11.848 10.749 18.871 1.00 81.50 725 GLY A O 1
ATOM 5568 N N . TYR A 1 726 ? -9.810 10.916 17.954 1.00 94.81 726 TYR A N 1
ATOM 5569 C CA . TYR A 1 726 ? -9.076 10.325 19.058 1.00 94.81 726 TYR A CA 1
ATOM 5570 C C . TYR A 1 726 ? -8.863 11.306 20.204 1.00 94.81 726 TYR A C 1
ATOM 5572 O O . TYR A 1 726 ? -8.672 12.513 20.020 1.00 94.81 726 TYR A O 1
ATOM 5580 N N . ARG A 1 727 ? -8.806 10.744 21.407 1.00 97.75 727 ARG A N 1
ATOM 5581 C CA . ARG A 1 727 ? -8.451 11.415 22.655 1.00 97.75 727 ARG A CA 1
ATOM 5582 C C . ARG A 1 727 ? -7.798 10.426 23.618 1.00 97.75 727 ARG A C 1
ATOM 5584 O O . ARG A 1 727 ? -7.832 9.219 23.395 1.00 97.75 727 ARG A O 1
ATOM 5591 N N . LEU A 1 728 ? -7.221 10.924 24.703 1.00 98.31 728 LEU A N 1
ATOM 5592 C CA . LEU A 1 728 ? -6.845 10.078 25.832 1.00 98.31 728 LEU A CA 1
ATOM 5593 C C . LEU A 1 728 ? -8.105 9.525 26.525 1.00 98.31 728 LEU A C 1
ATOM 5595 O O . LEU A 1 728 ? -9.123 10.234 26.583 1.00 98.31 728 LEU A O 1
ATOM 5599 N N . PRO A 1 729 ? -8.053 8.294 27.065 1.00 97.94 729 PRO A N 1
ATOM 5600 C CA . PRO A 1 729 ? -9.119 7.768 27.910 1.00 97.94 729 PRO A CA 1
ATOM 5601 C C . PRO A 1 729 ? -9.297 8.646 29.147 1.00 97.94 729 PRO A C 1
ATOM 5603 O O . PRO A 1 729 ? -8.321 9.188 29.676 1.00 97.94 729 PRO A O 1
ATOM 5606 N N . THR A 1 730 ? -10.526 8.764 29.647 1.00 97.00 730 THR A N 1
ATOM 5607 C CA . THR A 1 730 ? -10.692 9.175 31.046 1.00 97.00 730 THR A CA 1
ATOM 5608 C C . THR A 1 730 ? -10.197 8.062 31.967 1.00 97.00 730 THR A C 1
ATOM 5610 O O . THR A 1 730 ? -10.099 6.898 31.575 1.00 97.00 730 THR A O 1
ATOM 5613 N N . GLU A 1 731 ? -9.887 8.387 33.217 1.00 95.75 731 GLU A N 1
ATOM 5614 C CA . GLU A 1 731 ? -9.420 7.389 34.180 1.00 95.75 731 GLU A CA 1
ATOM 5615 C C . GLU A 1 731 ? -10.456 6.277 34.416 1.00 95.75 731 GLU A C 1
ATOM 5617 O O . GLU A 1 731 ? -10.085 5.122 34.647 1.00 95.75 731 GLU A O 1
ATOM 5622 N N . ALA A 1 732 ? -11.745 6.621 34.351 1.00 95.69 732 ALA A N 1
ATOM 5623 C CA . ALA A 1 732 ? -12.839 5.664 34.463 1.00 95.69 732 ALA A CA 1
ATOM 5624 C C . ALA A 1 732 ? -12.964 4.782 33.213 1.00 95.69 732 ALA A C 1
ATOM 5626 O O . ALA A 1 732 ? -13.134 3.571 33.340 1.00 95.69 732 ALA A O 1
ATOM 5627 N N . GLU A 1 733 ? -12.830 5.358 32.015 1.00 97.12 733 GLU A N 1
ATOM 5628 C CA . GLU A 1 733 ? -12.801 4.592 30.763 1.00 97.12 733 GLU A CA 1
ATOM 5629 C C . GLU A 1 733 ? -11.632 3.605 30.748 1.00 97.12 733 GLU A C 1
ATOM 5631 O O . GLU A 1 733 ? -11.824 2.427 30.447 1.00 97.12 733 GLU A O 1
ATOM 5636 N N . TRP A 1 734 ? -10.440 4.051 31.154 1.00 97.81 734 TRP A N 1
ATOM 5637 C CA . TRP A 1 734 ? -9.265 3.190 31.224 1.00 97.81 734 TRP A CA 1
ATOM 5638 C C . TRP A 1 734 ? -9.475 2.010 32.181 1.00 97.81 734 TRP A C 1
ATOM 5640 O O . TRP A 1 734 ? -9.252 0.863 31.802 1.00 97.81 734 TRP A O 1
ATOM 5650 N N . GLU A 1 735 ? -9.950 2.259 33.410 1.00 96.69 735 GLU A N 1
ATOM 5651 C CA . GLU A 1 735 ? -10.139 1.182 34.394 1.00 96.69 735 GLU A CA 1
ATOM 5652 C C . GLU A 1 735 ? -11.213 0.187 33.951 1.00 96.69 735 GLU A C 1
ATOM 5654 O O . GLU A 1 735 ? -11.032 -1.025 34.083 1.00 96.69 735 GLU A O 1
ATOM 5659 N N . LYS A 1 736 ? -12.311 0.685 33.373 1.00 95.38 736 LYS A N 1
ATOM 5660 C CA . LYS A 1 736 ? -13.360 -0.167 32.814 1.00 95.38 736 LYS A CA 1
ATOM 5661 C C . LYS A 1 736 ? -12.812 -1.066 31.711 1.00 95.38 736 LYS A C 1
ATOM 5663 O O . LYS A 1 736 ? -13.097 -2.264 31.709 1.00 95.38 736 LYS A O 1
ATOM 5668 N N . ALA A 1 737 ? -12.015 -0.499 30.805 1.00 94.56 737 ALA A N 1
ATOM 5669 C CA . ALA A 1 737 ? -11.358 -1.249 29.746 1.00 94.56 737 ALA A CA 1
ATOM 5670 C C . ALA A 1 737 ? -10.407 -2.305 30.325 1.00 94.56 737 ALA A C 1
ATOM 5672 O O . ALA A 1 737 ? -10.474 -3.458 29.909 1.00 94.56 737 ALA A O 1
ATOM 5673 N N . ALA A 1 738 ? -9.596 -1.954 31.328 1.00 95.62 738 ALA A N 1
ATOM 5674 C CA . ALA A 1 738 ? -8.635 -2.859 31.955 1.00 95.62 738 ALA A CA 1
ATOM 5675 C C . ALA A 1 738 ? -9.291 -4.031 32.695 1.00 95.62 738 ALA A C 1
ATOM 5677 O O . ALA A 1 738 ? -8.788 -5.151 32.631 1.00 95.62 738 ALA A O 1
ATOM 5678 N N . ARG A 1 739 ? -10.444 -3.812 33.334 1.00 92.88 739 ARG A N 1
ATOM 5679 C CA . ARG A 1 739 ? -11.187 -4.862 34.052 1.00 92.88 739 ARG A CA 1
ATOM 5680 C C . ARG A 1 739 ? -11.810 -5.924 33.143 1.00 92.88 739 ARG A C 1
ATOM 5682 O O . ARG A 1 739 ? -12.206 -6.974 33.642 1.00 92.88 739 ARG A O 1
ATOM 5689 N N . GLY A 1 740 ? -11.931 -5.674 31.837 1.00 81.50 740 GLY A N 1
ATOM 5690 C CA . GLY A 1 740 ? -12.327 -6.701 30.865 1.00 81.50 740 GLY A CA 1
ATOM 5691 C C . GLY A 1 740 ? -13.700 -7.337 31.118 1.00 81.50 740 GLY A C 1
ATOM 5692 O O . GLY A 1 740 ? -13.888 -8.507 30.807 1.00 81.50 740 GLY A O 1
ATOM 5693 N N . GLY A 1 741 ? -14.627 -6.611 31.749 1.00 80.88 741 GLY A N 1
ATOM 5694 C CA . GLY A 1 741 ? -15.961 -7.109 32.111 1.00 80.88 741 GLY A CA 1
ATOM 5695 C C . GLY A 1 741 ? -16.043 -7.838 33.454 1.00 80.88 741 GLY A C 1
ATOM 5696 O O . GLY A 1 741 ? -17.128 -8.249 33.855 1.00 80.88 741 GLY A O 1
ATOM 5697 N N . MET A 1 742 ? -14.933 -7.970 34.183 1.00 78.06 742 MET A N 1
ATOM 5698 C CA . MET A 1 742 ? -14.920 -8.590 35.506 1.00 78.06 742 MET A CA 1
ATOM 5699 C C . MET A 1 742 ? -15.176 -7.568 36.623 1.00 78.06 742 MET A C 1
ATOM 5701 O O . MET A 1 742 ? -14.641 -6.458 36.623 1.00 78.06 742 MET A O 1
ATOM 5705 N N . THR A 1 743 ? -15.966 -7.961 37.622 1.00 82.94 743 THR A N 1
ATOM 5706 C CA . THR A 1 743 ? -16.234 -7.158 38.826 1.00 82.94 743 THR A CA 1
ATOM 5707 C C . THR A 1 743 ? -15.352 -7.621 39.981 1.00 82.94 743 THR A C 1
ATOM 5709 O O . THR A 1 743 ? -15.210 -8.820 40.209 1.00 82.94 743 THR A O 1
ATOM 5712 N N . GLY A 1 744 ? -14.755 -6.676 40.712 1.00 79.81 744 GLY A N 1
ATOM 5713 C CA . GLY A 1 744 ? -14.018 -6.952 41.951 1.00 79.81 744 GLY A CA 1
ATOM 5714 C C . GLY A 1 744 ? -12.660 -7.645 41.795 1.00 79.81 744 GLY A C 1
ATOM 5715 O O . GLY A 1 744 ? -12.031 -7.926 42.807 1.00 79.81 744 GLY A O 1
ATOM 5716 N N . ARG A 1 745 ? -12.196 -7.902 40.564 1.00 85.81 745 ARG A N 1
ATOM 5717 C CA . ARG A 1 745 ? -10.888 -8.526 40.315 1.00 85.81 745 ARG A CA 1
ATOM 5718 C C . ARG A 1 745 ? -9.739 -7.532 40.418 1.00 85.81 745 ARG A C 1
ATOM 5720 O O . ARG A 1 745 ? -9.903 -6.348 40.101 1.00 85.81 745 ARG A O 1
ATOM 5727 N N . GLU A 1 746 ? -8.591 -8.034 40.858 1.00 88.75 746 GLU A N 1
ATOM 5728 C CA . GLU A 1 746 ? -7.392 -7.232 41.114 1.00 88.75 746 GLU A CA 1
ATOM 5729 C C . GLU A 1 746 ? -6.603 -6.901 39.833 1.00 88.75 746 GLU A C 1
ATOM 5731 O O . GLU A 1 746 ? -6.148 -5.767 39.664 1.00 88.75 746 GLU A O 1
ATOM 5736 N N . TYR A 1 747 ? -6.515 -7.849 38.899 1.00 92.31 747 TYR A N 1
ATOM 5737 C CA . TYR A 1 747 ? -5.820 -7.749 37.613 1.00 92.31 747 TYR A CA 1
ATOM 5738 C C . TYR A 1 747 ? -6.779 -7.988 36.431 1.00 92.31 747 TYR A C 1
ATOM 5740 O O . TYR A 1 747 ? -7.860 -8.555 36.622 1.00 92.31 747 TYR A O 1
ATOM 5748 N N . PRO A 1 748 ? -6.389 -7.636 35.186 1.00 90.81 748 PRO A N 1
ATOM 5749 C CA . PRO A 1 748 ? -7.251 -7.783 34.004 1.00 90.81 748 PRO A CA 1
ATOM 5750 C C . PRO A 1 748 ? -7.766 -9.203 33.723 1.00 90.81 748 PRO A C 1
ATOM 5752 O O . PRO A 1 748 ? -8.712 -9.371 32.954 1.00 90.81 748 PRO A O 1
ATOM 5755 N N . TRP A 1 749 ? -7.141 -10.225 34.313 1.00 85.75 749 TRP A N 1
ATOM 5756 C CA . TRP A 1 749 ? -7.450 -11.639 34.072 1.00 85.75 749 TRP A CA 1
ATOM 5757 C C . TRP A 1 749 ? -7.851 -12.406 35.343 1.00 85.75 749 TRP A C 1
ATOM 5759 O O . TRP A 1 749 ? -8.034 -13.619 35.283 1.00 85.75 749 TRP A O 1
ATOM 5769 N N . GLY A 1 750 ? -7.974 -11.735 36.494 1.00 87.88 750 GLY A N 1
ATOM 5770 C CA . GLY A 1 750 ? -8.295 -12.377 37.773 1.00 87.88 750 GLY A CA 1
ATOM 5771 C C . GLY A 1 750 ? -7.568 -11.746 38.958 1.00 87.88 750 GLY A C 1
ATOM 5772 O O . GLY A 1 750 ? -7.224 -10.571 38.923 1.00 87.88 750 GLY A O 1
ATOM 5773 N N . ASP A 1 751 ? -7.324 -12.530 40.008 1.00 90.06 751 ASP A N 1
ATOM 5774 C CA . ASP A 1 751 ? -6.762 -12.036 41.282 1.00 90.06 751 ASP A CA 1
ATOM 5775 C C . ASP A 1 751 ? -5.274 -12.363 41.470 1.00 90.06 751 ASP A C 1
ATOM 5777 O O . ASP A 1 751 ? -4.683 -12.078 42.505 1.00 90.06 751 ASP A O 1
ATOM 5781 N N . SER A 1 752 ? -4.641 -12.967 40.466 1.00 88.62 752 SER A N 1
ATOM 5782 C CA . SER A 1 752 ? -3.226 -13.330 40.503 1.00 88.62 752 SER A CA 1
ATOM 5783 C C . SER A 1 752 ? -2.512 -12.871 39.242 1.00 88.62 752 SER A C 1
ATOM 5785 O O . SER A 1 752 ? -3.071 -12.944 38.147 1.00 88.62 752 SER A O 1
ATOM 5787 N N . ILE A 1 753 ? -1.253 -12.475 39.394 1.00 88.06 753 ILE A N 1
ATOM 5788 C CA . ILE A 1 753 ? -0.366 -12.101 38.296 1.00 88.06 753 ILE A CA 1
ATOM 5789 C C . ILE A 1 753 ? 0.804 -13.081 38.190 1.00 88.06 753 ILE A C 1
ATOM 5791 O O . ILE A 1 753 ? 1.411 -13.457 39.192 1.00 88.06 753 ILE A O 1
ATOM 5795 N N . ALA A 1 754 ? 1.123 -13.472 36.958 1.00 85.00 754 ALA A N 1
ATOM 5796 C CA . ALA A 1 754 ? 2.291 -14.273 36.609 1.00 85.00 754 ALA A CA 1
ATOM 5797 C C . ALA A 1 754 ? 3.140 -13.578 35.528 1.00 85.00 754 ALA A C 1
ATOM 5799 O O . ALA A 1 754 ? 2.706 -12.628 34.879 1.00 85.00 754 ALA A O 1
ATOM 5800 N N . ALA A 1 755 ? 4.351 -14.072 35.272 1.00 81.94 755 ALA A N 1
ATOM 5801 C CA . ALA A 1 755 ? 5.204 -13.524 34.211 1.00 81.94 755 ALA A CA 1
ATOM 5802 C C . ALA A 1 755 ? 4.634 -13.749 32.792 1.00 81.94 755 ALA A C 1
ATOM 5804 O O . ALA A 1 755 ? 4.965 -13.013 31.872 1.00 81.94 755 ALA A O 1
ATOM 5805 N N . SER A 1 756 ? 3.745 -14.733 32.605 1.00 79.88 756 SER A N 1
ATOM 5806 C CA . SER A 1 756 ? 3.042 -15.004 31.335 1.00 79.88 756 SER A CA 1
ATOM 5807 C C . SER A 1 756 ? 1.898 -14.029 31.037 1.00 79.88 756 SER A C 1
ATOM 5809 O O . SER A 1 756 ? 1.187 -14.164 30.045 1.00 79.88 756 SER A O 1
ATOM 5811 N N . ASN A 1 757 ? 1.661 -13.100 31.950 1.00 81.81 757 ASN A N 1
ATOM 5812 C CA . ASN A 1 757 ? 0.423 -12.360 32.085 1.00 81.81 757 ASN A CA 1
ATOM 5813 C C . ASN A 1 757 ? 0.682 -10.874 31.790 1.00 81.81 757 ASN A C 1
ATOM 5815 O O . ASN A 1 757 ? -0.058 -10.268 31.028 1.00 81.81 757 ASN A O 1
ATOM 5819 N N . ALA A 1 758 ? 1.766 -10.312 32.324 1.00 90.75 758 ALA A N 1
ATOM 5820 C CA . ALA A 1 758 ? 2.236 -8.964 32.018 1.00 90.75 758 ALA A CA 1
ATOM 5821 C C . ALA A 1 758 ? 3.751 -8.856 32.220 1.00 90.75 758 ALA A C 1
ATOM 5823 O O . ALA A 1 758 ? 4.359 -9.678 32.908 1.00 90.75 758 ALA A O 1
ATOM 5824 N N . LEU A 1 759 ? 4.343 -7.782 31.694 1.00 90.44 759 LEU A N 1
ATOM 5825 C CA . LEU A 1 759 ? 5.733 -7.424 31.962 1.00 90.44 759 LEU A CA 1
ATOM 5826 C C . LEU A 1 759 ? 5.829 -6.496 33.176 1.00 90.44 759 LEU A C 1
ATOM 5828 O O . LEU A 1 759 ? 5.319 -5.376 33.140 1.00 90.44 759 LEU A O 1
ATOM 5832 N N . TYR A 1 760 ? 6.521 -6.943 34.223 1.00 93.06 760 TYR A N 1
ATOM 5833 C CA . TYR A 1 760 ? 6.732 -6.209 35.474 1.00 93.06 760 TYR A CA 1
ATOM 5834 C C . TYR A 1 760 ? 8.065 -6.591 36.115 1.00 93.06 760 TYR A C 1
ATOM 5836 O O . TYR A 1 760 ? 8.615 -7.648 35.815 1.00 93.06 760 TYR A O 1
ATOM 5844 N N . SER A 1 761 ? 8.574 -5.737 37.010 1.00 92.81 761 SER A N 1
ATOM 5845 C CA . SER A 1 761 ? 9.862 -5.921 37.702 1.00 92.81 761 SER A CA 1
ATOM 5846 C C . SER A 1 761 ? 11.008 -6.343 36.763 1.00 92.81 761 SER A C 1
ATOM 5848 O O . SER A 1 761 ? 11.832 -7.189 37.102 1.00 92.81 761 SER A O 1
ATOM 5850 N N . SER A 1 762 ? 11.026 -5.761 35.563 1.00 89.06 762 SER A N 1
ATOM 5851 C CA . SER A 1 762 ? 11.947 -6.054 34.463 1.00 89.06 762 SER A CA 1
ATOM 5852 C C . SER A 1 762 ? 12.886 -4.865 34.196 1.00 89.06 762 SER A C 1
ATOM 5854 O O . SER A 1 762 ? 12.866 -3.873 34.922 1.00 89.06 762 SER A O 1
ATOM 5856 N N . ALA A 1 763 ? 13.729 -4.958 33.165 1.00 84.50 763 ALA A N 1
ATOM 5857 C CA . ALA A 1 763 ? 14.716 -3.938 32.787 1.00 84.50 763 ALA A CA 1
ATOM 5858 C C . ALA A 1 763 ? 14.274 -3.026 31.620 1.00 84.50 763 ALA A C 1
ATOM 5860 O O . ALA A 1 763 ? 14.972 -2.070 31.284 1.00 84.50 763 ALA A O 1
ATOM 5861 N N . GLY A 1 764 ? 13.136 -3.312 30.984 1.00 85.50 764 GLY A N 1
ATOM 5862 C CA . GLY A 1 764 ? 12.601 -2.515 29.881 1.00 85.50 764 GLY A CA 1
ATOM 5863 C C . GLY A 1 764 ? 11.253 -3.031 29.387 1.00 85.50 764 GLY A C 1
ATOM 5864 O O . GLY A 1 764 ? 10.766 -4.046 29.869 1.00 85.50 764 GLY A O 1
ATOM 5865 N N . THR A 1 765 ? 10.671 -2.320 28.424 1.00 88.00 765 THR A N 1
ATOM 5866 C CA . THR A 1 765 ? 9.462 -2.696 27.670 1.00 88.00 765 THR A CA 1
ATOM 5867 C C . THR A 1 765 ? 9.670 -3.966 26.835 1.00 88.00 765 THR A C 1
ATOM 5869 O O . THR A 1 765 ? 10.802 -4.304 26.474 1.00 88.00 765 THR A O 1
ATOM 5872 N N . SER A 1 766 ? 8.570 -4.626 26.471 1.00 86.19 766 SER A N 1
ATOM 5873 C CA . SER A 1 766 ? 8.506 -5.676 25.445 1.00 86.19 766 SER A CA 1
ATOM 5874 C C . SER A 1 766 ? 7.741 -5.175 24.220 1.00 86.19 766 SER A C 1
ATOM 5876 O O . SER A 1 766 ? 7.149 -4.094 24.243 1.00 86.19 766 SER A O 1
ATOM 5878 N N . ASN A 1 767 ? 7.693 -5.986 23.160 1.00 85.56 767 ASN A N 1
ATOM 5879 C CA . ASN A 1 767 ? 6.729 -5.770 22.086 1.00 85.56 767 ASN A CA 1
ATOM 5880 C C . ASN A 1 767 ? 5.314 -5.661 22.672 1.00 85.56 767 ASN A C 1
ATOM 5882 O O . ASN A 1 767 ? 4.950 -6.415 23.581 1.00 85.56 767 ASN A O 1
ATOM 5886 N N . VAL A 1 768 ? 4.524 -4.735 22.142 1.00 83.62 768 VAL A N 1
ATOM 5887 C CA . VAL A 1 768 ? 3.094 -4.659 22.453 1.00 83.62 768 VAL A CA 1
ATOM 5888 C C . VAL A 1 768 ? 2.391 -5.949 22.021 1.00 83.62 768 VAL A C 1
ATOM 5890 O O . VAL A 1 768 ? 2.823 -6.625 21.084 1.00 83.62 768 VAL A O 1
ATOM 5893 N N . ALA A 1 769 ? 1.280 -6.266 22.673 1.00 78.25 769 ALA A N 1
ATOM 5894 C CA . ALA A 1 769 ? 0.488 -7.475 22.506 1.00 78.25 769 ALA A CA 1
ATOM 5895 C C . ALA A 1 769 ? 1.242 -8.791 22.788 1.00 78.25 769 ALA A C 1
ATOM 5897 O O . ALA A 1 769 ? 0.779 -9.853 22.369 1.00 78.25 769 ALA A O 1
ATOM 5898 N N . SER A 1 770 ? 2.355 -8.746 23.532 1.00 76.25 770 SER A N 1
ATOM 5899 C CA . SER A 1 770 ? 3.083 -9.957 23.958 1.00 76.25 770 SER A CA 1
ATOM 5900 C C . SER A 1 770 ? 2.287 -10.809 24.954 1.00 76.25 770 SER A C 1
ATOM 5902 O O . SER A 1 770 ? 2.578 -11.992 25.121 1.00 76.25 770 SER A O 1
ATOM 5904 N N . PHE A 1 771 ? 1.274 -10.225 25.603 1.00 80.94 771 PHE A N 1
ATOM 5905 C CA . PHE A 1 771 ? 0.454 -10.892 26.607 1.00 80.94 771 PHE A CA 1
ATOM 5906 C C . PHE A 1 771 ? -1.014 -11.026 26.181 1.00 80.94 771 PHE A C 1
ATOM 5908 O O . PHE A 1 771 ? -1.500 -10.369 25.249 1.00 80.94 771 PHE A O 1
ATOM 5915 N N . ALA A 1 772 ? -1.727 -11.935 26.851 1.00 70.50 772 ALA A N 1
ATOM 5916 C CA . ALA A 1 772 ? -3.119 -12.245 26.549 1.00 70.50 772 ALA A CA 1
ATOM 5917 C C . ALA A 1 772 ? -4.045 -11.039 26.775 1.00 70.50 772 ALA A C 1
ATOM 5919 O O . ALA A 1 772 ? -3.870 -10.250 27.705 1.00 70.50 772 ALA A O 1
ATOM 5920 N N . ALA A 1 773 ? -5.059 -10.928 25.918 1.00 77.75 773 ALA A N 1
ATOM 5921 C CA . ALA A 1 773 ? -6.110 -9.935 26.074 1.00 77.75 773 ALA A CA 1
ATOM 5922 C C . ALA A 1 773 ? -7.020 -10.262 27.270 1.00 77.75 773 ALA A C 1
ATOM 5924 O O . ALA A 1 773 ? -7.191 -11.428 27.631 1.00 77.75 773 ALA A O 1
ATOM 5925 N N . ASN A 1 774 ? -7.638 -9.238 27.857 1.00 80.50 774 ASN A N 1
ATOM 5926 C CA . ASN A 1 774 ? -8.702 -9.419 28.844 1.00 80.50 774 ASN A CA 1
ATOM 5927 C C . ASN A 1 774 ? -10.057 -9.743 28.179 1.00 80.50 774 ASN A C 1
ATOM 5929 O O . ASN A 1 774 ? -10.151 -9.867 26.957 1.00 80.50 774 ASN A O 1
ATOM 5933 N N . GLY A 1 775 ? -11.130 -9.850 28.971 1.00 64.69 775 GLY A N 1
ATOM 5934 C CA . GLY A 1 775 ? -12.469 -10.205 28.473 1.00 64.69 775 GLY A CA 1
ATOM 5935 C C . GLY A 1 775 ? -13.108 -9.203 27.498 1.00 64.69 775 GLY A C 1
ATOM 5936 O O . GLY A 1 775 ? -14.085 -9.548 26.839 1.00 64.69 775 GLY A O 1
ATOM 5937 N N . TYR A 1 776 ? -12.544 -7.999 27.345 1.00 69.50 776 TYR A N 1
ATOM 5938 C CA . TYR A 1 776 ? -12.933 -7.040 26.306 1.00 69.50 776 TYR A CA 1
ATOM 5939 C C . TYR A 1 776 ? -11.993 -7.031 25.099 1.00 69.50 776 TYR A C 1
ATOM 5941 O O . TYR A 1 776 ? -12.171 -6.214 24.207 1.00 69.50 776 TYR A O 1
ATOM 5949 N N . GLY A 1 777 ? -10.987 -7.904 25.042 1.00 73.44 777 GLY A N 1
ATOM 5950 C CA . GLY A 1 777 ? -10.022 -7.925 23.943 1.00 73.44 777 GLY A CA 1
ATOM 5951 C C . GLY A 1 777 ? -8.890 -6.899 24.079 1.00 73.44 777 GLY A C 1
ATOM 5952 O O . GLY A 1 777 ? -8.056 -6.809 23.182 1.00 73.44 777 GLY A O 1
ATOM 5953 N N . VAL A 1 778 ? -8.814 -6.162 25.193 1.00 82.31 778 VAL A N 1
ATOM 5954 C CA . VAL A 1 778 ? -7.744 -5.189 25.455 1.00 82.31 778 VAL A CA 1
ATOM 5955 C C . VAL A 1 778 ? -6.486 -5.920 25.922 1.00 82.31 778 VAL A C 1
ATOM 5957 O O . VAL A 1 778 ? -6.541 -6.749 26.834 1.00 82.31 778 VAL A O 1
ATOM 5960 N N . ARG A 1 779 ? -5.347 -5.608 25.304 1.00 86.62 779 ARG A N 1
ATOM 5961 C CA . ARG A 1 779 ? -4.020 -6.144 25.621 1.00 86.62 779 ARG A CA 1
ATOM 5962 C C . ARG A 1 779 ? -3.190 -5.125 26.383 1.00 86.62 779 ARG A C 1
ATOM 5964 O O . ARG A 1 779 ? -3.481 -3.925 26.364 1.00 86.62 779 ARG A O 1
ATOM 5971 N N . ASP A 1 780 ? -2.192 -5.650 27.089 1.00 90.44 780 ASP A N 1
ATOM 5972 C CA . ASP A 1 780 ? -1.245 -4.882 27.898 1.00 90.44 780 ASP A CA 1
ATOM 5973 C C . ASP A 1 780 ? -1.957 -3.867 28.807 1.00 90.44 780 ASP A C 1
ATOM 5975 O O . ASP A 1 780 ? -1.534 -2.734 28.997 1.00 90.44 780 ASP A O 1
ATOM 5979 N N . ALA A 1 781 ? -3.103 -4.269 29.366 1.00 92.69 781 ALA A N 1
ATOM 5980 C CA . ALA A 1 781 ? -3.859 -3.478 30.338 1.00 92.69 781 ALA A CA 1
ATOM 5981 C C . ALA A 1 781 ? -3.271 -3.581 31.763 1.00 92.69 781 ALA A C 1
ATOM 5983 O O . ALA A 1 781 ? -3.969 -3.347 32.749 1.00 92.69 781 ALA A O 1
ATOM 5984 N N . ALA A 1 782 ? -2.006 -3.998 31.857 1.00 93.94 782 ALA A N 1
ATOM 5985 C CA . ALA A 1 782 ? -1.176 -4.074 33.048 1.00 93.94 782 ALA A CA 1
ATOM 5986 C C . ALA A 1 782 ? 0.293 -4.245 32.613 1.00 93.94 782 ALA A C 1
ATOM 5988 O O . ALA A 1 782 ? 0.592 -5.115 31.794 1.00 93.94 782 ALA A O 1
ATOM 5989 N N . GLY A 1 783 ? 1.213 -3.474 33.193 1.00 93.25 783 GLY A N 1
ATOM 5990 C CA . GLY A 1 783 ? 2.645 -3.588 32.902 1.00 93.25 783 GLY A CA 1
ATOM 5991 C C . GLY A 1 783 ? 3.046 -3.007 31.547 1.00 93.25 783 GLY A C 1
ATOM 5992 O O . GLY A 1 783 ? 2.365 -2.145 31.017 1.00 93.25 783 GLY A O 1
ATOM 5993 N N . ASN A 1 784 ? 4.188 -3.454 31.013 1.00 92.06 784 ASN A N 1
ATOM 5994 C CA . ASN A 1 784 ? 4.804 -2.928 29.786 1.00 92.06 784 ASN A CA 1
ATOM 5995 C C . ASN A 1 784 ? 4.991 -1.396 29.829 1.00 92.06 784 ASN A C 1
ATOM 5997 O O . ASN A 1 784 ? 5.999 -0.956 30.381 1.00 92.06 784 ASN A O 1
ATOM 6001 N N . ALA A 1 785 ? 4.049 -0.577 29.353 1.00 94.31 785 ALA A N 1
ATOM 6002 C CA . ALA A 1 785 ? 4.060 0.871 29.566 1.00 94.31 785 ALA A CA 1
ATOM 6003 C C . ALA A 1 785 ? 2.840 1.351 30.366 1.00 94.31 785 ALA A C 1
ATOM 6005 O O . ALA A 1 785 ? 1.702 0.996 30.084 1.00 94.31 785 ALA A O 1
ATOM 6006 N N . ALA A 1 786 ? 3.085 2.247 31.322 1.00 96.62 786 ALA A N 1
ATOM 6007 C CA . ALA A 1 786 ? 2.013 2.966 31.995 1.00 96.62 786 ALA A CA 1
ATOM 6008 C C . ALA A 1 786 ? 1.473 4.073 31.077 1.00 96.62 786 ALA A C 1
ATOM 6010 O O . ALA A 1 786 ? 2.184 4.554 30.196 1.00 96.62 786 ALA A O 1
ATOM 6011 N N . GLU A 1 787 ? 0.237 4.525 31.277 1.00 97.50 787 GLU A N 1
ATOM 6012 C CA . GLU A 1 787 ? -0.451 5.315 30.250 1.00 97.50 787 GLU A CA 1
ATOM 6013 C C . GLU A 1 787 ? -1.148 6.553 30.775 1.00 97.50 787 GLU A C 1
ATOM 6015 O O . GLU A 1 787 ? -1.841 6.515 31.795 1.00 97.50 787 GLU A O 1
ATOM 6020 N N . TRP A 1 788 ? -1.003 7.649 30.032 1.00 97.94 788 TRP A N 1
ATOM 6021 C CA . TRP A 1 788 ? -1.702 8.892 30.320 1.00 97.94 788 TRP A CA 1
ATOM 6022 C C . TRP A 1 788 ? -3.219 8.754 30.201 1.00 97.94 788 TRP A C 1
ATOM 6024 O O . TRP A 1 788 ? -3.743 8.308 29.181 1.00 97.94 788 TRP A O 1
ATOM 6034 N N . CYS A 1 789 ? -3.921 9.255 31.213 1.00 97.81 789 CYS A N 1
ATOM 6035 C CA . CYS A 1 789 ? -5.349 9.540 31.143 1.00 97.81 789 CYS A CA 1
ATOM 6036 C C . CYS A 1 789 ? -5.588 11.044 30.943 1.00 97.81 789 CYS A C 1
ATOM 6038 O O . CYS A 1 789 ? -4.732 11.890 31.226 1.00 97.81 789 CYS A O 1
ATOM 6040 N N . TRP A 1 790 ? -6.784 11.393 30.474 1.00 97.12 790 TRP A N 1
ATOM 6041 C CA . TRP A 1 790 ? -7.240 12.778 30.409 1.00 97.12 790 TRP A CA 1
ATOM 6042 C C . TRP A 1 790 ? -7.231 13.437 31.796 1.00 97.12 790 TRP A C 1
ATOM 6044 O O . TRP A 1 790 ? -6.801 14.577 31.924 1.00 97.12 790 TRP A O 1
ATOM 6054 N N . ASP A 1 791 ? -7.682 12.736 32.831 1.00 96.00 791 ASP A N 1
ATOM 6055 C CA . ASP A 1 791 ? -8.027 13.297 34.135 1.00 96.00 791 ASP A CA 1
ATOM 6056 C C . ASP A 1 791 ? -6.874 14.017 34.849 1.00 96.00 791 ASP A C 1
ATOM 6058 O O . ASP A 1 791 ? -5.733 13.549 34.932 1.00 96.00 791 ASP A O 1
ATOM 6062 N N . TRP A 1 792 ? -7.209 15.152 35.461 1.00 95.50 792 TRP A N 1
ATOM 6063 C CA . TRP A 1 792 ? -6.443 15.685 36.582 1.00 95.50 792 TRP A CA 1
ATOM 6064 C C . TRP A 1 792 ? -6.559 14.744 37.793 1.00 95.50 792 TRP A C 1
ATOM 6066 O O . TRP A 1 792 ? -7.599 14.129 38.021 1.00 95.50 792 TRP A O 1
ATOM 6076 N N . SER A 1 793 ? -5.502 14.618 38.596 1.00 93.38 793 SER A N 1
ATOM 6077 C CA . SER A 1 793 ? -5.547 13.793 39.809 1.00 93.38 793 SER A CA 1
ATOM 6078 C C . SER A 1 793 ? -6.383 14.469 40.899 1.00 93.38 793 SER A C 1
ATOM 6080 O O . SER A 1 793 ? -6.190 15.652 41.181 1.00 93.38 793 SER A O 1
ATOM 6082 N N . GLY A 1 794 ? -7.250 13.693 41.549 1.00 90.56 794 GLY A N 1
ATOM 6083 C CA . GLY A 1 794 ? -8.119 14.116 42.651 1.00 90.56 794 GLY A CA 1
ATOM 6084 C C . GLY A 1 794 ? -8.730 12.928 43.400 1.00 90.56 794 GLY A C 1
ATOM 6085 O O . GLY A 1 794 ? -8.432 11.770 43.075 1.00 90.56 794 GLY A O 1
ATOM 6086 N N . SER A 1 795 ? -9.571 13.230 44.395 1.00 87.69 795 SER A N 1
ATOM 6087 C CA . SER A 1 795 ? -10.264 12.240 45.232 1.00 87.69 795 SER A CA 1
ATOM 6088 C C . SER A 1 795 ? -11.271 11.417 44.423 1.00 87.69 795 SER A C 1
ATOM 6090 O O . SER A 1 795 ? -11.939 11.942 43.531 1.00 87.69 795 SER A O 1
ATOM 6092 N N . TYR A 1 796 ? -11.404 10.125 44.737 1.00 86.00 796 TYR A N 1
ATOM 6093 C CA . TYR A 1 796 ? -12.459 9.280 44.163 1.00 86.00 796 TYR A CA 1
ATOM 6094 C C . TYR A 1 796 ? -13.840 9.602 44.741 1.00 86.00 796 TYR A C 1
ATOM 6096 O O . TYR A 1 796 ? -14.832 9.435 44.039 1.00 86.00 796 TYR A O 1
ATOM 6104 N N . ALA A 1 797 ? -13.913 10.143 45.962 1.00 77.44 797 ALA A N 1
ATOM 6105 C CA . ALA A 1 797 ? -15.181 10.539 46.582 1.00 77.44 797 ALA A CA 1
ATOM 6106 C C . ALA A 1 797 ? -15.934 11.617 45.776 1.00 77.44 797 ALA A C 1
ATOM 6108 O O . ALA A 1 797 ? -17.157 11.698 45.844 1.00 77.44 797 ALA A O 1
ATOM 6109 N N . ASP A 1 798 ? -15.216 12.397 44.963 1.00 70.56 798 ASP A N 1
ATOM 6110 C CA . ASP A 1 798 ? -15.787 13.474 44.148 1.00 70.56 798 ASP A CA 1
ATOM 6111 C C . ASP A 1 798 ? -16.334 12.973 42.794 1.00 70.56 798 ASP A C 1
ATOM 6113 O O . ASP A 1 798 ? -16.814 13.760 41.976 1.00 70.56 798 ASP A O 1
ATOM 6117 N N . ARG A 1 799 ? -16.259 11.662 42.517 1.00 73.62 799 ARG A N 1
ATOM 6118 C CA . ARG A 1 799 ? -16.618 11.053 41.223 1.00 73.62 799 ARG A CA 1
ATOM 6119 C C . ARG A 1 799 ? -18.006 10.432 41.240 1.00 73.62 799 ARG A C 1
ATOM 6121 O O . ARG A 1 799 ? -18.177 9.258 40.946 1.00 73.62 799 ARG A O 1
ATOM 6128 N N . THR A 1 800 ? -19.010 11.230 41.572 1.00 68.00 800 THR A N 1
ATOM 6129 C CA . THR A 1 800 ? -20.407 10.772 41.665 1.00 68.00 800 THR A CA 1
ATOM 6130 C C . THR A 1 800 ? -21.184 10.886 40.349 1.00 68.00 800 THR A C 1
ATOM 6132 O O . THR A 1 800 ? -22.308 10.399 40.252 1.00 68.00 800 THR A O 1
ATOM 6135 N N . ALA A 1 801 ? -20.605 11.523 39.328 1.00 75.56 801 ALA A N 1
ATOM 6136 C CA . ALA A 1 801 ? -21.242 11.743 38.032 1.00 75.56 801 ALA A CA 1
ATOM 6137 C C . ALA A 1 801 ? -20.988 10.595 37.039 1.00 75.56 801 ALA A C 1
ATOM 6139 O O . ALA A 1 801 ? -19.926 9.971 37.050 1.00 75.56 801 ALA A O 1
ATOM 6140 N N . ALA A 1 802 ? -21.937 10.374 36.123 1.00 85.00 802 ALA A N 1
ATOM 6141 C CA . ALA A 1 802 ? -21.724 9.523 34.954 1.00 85.00 802 ALA A CA 1
ATOM 6142 C C . ALA A 1 802 ? -20.656 10.134 34.029 1.00 85.00 802 ALA A C 1
ATOM 6144 O O . ALA A 1 802 ? -20.623 11.349 33.834 1.00 85.00 802 ALA A O 1
ATOM 6145 N N . ASN A 1 803 ? -19.819 9.290 33.420 1.00 87.50 803 ASN A N 1
ATOM 6146 C CA . ASN A 1 803 ? -18.696 9.688 32.561 1.00 87.50 803 ASN A CA 1
ATOM 6147 C C . ASN A 1 803 ? -17.740 10.702 33.221 1.00 87.50 803 ASN A C 1
ATOM 6149 O O . ASN A 1 803 ? -17.517 11.779 32.661 1.00 87.50 803 ASN A O 1
ATOM 6153 N N . PRO A 1 804 ? -17.170 10.405 34.402 1.00 92.31 804 PRO A N 1
ATOM 6154 C CA . PRO A 1 804 ? -16.318 11.366 35.087 1.00 92.31 804 PRO A CA 1
ATOM 6155 C C . PRO A 1 804 ? -15.076 11.688 34.243 1.00 92.31 804 PRO A C 1
ATOM 6157 O O . PRO A 1 804 ? -14.417 10.797 33.706 1.00 92.31 804 PRO A O 1
ATOM 6160 N N . THR A 1 805 ? -14.752 12.979 34.153 1.00 91.44 805 THR A N 1
ATOM 6161 C CA . THR A 1 805 ? -13.578 13.513 33.436 1.00 91.44 805 THR A CA 1
ATOM 6162 C C . THR A 1 805 ? -12.510 14.062 34.390 1.00 91.44 805 THR A C 1
ATOM 6164 O O . THR A 1 805 ? -11.648 14.846 33.984 1.00 91.44 805 THR A O 1
ATOM 6167 N N . GLY A 1 806 ? -12.620 13.710 35.673 1.00 90.44 806 GLY A N 1
ATOM 6168 C CA . GLY A 1 806 ? -11.771 14.195 36.755 1.00 90.44 806 GLY A CA 1
ATOM 6169 C C . GLY A 1 806 ? -12.100 15.624 37.216 1.00 90.44 806 GLY A C 1
ATOM 6170 O O . GLY A 1 806 ? -12.990 16.275 36.661 1.00 90.44 806 GLY A O 1
ATOM 6171 N N . PRO A 1 807 ? -11.400 16.126 38.250 1.00 90.81 807 PRO A N 1
ATOM 6172 C CA . PRO A 1 807 ? -11.516 17.506 38.716 1.00 90.81 807 PRO A CA 1
ATOM 6173 C C . PRO A 1 807 ? -11.121 18.516 37.631 1.00 90.81 807 PRO A C 1
ATOM 6175 O O . PRO A 1 807 ? -10.344 18.217 36.724 1.00 90.81 807 PRO A O 1
ATOM 6178 N N . ALA A 1 808 ? -11.621 19.749 37.750 1.00 88.25 808 ALA A N 1
ATOM 6179 C CA . ALA A 1 808 ? -11.367 20.809 36.772 1.00 88.25 808 ALA A CA 1
ATOM 6180 C C . ALA A 1 808 ? -9.881 21.209 36.676 1.00 88.25 808 ALA A C 1
ATOM 6182 O O . ALA A 1 808 ? -9.406 21.552 35.591 1.00 88.25 808 ALA A O 1
ATOM 6183 N N . THR A 1 809 ? -9.147 21.158 37.792 1.00 88.81 809 THR A N 1
ATOM 6184 C CA . THR A 1 809 ? -7.728 21.526 37.884 1.00 88.81 809 THR A CA 1
ATOM 6185 C C . THR A 1 809 ? -6.983 20.642 3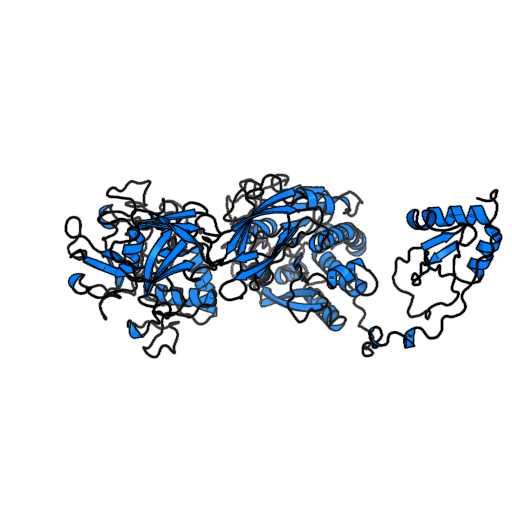8.888 1.00 88.81 809 THR A C 1
ATOM 6187 O O . THR A 1 809 ? -7.563 20.127 39.841 1.00 88.81 809 THR A O 1
ATOM 6190 N N . SER A 1 810 ? -5.679 20.464 38.667 1.00 93.38 810 SER A N 1
ATOM 6191 C CA . SER A 1 810 ? -4.716 19.871 39.605 1.00 93.38 810 SER A CA 1
ATOM 6192 C C . SER A 1 810 ? -3.295 20.223 39.145 1.00 93.38 810 SER A C 1
ATOM 6194 O O . SER A 1 810 ? -3.112 20.787 38.066 1.00 93.38 810 SER A O 1
ATOM 6196 N N . ALA A 1 811 ? -2.279 19.890 39.942 1.00 94.56 811 ALA A N 1
ATOM 6197 C CA . ALA A 1 811 ? -0.877 20.021 39.536 1.00 94.56 811 ALA A CA 1
ATOM 6198 C C . ALA A 1 811 ? -0.394 18.840 38.668 1.00 94.56 811 ALA A C 1
ATOM 6200 O O . ALA A 1 811 ? 0.600 18.960 37.950 1.00 94.56 811 ALA A O 1
ATOM 6201 N N . VAL A 1 812 ? -1.083 17.695 38.734 1.00 96.12 812 VAL A N 1
ATOM 6202 C CA . VAL A 1 812 ? -0.645 16.426 38.132 1.00 96.12 812 VAL A CA 1
ATOM 6203 C C . VAL A 1 812 ? -1.799 15.696 37.442 1.00 96.12 812 VAL A C 1
ATOM 6205 O O . VAL A 1 812 ? -2.935 15.717 37.919 1.00 96.12 812 VAL A O 1
ATOM 6208 N N . ARG A 1 813 ? -1.506 15.048 36.311 1.00 96.69 813 ARG A N 1
ATOM 6209 C CA . ARG A 1 813 ? -2.436 14.213 35.534 1.00 96.69 813 ARG A CA 1
ATOM 6210 C C . ARG A 1 813 ? -2.285 12.748 35.926 1.00 96.69 813 ARG A C 1
ATOM 6212 O O . ARG A 1 813 ? -1.233 12.337 36.416 1.00 96.69 813 ARG A O 1
ATOM 6219 N N . VAL A 1 814 ? -3.342 11.978 35.720 1.00 96.88 814 VAL A N 1
ATOM 6220 C CA . VAL A 1 814 ? -3.404 10.558 36.074 1.00 96.88 814 VAL A CA 1
ATOM 6221 C C . VAL A 1 814 ? -2.644 9.694 35.066 1.00 96.88 814 VAL A C 1
ATOM 6223 O O . VAL A 1 814 ? -2.714 9.921 33.857 1.00 96.88 814 VAL A O 1
ATOM 6226 N N . VAL A 1 815 ? -1.976 8.661 35.584 1.00 96.94 815 VAL A N 1
ATOM 6227 C CA . VAL A 1 815 ? -1.343 7.580 34.822 1.00 96.94 815 VAL A CA 1
ATOM 6228 C C . VAL A 1 815 ? -1.827 6.220 35.341 1.00 96.94 815 VAL A C 1
ATOM 6230 O O . VAL A 1 815 ? -1.956 6.030 36.555 1.00 96.94 815 VAL A O 1
ATOM 6233 N N . ARG A 1 816 ? -2.086 5.272 34.434 1.00 96.94 816 ARG A N 1
ATOM 6234 C CA . ARG A 1 816 ? -2.670 3.951 34.736 1.00 96.94 816 ARG A CA 1
ATOM 6235 C C . ARG A 1 816 ? -1.865 2.777 34.176 1.00 96.94 816 ARG A C 1
ATOM 6237 O O . ARG A 1 816 ? -0.934 2.987 33.409 1.00 96.94 816 ARG A O 1
ATOM 6244 N N . GLY A 1 817 ? -2.203 1.557 34.605 1.00 94.62 817 GLY A N 1
ATOM 6245 C CA . GLY A 1 817 ? -1.651 0.285 34.105 1.00 94.62 817 GLY A CA 1
ATOM 6246 C C . GLY A 1 817 ? -0.364 -0.197 34.765 1.00 94.62 817 GLY A C 1
ATOM 6247 O O . GLY A 1 817 ? -0.110 -1.401 34.809 1.00 94.62 817 GLY A O 1
ATOM 6248 N N . GLY A 1 818 ? 0.429 0.716 35.326 1.00 93.81 818 GLY A N 1
ATOM 6249 C CA . GLY A 1 818 ? 1.784 0.377 35.757 1.00 93.81 818 GLY A CA 1
ATOM 6250 C C . GLY A 1 818 ? 2.676 0.048 34.557 1.00 93.81 818 GLY A C 1
ATOM 6251 O O . GLY A 1 818 ? 2.239 0.046 33.416 1.00 93.81 818 GLY A O 1
ATOM 6252 N N . SER A 1 819 ? 3.959 -0.179 34.800 1.00 94.38 819 SER A N 1
ATOM 6253 C CA . SER A 1 819 ? 4.959 -0.382 33.748 1.00 94.38 819 SER A CA 1
ATOM 6254 C C . SER A 1 819 ? 5.808 -1.617 34.005 1.00 94.38 819 SER A C 1
ATOM 6256 O O . SER A 1 819 ? 5.782 -2.190 35.097 1.00 94.38 819 SER A O 1
ATOM 6258 N N . TRP A 1 820 ? 6.658 -1.939 33.030 1.00 92.50 820 TRP A N 1
ATOM 6259 C CA . TRP A 1 820 ? 7.716 -2.940 33.139 1.00 92.50 820 TRP A CA 1
ATOM 6260 C C . TRP A 1 820 ? 8.562 -2.825 34.414 1.00 92.50 820 TRP A C 1
ATOM 6262 O O . TRP A 1 820 ? 9.083 -3.831 34.880 1.00 92.50 820 TRP A O 1
ATOM 6272 N N . SER A 1 821 ? 8.704 -1.630 34.994 1.00 93.94 821 SER A N 1
ATOM 6273 C CA . SER A 1 821 ? 9.548 -1.390 36.175 1.00 93.94 821 SER A CA 1
ATOM 6274 C C . SER A 1 821 ? 8.840 -1.634 37.512 1.00 93.94 821 SER A C 1
ATOM 6276 O O . SER A 1 821 ? 9.490 -1.730 38.552 1.00 93.94 821 SER A O 1
ATOM 6278 N N . ASN A 1 822 ? 7.507 -1.709 37.519 1.00 94.62 822 ASN A N 1
ATOM 6279 C CA . ASN A 1 822 ? 6.737 -1.767 38.757 1.00 94.62 822 ASN A CA 1
ATOM 6280 C C . ASN A 1 822 ? 6.683 -3.188 39.340 1.00 94.62 822 ASN A C 1
ATOM 6282 O O . ASN A 1 822 ? 6.802 -4.185 38.631 1.00 94.62 822 ASN A O 1
ATOM 6286 N N . ALA A 1 823 ? 6.476 -3.280 40.653 1.00 93.94 823 ALA A N 1
ATOM 6287 C CA . ALA A 1 823 ? 6.105 -4.525 41.321 1.00 93.94 823 ALA A CA 1
ATOM 6288 C C . ALA A 1 823 ? 4.621 -4.863 41.053 1.00 93.94 823 ALA A C 1
ATOM 6290 O O . ALA A 1 823 ? 3.846 -3.945 40.766 1.00 93.94 823 ALA A O 1
ATOM 6291 N N . PRO A 1 824 ? 4.190 -6.130 41.225 1.00 92.19 824 PRO A N 1
ATOM 6292 C CA . PRO A 1 824 ? 2.796 -6.572 41.080 1.00 92.19 824 PRO A CA 1
ATOM 6293 C C . PRO A 1 824 ? 1.721 -5.641 41.661 1.00 92.19 824 PRO A C 1
ATOM 6295 O O . PRO A 1 824 ? 0.680 -5.439 41.038 1.00 92.19 824 PRO A O 1
ATOM 6298 N N . ALA A 1 825 ? 1.970 -5.024 42.819 1.00 90.44 825 ALA A N 1
ATOM 6299 C CA . ALA A 1 825 ? 1.022 -4.115 43.469 1.00 90.44 825 ALA A CA 1
ATOM 6300 C C . ALA A 1 825 ? 0.705 -2.847 42.647 1.00 90.44 825 ALA A C 1
ATOM 6302 O O . ALA A 1 825 ? -0.349 -2.240 42.841 1.00 90.44 825 ALA A O 1
ATOM 6303 N N . GLY A 1 826 ? 1.601 -2.443 41.740 1.00 91.50 826 GLY A N 1
ATOM 6304 C CA . GLY A 1 826 ? 1.424 -1.296 40.844 1.00 91.50 826 GLY A CA 1
ATOM 6305 C C . GLY A 1 826 ? 0.740 -1.626 39.514 1.00 91.50 826 GLY A C 1
ATOM 6306 O O . GLY A 1 826 ? 0.503 -0.710 38.736 1.00 91.50 826 GLY A O 1
ATOM 6307 N N . LEU A 1 827 ? 0.445 -2.904 39.247 1.00 93.06 827 LEU A N 1
ATOM 6308 C CA . LEU A 1 827 ? -0.169 -3.385 38.000 1.00 93.06 827 LEU A CA 1
ATOM 6309 C C . LEU A 1 827 ? -1.664 -3.709 38.139 1.00 93.06 827 LEU A C 1
ATOM 6311 O O . LEU A 1 827 ? -2.298 -4.164 37.189 1.00 93.06 827 LEU A O 1
ATOM 6315 N N . ARG A 1 828 ? -2.230 -3.516 39.332 1.00 93.75 828 ARG A N 1
ATOM 6316 C CA . ARG A 1 828 ? -3.647 -3.776 39.603 1.00 93.75 828 ARG A CA 1
ATOM 6317 C C . ARG A 1 828 ? -4.514 -2.841 38.764 1.00 93.75 828 ARG A C 1
ATOM 6319 O O . ARG A 1 828 ? -4.141 -1.687 38.562 1.00 93.75 828 ARG A O 1
ATOM 6326 N N . CYS A 1 829 ? -5.706 -3.275 38.353 1.00 94.12 829 CYS A N 1
ATOM 6327 C CA . CYS A 1 829 ? -6.621 -2.436 37.567 1.00 94.12 829 CYS A CA 1
ATOM 6328 C C . CYS A 1 829 ? -6.934 -1.106 38.274 1.00 94.12 829 CYS A C 1
ATOM 6330 O O . CYS A 1 829 ? -6.995 -0.059 37.634 1.00 94.12 829 CYS A O 1
ATOM 6332 N N . ALA A 1 830 ? -7.102 -1.147 39.600 1.00 93.31 830 ALA A N 1
ATOM 6333 C CA . ALA A 1 830 ? -7.384 0.029 40.416 1.00 93.31 830 ALA A CA 1
ATOM 6334 C C . ALA A 1 830 ? -6.142 0.888 40.709 1.00 93.31 830 ALA A C 1
ATOM 6336 O O . ALA A 1 830 ? -6.310 2.053 41.070 1.00 93.31 830 ALA A O 1
ATOM 6337 N N . ALA A 1 831 ? -4.921 0.373 40.510 1.00 93.06 831 ALA A N 1
ATOM 6338 C CA . ALA A 1 831 ? -3.699 1.115 40.793 1.00 93.06 831 ALA A CA 1
ATOM 6339 C C . ALA A 1 831 ? -3.577 2.343 39.884 1.00 93.06 831 ALA A C 1
ATOM 6341 O O . ALA A 1 831 ? -3.852 2.304 38.680 1.00 93.06 831 ALA A O 1
ATOM 6342 N N . ARG A 1 832 ? -3.170 3.464 40.476 1.00 93.00 832 ARG A N 1
ATOM 6343 C CA . ARG A 1 832 ? -3.016 4.743 39.781 1.00 93.00 832 ARG A CA 1
ATOM 6344 C C . ARG A 1 832 ? -1.773 5.468 40.270 1.00 93.00 832 ARG A C 1
ATOM 6346 O O . ARG A 1 832 ? -1.444 5.442 41.457 1.00 93.00 832 ARG A O 1
ATOM 6353 N N . ALA A 1 833 ? -1.122 6.162 39.352 1.00 93.88 833 ALA A N 1
ATOM 6354 C CA . ALA A 1 833 ? -0.068 7.121 39.639 1.00 93.88 833 ALA A CA 1
ATOM 6355 C C . ALA A 1 833 ? -0.476 8.496 39.101 1.00 93.88 833 ALA A C 1
ATOM 6357 O O . ALA A 1 833 ? -1.472 8.642 38.388 1.00 93.88 833 ALA A O 1
ATOM 6358 N N . SER A 1 834 ? 0.296 9.522 39.436 1.00 94.69 834 SER A N 1
ATOM 6359 C CA . SER A 1 834 ? 0.121 10.842 38.847 1.00 94.69 834 SER A CA 1
ATOM 6360 C C . SER A 1 834 ? 1.461 11.527 38.638 1.00 94.69 834 SER A C 1
ATOM 6362 O O . SER A 1 834 ? 2.415 11.324 39.387 1.00 94.69 834 SER A O 1
ATOM 6364 N N . LEU A 1 835 ? 1.546 12.301 37.562 1.00 96.19 835 LEU A N 1
ATOM 6365 C CA . LEU A 1 835 ? 2.763 12.977 37.125 1.00 96.19 835 LEU A CA 1
ATOM 6366 C C . LEU A 1 835 ? 2.418 14.380 36.626 1.00 96.19 835 LEU A C 1
ATOM 6368 O O . LEU A 1 835 ? 1.298 14.637 36.173 1.00 96.19 835 LEU A O 1
ATOM 6372 N N . ALA A 1 836 ? 3.377 15.303 36.690 1.00 96.25 836 ALA A N 1
ATOM 6373 C CA . ALA A 1 836 ? 3.190 16.621 36.094 1.00 96.25 836 ALA A CA 1
ATOM 6374 C C . ALA A 1 836 ? 2.976 16.470 34.574 1.00 96.25 836 ALA A C 1
ATOM 6376 O O . ALA A 1 836 ? 3.637 15.645 33.944 1.00 96.25 836 ALA A O 1
ATOM 6377 N N . PRO A 1 837 ? 2.096 17.265 33.943 1.00 94.25 837 PRO A N 1
ATOM 6378 C CA . PRO A 1 837 ? 1.740 17.086 32.530 1.00 94.25 837 PRO A CA 1
ATOM 6379 C C . PRO A 1 837 ? 2.918 17.286 31.559 1.00 94.25 837 PRO A C 1
ATOM 6381 O O . PRO A 1 837 ? 2.879 16.803 30.430 1.00 94.25 837 PRO A O 1
ATOM 6384 N N . ALA A 1 838 ? 3.971 17.989 31.988 1.00 90.12 838 ALA A N 1
ATOM 6385 C CA . ALA A 1 838 ? 5.203 18.170 31.219 1.00 90.12 838 ALA A CA 1
ATOM 6386 C C . ALA A 1 838 ? 6.225 17.032 31.409 1.00 90.12 838 ALA A C 1
ATOM 6388 O O . ALA A 1 838 ? 7.223 16.996 30.695 1.00 90.12 838 ALA A O 1
ATOM 6389 N N . SER A 1 839 ? 6.017 16.126 32.368 1.00 89.88 839 SER A N 1
ATOM 6390 C CA . SER A 1 839 ? 6.953 15.037 32.643 1.00 89.88 839 SER A CA 1
ATOM 6391 C C . SER A 1 839 ? 6.928 13.996 31.528 1.00 89.88 839 SER A C 1
ATOM 6393 O O . SER A 1 839 ? 5.882 13.449 31.200 1.00 89.88 839 SER A O 1
ATOM 6395 N N . SER A 1 840 ? 8.102 13.669 31.006 1.00 81.19 840 SER A N 1
ATOM 6396 C CA . SER A 1 840 ? 8.356 12.546 30.106 1.00 81.19 840 SER A CA 1
ATOM 6397 C C . SER A 1 840 ? 9.361 11.612 30.776 1.00 81.19 840 SER A C 1
ATOM 6399 O O . SER A 1 840 ? 10.476 12.018 31.097 1.00 81.19 840 SER A O 1
ATOM 6401 N N . ASN A 1 841 ? 8.987 10.356 31.019 1.00 84.38 841 ASN A N 1
ATOM 6402 C CA . ASN A 1 841 ? 9.879 9.374 31.642 1.00 84.38 841 ASN A CA 1
ATOM 6403 C C . ASN A 1 841 ? 9.916 8.063 30.844 1.00 84.38 841 ASN A C 1
ATOM 6405 O O . ASN A 1 841 ? 9.146 7.848 29.914 1.00 84.38 841 ASN A O 1
ATOM 6409 N N . THR A 1 842 ? 10.827 7.171 31.206 1.00 89.19 842 THR A N 1
ATOM 6410 C CA . THR A 1 842 ? 11.099 5.906 30.504 1.00 89.19 842 THR A CA 1
ATOM 6411 C C . THR A 1 842 ? 9.992 4.855 30.599 1.00 89.19 842 THR A C 1
ATOM 6413 O O . THR A 1 842 ? 10.149 3.775 30.032 1.00 89.19 842 THR A O 1
ATOM 6416 N N . VAL A 1 843 ? 8.904 5.135 31.318 1.00 92.00 843 VAL A N 1
ATOM 6417 C CA . VAL A 1 843 ? 7.876 4.142 31.656 1.00 92.00 843 VAL A CA 1
ATOM 6418 C C . VAL A 1 843 ? 6.464 4.554 31.250 1.00 92.00 843 VAL A C 1
ATOM 6420 O O . VAL A 1 843 ? 5.574 3.710 31.297 1.00 92.00 843 VAL A O 1
ATOM 6423 N N . VAL A 1 844 ? 6.251 5.816 30.855 1.00 94.94 844 VAL A N 1
ATOM 6424 C CA . VAL A 1 844 ? 4.929 6.341 30.487 1.00 94.94 844 VAL A CA 1
ATOM 6425 C C . VAL A 1 844 ? 4.809 6.590 28.985 1.00 94.94 844 VAL A C 1
ATOM 6427 O O . VAL A 1 844 ? 5.612 7.320 28.393 1.00 94.94 844 VAL A O 1
ATOM 6430 N N . GLY A 1 845 ? 3.765 5.997 28.414 1.00 95.38 845 GLY A N 1
ATOM 6431 C CA . GLY A 1 845 ? 3.276 6.147 27.052 1.00 95.38 845 GLY A CA 1
ATOM 6432 C C . GLY A 1 845 ? 1.800 6.544 27.023 1.00 95.38 845 GLY A C 1
ATOM 6433 O O . GLY A 1 845 ? 1.326 7.333 27.847 1.00 95.38 845 GLY A O 1
ATOM 6434 N N . LEU A 1 846 ? 1.065 6.020 26.045 1.00 96.25 846 LEU A N 1
ATOM 6435 C CA . LEU A 1 846 ? -0.348 6.325 25.838 1.00 96.25 846 LEU A CA 1
ATOM 6436 C C . LEU A 1 846 ? -1.066 5.237 25.034 1.00 96.25 846 LEU A C 1
ATOM 6438 O O . LEU A 1 846 ? -0.458 4.550 24.211 1.00 96.25 846 LEU A O 1
ATOM 6442 N N . ARG A 1 847 ? -2.390 5.208 25.190 1.00 95.62 847 ARG A N 1
ATOM 6443 C CA . ARG A 1 847 ? -3.337 4.623 24.236 1.00 95.62 847 ARG A CA 1
ATOM 6444 C C . ARG A 1 847 ? -4.464 5.611 23.954 1.00 95.62 847 ARG A C 1
ATOM 6446 O O . ARG A 1 847 ? -4.735 6.481 24.787 1.00 95.62 847 ARG A O 1
ATOM 6453 N N . CYS A 1 848 ? -5.097 5.520 22.788 1.00 96.12 848 CYS A N 1
ATOM 6454 C CA . CYS A 1 848 ? -6.179 6.424 22.405 1.00 96.12 848 CYS A CA 1
ATOM 6455 C C . CYS A 1 848 ? -7.555 5.766 22.569 1.00 96.12 848 CYS A C 1
ATOM 6457 O O . CYS A 1 848 ? -7.707 4.552 22.447 1.00 96.12 848 CYS A O 1
ATOM 6459 N N . VAL A 1 849 ? -8.575 6.593 22.793 1.00 94.81 849 VAL A N 1
ATOM 6460 C CA . VAL A 1 849 ? -9.995 6.238 22.691 1.00 94.81 849 VAL A CA 1
ATOM 6461 C C . VAL A 1 849 ? -10.714 7.174 21.726 1.00 94.81 849 VAL A C 1
ATOM 6463 O O . VAL A 1 849 ? -10.229 8.274 21.459 1.00 94.81 849 VAL A O 1
ATOM 6466 N N . ARG A 1 850 ? -11.889 6.769 21.241 1.00 85.44 850 ARG A N 1
ATOM 6467 C CA . ARG A 1 850 ? -12.822 7.629 20.493 1.00 85.44 850 ARG A CA 1
ATOM 6468 C C . ARG A 1 850 ? -14.276 7.198 20.688 1.00 85.44 850 ARG A C 1
ATOM 6470 O O . ARG A 1 850 ? -14.538 6.104 21.193 1.00 85.44 850 ARG A O 1
ATOM 6477 N N . ARG A 1 851 ? -15.201 8.085 20.311 1.00 69.25 851 ARG A N 1
ATOM 6478 C CA . ARG A 1 851 ? -16.655 7.873 20.336 1.00 69.25 851 ARG A CA 1
ATOM 6479 C C . ARG A 1 851 ? -17.287 7.826 18.948 1.00 69.25 851 ARG A C 1
ATOM 6481 O O . ARG A 1 851 ? -16.594 8.155 17.955 1.00 69.25 851 ARG A O 1
#

pLDDT: mean 76.65, std 18.72, range [25.28, 98.88]